Protein AF-L5JR59-F1 (afdb_monomer)

Organism: Pteropus alecto (NCBI:txid9402)

Structure (mmCIF, N/CA/C/O backbone):
data_AF-L5JR59-F1
#
_entry.id   AF-L5JR59-F1
#
loop_
_atom_site.group_PDB
_atom_site.id
_atom_site.type_symbol
_atom_site.label_atom_id
_atom_site.label_alt_id
_atom_site.label_comp_id
_atom_site.label_asym_id
_atom_site.label_entity_id
_atom_site.label_seq_id
_atom_site.pdbx_PDB_ins_code
_atom_site.Cartn_x
_atom_site.Cartn_y
_atom_site.Cartn_z
_atom_site.occupancy
_atom_site.B_iso_or_equiv
_atom_site.auth_seq_id
_atom_site.auth_comp_id
_atom_site.auth_asym_id
_atom_site.auth_atom_id
_atom_site.pdbx_PDB_model_num
ATOM 1 N N . MET A 1 1 ? 8.368 13.579 -19.208 1.00 40.88 1 MET A N 1
ATOM 2 C CA . MET A 1 1 ? 7.944 14.458 -18.090 1.00 40.88 1 MET A CA 1
ATOM 3 C C . MET A 1 1 ? 9.102 14.590 -17.110 1.00 40.88 1 MET A C 1
ATOM 5 O O . MET A 1 1 ? 9.974 13.732 -17.144 1.00 40.88 1 MET A O 1
ATOM 9 N N . LYS A 1 2 ? 9.140 15.636 -16.275 1.00 44.28 2 LYS A N 1
ATOM 10 C CA . LYS A 1 2 ? 10.057 15.687 -15.124 1.00 44.28 2 LYS A CA 1
ATOM 11 C C . LYS A 1 2 ? 9.378 15.029 -13.923 1.00 44.28 2 LYS A C 1
ATOM 13 O O . LYS A 1 2 ? 8.205 15.293 -13.682 1.00 44.28 2 LYS A O 1
ATOM 18 N N . THR A 1 3 ? 10.105 14.206 -13.180 1.00 57.44 3 THR A N 1
ATOM 19 C CA . THR A 1 3 ? 9.701 13.737 -11.849 1.00 57.44 3 THR A CA 1
ATOM 20 C C . THR A 1 3 ? 10.152 14.763 -10.814 1.00 57.44 3 THR A C 1
ATOM 22 O O . THR A 1 3 ? 11.340 15.080 -10.760 1.00 57.44 3 THR A O 1
ATOM 25 N N . HIS A 1 4 ? 9.225 15.270 -10.007 1.00 67.38 4 HIS A N 1
ATOM 26 C CA . HIS A 1 4 ? 9.518 16.160 -8.884 1.00 67.38 4 HIS A CA 1
ATOM 27 C C . HIS A 1 4 ? 9.256 15.419 -7.572 1.00 67.38 4 HIS A C 1
ATOM 29 O O . HIS A 1 4 ? 8.262 14.699 -7.463 1.00 67.38 4 HIS A O 1
ATOM 35 N N . ASP A 1 5 ? 10.149 15.584 -6.598 1.00 81.31 5 ASP A N 1
ATOM 36 C CA . ASP A 1 5 ? 9.891 15.182 -5.213 1.00 81.31 5 ASP A CA 1
ATOM 37 C C . ASP A 1 5 ? 8.836 16.121 -4.598 1.00 81.31 5 ASP A C 1
ATOM 39 O O . ASP A 1 5 ? 8.568 17.200 -5.130 1.00 81.31 5 ASP A O 1
ATOM 43 N N . SER A 1 6 ? 8.197 15.709 -3.506 1.00 85.81 6 SER A N 1
ATOM 44 C CA . SER A 1 6 ? 7.103 16.454 -2.876 1.00 85.81 6 SER A CA 1
ATOM 45 C C . SER A 1 6 ? 7.176 16.443 -1.352 1.00 85.81 6 SER A C 1
ATOM 47 O O . SER A 1 6 ? 7.823 15.596 -0.726 1.00 85.81 6 SER A O 1
ATOM 49 N N . VAL A 1 7 ? 6.485 17.398 -0.740 1.00 89.81 7 VAL A N 1
ATOM 50 C CA . VAL A 1 7 ? 6.277 17.471 0.709 1.00 89.81 7 VAL A CA 1
ATOM 51 C C . VAL A 1 7 ? 4.797 17.339 1.037 1.00 89.81 7 VAL A C 1
ATOM 53 O O . VAL A 1 7 ? 3.938 17.548 0.184 1.00 89.81 7 VAL A O 1
ATOM 56 N N . THR A 1 8 ? 4.485 16.961 2.272 1.00 91.38 8 THR A N 1
ATOM 57 C CA . THR A 1 8 ? 3.118 16.998 2.797 1.00 91.38 8 THR A CA 1
ATOM 58 C C . THR A 1 8 ? 3.114 17.216 4.308 1.00 91.38 8 THR A C 1
ATOM 60 O O . THR A 1 8 ? 4.057 16.810 4.987 1.00 91.38 8 THR A O 1
ATOM 63 N N . VAL A 1 9 ? 2.088 17.873 4.848 1.00 93.19 9 VAL A N 1
ATOM 64 C CA . VAL A 1 9 ? 2.018 18.298 6.248 1.00 93.19 9 VAL A CA 1
ATOM 65 C C . VAL A 1 9 ? 0.706 17.854 6.884 1.00 93.19 9 VAL A C 1
ATOM 67 O O . VAL A 1 9 ? -0.380 18.221 6.441 1.00 93.19 9 VAL A O 1
ATOM 70 N N . LEU A 1 10 ? 0.815 17.091 7.970 1.00 92.38 10 LEU A N 1
ATOM 71 C CA . LEU A 1 10 ? -0.295 16.791 8.863 1.00 92.38 10 LEU A CA 1
ATOM 72 C C . LEU A 1 10 ? -0.375 17.865 9.955 1.00 92.38 10 LEU A C 1
ATOM 74 O O . LEU A 1 10 ? 0.523 17.968 10.793 1.00 92.38 10 LEU A O 1
ATOM 78 N N . LEU A 1 11 ? -1.457 18.641 9.967 1.00 93.50 11 LEU A N 1
ATOM 79 C CA . LEU A 1 11 ? -1.695 19.672 10.977 1.00 93.50 11 LEU A CA 1
ATOM 80 C C . LEU A 1 11 ? -2.713 19.190 12.013 1.00 93.50 11 LEU A C 1
ATOM 82 O O . LEU A 1 11 ? -3.814 18.765 11.657 1.00 93.50 11 LEU A O 1
ATOM 86 N N . PHE A 1 12 ? -2.378 19.313 13.296 1.00 91.38 12 PHE A N 1
ATOM 87 C CA . PHE A 1 12 ? -3.311 19.097 14.403 1.00 91.38 12 PHE A CA 1
ATOM 88 C C . PHE A 1 12 ? -3.648 20.424 15.083 1.00 91.38 12 PHE A C 1
ATOM 90 O O . PHE A 1 12 ? -2.779 21.046 15.687 1.00 91.38 12 PHE A O 1
ATOM 97 N N . ASN A 1 13 ? -4.909 20.855 15.013 1.00 88.56 13 ASN A N 1
ATOM 98 C CA . ASN A 1 13 ? -5.391 22.027 15.733 1.00 88.56 13 ASN A CA 1
ATOM 99 C C . ASN A 1 13 ? -5.789 21.632 17.164 1.00 88.56 13 ASN A C 1
ATOM 101 O O . ASN A 1 13 ? -6.868 21.073 17.387 1.00 88.56 13 ASN A O 1
ATOM 105 N N . SER A 1 14 ? -4.943 21.952 18.146 1.00 79.56 14 SER A N 1
ATOM 106 C CA . SER A 1 14 ? -5.191 21.610 19.551 1.00 79.56 14 SER A CA 1
ATOM 107 C C . SER A 1 14 ? -6.214 22.518 20.243 1.00 79.56 14 SER A C 1
ATOM 109 O O . SER A 1 14 ? -6.778 22.121 21.265 1.00 79.56 14 SER A O 1
ATOM 111 N N . SER A 1 15 ? -6.552 23.678 19.658 1.00 81.62 15 SER A N 1
ATOM 112 C CA . SER A 1 15 ? -7.683 24.515 20.100 1.00 81.62 15 SER A CA 1
ATOM 113 C C . SER A 1 15 ? -9.033 23.873 19.764 1.00 81.62 15 SER A C 1
ATOM 115 O O . SER A 1 15 ? -9.930 23.852 20.604 1.00 81.62 15 SER A O 1
ATOM 117 N N . GLN A 1 16 ? -9.159 23.299 18.564 1.00 76.88 16 GLN A N 1
ATOM 118 C CA . GLN A 1 16 ? -10.397 22.670 18.082 1.00 76.88 16 GLN A CA 1
ATOM 119 C C . GLN A 1 16 ? -10.459 21.147 18.299 1.00 76.88 16 GLN A C 1
ATOM 121 O O . GLN A 1 16 ? -11.517 20.550 18.115 1.00 76.88 16 GLN A O 1
ATOM 126 N N . ARG A 1 17 ? -9.342 20.510 18.681 1.00 79.06 17 ARG A N 1
ATOM 127 C CA . ARG A 1 17 ? -9.170 19.043 18.743 1.00 79.06 17 ARG A CA 1
ATOM 128 C C . ARG A 1 17 ? -9.529 18.353 17.419 1.00 79.06 17 ARG A C 1
ATOM 130 O O . ARG A 1 17 ? -10.240 17.347 17.390 1.00 79.06 17 ARG A O 1
ATOM 137 N N . SER A 1 18 ? -9.011 18.900 16.323 1.00 89.00 18 SER A N 1
ATOM 138 C CA . SER A 1 18 ? -9.253 18.428 14.958 1.00 89.00 18 SER A CA 1
ATOM 139 C C . SER A 1 18 ? -7.957 18.334 14.152 1.00 89.00 18 SER A C 1
ATOM 141 O O . SER A 1 18 ? -7.014 19.094 14.370 1.00 89.00 18 SER A O 1
ATOM 143 N N . LEU A 1 19 ? -7.903 17.395 13.209 1.00 92.31 19 LEU A N 1
ATOM 144 C CA . LEU A 1 19 ? -6.884 17.376 12.161 1.00 92.31 19 LEU A CA 1
ATOM 145 C C . LEU A 1 19 ? -7.339 18.290 11.021 1.00 92.31 19 LEU A C 1
ATOM 147 O O . LEU A 1 19 ? -8.518 18.287 10.664 1.00 92.31 19 LEU A O 1
ATOM 151 N N . VAL A 1 20 ? -6.423 19.071 10.453 1.00 93.88 20 VAL A N 1
ATOM 152 C CA . VAL A 1 20 ? -6.709 19.885 9.264 1.00 93.88 20 VAL A CA 1
ATOM 153 C C . VAL A 1 20 ? -6.378 19.057 8.027 1.00 93.88 20 VAL A C 1
ATOM 155 O O . VAL A 1 20 ? -5.250 18.592 7.865 1.00 93.88 20 VAL A O 1
ATOM 158 N N . LEU A 1 21 ? -7.383 18.867 7.181 1.00 93.69 21 LEU A N 1
ATOM 159 C CA . LEU A 1 21 ? -7.306 18.230 5.872 1.00 93.69 21 LEU A CA 1
ATOM 160 C C . LEU A 1 21 ? -7.729 19.240 4.801 1.00 93.69 21 LEU A C 1
ATOM 162 O O . LEU A 1 21 ? -8.299 20.290 5.105 1.00 93.69 21 LEU A O 1
ATOM 166 N N . VAL A 1 22 ? -7.536 18.877 3.540 1.00 91.00 22 VAL A N 1
ATOM 167 C CA . VAL A 1 22 ? -8.105 19.589 2.393 1.00 91.00 22 VAL A CA 1
ATOM 168 C C . VAL A 1 22 ? -8.952 18.652 1.538 1.00 91.00 22 VAL A C 1
ATOM 170 O O . VAL A 1 22 ? -8.745 17.439 1.543 1.00 91.00 22 VAL A O 1
ATOM 173 N N . LYS A 1 23 ? -9.913 19.202 0.798 1.00 87.94 23 LYS A N 1
ATOM 174 C CA . LYS A 1 23 ? -10.552 18.543 -0.347 1.00 87.94 23 LYS A CA 1
ATOM 175 C C . LYS A 1 23 ? -10.105 19.230 -1.628 1.00 87.94 23 LYS A C 1
ATOM 177 O O . LYS A 1 23 ? -10.126 20.459 -1.681 1.00 87.94 23 LYS A O 1
ATOM 182 N N . GLN A 1 24 ? -9.820 18.456 -2.667 1.00 83.75 24 GLN A N 1
ATOM 183 C CA . GLN A 1 24 ? -9.504 18.975 -3.997 1.00 83.75 24 GLN A CA 1
ATOM 184 C C . GLN A 1 24 ? -10.133 18.093 -5.083 1.00 83.75 24 GLN A C 1
ATOM 186 O O . GLN A 1 24 ? -10.307 16.889 -4.895 1.00 83.75 24 GLN A O 1
ATOM 191 N N . PHE A 1 25 ? -10.489 18.671 -6.231 1.00 81.06 25 PHE A N 1
ATOM 192 C CA . PHE A 1 25 ? -10.926 17.896 -7.396 1.00 81.06 25 PHE A CA 1
ATOM 193 C C . PHE A 1 25 ? -9.720 17.328 -8.159 1.00 81.06 25 PHE A C 1
ATOM 195 O O . PHE A 1 25 ? -8.822 18.070 -8.557 1.00 81.06 25 PHE A O 1
ATOM 202 N N . ARG A 1 26 ? -9.711 16.014 -8.411 1.00 76.94 26 ARG A N 1
ATOM 203 C CA . ARG A 1 26 ? -8.651 15.316 -9.153 1.00 76.94 26 ARG A CA 1
ATOM 204 C C . ARG A 1 26 ? -9.227 14.687 -10.434 1.00 76.94 26 ARG A C 1
ATOM 206 O O . ARG A 1 26 ? -9.890 13.649 -10.358 1.00 76.94 26 ARG A O 1
ATOM 213 N N . PRO A 1 27 ? -8.929 15.232 -11.635 1.00 69.38 27 PRO A N 1
ATOM 214 C CA . PRO A 1 27 ? -9.499 14.753 -12.902 1.00 69.38 27 PRO A CA 1
ATOM 215 C C . PRO A 1 27 ? -9.301 13.255 -13.184 1.00 69.38 27 PRO A C 1
ATOM 217 O O . PRO A 1 27 ? -10.182 12.616 -13.752 1.00 69.38 27 PRO A O 1
ATOM 220 N N . ALA A 1 28 ? -8.180 12.665 -12.752 1.00 67.69 28 ALA A N 1
ATOM 221 C CA . ALA A 1 28 ? -7.924 11.229 -12.903 1.00 67.69 28 ALA A CA 1
ATOM 222 C C . ALA A 1 28 ? -8.853 10.354 -12.035 1.00 67.69 28 ALA A C 1
ATOM 224 O O . ALA A 1 28 ? -9.221 9.251 -12.441 1.00 67.69 28 ALA A O 1
ATOM 225 N N . VAL A 1 29 ? -9.266 10.849 -10.862 1.00 73.25 29 VAL A N 1
ATOM 226 C CA . VAL A 1 29 ? -10.238 10.169 -9.992 1.00 73.25 29 VAL A CA 1
ATOM 227 C C . VAL A 1 29 ? -11.631 10.279 -10.605 1.00 73.25 29 VAL A C 1
ATOM 229 O O . VAL A 1 29 ? -12.307 9.262 -10.730 1.00 73.25 29 VAL A O 1
ATOM 232 N N . TYR A 1 30 ? -12.006 11.466 -11.099 1.00 76.81 30 TYR A N 1
ATOM 233 C CA . TYR A 1 30 ? -13.253 11.662 -11.846 1.00 76.81 30 TYR A CA 1
ATOM 234 C C . TYR A 1 30 ? -13.346 10.735 -13.068 1.00 76.81 30 TYR A C 1
ATOM 236 O O . TYR A 1 30 ? -14.354 10.065 -13.255 1.00 76.81 30 TYR A O 1
ATOM 244 N N . ALA A 1 31 ? -12.282 10.629 -13.872 1.00 70.50 31 ALA A N 1
ATOM 245 C CA . ALA A 1 31 ? -12.243 9.734 -15.029 1.00 70.50 31 ALA A CA 1
ATOM 246 C C . ALA A 1 31 ? -12.393 8.251 -14.632 1.00 70.50 31 ALA A C 1
ATOM 248 O O . ALA A 1 31 ? -13.170 7.524 -15.247 1.00 70.50 31 ALA A O 1
ATOM 249 N N . SER A 1 32 ? -11.711 7.813 -13.568 1.00 71.44 32 SER A N 1
ATOM 250 C CA . SER A 1 32 ? -11.852 6.457 -13.010 1.00 71.44 32 SER A CA 1
ATOM 251 C C . SER A 1 32 ? -13.278 6.176 -12.510 1.00 71.44 32 SER A C 1
ATOM 253 O O . SER A 1 32 ? -13.806 5.079 -12.686 1.00 71.44 32 SER A O 1
ATOM 255 N N . GLU A 1 33 ? -13.939 7.180 -11.931 1.00 72.31 33 GLU A N 1
ATOM 256 C CA . GLU A 1 33 ? -15.320 7.101 -11.452 1.00 72.31 33 GLU A CA 1
ATOM 257 C C . GLU A 1 33 ? -16.350 7.122 -12.599 1.00 72.31 33 GLU A C 1
ATOM 259 O O . GLU A 1 33 ? -17.324 6.367 -12.553 1.00 72.31 33 GLU A O 1
ATOM 264 N N . VAL A 1 34 ? -16.107 7.890 -13.668 1.00 73.00 34 VAL A N 1
ATOM 265 C CA . VAL A 1 34 ? -16.875 7.828 -14.925 1.00 73.00 34 VAL A CA 1
ATOM 266 C C . VAL A 1 34 ? -16.780 6.430 -15.533 1.00 73.00 34 VAL A C 1
ATOM 268 O O . VAL A 1 34 ? -17.809 5.809 -15.777 1.00 73.00 34 VAL A O 1
ATOM 271 N N . GLU A 1 35 ? -15.572 5.901 -15.728 1.00 71.44 35 GLU A N 1
ATOM 272 C CA . GLU A 1 35 ? -15.356 4.613 -16.402 1.00 71.44 35 GLU A CA 1
ATOM 273 C C . GLU A 1 35 ? -15.854 3.419 -15.564 1.00 71.44 35 GLU A C 1
ATOM 275 O O . GLU A 1 35 ? -16.332 2.428 -16.113 1.00 71.44 35 GLU A O 1
ATOM 280 N N . ARG A 1 36 ? -15.835 3.523 -14.226 1.00 72.94 36 ARG A N 1
ATOM 281 C CA . ARG A 1 36 ? -16.430 2.523 -13.320 1.00 72.94 36 ARG A CA 1
ATOM 282 C C . ARG A 1 36 ? -17.954 2.452 -13.432 1.00 72.94 36 ARG A C 1
ATOM 284 O O . ARG A 1 36 ? -18.510 1.359 -13.361 1.00 72.94 36 ARG A O 1
ATOM 291 N N . ASN A 1 37 ? -18.627 3.597 -13.553 1.00 70.38 37 ASN A N 1
ATOM 292 C CA . ASN A 1 37 ? -20.093 3.662 -13.599 1.00 70.38 37 ASN A CA 1
ATOM 293 C C . ASN A 1 37 ? -20.652 3.536 -15.029 1.00 70.38 37 ASN A C 1
ATOM 295 O O . ASN A 1 37 ? -21.762 3.041 -15.216 1.00 70.38 37 ASN A O 1
ATOM 299 N N . PHE A 1 38 ? -19.878 3.951 -16.033 1.00 72.56 38 PHE A N 1
ATOM 300 C CA . PHE A 1 38 ? -20.257 3.992 -17.444 1.00 72.56 38 PHE A CA 1
ATOM 301 C C . PHE A 1 38 ? -19.113 3.457 -18.337 1.00 72.56 38 PHE A C 1
ATOM 303 O O . PHE A 1 38 ? -18.551 4.214 -19.134 1.00 72.56 38 PHE A O 1
ATOM 310 N N . PRO A 1 39 ? -18.740 2.169 -18.224 1.00 69.06 39 PRO A N 1
ATOM 311 C CA . PRO A 1 39 ? -17.597 1.602 -18.943 1.00 69.06 39 PRO A CA 1
ATOM 312 C C . PRO A 1 39 ? -17.708 1.761 -20.466 1.00 69.06 39 PRO A C 1
ATOM 314 O O . PRO A 1 39 ? -18.775 1.576 -21.054 1.00 69.06 39 PRO A O 1
ATOM 317 N N . GLY A 1 40 ? -16.588 2.107 -21.099 1.00 64.06 40 GLY A N 1
ATOM 318 C CA . GLY A 1 40 ? -16.468 2.494 -22.503 1.00 64.06 40 GLY A CA 1
ATOM 319 C C . GLY A 1 40 ? -16.741 3.978 -22.783 1.00 64.06 40 GLY A C 1
ATOM 320 O O . GLY A 1 40 ? -16.565 4.409 -23.923 1.00 64.06 40 GLY A O 1
ATOM 321 N N . SER A 1 41 ? -17.148 4.781 -21.791 1.00 65.19 41 SER A N 1
ATOM 322 C CA . SER A 1 41 ? -17.524 6.185 -22.029 1.00 65.19 41 SER A CA 1
ATOM 323 C C . SER A 1 41 ? -16.329 7.113 -22.210 1.00 65.19 41 SER A C 1
ATOM 325 O O . SER A 1 41 ? -16.437 8.062 -22.985 1.00 65.19 41 SER A O 1
ATOM 327 N N . LEU A 1 42 ? -15.176 6.843 -21.581 1.00 63.22 42 LEU A N 1
ATOM 328 C CA . LEU A 1 42 ? -13.967 7.632 -21.853 1.00 63.22 42 LEU A CA 1
ATOM 329 C C . LEU A 1 42 ? -13.499 7.467 -23.308 1.00 63.22 42 LEU A C 1
ATOM 331 O O . LEU A 1 42 ? -13.104 8.443 -23.939 1.00 63.22 42 LEU A O 1
ATOM 335 N N . ALA A 1 43 ? -13.626 6.262 -23.872 1.00 56.88 43 ALA A N 1
ATOM 336 C CA . ALA A 1 43 ? -13.301 5.987 -25.275 1.00 56.88 43 ALA A CA 1
ATOM 337 C C . ALA A 1 43 ? -14.293 6.618 -26.276 1.00 56.88 43 ALA A C 1
ATOM 339 O O . ALA A 1 43 ? -13.980 6.733 -27.458 1.00 56.88 43 ALA A O 1
ATOM 340 N N . ALA A 1 44 ? -15.479 7.036 -25.821 1.00 51.47 44 ALA A N 1
ATOM 341 C CA . ALA A 1 44 ? -16.477 7.712 -26.650 1.00 51.47 44 ALA A CA 1
ATOM 342 C C . ALA A 1 44 ? -16.302 9.243 -26.699 1.00 51.47 44 ALA A C 1
ATOM 344 O O . ALA A 1 44 ? -16.888 9.881 -27.570 1.00 51.47 44 ALA A O 1
ATOM 345 N N . LEU A 1 45 ? -15.507 9.834 -25.796 1.00 51.53 45 LEU A N 1
ATOM 346 C CA . LEU A 1 45 ? -15.230 11.280 -25.766 1.00 51.53 45 LEU A CA 1
ATOM 347 C C . LEU A 1 45 ? -14.210 11.732 -26.826 1.00 51.53 45 LEU A C 1
ATOM 349 O O . LEU A 1 45 ? -14.131 12.921 -27.115 1.00 51.53 45 LEU A O 1
ATOM 353 N N . ASP A 1 46 ? -13.474 10.792 -27.425 1.00 43.66 46 ASP A N 1
ATOM 354 C CA . ASP A 1 46 ? -12.521 11.024 -28.524 1.00 43.66 46 ASP A CA 1
ATOM 355 C C . ASP A 1 46 ? -13.208 11.026 -29.913 1.00 43.66 46 ASP A C 1
ATOM 357 O O . ASP A 1 46 ? -12.556 11.027 -30.955 1.00 43.66 46 ASP A O 1
ATOM 361 N N . GLN A 1 47 ? -14.549 10.989 -29.948 1.00 45.69 47 GLN A N 1
ATOM 362 C CA . GLN A 1 47 ? -15.355 11.048 -31.171 1.00 45.69 47 GLN A CA 1
ATOM 363 C C . GLN A 1 47 ? -16.423 12.144 -31.075 1.00 45.69 47 GLN A C 1
ATOM 365 O O . GLN A 1 47 ? -17.078 12.320 -30.052 1.00 45.69 47 GLN A O 1
ATOM 370 N N . ASP A 1 48 ? -16.605 12.862 -32.184 1.00 42.09 48 ASP A N 1
ATOM 371 C CA . ASP A 1 48 ? -17.136 14.233 -32.286 1.00 42.09 48 ASP A CA 1
ATOM 372 C C . ASP A 1 48 ? -18.670 14.389 -32.067 1.00 42.09 48 ASP A C 1
ATOM 374 O O . ASP A 1 48 ? -19.361 15.109 -32.790 1.00 42.09 48 ASP A O 1
ATOM 378 N N . GLN A 1 49 ? -19.257 13.668 -31.099 1.00 40.53 49 GLN A N 1
ATOM 379 C CA . GLN A 1 49 ? -20.677 13.767 -30.726 1.00 40.53 49 GLN A CA 1
ATOM 380 C C . GLN A 1 49 ? -20.908 13.648 -29.206 1.00 40.53 49 GLN A C 1
ATOM 382 O O . GLN A 1 49 ? -20.805 12.548 -28.656 1.00 40.53 49 GLN A O 1
ATOM 387 N N . PRO A 1 50 ? -21.355 14.718 -28.516 1.00 40.78 50 PRO A N 1
ATOM 388 C CA . PRO A 1 50 ? -21.687 14.658 -27.095 1.00 40.78 50 PRO A CA 1
ATOM 389 C C . PRO A 1 50 ? -23.000 13.894 -26.860 1.00 40.78 50 PRO A C 1
ATOM 391 O O . PRO A 1 50 ? -24.091 14.468 -26.810 1.00 40.78 50 PRO A O 1
ATOM 394 N N . ARG A 1 51 ? -22.908 12.572 -26.676 1.00 44.31 51 ARG A N 1
ATOM 395 C CA . ARG A 1 51 ? -24.009 11.783 -26.111 1.00 44.31 51 ARG A CA 1
ATOM 396 C C . ARG A 1 51 ? -24.137 12.098 -24.622 1.00 44.31 51 ARG A C 1
ATOM 398 O O . ARG A 1 51 ? -23.215 11.859 -23.851 1.00 44.31 51 ARG A O 1
ATOM 405 N N . LEU A 1 52 ? -25.296 12.623 -24.228 1.00 47.62 52 LEU A N 1
ATOM 406 C CA . LEU A 1 52 ? -25.634 12.906 -22.832 1.00 47.62 52 LEU A CA 1
ATOM 407 C C . LEU A 1 52 ? -25.479 11.642 -21.970 1.00 47.62 52 LEU A C 1
ATOM 409 O O . LEU A 1 52 ? -26.166 10.647 -22.207 1.00 47.62 52 LEU A O 1
ATOM 413 N N . LEU A 1 53 ? -24.606 11.703 -20.959 1.00 50.69 53 LEU A N 1
ATOM 414 C CA . LEU A 1 53 ? -24.455 10.643 -19.960 1.00 50.69 53 LEU A CA 1
ATOM 415 C C . LEU A 1 53 ? -25.798 10.422 -19.228 1.00 50.69 53 LEU A C 1
ATOM 417 O O . LEU A 1 53 ? -26.405 11.396 -18.765 1.00 50.69 53 LEU A O 1
ATOM 421 N N . PRO A 1 54 ? -26.298 9.175 -19.127 1.00 41.31 54 PRO A N 1
ATOM 422 C CA . PRO A 1 54 ? -27.606 8.891 -18.546 1.00 41.31 54 PRO A CA 1
ATOM 423 C C . PRO A 1 54 ? -27.551 8.941 -17.013 1.00 41.31 54 PRO A C 1
ATOM 425 O O . PRO A 1 54 ? -27.400 7.925 -16.339 1.00 41.31 54 PRO A O 1
ATOM 428 N N . GLY A 1 55 ? -27.716 10.150 -16.478 1.00 54.28 55 GLY A N 1
ATOM 429 C CA . GLY A 1 55 ? -27.629 10.455 -15.051 1.00 54.28 55 GLY A CA 1
ATOM 430 C C . GLY A 1 55 ? -26.366 11.253 -14.744 1.00 54.28 55 GLY A C 1
ATOM 431 O O . GLY A 1 55 ? -25.257 10.818 -15.043 1.00 54.28 55 GLY A O 1
ATOM 432 N N . ALA A 1 56 ? -26.534 12.436 -14.152 1.00 55.03 56 ALA A N 1
ATOM 433 C CA . ALA A 1 56 ? -25.402 13.224 -13.684 1.00 55.03 56 ALA A CA 1
ATOM 434 C C . ALA A 1 56 ? -24.733 12.512 -12.499 1.00 55.03 56 ALA A C 1
ATOM 436 O O . ALA A 1 56 ? -25.416 12.106 -11.555 1.00 55.03 56 ALA A O 1
ATOM 437 N N . LEU A 1 57 ? -23.403 12.396 -12.539 1.00 58.91 57 LEU A N 1
ATOM 438 C CA . LEU A 1 57 ? -22.620 12.016 -11.364 1.00 58.91 57 LEU A CA 1
ATOM 439 C C . LEU A 1 57 ? -22.863 13.026 -10.222 1.00 58.91 57 LEU A C 1
ATOM 441 O O . LEU A 1 57 ? -23.170 14.193 -10.493 1.00 58.91 57 LEU A O 1
ATOM 445 N N . PRO A 1 58 ? -22.725 12.614 -8.947 1.00 61.94 58 PRO A N 1
ATOM 446 C CA . PRO A 1 58 ? -22.782 13.541 -7.821 1.00 61.94 58 PRO A CA 1
ATOM 447 C C . PRO A 1 58 ? -21.793 14.697 -8.008 1.00 61.94 58 PRO A C 1
ATOM 449 O O . PRO A 1 58 ? -20.681 14.489 -8.481 1.00 61.94 58 PRO A O 1
ATOM 452 N N . GLY A 1 59 ? -22.149 15.907 -7.563 1.00 61.38 59 GLY A N 1
ATOM 453 C CA . GLY A 1 59 ? -21.267 17.085 -7.659 1.00 61.38 59 GLY A CA 1
ATOM 454 C C . GLY A 1 59 ? -19.957 16.990 -6.855 1.00 61.38 59 GLY A C 1
ATOM 455 O O . GLY A 1 59 ? -19.144 17.903 -6.914 1.00 61.38 59 GLY A O 1
ATOM 456 N N . SER A 1 60 ? -19.766 15.903 -6.103 1.00 64.56 60 SER A N 1
ATOM 457 C CA . SER A 1 60 ? -18.547 15.540 -5.375 1.00 64.56 60 SER A CA 1
ATOM 458 C C . SER A 1 60 ? -17.734 14.418 -6.041 1.00 64.56 60 SER A C 1
ATOM 460 O O . SER A 1 60 ? -16.734 13.989 -5.471 1.00 64.56 60 SER A O 1
ATOM 462 N N . ALA A 1 61 ? -18.161 13.900 -7.198 1.00 67.19 61 ALA A N 1
ATOM 463 C CA . ALA A 1 61 ? -17.413 12.884 -7.937 1.00 67.19 61 ALA A CA 1
ATOM 464 C C . ALA A 1 61 ? -16.019 13.413 -8.307 1.00 67.19 61 ALA A C 1
ATOM 466 O O . ALA A 1 61 ? -15.863 14.577 -8.679 1.00 67.19 61 ALA A O 1
ATOM 467 N N . GLY A 1 62 ? -14.994 12.573 -8.184 1.00 70.06 62 GLY A N 1
ATOM 468 C CA . GLY A 1 62 ? -13.598 12.968 -8.385 1.00 70.06 62 GLY A CA 1
ATOM 469 C C . GLY A 1 62 ? -12.994 13.913 -7.336 1.00 70.06 62 GLY A C 1
ATOM 470 O O . GLY A 1 62 ? -11.853 14.334 -7.523 1.00 70.06 62 GLY A O 1
ATOM 471 N N . VAL A 1 63 ? -13.700 14.252 -6.250 1.00 82.12 63 VAL A N 1
ATOM 472 C CA . VAL A 1 63 ? -13.136 15.031 -5.132 1.00 82.12 63 VAL A CA 1
ATOM 473 C C . VAL A 1 63 ? -12.464 14.094 -4.127 1.00 82.12 63 VAL A C 1
ATOM 475 O O . VAL A 1 63 ? -13.097 13.174 -3.609 1.00 82.12 63 VAL A O 1
ATOM 478 N N . THR A 1 64 ? -11.191 14.341 -3.825 1.00 84.56 64 THR A N 1
ATOM 479 C CA . THR A 1 64 ? -10.385 13.589 -2.853 1.00 84.56 64 THR A CA 1
ATOM 480 C C . THR A 1 64 ? -10.091 14.406 -1.605 1.00 84.56 64 THR A C 1
ATOM 482 O O . THR A 1 64 ? -9.871 15.612 -1.679 1.00 84.56 64 THR A O 1
ATOM 485 N N . TYR A 1 65 ? -10.038 13.730 -0.455 1.00 90.19 65 TYR A N 1
ATOM 486 C CA . TYR A 1 65 ? -9.459 14.282 0.770 1.00 90.19 65 TYR A CA 1
ATOM 487 C C . TYR A 1 65 ? -7.945 14.065 0.801 1.00 90.19 65 TYR A C 1
ATOM 489 O O . TYR A 1 65 ? -7.461 12.936 0.650 1.00 90.19 65 TYR A O 1
ATOM 497 N N . GLU A 1 66 ? -7.198 15.139 1.026 1.00 90.25 66 GLU A N 1
ATOM 498 C CA . GLU A 1 66 ? -5.736 15.164 1.010 1.00 90.25 66 GLU A CA 1
ATOM 499 C C . GLU A 1 66 ? -5.186 15.896 2.254 1.00 90.25 66 GLU A C 1
ATOM 501 O O . GLU A 1 66 ? -5.935 16.450 3.065 1.00 90.25 66 GLU A O 1
ATOM 506 N N . LEU A 1 67 ? -3.869 15.831 2.448 1.00 91.06 67 LEU A N 1
ATOM 507 C CA . LEU A 1 67 ? -3.133 16.661 3.407 1.00 91.06 67 LEU A CA 1
ATOM 508 C C . LEU A 1 67 ? -2.547 17.855 2.654 1.00 91.06 67 LEU A C 1
ATOM 510 O O . LEU A 1 67 ? -2.325 17.723 1.453 1.00 91.06 67 LEU A O 1
ATOM 514 N N . CYS A 1 68 ? -2.211 18.943 3.354 1.00 89.19 68 CYS A N 1
ATOM 515 C CA . CYS A 1 68 ? -1.491 20.064 2.742 1.00 89.19 68 CYS A CA 1
ATOM 516 C C . CYS A 1 68 ? -0.209 19.516 2.069 1.00 89.19 68 CYS A C 1
ATOM 518 O O . CYS A 1 68 ? 0.550 18.809 2.742 1.00 89.19 68 CYS A O 1
ATOM 520 N N . ALA A 1 69 ? 0.025 19.722 0.774 1.00 87.62 69 ALA A N 1
ATOM 521 C CA . ALA A 1 69 ? 1.075 19.062 0.001 1.00 87.62 69 ALA A CA 1
ATOM 522 C C . ALA A 1 69 ? 1.455 19.817 -1.283 1.00 87.62 69 ALA A C 1
ATOM 524 O O . ALA A 1 69 ? 0.599 20.219 -2.056 1.00 87.62 69 ALA A O 1
ATOM 525 N N . GLY A 1 70 ? 2.755 19.883 -1.578 1.00 84.38 70 GLY A N 1
ATOM 526 C CA . GLY A 1 70 ? 3.278 20.617 -2.735 1.00 84.38 70 GLY A CA 1
ATOM 527 C C . GLY A 1 70 ? 4.554 20.009 -3.309 1.00 84.38 70 GLY A C 1
ATOM 528 O O . GLY A 1 70 ? 5.145 19.080 -2.741 1.00 84.38 70 GLY A O 1
ATOM 529 N N . LEU A 1 71 ? 4.964 20.507 -4.475 1.00 84.69 71 LEU A N 1
ATOM 530 C CA . LEU A 1 71 ? 6.136 20.021 -5.205 1.00 84.69 71 LEU A CA 1
ATOM 531 C C . LEU A 1 71 ? 7.419 20.728 -4.756 1.00 84.69 71 LEU A C 1
ATOM 533 O O . LEU A 1 71 ? 7.455 21.932 -4.534 1.00 84.69 71 LEU A O 1
ATOM 537 N N . VAL A 1 72 ? 8.515 19.975 -4.706 1.00 83.56 72 VAL A N 1
ATOM 538 C CA . VAL A 1 72 ? 9.866 20.511 -4.521 1.00 83.56 72 VAL A CA 1
ATOM 539 C C . VAL A 1 72 ? 10.405 20.907 -5.899 1.00 83.56 72 VAL A C 1
ATOM 541 O O . VAL A 1 72 ? 11.137 20.163 -6.556 1.00 83.56 72 VAL A O 1
ATOM 544 N N . ASP A 1 73 ? 9.961 22.065 -6.386 1.00 77.88 73 ASP A N 1
ATOM 545 C CA . ASP A 1 73 ? 10.290 22.604 -7.711 1.00 77.88 73 ASP A CA 1
ATOM 546 C C . ASP A 1 73 ? 11.103 23.914 -7.664 1.00 77.88 73 ASP A C 1
ATOM 548 O O . ASP A 1 73 ? 11.928 24.160 -8.549 1.00 77.88 73 ASP A O 1
ATOM 552 N N . GLN A 1 74 ? 10.926 24.712 -6.608 1.00 77.94 74 GLN A N 1
ATOM 553 C CA . GLN A 1 74 ? 11.597 25.989 -6.372 1.00 77.94 74 GLN A CA 1
ATOM 554 C C . GLN A 1 74 ? 13.055 25.788 -5.903 1.00 77.94 74 GLN A C 1
ATOM 556 O O . GLN A 1 74 ? 13.297 25.266 -4.810 1.00 77.94 74 GLN A O 1
ATOM 561 N N . PRO A 1 75 ? 14.067 26.209 -6.688 1.00 73.75 75 PRO A N 1
ATOM 562 C CA . PRO A 1 75 ? 15.466 25.966 -6.356 1.00 73.75 75 PRO A CA 1
ATOM 563 C C . PRO A 1 75 ? 15.956 26.891 -5.233 1.00 73.75 75 PRO A C 1
ATOM 565 O O . PRO A 1 75 ? 16.063 28.102 -5.418 1.00 73.75 75 PRO A O 1
ATOM 568 N N . GLY A 1 76 ? 16.337 26.302 -4.097 1.00 78.00 76 GLY A N 1
ATOM 569 C CA . GLY A 1 76 ? 17.003 26.999 -2.988 1.00 78.00 76 GLY A CA 1
ATOM 570 C C . GLY A 1 76 ? 16.254 26.982 -1.654 1.00 78.00 76 GLY A C 1
ATOM 571 O O . GLY A 1 76 ? 16.842 27.394 -0.659 1.00 78.00 76 GLY A O 1
ATOM 572 N N . LEU A 1 77 ? 15.015 26.483 -1.616 1.00 85.00 77 LEU A N 1
ATOM 573 C CA . LEU A 1 77 ? 14.271 26.237 -0.376 1.00 85.00 77 LEU A CA 1
ATOM 574 C C . LEU A 1 77 ? 14.597 24.849 0.201 1.00 85.00 77 LEU A C 1
ATOM 576 O O . LEU A 1 77 ? 14.835 23.895 -0.543 1.00 85.00 77 LEU A O 1
ATOM 580 N N . SER A 1 78 ? 14.581 24.726 1.528 1.00 89.19 78 SER A N 1
ATOM 581 C CA . SER A 1 78 ? 14.576 23.433 2.228 1.00 89.19 78 SER A CA 1
ATOM 582 C C . SER A 1 78 ? 13.198 22.759 2.184 1.00 89.19 78 SER A C 1
ATOM 584 O O . SER A 1 78 ? 12.180 23.407 1.941 1.00 89.19 78 SER A O 1
ATOM 586 N N . LEU A 1 79 ? 13.144 21.448 2.453 1.00 88.31 79 LEU A N 1
ATOM 587 C CA . LEU A 1 79 ? 11.881 20.696 2.504 1.00 88.31 79 LEU A CA 1
ATOM 588 C C . LEU A 1 79 ? 10.940 21.252 3.582 1.00 88.31 79 LEU A C 1
ATOM 590 O O . LEU A 1 79 ? 9.728 21.290 3.396 1.00 88.31 79 LEU A O 1
ATOM 594 N N . GLU A 1 80 ? 11.514 21.700 4.694 1.00 91.69 80 GLU A N 1
ATOM 595 C CA . GLU A 1 80 ? 10.825 22.336 5.806 1.00 91.69 80 GLU A CA 1
ATOM 596 C C . GLU A 1 80 ? 10.264 23.723 5.422 1.00 91.69 80 GLU A C 1
ATOM 598 O O . GLU A 1 80 ? 9.146 24.057 5.804 1.00 91.69 80 GLU A O 1
ATOM 603 N N . GLU A 1 81 ? 10.982 24.521 4.623 1.00 91.50 81 GLU A N 1
ATOM 604 C CA . GLU A 1 81 ? 10.482 25.813 4.120 1.00 91.50 81 GLU A CA 1
ATOM 605 C C . GLU A 1 81 ? 9.364 25.650 3.083 1.00 91.50 81 GLU A C 1
ATOM 607 O O . GLU A 1 81 ? 8.372 26.376 3.155 1.00 91.50 81 GLU A O 1
ATOM 612 N N . VAL A 1 82 ? 9.471 24.673 2.170 1.00 91.12 82 VAL A N 1
ATOM 613 C CA . VAL A 1 82 ? 8.370 24.330 1.250 1.00 91.12 82 VAL A CA 1
ATOM 614 C C . VAL A 1 82 ? 7.160 23.847 2.058 1.00 91.12 82 VAL A C 1
ATOM 616 O O . VAL A 1 82 ? 6.071 24.378 1.903 1.00 91.12 82 VAL A O 1
ATOM 619 N N . ALA A 1 83 ? 7.336 22.935 3.018 1.00 91.75 83 ALA A N 1
ATOM 620 C CA . ALA A 1 83 ? 6.243 22.464 3.875 1.00 91.75 83 ALA A CA 1
ATOM 621 C C . ALA A 1 83 ? 5.530 23.602 4.643 1.00 91.75 83 ALA A C 1
ATOM 623 O O . ALA A 1 83 ? 4.303 23.591 4.762 1.00 91.75 83 ALA A O 1
ATOM 624 N N . CYS A 1 84 ? 6.268 24.609 5.122 1.00 93.00 84 CYS A N 1
ATOM 625 C CA . CYS A 1 84 ? 5.690 25.826 5.702 1.00 93.00 84 CYS A CA 1
ATOM 626 C C . CYS A 1 84 ? 4.899 26.674 4.687 1.00 93.00 84 CYS A C 1
ATOM 628 O O . CYS A 1 84 ? 3.880 27.255 5.063 1.00 93.00 84 CYS A O 1
ATOM 630 N N . LYS A 1 85 ? 5.337 26.739 3.421 1.00 90.62 85 LYS A N 1
ATOM 631 C CA . LYS A 1 85 ? 4.625 27.423 2.329 1.00 90.62 85 LYS A CA 1
ATOM 632 C C . LYS A 1 85 ? 3.282 26.746 2.035 1.00 90.62 85 LYS A C 1
ATOM 634 O O . LYS A 1 85 ? 2.247 27.402 2.124 1.00 90.62 85 LYS A O 1
ATOM 639 N N . GLU A 1 86 ? 3.274 25.433 1.809 1.00 90.50 86 GLU A N 1
ATOM 640 C CA . GLU A 1 86 ? 2.045 24.694 1.461 1.00 90.50 86 GLU A CA 1
ATOM 641 C C . GLU A 1 86 ? 1.006 24.727 2.601 1.00 90.50 86 GLU A C 1
ATOM 643 O O . GLU A 1 86 ? -0.185 24.956 2.381 1.00 90.50 86 GLU A O 1
ATOM 648 N N . ALA A 1 87 ? 1.453 24.596 3.858 1.00 91.50 87 ALA A N 1
ATOM 649 C CA . ALA A 1 87 ? 0.583 24.712 5.035 1.00 91.50 87 ALA A CA 1
ATOM 650 C C . ALA A 1 87 ? -0.089 26.097 5.167 1.00 91.50 87 ALA A C 1
ATOM 652 O O . ALA A 1 87 ? -1.182 26.211 5.734 1.00 91.50 87 ALA A O 1
ATOM 653 N N . ARG A 1 88 ? 0.538 27.144 4.619 1.00 90.88 88 ARG A N 1
ATOM 654 C CA . ARG A 1 88 ? 0.017 28.513 4.594 1.00 90.88 88 ARG A CA 1
ATOM 655 C C . ARG A 1 88 ? -0.911 28.758 3.407 1.00 90.88 88 ARG A C 1
ATOM 657 O O . ARG A 1 88 ? -1.947 29.394 3.586 1.00 90.88 88 ARG A O 1
ATOM 664 N N . GLU A 1 89 ? -0.555 28.267 2.224 1.00 86.81 89 GLU A N 1
ATOM 665 C CA . GLU A 1 89 ? -1.259 28.555 0.968 1.00 86.81 89 GLU A CA 1
ATOM 666 C C . GLU A 1 89 ? -2.499 27.665 0.774 1.00 86.81 89 GLU A C 1
ATOM 668 O O . GLU A 1 89 ? -3.596 28.179 0.534 1.00 86.81 89 GLU A O 1
ATOM 673 N N . GLU A 1 90 ? -2.391 26.352 0.990 1.00 88.81 90 GLU A N 1
ATOM 674 C CA . GLU A 1 90 ? -3.548 25.451 0.926 1.00 88.81 90 GLU A CA 1
ATOM 675 C C . GLU A 1 90 ? -4.372 25.478 2.219 1.00 88.81 90 GLU A C 1
ATOM 677 O O . GLU A 1 90 ? -5.596 25.597 2.180 1.00 88.81 90 GLU A O 1
ATOM 682 N N . CYS A 1 91 ? -3.706 25.385 3.375 1.00 90.25 91 CYS A N 1
ATOM 683 C CA . CYS A 1 91 ? -4.358 25.140 4.667 1.00 90.25 91 CYS A CA 1
ATOM 684 C C . CYS A 1 91 ? -4.557 26.398 5.540 1.00 90.25 91 CYS A C 1
ATOM 686 O O . CYS A 1 91 ? -5.291 26.342 6.528 1.00 90.25 91 CYS A O 1
ATOM 688 N N . GLY A 1 92 ? -3.962 27.544 5.186 1.00 90.44 92 GLY A N 1
ATOM 689 C CA . GLY A 1 92 ? -4.187 28.830 5.864 1.00 90.44 92 GLY A CA 1
ATOM 690 C C . GLY A 1 92 ? -3.475 29.024 7.212 1.00 90.44 92 GLY A C 1
ATOM 691 O O . GLY A 1 92 ? -3.849 29.938 7.954 1.00 90.44 92 GLY A O 1
ATOM 692 N N . TYR A 1 93 ? -2.478 28.196 7.549 1.00 92.94 93 TYR A N 1
ATOM 693 C CA . TYR A 1 93 ? -1.724 28.253 8.811 1.00 92.94 93 TYR A CA 1
ATOM 694 C C . TYR A 1 93 ? -0.281 28.728 8.601 1.00 92.94 93 TYR A C 1
ATOM 696 O O . TYR A 1 93 ? 0.447 28.175 7.785 1.00 92.94 93 TYR A O 1
ATOM 704 N N . ASP A 1 94 ? 0.154 29.739 9.359 1.00 92.62 94 ASP A N 1
ATOM 705 C CA . ASP A 1 94 ? 1.521 30.272 9.280 1.00 92.62 94 ASP A CA 1
ATOM 706 C C . ASP A 1 94 ? 2.450 29.538 10.261 1.00 92.62 94 ASP A C 1
ATOM 708 O O . ASP A 1 94 ? 2.165 29.467 11.460 1.00 92.62 94 ASP A O 1
ATOM 712 N N . LEU A 1 95 ? 3.553 28.974 9.759 1.00 91.25 95 LEU A N 1
ATOM 713 C CA . LEU A 1 95 ? 4.428 28.061 10.504 1.00 91.25 95 LEU A CA 1
ATOM 714 C C . LEU A 1 95 ? 5.905 28.423 10.343 1.00 91.25 95 LEU A C 1
ATOM 716 O O . LEU A 1 95 ? 6.368 28.726 9.247 1.00 91.25 95 LEU A O 1
ATOM 720 N N . ALA A 1 96 ? 6.677 28.286 11.422 1.00 88.19 96 ALA A N 1
ATOM 721 C CA . ALA A 1 96 ? 8.135 28.308 11.358 1.00 88.19 96 ALA A CA 1
ATOM 722 C C . ALA A 1 96 ? 8.689 26.891 11.087 1.00 88.19 96 ALA A C 1
ATOM 724 O O . ALA A 1 96 ? 8.195 25.945 11.705 1.00 88.19 96 ALA A O 1
ATOM 725 N N . PRO A 1 97 ? 9.762 26.724 10.285 1.00 87.75 97 PRO A N 1
ATOM 726 C CA . PRO A 1 97 ? 10.396 25.422 10.035 1.00 87.75 97 PRO A CA 1
ATOM 727 C C . PRO A 1 97 ? 10.768 24.636 11.303 1.00 87.75 97 PRO A C 1
ATOM 729 O O . PRO A 1 97 ? 10.682 23.412 11.329 1.00 87.75 97 PRO A O 1
ATOM 732 N N . ALA A 1 98 ? 11.112 25.332 12.393 1.00 81.12 98 ALA A N 1
ATOM 733 C CA . ALA A 1 98 ? 11.422 24.727 13.692 1.00 81.12 98 ALA A CA 1
ATOM 734 C C . ALA A 1 98 ? 10.221 24.042 14.385 1.00 81.12 98 ALA A C 1
ATOM 736 O O . ALA A 1 98 ? 10.426 23.283 15.332 1.00 81.12 98 ALA A O 1
ATOM 737 N N . ASN A 1 99 ? 8.990 24.291 13.926 1.00 82.38 99 ASN A N 1
ATOM 738 C CA . ASN A 1 99 ? 7.768 23.677 14.453 1.00 82.38 99 ASN A CA 1
ATOM 739 C C . ASN A 1 99 ? 7.400 22.371 13.717 1.00 82.38 99 ASN A C 1
ATOM 741 O O . ASN A 1 99 ? 6.499 21.661 14.163 1.00 82.38 99 ASN A O 1
ATOM 745 N N . LEU A 1 100 ? 8.067 22.049 12.600 1.00 82.19 100 LEU A N 1
ATOM 746 C CA . LEU A 1 100 ? 7.801 20.849 11.806 1.00 82.19 100 LEU A CA 1
ATOM 747 C C . LEU A 1 100 ? 8.571 19.635 12.350 1.00 82.19 100 LEU A C 1
ATOM 749 O O . LEU A 1 100 ? 9.800 19.583 12.323 1.00 82.19 100 LEU A O 1
ATOM 753 N N . GLN A 1 101 ? 7.852 18.590 12.762 1.00 83.81 101 GLN A N 1
ATOM 754 C CA . GLN A 1 101 ? 8.430 17.266 12.998 1.00 83.81 101 GLN A CA 1
ATOM 755 C C . GLN A 1 101 ? 8.410 16.462 11.693 1.00 83.81 101 GLN A C 1
ATOM 757 O O . GLN A 1 101 ? 7.338 16.111 11.205 1.00 83.81 101 GLN A O 1
ATOM 762 N N . ARG A 1 102 ? 9.574 16.092 11.141 1.00 81.94 102 ARG A N 1
ATOM 763 C CA . ARG A 1 102 ? 9.622 15.151 10.008 1.00 81.94 102 ARG A CA 1
ATOM 764 C C . ARG A 1 102 ? 9.126 13.767 10.440 1.00 81.94 102 ARG A C 1
ATOM 766 O O . ARG A 1 102 ? 9.640 13.188 11.395 1.00 81.94 102 ARG A O 1
ATOM 773 N N . VAL A 1 103 ? 8.138 13.247 9.717 1.00 78.62 103 VAL A N 1
ATOM 774 C CA . VAL A 1 103 ? 7.416 12.005 10.018 1.00 78.62 103 VAL A CA 1
ATOM 775 C C . VAL A 1 103 ? 8.062 10.813 9.320 1.00 78.62 103 VAL A C 1
ATOM 777 O O . VAL A 1 103 ? 8.514 9.873 9.973 1.00 78.62 103 VAL A O 1
ATOM 780 N N . ALA A 1 104 ? 8.101 10.857 7.988 1.00 74.31 104 ALA A N 1
ATOM 781 C CA . ALA A 1 104 ? 8.605 9.796 7.126 1.00 74.31 104 ALA A CA 1
ATOM 782 C C . ALA A 1 104 ? 8.907 10.355 5.729 1.00 74.31 104 ALA A C 1
ATOM 784 O O . ALA A 1 104 ? 8.276 11.318 5.299 1.00 74.31 104 ALA A O 1
ATOM 785 N N . THR A 1 105 ? 9.810 9.706 4.997 1.00 79.00 105 THR A N 1
ATOM 786 C CA . THR A 1 105 ? 9.981 9.909 3.552 1.00 79.00 105 THR A CA 1
ATOM 787 C C . THR A 1 105 ? 9.750 8.572 2.864 1.00 79.00 105 THR A C 1
ATOM 789 O O . THR A 1 105 ? 10.367 7.574 3.235 1.00 79.00 105 THR A O 1
ATOM 792 N N . TYR A 1 106 ? 8.854 8.540 1.882 1.00 71.56 106 TYR A N 1
ATOM 793 C CA . TYR A 1 106 ? 8.481 7.337 1.136 1.00 71.56 106 TYR A CA 1
ATOM 794 C C . TYR A 1 106 ? 8.463 7.621 -0.370 1.00 71.56 106 TYR A C 1
ATOM 796 O O . TYR A 1 106 ? 8.469 8.775 -0.794 1.00 71.56 106 TYR A O 1
ATOM 804 N N . LYS A 1 107 ? 8.473 6.577 -1.203 1.00 66.62 107 LYS A N 1
ATOM 805 C CA . LYS A 1 107 ? 8.290 6.735 -2.653 1.00 66.62 107 LYS A CA 1
ATOM 806 C C . LYS A 1 107 ? 6.800 6.731 -2.977 1.00 66.62 107 LYS A C 1
ATOM 808 O O . LYS A 1 107 ? 6.092 5.816 -2.566 1.00 66.62 107 LYS A O 1
ATOM 813 N N . SER A 1 108 ? 6.334 7.768 -3.669 1.00 59.72 108 SER A N 1
ATOM 814 C CA . SER A 1 108 ? 4.915 7.961 -3.981 1.00 59.72 108 SER A CA 1
ATOM 815 C C . SER A 1 108 ? 4.611 7.548 -5.423 1.00 59.72 108 SER A C 1
ATOM 817 O O . SER A 1 108 ? 5.435 7.726 -6.319 1.00 59.72 108 SER A O 1
ATOM 819 N N . GLY A 1 109 ? 3.434 6.958 -5.642 1.00 48.53 109 GLY A N 1
ATOM 820 C CA . GLY A 1 109 ? 2.995 6.441 -6.946 1.00 48.53 109 GLY A CA 1
ATOM 821 C C . GLY A 1 109 ? 2.198 7.437 -7.794 1.00 48.53 109 GLY A C 1
ATOM 822 O O . GLY A 1 109 ? 1.682 7.062 -8.842 1.00 48.53 109 GLY A O 1
ATOM 823 N N . VAL A 1 110 ? 2.051 8.688 -7.343 1.00 45.91 110 VAL A N 1
ATOM 824 C CA . VAL A 1 110 ? 1.255 9.724 -8.028 1.00 45.91 110 VAL A CA 1
ATOM 825 C C . VAL A 1 110 ? 2.089 10.368 -9.144 1.00 45.91 110 VAL A C 1
ATOM 827 O O . VAL A 1 110 ? 2.522 11.513 -9.059 1.00 45.91 110 VAL A O 1
ATOM 830 N N . GLY A 1 111 ? 2.376 9.575 -10.176 1.00 43.47 111 GLY A N 1
ATOM 831 C CA . GLY A 1 111 ? 3.233 9.935 -11.304 1.00 43.47 111 GLY A CA 1
ATOM 832 C C . GLY A 1 111 ? 4.017 8.731 -11.829 1.00 43.47 111 GLY A C 1
ATOM 833 O O . GLY A 1 111 ? 4.071 7.677 -11.194 1.00 43.47 111 GLY A O 1
ATOM 834 N N . LEU A 1 112 ? 4.646 8.878 -12.998 1.00 35.91 112 LEU A N 1
ATOM 835 C CA . LEU A 1 112 ? 5.498 7.832 -13.569 1.00 35.91 112 LEU A CA 1
ATOM 836 C C . LEU A 1 112 ? 6.786 7.675 -12.744 1.00 35.91 112 LEU A C 1
ATOM 838 O O . LEU A 1 112 ? 7.761 8.390 -12.956 1.00 35.91 112 LEU A O 1
ATOM 842 N N . THR A 1 113 ? 6.752 6.703 -11.829 1.00 42.88 113 THR A N 1
ATOM 843 C CA . THR A 1 113 ? 7.868 6.115 -11.066 1.00 42.88 113 THR A CA 1
ATOM 844 C C . THR A 1 113 ? 8.740 7.063 -10.230 1.00 42.88 113 THR A C 1
ATOM 846 O O . THR A 1 113 ? 9.609 7.763 -10.739 1.00 42.88 113 THR A O 1
ATOM 849 N N . GLY A 1 114 ? 8.657 6.914 -8.904 1.00 52.56 114 GLY A N 1
ATOM 850 C CA . GLY A 1 114 ? 9.847 7.007 -8.051 1.00 52.56 114 GLY A CA 1
ATOM 851 C C . GLY A 1 114 ? 10.207 8.369 -7.454 1.00 52.56 114 GLY A C 1
ATOM 852 O O . GLY A 1 114 ? 11.308 8.487 -6.910 1.00 52.56 114 GLY A O 1
ATOM 853 N N . SER A 1 115 ? 9.321 9.366 -7.464 1.00 65.06 115 SER A N 1
ATOM 854 C CA . SER A 1 115 ? 9.505 10.584 -6.661 1.00 65.06 115 SER A CA 1
ATOM 855 C C . SER A 1 115 ? 9.388 10.303 -5.155 1.00 65.06 115 SER A C 1
ATOM 857 O O . SER A 1 115 ? 8.655 9.413 -4.709 1.00 65.06 115 SER A O 1
ATOM 859 N N . SER A 1 116 ? 10.166 11.030 -4.356 1.00 75.12 116 SER A N 1
ATOM 860 C CA . SER A 1 116 ? 10.141 10.986 -2.890 1.00 75.12 116 SER A CA 1
ATOM 861 C C . SER A 1 116 ? 9.094 11.959 -2.359 1.00 75.12 116 SER A C 1
ATOM 863 O O . SER A 1 116 ? 9.151 13.143 -2.671 1.00 75.12 116 SER A O 1
ATOM 865 N N . GLN A 1 117 ? 8.187 11.480 -1.512 1.00 82.62 117 GLN A N 1
ATOM 866 C CA . GLN A 1 117 ? 7.265 12.315 -0.750 1.00 82.62 117 GLN A CA 1
ATOM 867 C C . GLN A 1 117 ? 7.698 12.326 0.720 1.00 82.62 117 GLN A C 1
ATOM 869 O O . GLN A 1 117 ? 7.833 11.266 1.336 1.00 82.62 117 GLN A O 1
ATOM 874 N N . THR A 1 118 ? 7.944 13.513 1.278 1.00 86.12 118 THR A N 1
ATOM 875 C CA . THR A 1 118 ? 8.330 13.694 2.688 1.00 86.12 118 THR A CA 1
ATOM 876 C C . THR A 1 118 ? 7.175 14.275 3.489 1.00 86.12 118 THR A C 1
ATOM 878 O O . THR A 1 118 ? 6.715 15.380 3.221 1.00 86.12 118 THR A O 1
ATOM 881 N N . MET A 1 119 ? 6.724 13.531 4.495 1.00 87.69 119 MET A N 1
ATOM 882 C CA . MET A 1 119 ? 5.681 13.958 5.418 1.00 87.69 119 MET A CA 1
ATOM 883 C C . MET A 1 119 ? 6.276 14.669 6.637 1.00 87.69 119 MET A C 1
ATOM 885 O O . MET A 1 119 ? 7.233 14.186 7.248 1.00 87.69 119 MET A O 1
ATOM 889 N N . PHE A 1 120 ? 5.647 15.773 7.025 1.00 89.75 120 PHE A N 1
ATOM 890 C CA . PHE A 1 120 ? 5.869 16.520 8.256 1.00 89.75 120 PHE A CA 1
ATOM 891 C C . PHE A 1 120 ? 4.594 16.549 9.111 1.00 89.75 120 PHE A C 1
ATOM 893 O O . PHE A 1 120 ? 3.492 16.294 8.628 1.00 89.75 120 PHE A O 1
ATOM 900 N N . TYR A 1 121 ? 4.753 16.868 10.391 1.00 90.25 121 TYR A N 1
ATOM 901 C CA . TYR A 1 121 ? 3.683 17.079 11.360 1.00 90.25 121 TYR A CA 1
ATOM 902 C C . TYR A 1 121 ? 3.907 18.403 12.093 1.00 90.25 121 TYR A C 1
ATOM 904 O O . TYR A 1 121 ? 5.044 18.702 12.464 1.00 90.25 121 TYR A O 1
ATOM 912 N N . ALA A 1 122 ? 2.837 19.153 12.355 1.00 88.69 122 ALA A N 1
ATOM 913 C CA . ALA A 1 122 ? 2.859 20.285 13.278 1.00 88.69 122 ALA A CA 1
ATOM 914 C C . ALA A 1 122 ? 1.583 20.352 14.126 1.00 88.69 122 ALA A C 1
ATOM 916 O O . ALA A 1 122 ? 0.478 20.064 13.661 1.00 88.69 122 ALA A O 1
ATOM 917 N N . GLU A 1 123 ? 1.746 20.792 15.372 1.00 85.81 123 GLU A N 1
ATOM 918 C CA . GLU A 1 123 ? 0.635 21.229 16.215 1.00 85.81 123 GLU A CA 1
ATOM 919 C C . GLU A 1 123 ? 0.389 22.726 15.990 1.00 85.81 123 GLU A C 1
ATOM 921 O O . GLU A 1 123 ? 1.328 23.524 15.956 1.00 85.81 123 GLU A O 1
ATOM 926 N N . VAL A 1 124 ? -0.878 23.102 15.831 1.00 87.69 124 VAL A N 1
ATOM 927 C CA . VAL A 1 124 ? -1.329 24.472 15.577 1.00 87.69 124 VAL A CA 1
ATOM 928 C C . VAL A 1 124 ? -2.458 24.857 16.528 1.00 87.69 124 VAL A C 1
ATOM 930 O O . VAL A 1 124 ? -3.112 24.020 17.147 1.00 87.69 124 VAL A O 1
ATOM 933 N N . THR A 1 125 ? -2.719 26.154 16.616 1.00 86.06 125 THR A N 1
ATOM 934 C CA . THR A 1 125 ? -3.861 26.727 17.341 1.00 86.06 125 THR A CA 1
ATOM 935 C C . THR A 1 125 ? -4.557 27.741 16.448 1.00 86.06 125 THR A C 1
ATOM 937 O O . THR A 1 125 ? -3.980 28.187 15.455 1.00 86.06 125 THR A O 1
ATOM 940 N N . ASP A 1 126 ? -5.767 28.172 16.801 1.00 85.50 126 ASP A N 1
ATOM 941 C CA . ASP A 1 126 ? -6.502 29.163 15.998 1.00 85.50 126 ASP A CA 1
ATOM 942 C C . ASP A 1 126 ? -5.756 30.510 15.857 1.00 85.50 126 ASP A C 1
ATOM 944 O O . ASP A 1 126 ? -5.969 31.234 14.889 1.00 85.50 126 ASP A O 1
ATOM 948 N N . ALA A 1 127 ? -4.811 30.809 16.758 1.00 82.62 127 ALA A N 1
ATOM 949 C CA . ALA A 1 127 ? -3.924 31.973 16.673 1.00 82.62 127 ALA A CA 1
ATOM 950 C C . ALA A 1 127 ? -2.855 31.884 15.560 1.00 82.62 127 ALA A C 1
ATOM 952 O O . ALA A 1 127 ? -2.283 32.907 15.194 1.00 82.62 127 ALA A O 1
ATOM 953 N N . HIS A 1 128 ? -2.585 30.690 15.019 1.00 88.94 128 HIS A N 1
ATOM 954 C CA . HIS A 1 128 ? -1.661 30.477 13.895 1.00 88.94 128 HIS A CA 1
ATOM 955 C C . HIS A 1 128 ? -2.348 30.604 12.523 1.00 88.94 128 HIS A C 1
ATOM 957 O O . HIS A 1 128 ? -1.687 30.492 11.489 1.00 88.94 128 HIS A O 1
ATOM 963 N N . ARG A 1 129 ? -3.673 30.806 12.481 1.00 88.69 129 ARG A N 1
ATOM 964 C CA . ARG A 1 129 ? -4.426 30.896 11.227 1.00 88.69 129 ARG A CA 1
ATOM 965 C C . ARG A 1 129 ? -4.256 32.280 10.594 1.00 88.69 129 ARG A C 1
ATOM 967 O O . ARG A 1 129 ? -4.809 33.263 11.082 1.00 88.69 129 ARG A O 1
ATOM 974 N N . SER A 1 130 ? -3.516 32.349 9.492 1.00 84.00 130 SER A N 1
ATOM 975 C CA . SER A 1 130 ? -3.241 33.585 8.745 1.00 84.00 130 SER A CA 1
ATOM 976 C C . SER A 1 130 ? -4.232 33.851 7.608 1.00 84.00 130 SER A C 1
ATOM 978 O O . SER A 1 130 ? -4.312 34.980 7.124 1.00 84.00 130 SER A O 1
ATOM 980 N N . GLY A 1 131 ? -5.020 32.850 7.200 1.00 82.12 131 GLY A N 1
ATOM 981 C CA . GLY A 1 131 ? -6.009 32.993 6.133 1.00 82.12 131 GLY A CA 1
ATOM 982 C C . GLY A 1 131 ? -7.088 31.904 6.119 1.00 82.12 131 GLY A C 1
ATOM 983 O O . GLY A 1 131 ? -7.132 31.037 6.997 1.00 82.12 131 GLY A O 1
ATOM 984 N N . PRO A 1 132 ? -7.993 31.932 5.124 1.00 76.25 132 PRO A N 1
ATOM 985 C CA . PRO A 1 132 ? -8.974 30.867 4.932 1.00 76.25 132 PRO A CA 1
ATOM 986 C C . PRO A 1 132 ? -8.325 29.536 4.514 1.00 76.25 132 PRO A C 1
ATOM 988 O O . PRO A 1 132 ? -8.867 28.494 4.879 1.00 76.25 132 PRO A O 1
ATOM 991 N N . GLY A 1 133 ? -7.175 29.593 3.828 1.00 79.31 133 GLY A N 1
ATOM 992 C CA . GLY A 1 133 ? -6.655 28.526 2.966 1.00 79.31 133 GLY A CA 1
ATOM 993 C C . GLY A 1 133 ? -7.320 28.569 1.584 1.00 79.31 133 GLY A C 1
ATOM 994 O O . GLY A 1 133 ? -8.043 29.523 1.284 1.00 79.31 133 GLY A O 1
ATOM 995 N N . GLY A 1 134 ? -7.112 27.534 0.771 1.00 71.12 134 GLY A N 1
ATOM 996 C CA . GLY A 1 134 ? -7.825 27.328 -0.495 1.00 71.12 134 GLY A CA 1
ATOM 997 C C . GLY A 1 134 ? -6.987 27.361 -1.778 1.00 71.12 134 GLY A C 1
ATOM 998 O O . GLY A 1 134 ? -7.569 27.190 -2.846 1.00 71.12 134 GLY A O 1
ATOM 999 N N . GLY A 1 135 ? -5.662 27.535 -1.693 1.00 64.75 135 GLY A N 1
ATOM 1000 C CA . GLY A 1 135 ? -4.771 27.559 -2.861 1.00 64.75 135 GLY A CA 1
ATOM 1001 C C . GLY A 1 135 ? -4.814 28.874 -3.656 1.00 64.75 135 GLY A C 1
ATOM 1002 O O . GLY A 1 135 ? -5.495 29.836 -3.286 1.00 64.75 135 GLY A O 1
ATOM 1003 N N . LEU A 1 136 ? -4.057 28.936 -4.756 1.00 59.38 136 LEU A N 1
ATOM 1004 C CA . LEU A 1 136 ? -4.007 30.108 -5.634 1.00 59.38 136 LEU A CA 1
ATOM 1005 C C . LEU A 1 136 ? -5.065 30.015 -6.740 1.00 59.38 136 LEU A C 1
ATOM 1007 O O . LEU A 1 136 ? -4.962 29.224 -7.674 1.00 59.38 136 LEU A O 1
ATOM 1011 N N . ALA A 1 137 ? -6.060 30.905 -6.687 1.00 52.88 137 ALA A N 1
ATOM 1012 C CA . ALA A 1 137 ? -7.141 30.962 -7.676 1.00 52.88 137 ALA A CA 1
ATOM 1013 C C . ALA A 1 137 ? -6.665 31.262 -9.117 1.00 52.88 137 ALA A C 1
ATOM 1015 O O . ALA A 1 137 ? -7.391 30.974 -10.067 1.00 52.88 137 ALA A O 1
ATOM 1016 N N . GLU A 1 138 ? -5.460 31.818 -9.293 1.00 50.62 138 GLU A N 1
ATOM 1017 C CA . GLU A 1 138 ? -4.833 32.030 -10.609 1.00 50.62 138 GLU A CA 1
ATOM 1018 C C . GLU A 1 138 ? -4.230 30.740 -11.202 1.00 50.62 138 GLU A C 1
ATOM 1020 O O . GLU A 1 138 ? -4.065 30.648 -12.416 1.00 50.62 138 GLU A O 1
ATOM 1025 N N . GLU A 1 139 ? -3.967 29.723 -10.374 1.00 53.62 139 GLU A N 1
ATOM 1026 C CA . GLU A 1 139 ? -3.435 28.413 -10.786 1.00 53.62 139 GLU A CA 1
ATOM 1027 C C . GLU A 1 139 ? -4.553 27.374 -11.021 1.00 53.62 139 GLU A C 1
ATOM 1029 O O . GLU A 1 139 ? -4.307 26.269 -11.502 1.00 53.62 139 GLU A O 1
ATOM 1034 N N . GLY A 1 140 ? -5.811 27.753 -10.758 1.00 54.09 140 GLY A N 1
ATOM 1035 C CA . GLY A 1 140 ? -7.005 26.951 -11.045 1.00 54.09 140 GLY A CA 1
ATOM 1036 C C . GLY A 1 140 ? -7.343 25.891 -9.994 1.00 54.09 140 GLY A C 1
ATOM 1037 O O . GLY A 1 140 ? -8.291 25.125 -10.184 1.00 54.09 140 GLY A O 1
ATOM 1038 N N . GLU A 1 141 ? -6.608 25.841 -8.883 1.00 60.34 141 GLU A N 1
ATOM 1039 C CA . GLU A 1 141 ? -6.863 24.891 -7.805 1.00 60.34 141 GLU A CA 1
ATOM 1040 C C . GLU A 1 141 ? -8.021 25.360 -6.913 1.00 60.34 141 GLU A C 1
ATOM 1042 O O . GLU A 1 141 ? -7.983 26.433 -6.315 1.00 60.34 141 GLU A O 1
ATOM 1047 N N . LEU A 1 142 ? -9.078 24.545 -6.831 1.00 65.62 142 LEU A N 1
ATOM 1048 C CA . LEU A 1 142 ? -10.243 24.808 -5.989 1.00 65.62 142 LEU A CA 1
ATOM 1049 C C . LEU A 1 142 ? -10.187 23.907 -4.749 1.00 65.62 142 LEU A C 1
ATOM 1051 O O . LEU A 1 142 ? -10.605 22.747 -4.805 1.00 65.62 142 LEU A O 1
ATOM 1055 N N . ILE A 1 143 ? -9.637 24.432 -3.652 1.00 78.88 143 ILE A N 1
ATOM 1056 C CA . ILE A 1 143 ? -9.370 23.667 -2.428 1.00 78.88 143 ILE A CA 1
ATOM 1057 C C . ILE A 1 143 ? -10.317 24.097 -1.292 1.00 78.88 143 ILE A C 1
ATOM 1059 O O . ILE A 1 143 ? -10.479 25.282 -1.007 1.00 78.88 143 ILE A O 1
ATOM 1063 N N . GLU A 1 144 ? -10.942 23.130 -0.612 1.00 85.44 144 GLU A N 1
ATOM 1064 C CA . GLU A 1 144 ? -11.772 23.358 0.585 1.00 85.44 144 GLU A CA 1
ATOM 1065 C C . GLU A 1 144 ? -11.044 22.831 1.834 1.00 85.44 144 GLU A C 1
ATOM 1067 O O . GLU A 1 144 ? -10.796 21.630 1.944 1.00 85.44 144 GLU A O 1
ATOM 1072 N N . VAL A 1 145 ? -10.721 23.705 2.794 1.00 89.06 145 VAL A N 1
ATOM 1073 C CA . VAL A 1 145 ? -10.102 23.305 4.073 1.00 89.06 145 VAL A CA 1
ATOM 1074 C C . VAL A 1 145 ? -11.141 22.664 4.997 1.00 89.06 145 VAL A C 1
ATOM 1076 O O . VAL A 1 145 ? -12.182 23.257 5.285 1.00 89.06 145 VAL A O 1
ATOM 1079 N N . VAL A 1 146 ? -10.837 21.471 5.511 1.00 90.00 146 VAL A N 1
ATOM 1080 C CA . VAL A 1 146 ? -11.725 20.664 6.357 1.00 90.00 146 VAL A CA 1
ATOM 1081 C C . VAL A 1 146 ? -11.076 20.387 7.708 1.00 90.00 146 VAL A C 1
ATOM 1083 O O . VAL A 1 146 ? -9.985 19.830 7.790 1.00 90.00 146 VAL A O 1
ATOM 1086 N N . HIS A 1 147 ? -11.791 20.693 8.788 1.00 91.00 147 HIS A N 1
ATOM 1087 C CA . HIS A 1 147 ? -11.411 20.285 10.139 1.00 91.00 147 HIS A CA 1
ATOM 1088 C C . HIS A 1 147 ? -12.089 18.951 10.481 1.00 91.00 147 HIS A C 1
ATOM 1090 O O . HIS A 1 147 ? -13.304 18.906 10.670 1.00 91.00 147 HIS A O 1
ATOM 1096 N N . LEU A 1 148 ? -11.314 17.866 10.551 1.00 91.06 148 LEU A N 1
ATOM 1097 C CA . LEU A 1 148 ? -11.767 16.521 10.915 1.00 91.06 148 LEU A CA 1
ATOM 1098 C C . LEU A 1 148 ? -11.631 16.314 12.438 1.00 91.06 148 LEU A C 1
ATOM 1100 O O . LEU A 1 148 ? -10.500 16.260 12.929 1.00 91.06 148 LEU A O 1
ATOM 1104 N N . PRO A 1 149 ? -12.729 16.190 13.208 1.00 83.12 149 PRO A N 1
ATOM 1105 C CA . PRO A 1 149 ? -12.659 15.954 14.652 1.00 83.12 149 PRO A CA 1
ATOM 1106 C C . PRO A 1 149 ? -11.976 14.623 14.992 1.00 83.12 149 PRO A C 1
ATOM 1108 O O . PRO A 1 149 ? -12.191 13.614 14.311 1.00 83.12 149 PRO A O 1
ATOM 1111 N N . LEU A 1 150 ? -11.164 14.598 16.056 1.00 73.88 150 LEU A N 1
ATOM 1112 C CA . LEU A 1 150 ? -10.421 13.391 16.448 1.00 73.88 150 LEU A CA 1
ATOM 1113 C C . LEU A 1 150 ? -11.325 12.195 16.787 1.00 73.88 150 LEU A C 1
ATOM 1115 O O . LEU A 1 150 ? -10.947 11.055 16.528 1.00 73.88 150 LEU A O 1
ATOM 1119 N N . ASP A 1 151 ? -12.527 12.440 17.306 1.00 60.69 151 ASP A N 1
ATOM 1120 C CA . ASP A 1 151 ? -13.531 11.423 17.633 1.00 60.69 151 ASP A CA 1
ATOM 1121 C C . ASP A 1 151 ? -14.197 10.778 16.400 1.00 60.69 151 ASP A C 1
ATOM 1123 O O . ASP A 1 151 ? -14.850 9.744 16.534 1.00 60.69 151 ASP A O 1
ATOM 1127 N N . GLY A 1 152 ? -13.969 11.316 15.194 1.00 68.81 152 GLY A N 1
ATOM 1128 C CA . GLY A 1 152 ? -14.319 10.678 13.917 1.00 68.81 152 GLY A CA 1
ATOM 1129 C C . GLY A 1 152 ? -13.122 10.190 13.086 1.00 68.81 152 GLY A C 1
ATOM 1130 O O . GLY A 1 152 ? -13.318 9.487 12.093 1.00 68.81 152 GLY A O 1
ATOM 1131 N N . ALA A 1 153 ? -11.886 10.544 13.459 1.00 76.50 153 ALA A N 1
ATOM 1132 C CA . ALA A 1 153 ? -10.735 10.473 12.556 1.00 76.50 153 ALA A CA 1
ATOM 1133 C C . ALA A 1 153 ? -10.370 9.046 12.099 1.00 76.50 153 ALA A C 1
ATOM 1135 O O . ALA A 1 153 ? -10.166 8.829 10.904 1.00 76.50 153 ALA A O 1
ATOM 1136 N N . GLN A 1 154 ? -10.354 8.061 13.005 1.00 77.00 154 GLN A N 1
ATOM 1137 C CA . GLN A 1 154 ? -10.056 6.666 12.643 1.00 77.00 154 GLN A CA 1
ATOM 1138 C C . GLN A 1 154 ? -11.128 6.080 11.710 1.00 77.00 154 GLN A C 1
ATOM 1140 O O . GLN A 1 154 ? -10.804 5.527 10.665 1.00 77.00 154 GLN A O 1
ATOM 1145 N N . ALA A 1 155 ? -12.412 6.274 12.030 1.00 73.56 155 ALA A N 1
ATOM 1146 C CA . ALA A 1 155 ? -13.517 5.792 11.199 1.00 73.56 155 ALA A CA 1
ATOM 1147 C C . ALA A 1 155 ? -13.517 6.438 9.800 1.00 73.56 155 ALA A C 1
ATOM 1149 O O . ALA A 1 155 ? -13.837 5.784 8.808 1.00 73.56 155 ALA A O 1
ATOM 1150 N N . PHE A 1 156 ? -13.109 7.706 9.702 1.00 85.06 156 PHE A N 1
ATOM 1151 C CA . PHE A 1 156 ? -12.882 8.382 8.427 1.00 85.06 156 PHE A CA 1
ATOM 1152 C C . PHE A 1 156 ? -11.696 7.781 7.649 1.00 85.06 156 PHE A C 1
ATOM 1154 O O . PHE A 1 156 ? -11.807 7.583 6.437 1.00 85.06 156 PHE A O 1
ATOM 1161 N N . ALA A 1 157 ? -10.587 7.438 8.315 1.00 80.56 157 ALA A N 1
ATOM 1162 C CA . ALA A 1 157 ? -9.439 6.778 7.688 1.00 80.56 157 ALA A CA 1
ATOM 1163 C C . ALA A 1 157 ? -9.765 5.350 7.203 1.00 80.56 157 ALA A C 1
ATOM 1165 O O . ALA A 1 157 ? -9.354 4.980 6.103 1.00 80.56 157 ALA A O 1
ATOM 1166 N N . ASP A 1 158 ? -10.586 4.600 7.937 1.00 78.06 158 ASP A N 1
ATOM 1167 C CA . ASP A 1 158 ? -10.943 3.213 7.602 1.00 78.06 158 ASP A CA 1
ATOM 1168 C C . ASP A 1 158 ? -12.071 3.087 6.558 1.00 78.06 158 ASP A C 1
ATOM 1170 O O . ASP A 1 158 ? -12.196 2.048 5.913 1.00 78.06 158 ASP A O 1
ATOM 1174 N N . ASN A 1 159 ? -12.889 4.127 6.348 1.00 81.00 159 ASN A N 1
ATOM 1175 C CA . ASN A 1 159 ? -14.033 4.073 5.425 1.00 81.00 159 ASN A CA 1
ATOM 1176 C C . ASN A 1 159 ? -13.598 3.958 3.937 1.00 81.00 159 ASN A C 1
ATOM 1178 O O . ASN A 1 159 ? -13.024 4.917 3.411 1.00 81.00 159 ASN A O 1
ATOM 1182 N N . PRO A 1 160 ? -13.885 2.848 3.225 1.00 75.44 160 PRO A N 1
ATOM 1183 C CA . PRO A 1 160 ? -13.446 2.649 1.841 1.00 75.44 160 PRO A CA 1
ATOM 1184 C C . PRO A 1 160 ? -14.229 3.481 0.813 1.00 75.44 160 PRO A C 1
ATOM 1186 O O . PRO A 1 160 ? -13.737 3.681 -0.296 1.00 75.44 160 PRO A O 1
ATOM 1189 N N . ASP A 1 161 ? -15.415 3.983 1.168 1.00 77.44 161 ASP A N 1
ATOM 1190 C CA . ASP A 1 161 ? -16.323 4.688 0.254 1.00 77.44 161 ASP A CA 1
ATOM 1191 C C . ASP A 1 161 ? -15.993 6.190 0.116 1.00 77.44 161 ASP A C 1
ATOM 1193 O O . ASP A 1 161 ? -16.625 6.903 -0.662 1.00 77.44 161 ASP A O 1
ATOM 1197 N N . VAL A 1 162 ? -15.002 6.690 0.867 1.00 80.31 162 VAL A N 1
ATOM 1198 C CA . VAL A 1 162 ? -14.560 8.096 0.853 1.00 80.31 162 VAL A CA 1
ATOM 1199 C C . VAL A 1 162 ? -13.215 8.221 0.121 1.00 80.31 162 VAL A C 1
ATOM 1201 O O . VAL A 1 162 ? -12.203 7.751 0.655 1.00 80.31 162 VAL A O 1
ATOM 1204 N N . PRO A 1 163 ? -13.154 8.876 -1.060 1.00 80.19 163 PRO A N 1
ATOM 1205 C CA . PRO A 1 163 ? -11.908 9.062 -1.801 1.00 80.19 163 PRO A CA 1
ATOM 1206 C C . PRO A 1 163 ? -10.902 9.918 -1.023 1.00 80.19 163 PRO A C 1
ATOM 1208 O O . PRO A 1 163 ? -11.189 11.053 -0.640 1.00 80.19 163 PRO A O 1
ATOM 1211 N N . LYS A 1 164 ? -9.703 9.381 -0.788 1.00 87.38 164 LYS A N 1
ATOM 1212 C CA . LYS A 1 164 ? -8.642 10.035 -0.009 1.00 87.38 164 LYS A CA 1
ATOM 1213 C C . LYS A 1 164 ? -7.262 9.498 -0.375 1.00 87.38 164 LYS A C 1
ATOM 1215 O O . LYS A 1 164 ? -7.143 8.357 -0.823 1.00 87.38 164 LYS A O 1
ATOM 1220 N N . THR A 1 165 ? -6.217 10.297 -0.184 1.00 83.50 165 THR A N 1
ATOM 1221 C CA . THR A 1 165 ? -4.845 9.876 -0.510 1.00 83.50 165 THR A CA 1
ATOM 1222 C C . THR A 1 165 ? -4.240 8.958 0.555 1.00 83.50 165 THR A C 1
ATOM 1224 O O . THR A 1 165 ? -4.610 8.989 1.731 1.00 83.50 165 THR A O 1
ATOM 1227 N N . LEU A 1 166 ? -3.237 8.165 0.157 1.00 75.25 166 LEU A N 1
ATOM 1228 C CA . LEU A 1 166 ? -2.444 7.345 1.085 1.00 75.25 166 LEU A CA 1
ATOM 1229 C C . LEU A 1 166 ? -1.776 8.189 2.185 1.00 75.25 166 LEU A C 1
ATOM 1231 O O . LEU A 1 166 ? -1.620 7.703 3.301 1.00 75.25 166 LEU A O 1
ATOM 1235 N N . GLY A 1 167 ? -1.441 9.453 1.895 1.00 79.31 167 GLY A N 1
ATOM 1236 C CA . GLY A 1 167 ? -0.919 10.403 2.880 1.00 79.31 167 GLY A CA 1
ATOM 1237 C C . GLY A 1 167 ? -1.905 10.676 4.019 1.00 79.31 167 GLY A C 1
ATOM 1238 O O . GLY A 1 167 ? -1.505 10.649 5.177 1.00 79.31 167 GLY A O 1
ATOM 1239 N N . VAL A 1 168 ? -3.200 10.838 3.723 1.00 87.12 168 VAL A N 1
ATOM 1240 C CA . VAL A 1 168 ? -4.245 11.015 4.749 1.00 87.12 168 VAL A CA 1
ATOM 1241 C C . VAL A 1 168 ? -4.409 9.754 5.599 1.00 87.12 168 VAL A C 1
ATOM 1243 O O . VAL A 1 168 ? -4.434 9.845 6.824 1.00 87.12 168 VAL A O 1
ATOM 1246 N N . ILE A 1 169 ? -4.465 8.574 4.971 1.00 83.81 169 ILE A N 1
ATOM 1247 C CA . ILE A 1 169 ? -4.612 7.291 5.683 1.00 83.81 169 ILE A CA 1
ATOM 1248 C C . ILE A 1 169 ? -3.420 7.062 6.622 1.00 83.81 169 ILE A C 1
ATOM 1250 O O . ILE A 1 169 ? -3.602 6.815 7.815 1.00 83.81 169 ILE A O 1
ATOM 1254 N N . PHE A 1 170 ? -2.198 7.189 6.098 1.00 81.69 170 PHE A N 1
ATOM 1255 C CA . PHE A 1 170 ? -0.971 7.011 6.870 1.00 81.69 170 PHE A CA 1
ATOM 1256 C C . PHE A 1 170 ? -0.815 8.080 7.959 1.00 81.69 170 PHE A C 1
ATOM 1258 O O . PHE A 1 170 ? -0.483 7.739 9.089 1.00 81.69 170 PHE A O 1
ATOM 1265 N N . GLY A 1 171 ? -1.098 9.351 7.653 1.00 79.88 171 GLY A N 1
ATOM 1266 C CA . GLY A 1 171 ? -0.987 10.463 8.598 1.00 79.88 171 GLY A CA 1
ATOM 1267 C C . GLY A 1 171 ? -1.944 10.334 9.784 1.00 79.88 171 GLY A C 1
ATOM 1268 O O . GLY A 1 171 ? -1.507 10.432 10.930 1.00 79.88 171 GLY A O 1
ATOM 1269 N N . ILE A 1 172 ? -3.226 10.038 9.533 1.00 84.50 172 ILE A N 1
ATOM 1270 C CA . ILE A 1 172 ? -4.210 9.807 10.604 1.00 84.50 172 ILE A CA 1
ATOM 1271 C C . ILE A 1 172 ? -3.811 8.583 11.438 1.00 84.50 172 ILE A C 1
ATOM 1273 O O . ILE A 1 172 ? -3.761 8.671 12.665 1.00 84.50 172 ILE A O 1
ATOM 1277 N N . SER A 1 173 ? -3.465 7.466 10.788 1.00 77.12 173 SER A N 1
ATOM 1278 C CA . SER A 1 173 ? -3.050 6.239 11.480 1.00 77.12 173 SER A CA 1
ATOM 1279 C C . SER A 1 173 ? -1.807 6.461 12.355 1.00 77.12 173 SER A C 1
ATOM 1281 O O . SER A 1 173 ? -1.777 6.045 13.511 1.00 77.12 173 SER A O 1
ATOM 1283 N N . TRP A 1 174 ? -0.805 7.186 11.849 1.00 78.06 174 TRP A N 1
ATOM 1284 C CA . TRP A 1 174 ? 0.408 7.553 12.583 1.00 78.06 174 TRP A CA 1
ATOM 1285 C C . TRP A 1 174 ? 0.131 8.484 13.770 1.00 78.06 174 TRP A C 1
ATOM 1287 O O . TRP A 1 174 ? 0.738 8.314 14.825 1.00 78.06 174 TRP A O 1
ATOM 1297 N N . PHE A 1 175 ? -0.782 9.448 13.620 1.00 74.19 175 PHE A N 1
ATOM 1298 C CA . PHE A 1 175 ? -1.121 10.403 14.678 1.00 74.19 175 PHE A CA 1
ATOM 1299 C C . PHE A 1 175 ? -1.878 9.739 15.834 1.00 74.19 175 PHE A C 1
ATOM 1301 O O . PHE A 1 175 ? -1.602 10.019 17.001 1.00 74.19 175 PHE A O 1
ATOM 1308 N N . LEU A 1 176 ? -2.807 8.835 15.512 1.00 71.00 176 LEU A N 1
ATOM 1309 C CA . LEU A 1 176 ? -3.596 8.094 16.499 1.00 71.00 176 LEU A CA 1
ATOM 1310 C C . LEU A 1 176 ? -2.819 6.922 17.132 1.00 71.00 176 LEU A C 1
ATOM 1312 O O . LEU A 1 176 ? -3.208 6.424 18.187 1.00 71.00 176 LEU A O 1
ATOM 1316 N N . SER A 1 177 ? -1.700 6.498 16.536 1.00 62.25 177 SER A N 1
ATOM 1317 C CA . SER A 1 177 ? -0.870 5.409 17.058 1.00 62.25 177 SER A CA 1
ATOM 1318 C C . SER A 1 177 ? 0.055 5.866 18.198 1.00 62.25 177 SER A C 1
ATOM 1320 O O . SER A 1 177 ? 1.052 6.560 17.997 1.00 62.25 177 SER A O 1
ATOM 1322 N N . CYS A 1 178 ? -0.266 5.423 19.417 1.00 53.22 178 CYS A N 1
ATOM 1323 C CA . CYS A 1 178 ? 0.620 5.392 20.592 1.00 53.22 178 CYS A CA 1
ATOM 1324 C C . CYS A 1 178 ? 1.192 6.732 21.118 1.00 53.22 178 CYS A C 1
ATOM 1326 O O . CYS A 1 178 ? 2.222 6.712 21.794 1.00 53.22 178 CYS A O 1
ATOM 1328 N N . ARG A 1 179 ? 0.544 7.887 20.876 1.00 64.81 179 ARG A N 1
ATOM 1329 C CA . ARG A 1 179 ? 0.998 9.201 21.411 1.00 64.81 179 ARG A CA 1
ATOM 1330 C C . ARG A 1 179 ? 0.034 9.926 22.340 1.00 64.81 179 ARG A C 1
ATOM 1332 O O . ARG A 1 179 ? 0.484 10.619 23.254 1.00 64.81 179 ARG A O 1
ATOM 1339 N N . SER A 1 180 ? -1.269 9.814 22.100 1.00 60.72 180 SER A N 1
ATOM 1340 C CA . SER A 1 180 ? -2.298 10.380 22.973 1.00 60.72 180 SER A CA 1
ATOM 1341 C C . SER A 1 180 ? -2.506 9.484 24.190 1.00 60.72 180 SER A C 1
ATOM 1343 O O . SER A 1 180 ? -2.792 8.297 24.032 1.00 60.72 180 SER A O 1
ATOM 1345 N N . PHE A 1 181 ? -2.424 10.047 25.393 1.00 66.88 181 PHE A N 1
ATOM 1346 C CA . PHE A 1 181 ? -2.698 9.339 26.641 1.00 66.88 181 PHE A CA 1
ATOM 1347 C C . PHE A 1 181 ? -3.741 10.089 27.473 1.00 66.88 181 PHE A C 1
ATOM 1349 O O . PHE A 1 181 ? -3.847 11.314 27.405 1.00 66.88 181 PHE A O 1
ATOM 1356 N N . THR A 1 182 ? -4.497 9.345 28.281 1.00 66.50 182 THR A N 1
ATOM 1357 C CA . THR A 1 182 ? -5.272 9.899 29.397 1.00 66.50 182 THR A CA 1
ATOM 1358 C C . THR A 1 182 ? -4.719 9.299 30.678 1.00 66.50 182 THR A C 1
ATOM 1360 O O . THR A 1 182 ? -4.846 8.100 30.906 1.00 66.50 182 THR A O 1
ATOM 1363 N N . LEU A 1 183 ? -4.068 10.127 31.488 1.00 73.19 183 LEU A N 1
ATOM 1364 C CA . LEU A 1 183 ? -3.603 9.772 32.822 1.00 73.19 183 LEU A CA 1
ATOM 1365 C C . LEU A 1 183 ? -4.694 10.155 33.825 1.00 73.19 183 LEU A C 1
ATOM 1367 O O . LEU A 1 183 ? -5.157 11.294 33.821 1.00 73.19 183 LEU A O 1
ATOM 1371 N N . ILE A 1 184 ? -5.089 9.220 34.682 1.00 77.38 184 ILE A N 1
ATOM 1372 C CA . ILE A 1 184 ? -5.910 9.482 35.869 1.00 77.38 184 ILE A CA 1
ATOM 1373 C C . ILE A 1 184 ? -4.999 9.260 37.074 1.00 77.38 184 ILE A C 1
ATOM 1375 O O . ILE A 1 184 ? -4.230 8.299 37.089 1.00 77.38 184 ILE A O 1
ATOM 1379 N N . VAL A 1 185 ? -5.051 10.169 38.044 1.00 79.56 185 VAL A N 1
ATOM 1380 C CA . VAL A 1 185 ? -4.269 10.099 39.280 1.00 79.56 185 VAL A CA 1
ATOM 1381 C C . VAL A 1 185 ? -5.216 10.316 40.445 1.00 79.56 185 VAL A C 1
ATOM 1383 O O . VAL A 1 185 ? -5.957 11.299 40.479 1.00 79.56 185 VAL A O 1
ATOM 1386 N N . GLU A 1 186 ? -5.189 9.377 41.379 1.00 83.00 186 GLU A N 1
ATOM 1387 C CA . GLU A 1 186 ? -6.040 9.351 42.559 1.00 83.00 186 GLU A CA 1
ATOM 1388 C C . GLU A 1 186 ? -5.147 9.293 43.798 1.00 83.00 186 GLU A C 1
ATOM 1390 O O . GLU A 1 186 ? -4.283 8.422 43.905 1.00 83.00 186 GLU A O 1
ATOM 1395 N N . ALA A 1 187 ? -5.336 10.236 44.717 1.00 80.12 187 ALA A N 1
ATOM 1396 C CA . ALA A 1 187 ? -4.745 10.190 46.044 1.00 80.12 187 ALA A CA 1
ATOM 1397 C C . ALA A 1 187 ? -5.749 9.514 46.982 1.00 80.12 187 ALA A C 1
ATOM 1399 O O . ALA A 1 187 ? -6.869 10.000 47.134 1.00 80.12 187 ALA A O 1
ATOM 1400 N N . TRP A 1 188 ? -5.348 8.405 47.594 1.00 79.12 188 TRP A N 1
ATOM 1401 C CA . TRP A 1 188 ? -6.165 7.607 48.506 1.00 79.12 188 TRP A CA 1
ATOM 1402 C C . TRP A 1 188 ? -5.564 7.643 49.912 1.00 79.12 188 TRP A C 1
ATOM 1404 O O . TRP A 1 188 ? -4.340 7.600 50.055 1.00 79.12 188 TRP A O 1
ATOM 1414 N N . ASP A 1 189 ? -6.415 7.692 50.935 1.00 77.31 189 ASP A N 1
ATOM 1415 C CA . ASP A 1 189 ? -6.018 7.407 52.314 1.00 77.31 189 ASP A CA 1
ATOM 1416 C C . ASP A 1 189 ? -6.084 5.889 52.562 1.00 77.31 189 ASP A C 1
ATOM 1418 O O . ASP A 1 189 ? -6.931 5.194 51.993 1.00 77.31 189 ASP A O 1
ATOM 1422 N N . TRP A 1 190 ? -5.176 5.349 53.377 1.00 71.12 190 TRP A N 1
ATOM 1423 C CA . TRP A 1 190 ? -5.061 3.902 53.601 1.00 71.12 190 TRP A CA 1
ATOM 1424 C C . TRP A 1 190 ? -5.068 3.553 55.089 1.00 71.12 190 TRP A C 1
ATOM 1426 O O . TRP A 1 190 ? -4.032 3.301 55.715 1.00 71.12 190 TRP A O 1
ATOM 1436 N N . ASP A 1 191 ? -6.275 3.466 55.641 1.00 70.19 191 ASP A N 1
ATOM 1437 C CA . ASP A 1 191 ? -6.503 2.853 56.943 1.00 70.19 191 ASP A CA 1
ATOM 1438 C C . ASP A 1 191 ? -6.345 1.327 56.851 1.00 70.19 191 ASP A C 1
ATOM 1440 O O . ASP A 1 191 ? -7.014 0.634 56.084 1.00 70.19 191 ASP A O 1
ATOM 1444 N N . ASN A 1 192 ? -5.446 0.775 57.667 1.00 56.25 192 ASN A N 1
ATOM 1445 C CA . ASN A 1 192 ? -4.944 -0.598 57.542 1.00 56.25 192 ASN A CA 1
ATOM 1446 C C . ASN A 1 192 ? -5.910 -1.678 58.095 1.00 56.25 192 ASN A C 1
ATOM 1448 O O . ASN A 1 192 ? -5.495 -2.596 58.808 1.00 56.25 192 ASN A O 1
ATOM 1452 N N . GLY A 1 193 ? -7.211 -1.543 57.818 1.00 57.81 193 GLY A N 1
ATOM 1453 C CA . GLY A 1 193 ? -8.273 -2.413 58.334 1.00 57.81 193 GLY A CA 1
ATOM 1454 C C . GLY A 1 193 ? -9.661 -2.251 57.695 1.00 57.81 193 GLY A C 1
ATOM 1455 O O . GLY A 1 193 ? -10.545 -3.055 57.995 1.00 57.81 193 GLY A O 1
ATOM 1456 N N . THR A 1 194 ? -9.869 -1.265 56.821 1.00 56.06 194 THR A N 1
ATOM 1457 C CA . THR A 1 194 ? -11.104 -1.072 56.041 1.00 56.06 194 THR A CA 1
ATOM 1458 C C . THR A 1 194 ? -10.984 -1.683 54.642 1.00 56.06 194 THR A C 1
ATOM 1460 O O . THR A 1 194 ? -9.894 -1.834 54.094 1.00 56.06 194 THR A O 1
ATOM 1463 N N . ALA A 1 195 ? -12.117 -2.070 54.050 1.00 51.94 195 ALA A N 1
ATOM 1464 C CA . ALA A 1 195 ? -12.176 -2.342 52.615 1.00 51.94 195 ALA A CA 1
ATOM 1465 C C . ALA A 1 195 ? -12.216 -1.001 51.852 1.00 51.94 195 ALA A C 1
ATOM 1467 O O . ALA A 1 195 ? -12.786 -0.049 52.387 1.00 51.94 195 ALA A O 1
ATOM 1468 N N . PRO A 1 196 ? -11.650 -0.908 50.634 1.00 49.53 196 PRO A N 1
ATOM 1469 C CA . PRO A 1 196 ? -11.703 0.322 49.851 1.00 49.53 196 PRO A CA 1
ATOM 1470 C C . PRO A 1 196 ? -13.151 0.665 49.473 1.00 49.53 196 PRO A C 1
ATOM 1472 O O . PRO A 1 196 ? -13.831 -0.122 48.812 1.00 49.53 196 PRO A O 1
ATOM 1475 N N . ASP A 1 197 ? -13.584 1.848 49.898 1.00 56.94 197 ASP A N 1
ATOM 1476 C CA . ASP A 1 197 ? -14.877 2.482 49.622 1.00 56.94 197 ASP A CA 1
ATOM 1477 C C . ASP A 1 197 ? -14.611 3.950 49.229 1.00 56.94 197 ASP A C 1
ATOM 1479 O O . ASP A 1 197 ? -13.543 4.481 49.549 1.00 56.94 197 ASP A O 1
ATOM 1483 N N . GLU A 1 198 ? -15.537 4.623 48.538 1.00 55.28 198 GLU A N 1
ATOM 1484 C CA . GLU A 1 198 ? -15.293 5.968 47.973 1.00 55.28 198 GLU A CA 1
ATOM 1485 C C . GLU A 1 198 ? -14.978 7.038 49.042 1.00 55.28 198 GLU A C 1
ATOM 1487 O O . GLU A 1 198 ? -14.358 8.051 48.724 1.00 55.28 198 GLU A O 1
ATOM 1492 N N . GLU A 1 199 ? -15.324 6.802 50.314 1.00 60.00 199 GLU A N 1
ATOM 1493 C CA . GLU A 1 199 ? -14.997 7.695 51.441 1.00 60.00 199 GLU A CA 1
ATOM 1494 C C . GLU A 1 199 ? -13.483 7.817 51.734 1.00 60.00 199 GLU A C 1
ATOM 1496 O O . GLU A 1 199 ? -13.085 8.732 52.453 1.00 60.00 199 GLU A O 1
ATOM 1501 N N . LEU A 1 200 ? -12.631 6.945 51.171 1.00 68.75 200 LEU A N 1
ATOM 1502 C CA . LEU A 1 200 ? -11.164 6.992 51.318 1.00 68.75 200 LEU A CA 1
ATOM 1503 C C . LEU A 1 200 ? -10.435 7.752 50.187 1.00 68.75 200 LEU A C 1
ATOM 1505 O O . LEU A 1 200 ? -9.207 7.870 50.213 1.00 68.75 200 LEU A O 1
ATOM 1509 N N . LEU A 1 201 ? -11.152 8.270 49.183 1.00 71.81 201 LEU A N 1
ATOM 1510 C CA . LEU A 1 201 ? -10.557 9.042 48.086 1.00 71.81 201 LEU A CA 1
ATOM 1511 C C . LEU A 1 201 ? -10.331 10.507 48.508 1.00 71.81 201 LEU A C 1
ATOM 1513 O O . LEU A 1 201 ? -11.280 11.266 48.694 1.00 71.81 201 LEU A O 1
ATOM 1517 N N . VAL A 1 202 ? -9.067 10.928 48.602 1.00 79.25 202 VAL A N 1
ATOM 1518 C CA . VAL A 1 202 ? -8.670 12.291 49.010 1.00 79.25 202 VAL A CA 1
ATOM 1519 C C . VAL A 1 202 ? -8.785 13.287 47.853 1.00 79.25 202 VAL A C 1
ATOM 1521 O O . VAL A 1 202 ? -9.237 14.414 48.044 1.00 79.25 202 VAL A O 1
ATOM 1524 N N . GLU A 1 203 ? -8.351 12.897 46.652 1.00 81.62 203 GLU A N 1
ATOM 1525 C CA . GLU A 1 203 ? -8.355 13.759 45.464 1.00 81.62 203 GLU A CA 1
ATOM 1526 C C . GLU A 1 203 ? -8.296 12.921 44.180 1.00 81.62 203 GLU A C 1
ATOM 1528 O O . GLU A 1 203 ? -7.580 11.919 44.132 1.00 81.62 203 GLU A O 1
ATOM 1533 N N . ARG A 1 204 ? -8.971 13.359 43.108 1.00 81.31 204 ARG A N 1
ATOM 1534 C CA . ARG A 1 204 ? -8.837 12.748 41.774 1.00 81.31 204 ARG A CA 1
ATOM 1535 C C . ARG A 1 204 ? -8.677 13.785 40.678 1.00 81.31 204 ARG A C 1
ATOM 1537 O O . ARG A 1 204 ? -9.560 14.607 40.447 1.00 81.31 204 ARG A O 1
ATOM 1544 N N . VAL A 1 205 ? -7.601 13.652 39.910 1.00 75.38 205 VAL A N 1
ATOM 1545 C CA . VAL A 1 205 ? -7.283 14.524 38.775 1.00 75.38 205 VAL A CA 1
ATOM 1546 C C . VAL A 1 205 ? -7.060 13.706 37.505 1.00 75.38 205 VAL A C 1
ATOM 1548 O O . VAL A 1 205 ? -6.588 12.570 37.548 1.00 75.38 205 VAL A O 1
ATOM 1551 N N . SER A 1 206 ? -7.412 14.271 36.350 1.00 73.44 206 SER A N 1
ATOM 1552 C CA . SER A 1 206 ? -7.229 13.621 35.050 1.00 73.44 206 SER A CA 1
ATOM 1553 C C . SER A 1 206 ? -6.561 14.548 34.036 1.00 73.44 206 SER A C 1
ATOM 1555 O O . SER A 1 206 ? -6.784 15.759 34.011 1.00 73.44 206 SER A O 1
ATOM 1557 N N . HIS A 1 207 ? -5.705 13.969 33.198 1.00 71.44 207 HIS A N 1
ATOM 1558 C CA . HIS A 1 207 ? -4.911 14.672 32.200 1.00 71.44 207 HIS A CA 1
ATOM 1559 C C . HIS A 1 207 ? -4.943 13.922 30.873 1.00 71.44 207 HIS A C 1
ATOM 1561 O O . HIS A 1 207 ? -4.318 12.872 30.730 1.00 71.44 207 HIS A O 1
ATOM 1567 N N . ALA A 1 208 ? -5.641 14.483 29.888 1.00 63.09 208 ALA A N 1
ATOM 1568 C CA . ALA A 1 208 ? -5.491 14.081 28.497 1.00 63.09 208 ALA A CA 1
ATOM 1569 C C . ALA A 1 208 ? -4.362 14.902 27.860 1.00 63.09 208 ALA A C 1
ATOM 1571 O O . ALA A 1 208 ? -4.379 16.132 27.935 1.00 63.09 208 ALA A O 1
ATOM 1572 N N . GLY A 1 209 ? -3.397 14.239 27.227 1.00 65.81 209 GLY A N 1
ATOM 1573 C CA . GLY A 1 209 ? -2.248 14.907 26.623 1.00 65.81 209 GLY A CA 1
ATOM 1574 C C . GLY A 1 209 ? -1.502 14.037 25.617 1.00 65.81 209 GLY A C 1
ATOM 1575 O O . GLY A 1 209 ? -1.885 12.902 25.336 1.00 65.81 209 GLY A O 1
ATOM 1576 N N . MET A 1 210 ? -0.413 14.584 25.077 1.00 66.38 210 MET A N 1
ATOM 1577 C CA . MET A 1 210 ? 0.520 13.864 24.208 1.00 66.38 210 MET A CA 1
ATOM 1578 C C . MET A 1 210 ? 1.917 13.817 24.832 1.00 66.38 210 MET A C 1
ATOM 1580 O O . MET A 1 210 ? 2.361 14.765 25.501 1.00 66.38 210 MET A O 1
ATOM 1584 N N . ILE A 1 211 ? 2.605 12.697 24.619 1.00 70.44 211 ILE A N 1
ATOM 1585 C CA . ILE A 1 211 ? 3.999 12.494 25.016 1.00 70.44 211 ILE A CA 1
ATOM 1586 C C . ILE A 1 211 ? 4.708 11.623 23.972 1.00 70.44 211 ILE A C 1
ATOM 1588 O O . ILE A 1 211 ? 4.189 10.592 23.554 1.00 70.44 211 ILE A O 1
ATOM 1592 N N . ASN A 1 212 ? 5.886 12.061 23.529 1.00 66.38 212 ASN A N 1
ATOM 1593 C CA . ASN A 1 212 ? 6.761 11.260 22.674 1.00 66.38 212 ASN A CA 1
ATOM 1594 C C . ASN A 1 212 ? 7.702 10.414 23.554 1.00 66.38 212 ASN A C 1
ATOM 1596 O O . ASN A 1 212 ? 7.976 10.808 24.691 1.00 66.38 212 ASN A O 1
ATOM 1600 N N . PRO A 1 213 ? 8.256 9.302 23.040 1.00 69.19 213 PRO A N 1
ATOM 1601 C CA . PRO A 1 213 ? 9.348 8.602 23.702 1.00 69.19 213 PRO A CA 1
ATOM 1602 C C . PRO A 1 213 ? 10.590 9.503 23.838 1.00 69.19 213 PRO A C 1
ATOM 1604 O O . PRO A 1 213 ? 11.236 9.837 22.845 1.00 69.19 213 PRO A O 1
ATOM 1607 N N . GLU A 1 214 ? 10.925 9.892 25.067 1.00 70.88 214 GLU A N 1
ATOM 1608 C CA . GLU A 1 214 ? 12.064 10.746 25.423 1.00 70.88 214 GLU A CA 1
ATOM 1609 C C . GLU A 1 214 ? 12.650 10.306 26.775 1.00 70.88 214 GLU A C 1
ATOM 1611 O O . GLU A 1 214 ? 11.922 9.998 27.717 1.00 70.88 214 GLU A O 1
ATOM 1616 N N . ASP A 1 215 ? 13.977 10.361 26.935 1.00 75.38 215 ASP A N 1
ATOM 1617 C CA . ASP A 1 215 ? 14.600 10.141 28.250 1.00 75.38 215 ASP A CA 1
ATOM 1618 C C . ASP A 1 215 ? 14.347 11.296 29.241 1.00 75.38 215 ASP A C 1
ATOM 1620 O O . ASP A 1 215 ? 14.534 11.134 30.449 1.00 75.38 215 ASP A O 1
ATOM 1624 N N . ARG A 1 216 ? 13.896 12.458 28.765 1.00 78.06 216 ARG A N 1
ATOM 1625 C CA . ARG A 1 216 ? 13.590 13.632 29.587 1.00 78.06 216 ARG A CA 1
ATOM 1626 C C . ARG A 1 216 ? 12.264 13.453 30.337 1.00 78.06 216 ARG A C 1
ATOM 1628 O O . ARG A 1 216 ? 11.244 13.121 29.743 1.00 78.06 216 ARG A O 1
ATOM 1635 N N . TRP A 1 217 ? 12.271 13.736 31.638 1.00 81.12 217 TRP A N 1
ATOM 1636 C CA . TRP A 1 217 ? 11.057 13.802 32.455 1.00 81.12 217 TRP A CA 1
ATOM 1637 C C . TRP A 1 217 ? 10.235 15.060 32.145 1.00 81.12 217 TRP A C 1
ATOM 1639 O O . TRP A 1 217 ? 10.788 16.149 31.978 1.00 81.12 217 TRP A O 1
ATOM 1649 N N . LYS A 1 218 ? 8.908 14.909 32.106 1.00 79.06 218 LYS A N 1
ATOM 1650 C CA . LYS A 1 218 ? 7.925 15.989 31.968 1.00 79.06 218 LYS A CA 1
ATOM 1651 C C . LYS A 1 218 ? 7.138 16.100 33.275 1.00 79.06 218 LYS A C 1
ATOM 1653 O O . LYS A 1 218 ? 6.381 15.187 33.608 1.00 79.06 218 LYS A O 1
ATOM 1658 N N . SER A 1 219 ? 7.322 17.198 34.008 1.00 84.44 219 SER A N 1
ATOM 1659 C CA . SER A 1 219 ? 6.496 17.516 35.179 1.00 84.44 219 SER A CA 1
ATOM 1660 C C . SER A 1 219 ? 5.074 17.876 34.755 1.00 84.44 219 SER A C 1
ATOM 1662 O O . SER A 1 219 ? 4.873 18.618 33.792 1.00 84.44 219 SER A O 1
ATOM 1664 N N . LEU A 1 220 ? 4.101 17.381 35.510 1.00 79.94 220 LEU A N 1
ATOM 1665 C CA . LEU A 1 220 ? 2.702 17.780 35.475 1.00 79.94 220 LEU A CA 1
ATOM 1666 C C . LEU A 1 220 ? 2.309 18.219 36.890 1.00 79.94 220 LEU A C 1
ATOM 1668 O O . LEU A 1 220 ? 2.613 17.527 37.860 1.00 79.94 220 LEU A O 1
ATOM 1672 N N . HIS A 1 221 ? 1.647 19.369 36.997 1.00 84.38 221 HIS A N 1
ATOM 1673 C CA . HIS A 1 221 ? 1.180 19.927 38.263 1.00 84.38 221 HIS A CA 1
ATOM 1674 C C . HIS A 1 221 ? -0.342 20.068 38.222 1.00 84.38 221 HIS A C 1
ATOM 1676 O O . HIS A 1 221 ? -0.898 20.568 37.241 1.00 84.38 221 HIS A O 1
ATOM 1682 N N . PHE A 1 222 ? -0.999 19.632 39.290 1.00 80.50 222 PHE A N 1
ATOM 1683 C CA . PHE A 1 222 ? -2.445 19.550 39.404 1.00 80.50 222 PHE A CA 1
ATOM 1684 C C . PHE A 1 222 ? -2.919 20.255 40.669 1.00 80.50 222 PHE A C 1
ATOM 1686 O O . PHE A 1 222 ? -2.618 19.829 41.783 1.00 80.50 222 PHE A O 1
ATOM 1693 N N . SER A 1 223 ? -3.716 21.302 40.482 1.00 78.31 223 SER A N 1
ATOM 1694 C CA . SER A 1 223 ? -4.496 21.919 41.551 1.00 78.31 223 SER A CA 1
ATOM 1695 C C . SER A 1 223 ? -5.849 21.218 41.627 1.00 78.31 223 SER A C 1
ATOM 1697 O O . SER A 1 223 ? -6.732 21.510 40.819 1.00 78.31 223 SER A O 1
ATOM 1699 N N . GLY A 1 224 ? -5.984 20.274 42.556 1.00 71.62 224 GLY A N 1
ATOM 1700 C CA . GLY A 1 224 ? -7.258 19.651 42.894 1.00 71.62 224 GLY A CA 1
ATOM 1701 C C . GLY A 1 224 ? -8.163 20.574 43.717 1.00 71.62 224 GLY A C 1
ATOM 1702 O O . GLY A 1 224 ? -7.881 21.765 43.894 1.00 71.62 224 GLY A O 1
ATOM 1703 N N . HIS A 1 225 ? -9.269 20.030 44.221 1.00 74.06 225 HIS A N 1
ATOM 1704 C CA . HIS A 1 225 ? -10.198 20.763 45.086 1.00 74.06 225 HIS A CA 1
ATOM 1705 C C . HIS A 1 225 ? -9.743 20.822 46.552 1.00 74.06 225 HIS A C 1
ATOM 1707 O O . HIS A 1 225 ? -10.104 21.761 47.264 1.00 74.06 225 HIS A O 1
ATOM 1713 N N . VAL A 1 226 ? -8.960 19.835 46.989 1.00 77.50 226 VAL A N 1
ATOM 1714 C CA . VAL A 1 226 ? -8.473 19.645 48.362 1.00 77.50 226 VAL A CA 1
ATOM 1715 C C . VAL A 1 226 ? -6.944 19.555 48.391 1.00 77.50 226 VAL A C 1
ATOM 1717 O O . VAL A 1 226 ? -6.320 20.135 49.279 1.00 77.50 226 VAL A O 1
ATOM 1720 N N . ALA A 1 227 ? -6.331 18.881 47.411 1.00 78.44 227 ALA A N 1
ATOM 1721 C CA . ALA A 1 227 ? -4.889 18.639 47.357 1.00 78.44 227 ALA A CA 1
ATOM 1722 C C . ALA A 1 227 ? -4.211 19.255 46.118 1.00 78.44 227 ALA A C 1
ATOM 1724 O O . ALA A 1 227 ? -4.807 19.409 45.052 1.00 78.44 227 ALA A O 1
ATOM 1725 N N . GLN A 1 228 ? -2.918 19.568 46.247 1.00 82.81 228 GLN A N 1
ATOM 1726 C CA . GLN A 1 228 ? -2.037 19.854 45.112 1.00 82.81 228 GLN A CA 1
ATOM 1727 C C . GLN A 1 228 ? -1.125 18.652 44.870 1.00 82.81 228 GLN A C 1
ATOM 1729 O O . GLN A 1 228 ? -0.476 18.173 45.799 1.00 82.81 228 GLN A O 1
ATOM 1734 N N . LEU A 1 229 ? -1.071 18.177 43.627 1.00 80.62 229 LEU A N 1
ATOM 1735 C CA . LEU A 1 229 ? -0.283 17.014 43.220 1.00 80.62 229 LEU A CA 1
ATOM 1736 C C . LEU A 1 229 ? 0.721 17.439 42.143 1.00 80.62 229 LEU A C 1
ATOM 1738 O O . LEU A 1 229 ? 0.332 17.965 41.101 1.00 80.62 229 LEU A O 1
ATOM 1742 N N . GLU A 1 230 ? 2.011 17.188 42.361 1.00 84.25 230 GLU A N 1
ATOM 1743 C CA . GLU A 1 230 ? 3.040 17.296 41.322 1.00 84.25 230 GLU A CA 1
ATOM 1744 C C . GLU A 1 230 ? 3.640 15.916 41.060 1.00 84.25 230 GLU A C 1
ATOM 1746 O O . GLU A 1 230 ? 3.963 15.179 41.990 1.00 84.25 230 GLU A O 1
ATOM 1751 N N . LEU A 1 231 ? 3.775 15.561 39.784 1.00 82.38 231 LEU A N 1
ATOM 1752 C CA . LEU A 1 231 ? 4.263 14.256 39.352 1.00 82.38 231 LEU A CA 1
ATOM 1753 C C . LEU A 1 231 ? 5.044 14.361 38.046 1.00 82.38 231 LEU A C 1
ATOM 1755 O O . LEU A 1 231 ? 4.796 15.237 37.217 1.00 82.38 231 LEU A O 1
ATOM 1759 N N . GLN A 1 232 ? 5.997 13.452 37.853 1.00 82.69 232 GLN A N 1
ATOM 1760 C CA . GLN A 1 232 ? 6.850 13.427 36.669 1.00 82.69 232 GLN A CA 1
ATOM 1761 C C . GLN A 1 232 ? 6.610 12.152 35.866 1.00 82.69 232 GLN A C 1
ATOM 1763 O O . GLN A 1 232 ? 6.671 11.041 36.398 1.00 82.69 232 GLN A O 1
ATOM 1768 N N . ILE A 1 233 ? 6.361 12.320 34.567 1.00 82.50 233 ILE A N 1
ATOM 1769 C CA . ILE A 1 233 ? 6.160 11.218 33.623 1.00 82.50 233 ILE A CA 1
ATOM 1770 C C . ILE A 1 233 ? 7.199 11.247 32.506 1.00 82.50 233 ILE A C 1
ATOM 1772 O O . ILE A 1 233 ? 7.660 12.311 32.085 1.00 82.50 233 ILE A O 1
ATOM 1776 N N . ARG A 1 234 ? 7.534 10.064 31.988 1.00 82.12 234 ARG A N 1
ATOM 1777 C CA . ARG A 1 234 ? 8.139 9.899 30.661 1.00 82.12 234 ARG A CA 1
ATOM 1778 C C . ARG A 1 234 ? 7.751 8.560 30.045 1.00 82.12 234 ARG A C 1
ATOM 1780 O O . ARG A 1 234 ? 7.488 7.587 30.756 1.00 82.12 234 ARG A O 1
ATOM 1787 N N . VAL A 1 235 ? 7.759 8.516 28.719 1.00 77.38 235 VAL A N 1
ATOM 1788 C CA . VAL A 1 235 ? 7.709 7.278 27.935 1.00 77.38 235 VAL A CA 1
ATOM 1789 C C . VAL A 1 235 ? 9.107 7.035 27.389 1.00 77.38 235 VAL A C 1
ATOM 1791 O O . VAL A 1 235 ? 9.759 7.966 26.926 1.00 77.38 235 VAL A O 1
ATOM 1794 N N . ARG A 1 236 ? 9.574 5.789 27.433 1.00 77.69 236 ARG A N 1
ATOM 1795 C CA . ARG A 1 236 ? 10.856 5.379 26.848 1.00 77.69 236 ARG A CA 1
ATOM 1796 C C . ARG A 1 236 ? 10.682 4.085 26.072 1.00 77.69 236 ARG A C 1
ATOM 1798 O O . ARG A 1 236 ? 9.872 3.243 26.453 1.00 77.69 236 ARG A O 1
ATOM 1805 N N . CYS A 1 237 ? 11.477 3.903 25.026 1.00 74.12 237 CYS A N 1
ATOM 1806 C CA . CYS A 1 237 ? 11.476 2.642 24.301 1.00 74.12 237 CYS A CA 1
ATOM 1807 C C . CYS A 1 237 ? 12.093 1.506 25.133 1.00 74.12 237 CYS A C 1
ATOM 1809 O O . CYS A 1 237 ? 12.897 1.723 26.056 1.00 74.12 237 CYS A O 1
ATOM 1811 N N . ALA A 1 238 ? 11.685 0.283 24.794 1.00 73.88 238 ALA A N 1
ATOM 1812 C CA . ALA A 1 238 ? 12.340 -0.935 25.244 1.00 73.88 238 ALA A CA 1
ATOM 1813 C C . ALA A 1 238 ? 13.768 -1.027 24.672 1.00 73.88 238 ALA A C 1
ATOM 1815 O O . ALA A 1 238 ? 14.131 -0.325 23.727 1.00 73.88 238 ALA A O 1
ATOM 1816 N N . GLU A 1 239 ? 14.605 -1.882 25.256 1.00 80.88 239 GLU A N 1
ATOM 1817 C CA . GLU A 1 239 ? 15.981 -2.055 24.785 1.00 80.88 239 GLU A CA 1
ATOM 1818 C C . GLU A 1 239 ? 16.004 -2.567 23.334 1.00 80.88 239 GLU A C 1
ATOM 1820 O O . GLU A 1 239 ? 15.268 -3.491 22.992 1.00 80.88 239 GLU A O 1
ATOM 1825 N N . ASN A 1 240 ? 16.874 -1.998 22.493 1.00 82.81 240 ASN A N 1
ATOM 1826 C CA . ASN A 1 240 ? 16.965 -2.269 21.050 1.00 82.81 240 ASN A CA 1
ATOM 1827 C C . ASN A 1 240 ? 15.745 -1.796 20.221 1.00 82.81 240 ASN A C 1
ATOM 1829 O O . ASN A 1 240 ? 15.681 -2.094 19.029 1.00 82.81 240 ASN A O 1
ATOM 1833 N N . TYR A 1 241 ? 14.806 -1.034 20.797 1.00 76.56 241 TYR A N 1
ATOM 1834 C CA . TYR A 1 241 ? 13.697 -0.401 20.071 1.00 76.56 241 TYR A CA 1
ATOM 1835 C C . TYR A 1 241 ? 13.881 1.116 19.946 1.00 76.56 241 TYR A C 1
ATOM 1837 O O . TYR A 1 241 ? 14.296 1.792 20.886 1.00 76.56 241 TYR A O 1
ATOM 1845 N N . TYR A 1 242 ? 13.541 1.647 18.772 1.00 74.56 242 TYR A N 1
ATOM 1846 C CA . TYR A 1 242 ? 13.804 3.025 18.359 1.00 74.56 242 TYR A CA 1
ATOM 1847 C C . TYR A 1 242 ? 12.597 3.653 17.645 1.00 74.56 242 TYR A C 1
ATOM 1849 O O . TYR A 1 242 ? 11.603 2.991 17.331 1.00 74.56 242 TYR A O 1
ATOM 1857 N N . GLY A 1 243 ? 12.723 4.946 17.332 1.00 65.81 243 GLY A N 1
ATOM 1858 C CA . GLY A 1 243 ? 11.717 5.729 16.617 1.00 65.81 243 GLY A CA 1
ATOM 1859 C C . GLY A 1 243 ? 10.604 6.263 17.530 1.00 65.81 243 GLY A C 1
ATOM 1860 O O . GLY A 1 243 ? 10.434 5.796 18.656 1.00 65.81 243 GLY A O 1
ATOM 1861 N N . PRO A 1 244 ? 9.809 7.240 17.059 1.00 63.59 244 PRO A N 1
ATOM 1862 C CA . PRO A 1 244 ? 8.862 7.984 17.896 1.00 63.59 244 PRO A CA 1
ATOM 1863 C C . PRO A 1 244 ? 7.580 7.205 18.253 1.00 63.59 244 PRO A C 1
ATOM 1865 O O . PRO A 1 244 ? 6.665 7.774 18.839 1.00 63.59 244 PRO A O 1
ATOM 1868 N N . ALA A 1 245 ? 7.511 5.921 17.893 1.00 60.75 245 ALA A N 1
ATOM 1869 C CA . ALA A 1 245 ? 6.478 4.968 18.299 1.00 60.75 245 ALA A CA 1
ATOM 1870 C C . ALA A 1 245 ? 7.082 3.674 18.896 1.00 60.75 245 ALA A C 1
ATOM 1872 O O . ALA A 1 245 ? 6.377 2.683 19.036 1.00 60.75 245 ALA A O 1
ATOM 1873 N N . CYS A 1 246 ? 8.392 3.659 19.192 1.00 64.81 246 CYS A N 1
ATOM 1874 C CA . CYS A 1 246 ? 9.140 2.520 19.747 1.00 64.81 246 CYS A CA 1
ATOM 1875 C C . CYS A 1 246 ? 8.962 1.170 19.025 1.00 64.81 246 CYS A C 1
ATOM 1877 O O . CYS A 1 246 ? 9.202 0.120 19.609 1.00 64.81 246 CYS A O 1
ATOM 1879 N N . ASN A 1 247 ? 8.573 1.183 17.750 1.00 62.69 247 ASN A N 1
ATOM 1880 C CA . ASN A 1 247 ? 8.237 -0.006 16.964 1.00 62.69 247 ASN A CA 1
ATOM 1881 C C . ASN A 1 247 ? 9.388 -0.505 16.071 1.00 62.69 247 ASN A C 1
ATOM 1883 O O . ASN A 1 247 ? 9.274 -1.554 15.440 1.00 62.69 247 ASN A O 1
ATOM 1887 N N . LYS A 1 248 ? 10.501 0.235 15.992 1.00 68.81 248 LYS A N 1
ATOM 1888 C CA . LYS A 1 248 ? 11.620 -0.076 15.098 1.00 68.81 248 LYS A CA 1
ATOM 1889 C C . LYS A 1 248 ? 12.734 -0.800 15.850 1.00 68.81 248 LYS A C 1
ATOM 1891 O O . LYS A 1 248 ? 13.526 -0.168 16.547 1.00 68.81 248 LYS A O 1
ATOM 1896 N N . PHE A 1 249 ? 12.798 -2.119 15.699 1.00 80.25 249 PHE A N 1
ATOM 1897 C CA . PHE A 1 249 ? 13.832 -2.944 16.322 1.00 80.25 249 PHE A CA 1
ATOM 1898 C C . PHE A 1 249 ? 15.176 -2.851 15.580 1.00 80.25 249 PHE A C 1
ATOM 1900 O O . PHE A 1 249 ? 15.250 -3.086 14.373 1.00 80.25 249 PHE A O 1
ATOM 1907 N N . CYS A 1 250 ? 16.254 -2.569 16.311 1.00 84.25 250 CYS A N 1
ATOM 1908 C CA . CYS A 1 250 ? 17.630 -2.681 15.839 1.00 84.25 250 CYS A CA 1
ATOM 1909 C C . CYS A 1 250 ? 18.534 -3.126 16.995 1.00 84.25 250 CYS A C 1
ATOM 1911 O O . CYS A 1 250 ? 18.725 -2.396 17.962 1.00 84.25 250 CYS A O 1
ATOM 1913 N N . ARG A 1 251 ? 19.133 -4.315 16.880 1.00 89.56 251 ARG A N 1
ATOM 1914 C CA . ARG A 1 251 ? 20.178 -4.794 17.795 1.00 89.56 251 ARG A CA 1
ATOM 1915 C C . ARG A 1 251 ? 21.520 -4.846 17.055 1.00 89.56 251 ARG A C 1
ATOM 1917 O O . ARG A 1 251 ? 21.565 -5.528 16.027 1.00 89.56 251 ARG A O 1
ATOM 1924 N N . PRO A 1 252 ? 22.585 -4.169 17.534 1.00 88.12 252 PRO A N 1
ATOM 1925 C CA . PRO A 1 252 ? 23.916 -4.231 16.925 1.00 88.12 252 PRO A CA 1
ATOM 1926 C C . PRO A 1 252 ? 24.440 -5.667 16.839 1.00 88.12 252 PRO A C 1
ATOM 1928 O O . PRO A 1 252 ? 24.251 -6.446 17.778 1.00 88.12 252 PRO A O 1
ATOM 1931 N N . ARG A 1 253 ? 25.114 -6.015 15.737 1.00 85.88 253 ARG A N 1
ATOM 1932 C CA . ARG A 1 253 ? 25.655 -7.365 15.518 1.00 85.88 253 ARG A CA 1
ATOM 1933 C C . ARG A 1 253 ? 26.886 -7.377 14.611 1.00 85.88 253 ARG A C 1
ATOM 1935 O O . ARG A 1 253 ? 27.110 -6.458 13.828 1.00 85.88 253 ARG A O 1
ATOM 1942 N N . ASN A 1 254 ? 27.685 -8.430 14.748 1.00 87.94 254 ASN A N 1
ATOM 1943 C CA . ASN A 1 254 ? 28.906 -8.663 13.981 1.00 87.94 254 ASN A CA 1
ATOM 1944 C C . ASN A 1 254 ? 29.087 -10.180 13.812 1.00 87.94 254 ASN A C 1
ATOM 1946 O O . ASN A 1 254 ? 29.869 -10.810 14.523 1.00 87.94 254 ASN A O 1
ATOM 1950 N N . ASP A 1 255 ? 28.254 -10.775 12.961 1.00 82.12 255 ASP A N 1
ATOM 1951 C CA . ASP A 1 255 ? 28.140 -12.221 12.753 1.00 82.12 255 ASP A CA 1
ATOM 1952 C C . ASP A 1 255 ? 27.688 -12.538 11.310 1.00 82.12 255 ASP A C 1
ATOM 1954 O O . ASP A 1 255 ? 27.442 -11.637 10.516 1.00 82.12 255 ASP A O 1
ATOM 1958 N N . PHE A 1 256 ? 27.545 -13.820 10.955 1.00 75.69 256 PHE A N 1
ATOM 1959 C CA . PHE A 1 256 ? 27.163 -14.270 9.601 1.00 75.69 256 PHE A CA 1
ATOM 1960 C C . PHE A 1 256 ? 25.828 -13.699 9.059 1.00 75.69 256 PHE A C 1
ATOM 1962 O O . PHE A 1 256 ? 25.539 -13.793 7.860 1.00 75.69 256 PHE A O 1
ATOM 1969 N N . PHE A 1 257 ? 24.979 -13.134 9.916 1.00 74.75 257 PHE A N 1
ATOM 1970 C CA . PHE A 1 257 ? 23.718 -12.511 9.524 1.00 74.75 257 PHE A CA 1
ATOM 1971 C C . PHE A 1 257 ? 23.827 -10.984 9.357 1.00 74.75 257 PHE A C 1
ATOM 1973 O O . PHE A 1 257 ? 22.872 -10.388 8.867 1.00 74.75 257 PHE A O 1
ATOM 1980 N N . GLY A 1 258 ? 24.949 -10.353 9.724 1.00 84.25 258 GLY A N 1
ATOM 1981 C CA . GLY A 1 258 ? 25.207 -8.934 9.464 1.00 84.25 258 GLY A CA 1
ATOM 1982 C C . GLY A 1 258 ? 26.354 -8.331 10.285 1.00 84.25 258 GLY A C 1
ATOM 1983 O O . GLY A 1 258 ? 26.702 -8.806 11.369 1.00 84.25 258 GLY A O 1
ATOM 1984 N N . HIS A 1 259 ? 26.903 -7.229 9.775 1.00 88.44 259 HIS A N 1
ATOM 1985 C CA . HIS A 1 259 ? 28.019 -6.484 10.357 1.00 88.44 259 HIS A CA 1
ATOM 1986 C C . HIS A 1 259 ? 27.637 -5.001 10.492 1.00 88.44 259 HIS A C 1
ATOM 1988 O O . HIS A 1 259 ? 27.960 -4.175 9.635 1.00 88.44 259 HIS A O 1
ATOM 1994 N N . TYR A 1 260 ? 26.889 -4.657 11.548 1.00 92.81 260 TYR A N 1
ATOM 1995 C CA . TYR A 1 260 ? 26.340 -3.309 11.741 1.00 92.81 260 TYR A CA 1
ATOM 1996 C C . TYR A 1 260 ? 26.201 -2.870 13.205 1.00 92.81 260 TYR A C 1
ATOM 1998 O O . TYR A 1 260 ? 25.940 -3.663 14.114 1.00 92.81 260 TYR A O 1
ATOM 2006 N N . SER A 1 261 ? 26.305 -1.559 13.416 1.00 94.00 261 SER A N 1
ATOM 2007 C CA . SER A 1 261 ? 25.819 -0.873 14.617 1.00 94.00 261 SER A CA 1
ATOM 2008 C C . SER A 1 261 ? 24.420 -0.286 14.374 1.00 94.00 261 SER A C 1
ATOM 2010 O O . SER A 1 261 ? 23.921 -0.290 13.248 1.00 94.00 261 SER A O 1
ATOM 2012 N N . CYS A 1 262 ? 23.758 0.186 15.430 1.00 89.12 262 CYS A N 1
ATOM 2013 C CA . CYS A 1 262 ? 22.460 0.858 15.333 1.00 89.12 262 CYS A CA 1
ATOM 2014 C C . CYS A 1 262 ? 22.632 2.352 15.619 1.00 89.12 262 CYS A C 1
ATOM 2016 O O . CYS A 1 262 ? 23.247 2.711 16.625 1.00 89.12 262 CYS A O 1
ATOM 2018 N N . ASP A 1 263 ? 22.105 3.212 14.746 1.00 82.56 263 ASP A N 1
ATOM 2019 C CA . ASP A 1 263 ? 22.131 4.663 14.953 1.00 82.56 263 ASP A CA 1
ATOM 2020 C C . ASP A 1 263 ? 21.051 5.133 15.952 1.00 82.56 263 ASP A C 1
ATOM 2022 O O . ASP A 1 263 ? 20.214 4.359 16.423 1.00 82.56 263 ASP A O 1
ATOM 2026 N N . GLN A 1 264 ? 21.042 6.433 16.261 1.00 77.06 264 GLN A N 1
ATOM 2027 C CA . GLN A 1 264 ? 20.069 7.057 17.173 1.00 77.06 264 GLN A CA 1
ATOM 2028 C C . GLN A 1 264 ? 18.600 6.967 16.706 1.00 77.06 264 GLN A C 1
ATOM 2030 O O . GLN A 1 264 ? 17.686 7.237 17.482 1.00 77.06 264 GLN A O 1
ATOM 2035 N N . TYR A 1 265 ? 18.359 6.574 15.453 1.00 76.50 265 TYR A N 1
ATOM 2036 C CA . TYR A 1 265 ? 17.042 6.358 14.857 1.00 76.50 265 TYR A CA 1
ATOM 2037 C C . TYR A 1 265 ? 16.756 4.866 14.598 1.00 76.50 265 TYR A C 1
ATOM 2039 O O . TYR A 1 265 ? 15.776 4.545 13.919 1.00 76.50 265 TYR A O 1
ATOM 2047 N N . GLY A 1 266 ? 17.601 3.946 15.078 1.00 81.12 266 GLY A N 1
ATOM 2048 C CA . GLY A 1 266 ? 17.492 2.504 14.846 1.00 81.12 266 GLY A CA 1
ATOM 2049 C C . GLY A 1 266 ? 17.732 2.066 13.398 1.00 81.12 266 GLY A C 1
ATOM 2050 O O . GLY A 1 266 ? 17.225 1.024 12.990 1.00 81.12 266 GLY A O 1
ATOM 2051 N N . ASN A 1 267 ? 18.425 2.859 12.577 1.00 81.88 267 ASN A N 1
ATOM 2052 C CA . ASN A 1 267 ? 18.954 2.385 11.296 1.00 81.88 267 ASN A CA 1
ATOM 2053 C C . ASN A 1 267 ? 20.183 1.501 11.530 1.00 81.88 267 ASN A C 1
ATOM 2055 O O . ASN A 1 267 ? 20.944 1.723 12.471 1.00 81.88 267 ASN A O 1
ATOM 2059 N N . LYS A 1 268 ? 20.408 0.545 10.626 1.00 89.00 268 LYS A N 1
ATOM 2060 C CA . LYS A 1 268 ? 21.626 -0.268 10.581 1.00 89.00 268 LYS A CA 1
ATOM 2061 C C . LYS A 1 268 ? 22.727 0.554 9.912 1.00 89.00 268 LYS A C 1
ATOM 2063 O O . LYS A 1 268 ? 22.618 0.877 8.732 1.00 89.00 268 LYS A O 1
ATOM 2068 N N . ALA A 1 269 ? 23.761 0.911 10.664 1.00 91.19 269 ALA A N 1
ATOM 2069 C CA . ALA A 1 269 ? 24.969 1.532 10.138 1.00 91.19 269 ALA A CA 1
ATOM 2070 C C . ALA A 1 269 ? 26.008 0.431 9.898 1.00 91.19 269 ALA A C 1
ATOM 2072 O O . ALA A 1 269 ? 26.504 -0.180 10.849 1.00 91.19 269 ALA A O 1
ATOM 2073 N N . CYS A 1 270 ? 26.292 0.134 8.629 1.00 92.75 270 CYS A N 1
ATOM 2074 C CA . CYS A 1 270 ? 27.227 -0.926 8.264 1.00 92.75 270 CYS A CA 1
ATOM 2075 C C . CYS A 1 270 ? 28.643 -0.617 8.763 1.00 92.75 270 CYS A C 1
ATOM 2077 O O . CYS A 1 270 ? 29.082 0.533 8.745 1.00 92.75 270 CYS A O 1
ATOM 2079 N N . MET A 1 271 ? 29.351 -1.651 9.214 1.00 91.81 271 MET A N 1
ATOM 2080 C CA . MET A 1 271 ? 30.762 -1.545 9.588 1.00 91.81 271 MET A CA 1
ATOM 2081 C C . MET A 1 271 ? 31.639 -1.362 8.342 1.00 91.81 271 MET A C 1
ATOM 2083 O O . MET A 1 271 ? 31.255 -1.777 7.247 1.00 91.81 271 MET A O 1
ATOM 2087 N N . ASP A 1 272 ? 32.824 -0.769 8.508 1.00 90.62 272 ASP A N 1
ATOM 2088 C CA . ASP A 1 272 ? 33.745 -0.503 7.397 1.00 90.62 272 ASP A CA 1
ATOM 2089 C C . ASP A 1 272 ? 34.006 -1.765 6.560 1.00 90.62 272 ASP A C 1
ATOM 2091 O O . ASP A 1 272 ? 34.385 -2.819 7.075 1.00 90.62 272 ASP A O 1
ATOM 2095 N N . GLY A 1 273 ? 33.790 -1.646 5.249 1.00 88.75 273 GLY A N 1
ATOM 2096 C CA . GLY A 1 273 ? 33.905 -2.759 4.310 1.00 88.75 273 GLY A CA 1
ATOM 2097 C C . GLY A 1 273 ? 32.641 -3.609 4.131 1.00 88.75 273 GLY A C 1
ATOM 2098 O O . GLY A 1 273 ? 32.700 -4.564 3.365 1.00 88.75 273 GLY A O 1
ATOM 2099 N N . TRP A 1 274 ? 31.506 -3.278 4.754 1.00 90.12 274 TRP A N 1
ATOM 2100 C CA . TRP A 1 274 ? 30.233 -3.993 4.574 1.00 90.12 274 TRP A CA 1
ATOM 2101 C C . TRP A 1 274 ? 29.125 -3.093 4.017 1.00 90.12 274 TRP A C 1
ATOM 2103 O O . TRP A 1 274 ? 29.089 -1.889 4.266 1.00 90.12 274 TRP A O 1
ATOM 2113 N N . MET A 1 275 ? 28.209 -3.687 3.252 1.00 87.75 275 MET A N 1
ATOM 2114 C CA . MET A 1 275 ? 27.092 -3.015 2.586 1.00 87.75 275 MET A CA 1
ATOM 2115 C C . MET A 1 275 ? 25.859 -3.932 2.458 1.00 87.75 275 MET A C 1
ATOM 2117 O O . MET A 1 275 ? 25.811 -5.031 3.022 1.00 87.75 275 MET A O 1
ATOM 2121 N N . GLY A 1 276 ? 24.828 -3.454 1.757 1.00 83.25 276 GLY A N 1
ATOM 2122 C CA . GLY A 1 276 ? 23.524 -4.114 1.679 1.00 83.25 276 GLY A CA 1
ATOM 2123 C C . GLY A 1 276 ? 22.590 -3.728 2.828 1.00 83.25 276 GLY A C 1
ATOM 2124 O O . GLY A 1 276 ? 23.016 -3.168 3.837 1.00 83.25 276 GLY A O 1
ATOM 2125 N N . ARG A 1 277 ? 21.292 -4.036 2.700 1.00 83.44 277 ARG A N 1
ATOM 2126 C CA . ARG A 1 277 ? 20.257 -3.609 3.677 1.00 83.44 277 ARG A CA 1
ATOM 2127 C C . ARG A 1 277 ? 20.454 -4.202 5.080 1.00 83.44 277 ARG A C 1
ATOM 2129 O O . ARG A 1 277 ? 20.080 -3.582 6.071 1.00 83.44 277 ARG A O 1
ATOM 2136 N N . GLU A 1 278 ? 21.068 -5.381 5.142 1.00 85.12 278 GLU A N 1
ATOM 2137 C CA . GLU A 1 278 ? 21.419 -6.101 6.373 1.00 85.12 278 GLU A CA 1
ATOM 2138 C C . GLU A 1 278 ? 22.913 -5.985 6.730 1.00 85.12 278 GLU A C 1
ATOM 2140 O O . GLU A 1 278 ? 23.372 -6.631 7.670 1.00 85.12 278 GLU A O 1
ATOM 2145 N N . CYS A 1 279 ? 23.684 -5.175 5.990 1.00 88.56 279 CYS A N 1
ATOM 2146 C CA . CYS A 1 279 ? 25.136 -5.041 6.140 1.00 88.56 279 CYS A CA 1
ATOM 2147 C C . CYS A 1 279 ? 25.867 -6.399 6.112 1.00 88.56 279 CYS A C 1
ATOM 2149 O O . CYS A 1 279 ? 26.696 -6.697 6.972 1.00 88.56 279 CYS A O 1
ATOM 2151 N N . LYS A 1 280 ? 25.491 -7.250 5.149 1.00 90.25 280 LYS A N 1
ATOM 2152 C CA . LYS A 1 280 ? 25.989 -8.624 4.966 1.00 90.25 280 LYS A CA 1
ATOM 2153 C C . LYS A 1 280 ? 26.796 -8.801 3.672 1.00 90.25 280 LYS A C 1
ATOM 2155 O O . LYS A 1 280 ? 27.540 -9.768 3.539 1.00 90.25 280 LYS A O 1
ATOM 2160 N N . GLU A 1 281 ? 26.673 -7.882 2.721 1.00 89.44 281 GLU A N 1
ATOM 2161 C CA . GLU A 1 281 ? 27.451 -7.906 1.481 1.00 89.44 281 GLU A CA 1
ATOM 2162 C C . GLU A 1 281 ? 28.839 -7.316 1.757 1.00 89.44 281 GLU A C 1
ATOM 2164 O O . GLU A 1 281 ? 28.954 -6.223 2.312 1.00 89.44 281 GLU A O 1
ATOM 2169 N N . ALA A 1 282 ? 29.902 -8.033 1.397 1.00 89.00 282 ALA A N 1
ATOM 2170 C CA . ALA A 1 282 ? 31.263 -7.531 1.539 1.00 89.00 282 ALA A CA 1
ATOM 2171 C C . ALA A 1 282 ? 31.580 -6.529 0.415 1.00 89.00 282 ALA A C 1
ATOM 2173 O O . ALA A 1 282 ? 31.328 -6.794 -0.759 1.00 89.00 282 ALA A O 1
ATOM 2174 N N . VAL A 1 283 ? 32.177 -5.387 0.757 1.00 90.69 283 VAL A N 1
ATOM 2175 C CA . VAL A 1 283 ? 32.678 -4.413 -0.219 1.00 90.69 283 VAL A CA 1
ATOM 2176 C C . VAL A 1 283 ? 33.963 -4.970 -0.825 1.00 90.69 283 VAL A C 1
ATOM 2178 O O . VAL A 1 283 ? 35.019 -5.000 -0.184 1.00 90.69 283 VAL A O 1
ATOM 2181 N N . CYS A 1 284 ? 33.872 -5.439 -2.066 1.00 90.81 284 CYS A N 1
ATOM 2182 C CA . CYS A 1 284 ? 35.003 -6.032 -2.769 1.00 90.81 284 CYS A CA 1
ATOM 2183 C C . CYS A 1 284 ? 36.083 -4.999 -3.115 1.00 90.81 284 CYS A C 1
ATOM 2185 O O . CYS A 1 284 ? 35.886 -3.783 -3.055 1.00 90.81 284 CYS A O 1
ATOM 2187 N N . LYS A 1 285 ? 37.265 -5.501 -3.478 1.00 87.81 285 LYS A N 1
ATOM 2188 C CA . LYS A 1 285 ? 38.432 -4.693 -3.840 1.00 87.81 285 LYS A CA 1
ATOM 2189 C C . LYS A 1 285 ? 38.074 -3.644 -4.893 1.00 87.81 285 LYS A C 1
ATOM 2191 O O . LYS A 1 285 ? 37.520 -3.981 -5.936 1.00 87.81 285 LYS A O 1
ATOM 2196 N N . GLN A 1 286 ? 38.440 -2.386 -4.657 1.00 88.81 286 GLN A N 1
ATOM 2197 C CA . GLN A 1 286 ? 38.156 -1.304 -5.600 1.00 88.81 286 GLN A CA 1
ATOM 2198 C C . GLN A 1 286 ? 38.740 -1.626 -6.988 1.00 88.81 286 GLN A C 1
ATOM 2200 O O . GLN A 1 286 ? 39.944 -1.859 -7.116 1.00 88.81 286 GLN A O 1
ATOM 2205 N N . GLY A 1 287 ? 37.874 -1.652 -8.005 1.00 86.50 287 GLY A N 1
ATOM 2206 C CA . GLY A 1 287 ? 38.205 -2.052 -9.377 1.00 86.50 287 GLY A CA 1
ATOM 2207 C C . GLY A 1 287 ? 37.856 -3.500 -9.746 1.00 86.50 287 GLY A C 1
ATOM 2208 O O . GLY A 1 287 ? 37.973 -3.831 -10.915 1.00 86.50 287 GLY A O 1
ATOM 2209 N N . CYS A 1 288 ? 37.418 -4.345 -8.803 1.00 90.88 288 CYS A N 1
ATOM 2210 C CA . CYS A 1 288 ? 36.953 -5.710 -9.084 1.00 90.88 288 CYS A CA 1
ATOM 2211 C C . CYS A 1 288 ? 35.783 -5.717 -10.090 1.00 90.88 288 CYS A C 1
ATOM 2213 O O . CYS A 1 288 ? 34.862 -4.907 -9.975 1.00 90.88 288 CYS A O 1
ATOM 2215 N N . SER A 1 289 ? 35.822 -6.631 -11.062 1.00 86.00 289 SER A N 1
ATOM 2216 C CA . SER A 1 289 ? 34.819 -6.783 -12.119 1.00 86.00 289 SER A CA 1
ATOM 2217 C C . SER A 1 289 ? 33.445 -7.122 -11.545 1.00 86.00 289 SER A C 1
ATOM 2219 O O . SER A 1 289 ? 33.280 -8.157 -10.906 1.00 86.00 289 SER A O 1
ATOM 2221 N N . LEU A 1 290 ? 32.441 -6.287 -11.828 1.00 83.38 290 LEU A N 1
ATOM 2222 C CA . LEU A 1 290 ? 31.065 -6.464 -11.341 1.00 83.38 290 LEU A CA 1
ATOM 2223 C C . LEU A 1 290 ? 30.355 -7.702 -11.920 1.00 83.38 290 LEU A C 1
ATOM 2225 O O . LEU A 1 290 ? 29.350 -8.133 -11.366 1.00 83.38 290 LEU A O 1
ATOM 2229 N N . LEU A 1 291 ? 30.857 -8.252 -13.031 1.00 83.81 291 LEU A N 1
ATOM 2230 C CA . LEU A 1 291 ? 30.248 -9.379 -13.748 1.00 83.81 291 LEU A CA 1
ATOM 2231 C C . LEU A 1 291 ? 31.021 -10.697 -13.551 1.00 83.81 291 LEU A C 1
ATOM 2233 O O . LEU A 1 291 ? 30.482 -11.784 -13.766 1.00 83.81 291 LEU A O 1
ATOM 2237 N N . HIS A 1 292 ? 32.301 -10.618 -13.174 1.00 87.38 292 HIS A N 1
ATOM 2238 C CA . HIS A 1 292 ? 33.221 -11.764 -13.164 1.00 87.38 292 HIS A CA 1
ATOM 2239 C C . HIS A 1 292 ? 34.080 -11.865 -11.893 1.00 87.38 292 HIS A C 1
ATOM 2241 O O . HIS A 1 292 ? 34.897 -12.778 -11.781 1.00 87.38 292 HIS A O 1
ATOM 2247 N N . GLY A 1 293 ? 33.914 -10.951 -10.935 1.00 84.75 293 GLY A N 1
ATOM 2248 C CA . GLY A 1 293 ? 34.587 -10.958 -9.642 1.00 84.75 293 GLY A CA 1
ATOM 2249 C C . GLY A 1 293 ? 33.597 -10.813 -8.487 1.00 84.75 293 GLY A C 1
ATOM 2250 O O . GLY A 1 293 ? 32.603 -10.101 -8.578 1.00 84.75 293 GLY A O 1
ATOM 2251 N N . GLY A 1 294 ? 33.878 -11.485 -7.374 1.00 87.31 294 GLY A N 1
ATOM 2252 C CA . GLY A 1 294 ? 33.103 -11.371 -6.138 1.00 87.31 294 GLY A CA 1
ATOM 2253 C C . GLY A 1 294 ? 33.979 -11.543 -4.902 1.00 87.31 294 GLY A C 1
ATOM 2254 O O . GLY A 1 294 ? 35.168 -11.848 -5.002 1.00 87.31 294 GLY A O 1
ATOM 2255 N N . CYS A 1 295 ? 33.415 -11.349 -3.715 1.00 87.25 295 CYS A N 1
ATOM 2256 C CA . CYS A 1 295 ? 34.144 -11.488 -2.459 1.00 87.25 295 CYS A CA 1
ATOM 2257 C C . CYS A 1 295 ? 33.225 -11.958 -1.325 1.00 87.25 295 CYS A C 1
ATOM 2259 O O . CYS A 1 295 ? 32.041 -11.633 -1.290 1.00 87.25 295 CYS A O 1
ATOM 2261 N N . ALA A 1 296 ? 33.788 -12.723 -0.387 1.00 83.12 296 ALA A N 1
ATOM 2262 C CA . ALA A 1 296 ? 33.130 -13.100 0.869 1.00 83.12 296 ALA A CA 1
ATOM 2263 C C . ALA A 1 296 ? 33.718 -12.355 2.085 1.00 83.12 296 ALA A C 1
ATOM 2265 O O . ALA A 1 296 ? 33.172 -12.427 3.182 1.00 83.12 296 ALA A O 1
ATOM 2266 N N . VAL A 1 297 ? 34.838 -11.652 1.884 1.00 85.06 297 VAL A N 1
ATOM 2267 C CA . VAL A 1 297 ? 35.559 -10.858 2.881 1.00 85.06 297 VAL A CA 1
ATOM 2268 C C . VAL A 1 297 ? 35.878 -9.492 2.253 1.00 85.06 297 VAL A C 1
ATOM 2270 O O . VAL A 1 297 ? 36.257 -9.454 1.076 1.00 85.06 297 VAL A O 1
ATOM 2273 N N . PRO A 1 298 ? 35.728 -8.369 2.982 1.00 89.56 298 PRO A N 1
ATOM 2274 C CA . PRO A 1 298 ? 35.967 -7.040 2.425 1.00 89.56 298 PRO A CA 1
ATOM 2275 C C . PRO A 1 298 ? 37.386 -6.860 1.869 1.00 89.56 298 PRO A C 1
ATOM 2277 O O . PRO A 1 298 ? 38.368 -7.306 2.463 1.00 89.56 298 PRO A O 1
ATOM 2280 N N . GLY A 1 299 ? 37.503 -6.179 0.728 1.00 85.38 299 GLY A N 1
ATOM 2281 C CA . GLY A 1 299 ? 38.784 -5.901 0.065 1.00 85.38 299 GLY A CA 1
ATOM 2282 C C . GLY A 1 299 ? 39.383 -7.052 -0.759 1.00 85.38 299 GLY A C 1
ATOM 2283 O O . GLY A 1 299 ? 40.407 -6.846 -1.419 1.00 85.38 299 GLY A O 1
ATOM 2284 N N . GLU A 1 300 ? 38.757 -8.233 -0.787 1.00 89.06 300 GLU A N 1
ATOM 2285 C CA . GLU A 1 300 ? 39.112 -9.311 -1.719 1.00 89.06 300 GLU A CA 1
ATOM 2286 C C . GLU A 1 300 ? 38.471 -9.128 -3.107 1.00 89.06 300 GLU A C 1
ATOM 2288 O O . GLU A 1 300 ? 37.557 -8.328 -3.303 1.00 89.06 300 GLU A O 1
ATOM 2293 N N . CYS A 1 301 ? 38.973 -9.872 -4.093 1.00 91.31 301 CYS A N 1
ATOM 2294 C CA . CYS A 1 301 ? 38.368 -10.031 -5.415 1.00 91.31 301 CYS A CA 1
ATOM 2295 C C . CYS A 1 301 ? 38.725 -11.438 -5.910 1.00 91.31 301 CYS A C 1
ATOM 2297 O O . CYS A 1 301 ? 39.900 -11.737 -6.131 1.00 91.31 301 CYS A O 1
ATOM 2299 N N . ARG A 1 302 ? 37.727 -12.317 -5.993 1.00 90.50 302 ARG A N 1
ATOM 2300 C CA . ARG A 1 302 ? 37.840 -13.723 -6.389 1.00 90.50 302 ARG A CA 1
ATOM 2301 C C . ARG A 1 302 ? 37.091 -13.919 -7.698 1.00 90.50 302 ARG A C 1
ATOM 2303 O O . ARG A 1 302 ? 35.922 -13.555 -7.791 1.00 90.50 302 ARG A O 1
ATOM 2310 N N . CYS A 1 303 ? 37.760 -14.509 -8.680 1.00 90.00 303 CYS A N 1
ATOM 2311 C CA . CYS A 1 303 ? 37.235 -14.574 -10.037 1.00 90.00 303 CYS A CA 1
ATOM 2312 C C . CYS A 1 303 ? 36.280 -15.745 -10.257 1.00 90.00 303 CYS A C 1
ATOM 2314 O O . CYS A 1 303 ? 36.479 -16.844 -9.727 1.00 90.00 303 CYS A O 1
ATOM 2316 N N . SER A 1 304 ? 35.262 -15.490 -11.073 1.00 88.62 304 SER A N 1
ATOM 2317 C CA . SER A 1 304 ? 34.383 -16.491 -11.667 1.00 88.62 304 SER A CA 1
ATOM 2318 C C . SER A 1 304 ? 35.175 -17.441 -12.568 1.00 88.62 304 SER A C 1
ATOM 2320 O O . SER A 1 304 ? 36.239 -17.105 -13.089 1.00 88.62 304 SER A O 1
ATOM 2322 N N . TYR A 1 305 ? 34.658 -18.655 -12.759 1.00 89.62 305 TYR A N 1
ATOM 2323 C CA . TYR A 1 305 ? 35.329 -19.669 -13.572 1.00 89.62 305 TYR A CA 1
ATOM 2324 C C . TYR A 1 305 ? 35.547 -19.178 -15.013 1.00 89.62 305 TYR A C 1
ATOM 2326 O O . TYR A 1 305 ? 34.625 -18.670 -15.645 1.00 89.62 305 TYR A O 1
ATOM 2334 N N . GLY A 1 306 ? 36.774 -19.324 -15.521 1.00 88.44 306 GLY A N 1
ATOM 2335 C CA . GLY A 1 306 ? 37.174 -18.798 -16.830 1.00 88.44 306 GLY A CA 1
ATOM 2336 C C . GLY A 1 306 ? 37.724 -17.366 -16.824 1.00 88.44 306 GLY A C 1
ATOM 2337 O O . GLY A 1 306 ? 38.185 -16.909 -17.867 1.00 88.44 306 GLY A O 1
ATOM 2338 N N . TRP A 1 307 ? 37.750 -16.688 -15.672 1.00 91.31 307 TRP A N 1
ATOM 2339 C CA . TRP A 1 307 ? 38.332 -15.353 -15.504 1.00 91.31 307 TRP A CA 1
ATOM 2340 C C . TRP A 1 307 ? 39.502 -15.359 -14.512 1.00 91.31 307 TRP A C 1
ATOM 2342 O O . TRP A 1 307 ? 39.576 -16.185 -13.600 1.00 91.31 307 TRP A O 1
ATOM 2352 N N . GLN A 1 308 ? 40.439 -14.440 -14.720 1.00 89.75 308 GLN A N 1
ATOM 2353 C CA . GLN A 1 308 ? 41.699 -14.293 -13.997 1.00 89.75 308 GLN A CA 1
ATOM 2354 C C . GLN A 1 308 ? 42.110 -12.811 -13.922 1.00 89.75 308 GLN A C 1
ATOM 2356 O O . GLN A 1 308 ? 41.298 -11.910 -14.133 1.00 89.75 308 GLN A O 1
ATOM 2361 N N . GLY A 1 309 ? 43.371 -12.545 -13.586 1.00 89.31 309 GLY A N 1
ATOM 2362 C CA . GLY A 1 309 ? 43.862 -11.192 -13.361 1.00 89.31 309 GLY A CA 1
ATOM 2363 C C . GLY A 1 309 ? 43.543 -10.677 -11.958 1.00 89.31 309 GLY A C 1
ATOM 2364 O O . GLY A 1 309 ? 42.876 -11.316 -11.143 1.00 89.31 309 GLY A O 1
ATOM 2365 N N . ARG A 1 310 ? 44.070 -9.494 -11.643 1.00 89.12 310 ARG A N 1
ATOM 2366 C CA . ARG A 1 310 ? 43.981 -8.885 -10.300 1.00 89.12 310 ARG A CA 1
ATOM 2367 C C . ARG A 1 310 ? 42.615 -8.273 -9.968 1.00 89.12 310 ARG A C 1
ATOM 2369 O O . ARG A 1 310 ? 42.398 -7.910 -8.808 1.00 89.12 310 ARG A O 1
ATOM 2376 N N . PHE A 1 311 ? 41.754 -8.118 -10.972 1.00 91.38 311 PHE A N 1
ATOM 2377 C CA . PHE A 1 311 ? 40.406 -7.574 -10.849 1.00 91.38 311 PHE A CA 1
ATOM 2378 C C . PHE A 1 311 ? 39.336 -8.458 -11.516 1.00 91.38 311 PHE A C 1
ATOM 2380 O O . PHE A 1 311 ? 38.173 -8.067 -11.535 1.00 91.38 311 PHE A O 1
ATOM 2387 N N . CYS A 1 312 ? 39.688 -9.656 -11.997 1.00 92.12 312 CYS A N 1
ATOM 2388 C CA . CYS A 1 312 ? 38.767 -10.559 -12.703 1.00 92.12 312 CYS A CA 1
ATOM 2389 C C . CYS A 1 312 ? 38.244 -9.980 -14.030 1.00 92.12 312 CYS A C 1
ATOM 2391 O O . CYS A 1 312 ? 37.096 -10.171 -14.419 1.00 92.12 312 CYS A O 1
ATOM 2393 N N . ASP A 1 313 ? 39.120 -9.232 -14.690 1.00 91.25 313 ASP A N 1
ATOM 2394 C CA . ASP A 1 313 ? 38.964 -8.506 -15.947 1.00 91.25 313 ASP A CA 1
ATOM 2395 C C . ASP A 1 313 ? 39.702 -9.180 -17.122 1.00 91.25 313 ASP A C 1
ATOM 2397 O O . ASP A 1 313 ? 39.453 -8.858 -18.282 1.00 91.25 313 ASP A O 1
ATOM 2401 N N . GLU A 1 314 ? 40.575 -10.150 -16.838 1.00 92.69 314 GLU A N 1
ATOM 2402 C CA . GLU A 1 314 ? 41.325 -10.922 -17.830 1.00 92.69 314 GLU A CA 1
ATOM 2403 C C . GLU A 1 314 ? 40.653 -12.289 -18.054 1.00 92.69 314 GLU A C 1
ATOM 2405 O O . GLU A 1 314 ? 40.406 -13.031 -17.104 1.00 92.69 314 GLU A O 1
ATOM 2410 N N . CYS A 1 315 ? 40.378 -12.671 -19.302 1.00 92.69 315 CYS A N 1
ATOM 2411 C CA . CYS A 1 315 ? 39.886 -14.014 -19.625 1.00 92.69 315 CYS A CA 1
ATOM 2412 C C . CYS A 1 315 ? 40.997 -15.074 -19.479 1.00 92.69 315 CYS A C 1
ATOM 2414 O O . CYS A 1 315 ? 42.188 -14.793 -19.651 1.00 92.69 315 CYS A O 1
ATOM 2416 N N . VAL A 1 316 ? 40.618 -16.319 -19.180 1.00 93.75 316 VAL A N 1
ATOM 2417 C CA . VAL A 1 316 ? 41.509 -17.488 -19.250 1.00 93.75 316 VAL A CA 1
ATOM 2418 C C . VAL A 1 316 ? 41.384 -18.106 -20.651 1.00 93.75 316 VAL A C 1
ATOM 2420 O O . VAL A 1 316 ? 40.285 -18.539 -21.007 1.00 93.75 316 VAL A O 1
ATOM 2423 N N . PRO A 1 317 ? 42.455 -18.169 -21.466 1.00 90.50 317 PRO A N 1
ATOM 2424 C CA . PRO A 1 317 ? 42.403 -18.787 -22.792 1.00 90.50 317 PRO A CA 1
ATOM 2425 C C . PRO A 1 317 ? 42.279 -20.318 -22.706 1.00 90.50 317 PRO A C 1
ATOM 2427 O O . PRO A 1 317 ? 42.479 -20.917 -21.647 1.00 90.50 317 PRO A O 1
ATOM 2430 N N . TYR A 1 318 ? 41.953 -20.974 -23.826 1.00 89.19 318 TYR A N 1
ATOM 2431 C CA . TYR A 1 318 ? 41.763 -22.432 -23.866 1.00 89.19 318 TYR A CA 1
ATOM 2432 C C . TYR A 1 318 ? 42.979 -23.197 -23.293 1.00 89.19 318 TYR A C 1
ATOM 2434 O O . TYR A 1 318 ? 44.117 -22.851 -23.629 1.00 89.19 318 TYR A O 1
ATOM 2442 N N . PRO A 1 319 ? 42.801 -24.262 -22.483 1.00 89.38 319 PRO A N 1
ATOM 2443 C CA . PRO A 1 319 ? 43.922 -25.002 -21.906 1.00 89.38 319 PRO A CA 1
ATOM 2444 C C . PRO A 1 319 ? 44.848 -25.592 -22.982 1.00 89.38 319 PRO A C 1
ATOM 2446 O O . PRO A 1 319 ? 44.469 -26.485 -23.737 1.00 89.38 319 PRO A O 1
ATOM 2449 N N . GLY A 1 320 ? 46.083 -25.087 -23.045 1.00 83.62 320 GLY A N 1
ATOM 2450 C CA . GLY A 1 320 ? 47.071 -25.455 -24.066 1.00 83.62 320 GLY A CA 1
ATOM 2451 C C . GLY A 1 320 ? 47.156 -24.507 -25.269 1.00 83.62 320 GLY A C 1
ATOM 2452 O O . GLY A 1 320 ? 47.926 -24.793 -26.182 1.00 83.62 320 GLY A O 1
ATOM 2453 N N . CYS A 1 321 ? 46.414 -23.394 -25.279 1.00 89.69 321 CYS A N 1
ATOM 2454 C CA . CYS A 1 321 ? 46.621 -22.284 -26.212 1.00 89.69 321 CYS A CA 1
ATOM 2455 C C . CYS A 1 321 ? 48.043 -21.710 -26.056 1.00 89.69 321 CYS A C 1
ATOM 2457 O O . CYS A 1 321 ? 48.466 -21.448 -24.929 1.00 89.69 321 CYS A O 1
ATOM 2459 N N . VAL A 1 322 ? 48.788 -21.539 -27.159 1.00 90.19 322 VAL A N 1
ATOM 2460 C CA . VAL A 1 322 ? 50.208 -21.117 -27.116 1.00 90.19 322 VAL A CA 1
ATOM 2461 C C . VAL A 1 322 ? 50.428 -19.707 -27.671 1.00 90.19 322 VAL A C 1
ATOM 2463 O O . VAL A 1 322 ? 50.976 -18.861 -26.973 1.00 90.19 322 VAL A O 1
ATOM 2466 N N . HIS A 1 323 ? 49.992 -19.448 -28.908 1.00 89.12 323 HIS A N 1
ATOM 2467 C CA . HIS A 1 323 ? 50.127 -18.148 -29.584 1.00 89.12 323 HIS A CA 1
ATOM 2468 C C . HIS A 1 323 ? 48.756 -17.598 -29.987 1.00 89.12 323 HIS A C 1
ATOM 2470 O O . HIS A 1 323 ? 48.451 -17.413 -31.168 1.00 89.12 323 HIS A O 1
ATOM 2476 N N . GLY A 1 324 ? 47.891 -17.408 -28.993 1.00 85.69 324 GLY A N 1
ATOM 2477 C CA . GLY A 1 324 ? 46.553 -16.868 -29.186 1.00 85.69 324 GLY A CA 1
ATOM 2478 C C . GLY A 1 324 ? 46.015 -16.188 -27.933 1.00 85.69 324 GLY A C 1
ATOM 2479 O O . GLY A 1 324 ? 46.384 -16.536 -26.812 1.00 85.69 324 GLY A O 1
ATOM 2480 N N . SER A 1 325 ? 45.138 -15.213 -28.144 1.00 89.88 325 SER A N 1
ATOM 2481 C CA . SER A 1 325 ? 44.441 -14.469 -27.096 1.00 89.88 325 SER A CA 1
ATOM 2482 C C . SER A 1 325 ? 43.005 -14.971 -26.911 1.00 89.88 325 SER A C 1
ATOM 2484 O O . SER A 1 325 ? 42.518 -15.832 -27.646 1.00 89.88 325 SER A O 1
ATOM 2486 N N . CYS A 1 326 ? 42.309 -14.424 -25.922 1.00 88.94 326 CYS A N 1
ATOM 2487 C CA . CYS A 1 326 ? 40.881 -14.620 -25.714 1.00 88.94 326 CYS A CA 1
ATOM 2488 C C . CYS A 1 326 ? 40.176 -13.258 -25.631 1.00 88.94 326 CYS A C 1
ATOM 2490 O O . CYS A 1 326 ? 40.814 -12.238 -25.363 1.00 88.94 326 CYS A O 1
ATOM 2492 N N . VAL A 1 327 ? 38.865 -13.249 -25.874 1.00 87.25 327 VAL A N 1
ATOM 2493 C CA . VAL A 1 327 ? 37.964 -12.137 -25.518 1.00 87.25 327 VAL A CA 1
ATOM 2494 C C . VAL A 1 327 ? 36.908 -12.649 -24.539 1.00 87.25 327 VAL A C 1
ATOM 2496 O O . VAL A 1 327 ? 36.649 -12.015 -23.523 1.00 87.25 327 VAL A O 1
ATOM 2499 N N . GLU A 1 328 ? 36.384 -13.850 -24.790 1.00 85.25 328 GLU A N 1
ATOM 2500 C CA . GLU A 1 328 ? 35.613 -14.638 -23.822 1.00 85.25 328 GLU A CA 1
ATOM 2501 C C . GLU A 1 328 ? 36.460 -15.807 -23.280 1.00 85.25 328 GLU A C 1
ATOM 2503 O O . GLU A 1 328 ? 37.405 -16.244 -23.952 1.00 85.25 328 GLU A O 1
ATOM 2508 N N . PRO A 1 329 ? 36.134 -16.363 -22.098 1.00 89.44 329 PRO A N 1
ATOM 2509 C CA . PRO A 1 329 ? 36.823 -17.525 -21.549 1.00 89.44 329 PRO A CA 1
ATOM 2510 C C . PRO A 1 329 ? 36.914 -18.705 -22.517 1.00 89.44 329 PRO A C 1
ATOM 2512 O O . PRO A 1 329 ? 35.991 -18.998 -23.274 1.00 89.44 329 PRO A O 1
ATOM 2515 N N . TRP A 1 330 ? 38.032 -19.424 -22.443 1.00 87.81 330 TRP A N 1
ATOM 2516 C CA . TRP A 1 330 ? 38.311 -20.637 -23.215 1.00 87.81 330 TRP A CA 1
ATOM 2517 C C . TRP A 1 330 ? 38.371 -20.445 -24.739 1.00 87.81 330 TRP A C 1
ATOM 2519 O O . TRP A 1 330 ? 38.446 -21.424 -25.477 1.00 87.81 330 TRP A O 1
ATOM 2529 N N . GLN A 1 331 ? 38.424 -19.206 -25.230 1.00 88.69 331 GLN A N 1
ATOM 2530 C CA . GLN A 1 331 ? 38.814 -18.922 -26.610 1.00 88.69 331 GLN A CA 1
ATOM 2531 C C . GLN A 1 331 ? 40.337 -19.085 -26.806 1.00 88.69 331 GLN A C 1
ATOM 2533 O O . GLN A 1 331 ? 41.121 -19.054 -25.854 1.00 88.69 331 GLN A O 1
ATOM 2538 N N . CYS A 1 332 ? 40.759 -19.275 -28.057 1.00 88.44 332 CYS A N 1
ATOM 2539 C CA . CYS A 1 332 ? 42.163 -19.297 -28.476 1.00 88.44 332 CYS A CA 1
ATOM 2540 C C . CYS A 1 332 ? 42.260 -18.696 -29.888 1.00 88.44 332 CYS A C 1
ATOM 2542 O O . CYS A 1 332 ? 42.309 -19.399 -30.897 1.00 88.44 332 CYS A O 1
ATOM 2544 N N . THR A 1 333 ? 42.186 -17.369 -29.957 1.00 90.19 333 THR A N 1
ATOM 2545 C CA . THR A 1 333 ? 42.203 -16.580 -31.193 1.00 90.19 333 THR A CA 1
ATOM 2546 C C . THR A 1 333 ? 43.647 -16.329 -31.601 1.00 90.19 333 THR A C 1
ATOM 2548 O O . THR A 1 333 ? 44.364 -15.594 -30.924 1.00 90.19 333 THR A O 1
ATOM 2551 N N . CYS A 1 334 ? 44.096 -16.965 -32.683 1.00 88.31 334 CYS A N 1
ATOM 2552 C CA . CYS A 1 334 ? 45.517 -17.004 -33.018 1.00 88.31 334 CYS A CA 1
ATOM 2553 C C . CYS A 1 334 ? 46.104 -15.649 -33.412 1.00 88.31 334 CYS A C 1
ATOM 2555 O O . CYS A 1 334 ? 45.508 -14.878 -34.166 1.00 88.31 334 CYS A O 1
ATOM 2557 N N . GLU A 1 335 ? 47.326 -15.409 -32.943 1.00 87.56 335 GLU A N 1
ATOM 2558 C CA . GLU A 1 335 ? 48.160 -14.299 -33.382 1.00 87.56 335 GLU A CA 1
ATOM 2559 C C . GLU A 1 335 ? 48.537 -14.445 -34.866 1.00 87.56 335 GLU A C 1
ATOM 2561 O O . GLU A 1 335 ? 48.491 -15.530 -35.453 1.00 87.56 335 GLU A O 1
ATOM 2566 N N . VAL A 1 336 ? 48.934 -13.338 -35.497 1.00 82.38 336 VAL A N 1
ATOM 2567 C CA . VAL A 1 336 ? 49.238 -13.314 -36.934 1.00 82.38 336 VAL A CA 1
ATOM 2568 C C . VAL A 1 336 ? 50.348 -14.323 -37.267 1.00 82.38 336 VAL A C 1
ATOM 2570 O O . VAL A 1 336 ? 51.408 -14.327 -36.641 1.00 82.38 336 VAL A O 1
ATOM 2573 N N . ASN A 1 337 ? 50.112 -15.134 -38.305 1.00 81.06 337 ASN A N 1
ATOM 2574 C CA . ASN A 1 337 ? 50.928 -16.274 -38.761 1.00 81.06 337 ASN A CA 1
ATOM 2575 C C . ASN A 1 337 ? 50.837 -17.564 -37.913 1.00 81.06 337 ASN A C 1
ATOM 2577 O O . ASN A 1 337 ? 51.485 -18.551 -38.270 1.00 81.06 337 ASN A O 1
ATOM 2581 N N . TRP A 1 338 ? 50.013 -17.612 -36.861 1.00 84.00 338 TRP A N 1
ATOM 2582 C CA . TRP A 1 338 ? 49.709 -18.838 -36.108 1.00 84.00 338 TRP A CA 1
ATOM 2583 C C . TRP A 1 338 ? 48.317 -19.391 -36.436 1.00 84.00 338 TRP A C 1
ATOM 2585 O O . TRP A 1 338 ? 47.436 -18.682 -36.920 1.00 84.00 338 TRP A O 1
ATOM 2595 N N . GLY A 1 339 ? 48.117 -20.688 -36.199 1.00 77.00 339 GLY A N 1
ATOM 2596 C CA . GLY A 1 339 ? 46.882 -21.383 -36.542 1.00 77.00 339 GLY A CA 1
ATOM 2597 C C . GLY A 1 339 ? 46.724 -22.764 -35.902 1.00 77.00 339 GLY A C 1
ATOM 2598 O O . GLY A 1 339 ? 47.598 -23.273 -35.193 1.00 77.00 339 GLY A O 1
ATOM 2599 N N . GLY A 1 340 ? 45.576 -23.385 -36.182 1.00 80.19 340 GLY A N 1
ATOM 2600 C CA . GLY A 1 340 ? 45.104 -24.589 -35.492 1.00 80.19 340 GLY A CA 1
ATOM 2601 C C . GLY A 1 340 ? 44.434 -24.270 -34.149 1.00 80.19 340 GLY A C 1
ATOM 2602 O O . GLY A 1 340 ? 44.601 -23.185 -33.612 1.00 80.19 340 GLY A O 1
ATOM 2603 N N . LEU A 1 341 ? 43.686 -25.233 -33.600 1.00 80.19 341 LEU A N 1
ATOM 2604 C CA . LEU A 1 341 ? 42.794 -25.045 -32.440 1.00 80.19 341 LEU A CA 1
ATOM 2605 C C . LEU A 1 341 ? 43.480 -24.526 -31.155 1.00 80.19 341 LEU A C 1
ATOM 2607 O O . LEU A 1 341 ? 42.815 -23.971 -30.292 1.00 80.19 341 LEU A O 1
ATOM 2611 N N . LEU A 1 342 ? 44.797 -24.718 -31.033 1.00 87.44 342 LEU A N 1
ATOM 2612 C CA . LEU A 1 342 ? 45.619 -24.276 -29.897 1.00 87.44 342 LEU A CA 1
ATOM 2613 C C . LEU A 1 342 ? 46.660 -23.210 -30.295 1.00 87.44 342 LEU A C 1
ATOM 2615 O O . LEU A 1 342 ? 47.590 -22.932 -29.536 1.00 87.44 342 LEU A O 1
ATOM 2619 N N . CYS A 1 343 ? 46.556 -22.671 -31.514 1.00 87.12 343 CYS A N 1
ATOM 2620 C CA . CYS A 1 343 ? 47.504 -21.720 -32.102 1.00 87.12 343 CYS A CA 1
ATOM 2621 C C . CYS A 1 343 ? 48.967 -22.180 -31.992 1.00 87.12 343 CYS A C 1
ATOM 2623 O O . CYS A 1 343 ? 49.869 -21.417 -31.661 1.00 87.12 343 CYS A O 1
ATOM 2625 N N . ASN A 1 344 ? 49.182 -23.474 -32.239 1.00 86.12 344 ASN A N 1
ATOM 2626 C CA . ASN A 1 344 ? 50.459 -24.170 -32.086 1.00 86.12 344 ASN A CA 1
ATOM 2627 C C . ASN A 1 344 ? 51.060 -24.634 -33.426 1.00 86.12 344 ASN A C 1
ATOM 2629 O O . ASN A 1 344 ? 52.032 -25.389 -33.441 1.00 86.12 344 ASN A O 1
ATOM 2633 N N . LYS A 1 345 ? 50.483 -24.200 -34.553 1.00 81.88 345 LYS A N 1
ATOM 2634 C CA . LYS A 1 345 ? 50.996 -24.434 -35.909 1.00 81.88 345 LYS A CA 1
ATOM 2635 C C . LYS A 1 345 ? 51.307 -23.094 -36.566 1.00 81.88 345 LYS A C 1
ATOM 2637 O O . LYS A 1 345 ? 50.483 -22.185 -36.501 1.00 81.88 345 LYS A O 1
ATOM 2642 N N . VAL A 1 346 ? 52.456 -22.990 -37.226 1.00 78.19 346 VAL A N 1
ATOM 2643 C CA . VAL A 1 346 ? 52.783 -21.841 -38.083 1.00 78.19 346 VAL A CA 1
ATOM 2644 C C . VAL A 1 346 ? 52.026 -21.982 -39.408 1.00 78.19 346 VAL A C 1
ATOM 2646 O O . VAL A 1 346 ? 51.919 -23.084 -39.949 1.00 78.19 346 VAL A O 1
ATOM 2649 N N . VAL A 1 347 ? 51.479 -20.882 -39.923 1.00 75.50 347 VAL A N 1
ATOM 2650 C CA . VAL A 1 347 ? 50.740 -20.841 -41.193 1.00 75.50 347 VAL A CA 1
ATOM 2651 C C . VAL A 1 347 ? 51.692 -20.449 -42.326 1.00 75.50 347 VAL A C 1
ATOM 2653 O O . VAL A 1 347 ? 51.955 -19.272 -42.560 1.00 75.50 347 VAL A O 1
ATOM 2656 N N . GLU A 1 348 ? 52.218 -21.442 -43.043 1.00 62.56 348 GLU A N 1
ATOM 2657 C CA . GLU A 1 348 ? 53.165 -21.233 -44.148 1.00 62.56 348 GLU A CA 1
ATOM 2658 C C . GLU A 1 348 ? 52.471 -20.896 -45.485 1.00 62.56 348 GLU A C 1
ATOM 2660 O O . GLU A 1 348 ? 52.366 -21.743 -46.370 1.00 62.56 348 GLU A O 1
ATOM 2665 N N . SER A 1 349 ? 52.050 -19.636 -45.658 1.00 48.12 349 SER A N 1
ATOM 2666 C CA . SER A 1 349 ? 51.739 -19.034 -46.972 1.00 48.12 349 SER A CA 1
ATOM 2667 C C . SER A 1 349 ? 52.027 -17.520 -46.960 1.00 48.12 349 SER A C 1
ATOM 2669 O O . SER A 1 349 ? 51.640 -16.854 -46.000 1.00 48.12 349 SER A O 1
ATOM 2671 N N . PRO A 1 350 ? 52.661 -16.932 -47.995 1.00 45.56 350 PRO A N 1
ATOM 2672 C CA . PRO A 1 350 ? 53.013 -15.509 -48.004 1.00 45.56 350 PRO A CA 1
ATOM 2673 C C . PRO A 1 350 ? 51.835 -14.589 -48.393 1.00 45.56 350 PRO A C 1
ATOM 2675 O O . PRO A 1 350 ? 50.937 -15.010 -49.127 1.00 45.56 350 PRO A O 1
ATOM 2678 N N . PRO A 1 351 ? 51.851 -13.305 -47.980 1.00 45.72 351 PRO A N 1
ATOM 2679 C CA . PRO A 1 351 ? 50.833 -12.334 -48.370 1.00 45.72 351 PRO A CA 1
ATOM 2680 C C . PRO A 1 351 ? 50.985 -11.904 -49.836 1.00 45.72 351 PRO A C 1
ATOM 2682 O O . PRO A 1 351 ? 52.045 -11.436 -50.255 1.00 45.72 351 PRO A O 1
ATOM 2685 N N . VAL A 1 352 ? 49.896 -11.977 -50.607 1.00 37.12 352 VAL A N 1
ATOM 2686 C CA . VAL A 1 352 ? 49.802 -11.314 -51.916 1.00 37.12 352 VAL A CA 1
ATOM 2687 C C . VAL A 1 352 ? 49.369 -9.866 -51.695 1.00 37.12 352 VAL A C 1
ATOM 2689 O O . VAL A 1 352 ? 48.193 -9.584 -51.477 1.00 37.12 352 VAL A O 1
ATOM 2692 N N . ALA A 1 353 ? 50.329 -8.946 -51.743 1.00 36.84 353 ALA A N 1
ATOM 2693 C CA . ALA A 1 353 ? 50.047 -7.518 -51.826 1.00 36.84 353 ALA A CA 1
ATOM 2694 C C . ALA A 1 353 ? 49.636 -7.127 -53.258 1.00 36.84 353 ALA A C 1
ATOM 2696 O O . ALA A 1 353 ? 50.129 -7.700 -54.230 1.00 36.84 353 ALA A O 1
ATOM 2697 N N . VAL A 1 354 ? 48.773 -6.116 -53.382 1.00 35.78 354 VAL A N 1
ATOM 2698 C CA . VAL A 1 354 ? 48.466 -5.440 -54.653 1.00 35.78 354 VAL A CA 1
ATOM 2699 C C . VAL A 1 354 ? 48.504 -3.931 -54.396 1.00 35.78 354 VAL A C 1
ATOM 2701 O O . VAL A 1 354 ? 47.875 -3.453 -53.453 1.00 35.78 354 VAL A O 1
ATOM 2704 N N . ASP A 1 355 ? 49.291 -3.192 -55.179 1.00 32.38 355 ASP A N 1
ATOM 2705 C CA . ASP A 1 355 ? 49.680 -1.812 -54.855 1.00 32.38 355 ASP A CA 1
ATOM 2706 C C . ASP A 1 355 ? 48.561 -0.762 -55.012 1.00 32.38 355 ASP A C 1
ATOM 2708 O O . ASP A 1 355 ? 47.951 -0.659 -56.081 1.00 32.38 355 ASP A O 1
ATOM 2712 N N . PRO A 1 356 ? 48.405 0.159 -54.041 1.00 38.84 356 PRO A N 1
ATOM 2713 C CA . PRO A 1 356 ? 47.913 1.505 -54.297 1.00 38.84 356 PRO A CA 1
ATOM 2714 C C . PRO A 1 356 ? 49.077 2.412 -54.744 1.00 38.84 356 PRO A C 1
ATOM 2716 O O . PRO A 1 356 ? 49.995 2.710 -53.977 1.00 38.84 356 PRO A O 1
ATOM 2719 N N . VAL A 1 357 ? 49.050 2.895 -55.990 1.00 35.69 357 VAL A N 1
ATOM 2720 C CA . VAL A 1 357 ? 50.121 3.757 -56.526 1.00 35.69 357 VAL A CA 1
ATOM 2721 C C . VAL A 1 357 ? 50.147 5.119 -55.825 1.00 35.69 357 VAL A C 1
ATOM 2723 O O . VAL A 1 357 ? 49.199 5.896 -55.911 1.00 35.69 357 VAL A O 1
ATOM 2726 N N . SER A 1 358 ? 51.289 5.459 -55.220 1.00 30.73 358 SER A N 1
ATOM 2727 C CA . SER A 1 358 ? 51.566 6.790 -54.668 1.00 30.73 358 SER A CA 1
ATOM 2728 C C . SER A 1 358 ? 52.702 7.497 -55.412 1.00 30.73 358 SER A C 1
ATOM 2730 O O . SER A 1 358 ? 53.759 6.922 -55.679 1.00 30.73 358 SER A O 1
ATOM 2732 N N . ARG A 1 359 ? 52.522 8.795 -55.682 1.00 32.16 359 ARG A N 1
ATOM 2733 C CA . ARG A 1 359 ? 53.617 9.728 -55.981 1.00 32.16 359 ARG A CA 1
ATOM 2734 C C . ARG A 1 359 ? 53.408 11.062 -55.260 1.00 32.16 359 ARG A C 1
ATOM 2736 O O . ARG A 1 359 ? 52.732 11.925 -55.793 1.00 32.16 359 ARG A O 1
ATOM 2743 N N . ARG A 1 360 ? 54.132 11.222 -54.142 1.00 33.16 360 ARG A N 1
ATOM 2744 C CA . ARG A 1 360 ? 54.686 12.477 -53.570 1.00 33.16 360 ARG A CA 1
ATOM 2745 C C . ARG A 1 360 ? 53.682 13.625 -53.292 1.00 33.16 360 ARG A C 1
ATOM 2747 O O . ARG A 1 360 ? 53.121 14.182 -54.219 1.00 33.16 360 ARG A O 1
ATOM 2754 N N . GLY A 1 361 ? 53.517 14.133 -52.069 1.00 31.53 361 GLY A N 1
ATOM 2755 C CA . GLY A 1 361 ? 54.150 13.829 -50.773 1.00 31.53 361 GLY A CA 1
ATOM 2756 C C . GLY A 1 361 ? 54.453 15.113 -49.981 1.00 31.53 361 GLY A C 1
ATOM 2757 O O . GLY A 1 361 ? 54.332 16.185 -50.553 1.00 31.53 361 GLY A O 1
ATOM 2758 N N . LEU A 1 362 ? 54.929 14.966 -48.732 1.00 33.44 362 LEU A N 1
ATOM 2759 C CA . LEU A 1 362 ? 55.663 15.963 -47.910 1.00 33.44 362 LEU A CA 1
ATOM 2760 C C . LEU A 1 362 ? 54.956 17.320 -47.608 1.00 33.44 362 LEU A C 1
ATOM 2762 O O . LEU A 1 362 ? 54.509 18.006 -48.511 1.00 33.44 362 LEU A O 1
ATOM 2766 N N . THR A 1 363 ? 54.891 17.866 -46.386 1.00 32.59 363 THR A N 1
ATOM 2767 C CA . THR A 1 363 ? 55.290 17.432 -45.024 1.00 32.59 363 THR A CA 1
ATOM 2768 C C . THR A 1 363 ? 54.704 18.427 -44.004 1.00 32.59 363 THR A C 1
ATOM 2770 O O . THR A 1 363 ? 54.712 19.621 -44.279 1.00 32.59 363 THR A O 1
ATOM 2773 N N . GLY A 1 364 ? 54.365 17.971 -42.790 1.00 31.31 364 GLY A N 1
ATOM 2774 C CA . GLY A 1 364 ? 54.316 18.821 -41.584 1.00 31.31 364 GLY A CA 1
ATOM 2775 C C . GLY A 1 364 ? 52.970 19.475 -41.214 1.00 31.31 364 GLY A C 1
ATOM 2776 O O . GLY A 1 364 ? 52.322 20.121 -42.027 1.00 31.31 364 GLY A O 1
ATOM 2777 N N . GLY A 1 365 ? 52.593 19.342 -39.936 1.00 27.88 365 GLY A N 1
ATOM 2778 C CA . GLY A 1 365 ? 51.679 20.254 -39.220 1.00 27.88 365 GLY A CA 1
ATOM 2779 C C . GLY A 1 365 ? 52.468 21.062 -38.166 1.00 27.88 365 GLY A C 1
ATOM 2780 O O . GLY A 1 365 ? 53.676 21.213 -38.361 1.00 27.88 365 GLY A O 1
ATOM 2781 N N . PRO A 1 366 ? 51.891 21.477 -37.009 1.00 45.56 366 PRO A N 1
ATOM 2782 C CA . PRO A 1 366 ? 50.503 21.279 -36.550 1.00 45.56 366 PRO A CA 1
ATOM 2783 C C . PRO A 1 366 ? 49.855 22.506 -35.823 1.00 45.56 366 PRO A C 1
ATOM 2785 O O . PRO A 1 366 ? 50.474 23.551 -35.676 1.00 45.56 366 PRO A O 1
ATOM 2788 N N . ARG A 1 367 ? 48.653 22.290 -35.245 1.00 27.78 367 ARG A N 1
ATOM 2789 C CA . ARG A 1 367 ? 48.005 22.998 -34.096 1.00 27.78 367 ARG A CA 1
ATOM 2790 C C . ARG A 1 367 ? 47.411 24.434 -34.228 1.00 27.78 367 ARG A C 1
ATOM 2792 O O . ARG A 1 367 ? 48.120 25.413 -34.372 1.00 27.78 367 ARG A O 1
ATOM 2799 N N . GLN A 1 368 ? 46.104 24.497 -33.904 1.00 28.45 368 GLN A N 1
ATOM 2800 C CA . GLN A 1 368 ? 45.414 25.403 -32.940 1.00 28.45 368 GLN A CA 1
ATOM 2801 C C . GLN A 1 368 ? 45.274 26.938 -33.198 1.00 28.45 368 GLN A C 1
ATOM 2803 O O . GLN A 1 368 ? 46.216 27.689 -33.008 1.00 28.45 368 GLN A O 1
ATOM 2808 N N . THR A 1 369 ? 44.024 27.364 -33.500 1.00 36.38 369 THR A N 1
ATOM 2809 C CA . THR A 1 369 ? 43.169 28.456 -32.901 1.00 36.38 369 THR A CA 1
ATOM 2810 C C . THR A 1 369 ? 43.788 29.742 -32.290 1.00 36.38 369 THR A C 1
ATOM 2812 O O . THR A 1 369 ? 44.766 29.592 -31.562 1.00 36.38 369 THR A O 1
ATOM 2815 N N . PRO A 1 370 ? 43.153 30.958 -32.357 1.00 41.91 370 PRO A N 1
ATOM 2816 C CA . PRO A 1 370 ? 41.695 31.251 -32.426 1.00 41.91 370 PRO A CA 1
ATOM 2817 C C . PRO A 1 370 ? 41.272 32.462 -33.345 1.00 41.91 370 PRO A C 1
ATOM 2819 O O . PRO A 1 370 ? 41.951 32.764 -34.318 1.00 41.91 370 PRO A O 1
ATOM 2822 N N . ARG A 1 371 ? 40.116 33.120 -33.069 1.00 37.75 371 ARG A N 1
ATOM 2823 C CA . ARG A 1 371 ? 39.566 34.385 -33.680 1.00 37.75 371 ARG A CA 1
ATOM 2824 C C . ARG A 1 371 ? 40.196 35.660 -33.009 1.00 37.75 371 ARG A C 1
ATOM 2826 O O . ARG A 1 371 ? 41.131 35.416 -32.245 1.00 37.75 371 ARG A O 1
ATOM 2833 N N . PRO A 1 372 ? 39.711 36.949 -33.089 1.00 50.34 372 PRO A N 1
ATOM 2834 C CA . PRO A 1 372 ? 38.614 37.645 -33.850 1.00 50.34 372 PRO A CA 1
ATOM 2835 C C . PRO A 1 372 ? 38.918 39.114 -34.387 1.00 50.34 372 PRO A C 1
ATOM 2837 O O . PRO A 1 372 ? 40.064 39.544 -34.353 1.00 50.34 372 PRO A O 1
ATOM 2840 N N . TRP A 1 373 ? 37.870 39.896 -34.778 1.00 28.34 373 TRP A N 1
ATOM 2841 C CA . TRP A 1 373 ? 37.754 41.381 -35.055 1.00 28.34 373 TRP A CA 1
ATOM 2842 C C . TRP A 1 373 ? 37.996 41.963 -36.496 1.00 28.34 373 TRP A C 1
ATOM 2844 O O . TRP A 1 373 ? 38.537 41.289 -37.364 1.00 28.34 373 TRP A O 1
ATOM 2854 N N . GLY A 1 374 ? 37.535 43.217 -36.744 1.00 28.12 374 GLY A N 1
ATOM 2855 C CA . GLY A 1 374 ? 37.639 44.087 -37.968 1.00 28.12 374 GLY A CA 1
ATOM 2856 C C . GLY A 1 374 ? 37.666 45.604 -37.582 1.00 28.12 374 GLY A C 1
ATOM 2857 O O . GLY A 1 374 ? 37.969 45.825 -36.408 1.00 28.12 374 GLY A O 1
ATOM 2858 N N . PRO A 1 375 ? 37.303 46.655 -38.396 1.00 47.03 375 PRO A N 1
ATOM 2859 C CA . PRO A 1 375 ? 36.776 46.726 -39.783 1.00 47.03 375 PRO A CA 1
ATOM 2860 C C . PRO A 1 375 ? 37.546 47.679 -40.818 1.00 47.03 375 PRO A C 1
ATOM 2862 O O . PRO A 1 375 ? 38.612 47.226 -41.218 1.00 47.03 375 PRO A O 1
ATOM 2865 N N . PRO A 1 376 ? 37.104 48.867 -41.369 1.00 52.19 376 PRO A N 1
ATOM 2866 C CA . PRO A 1 376 ? 37.374 49.364 -42.770 1.00 52.19 376 PRO A CA 1
ATOM 2867 C C . PRO A 1 376 ? 38.141 50.750 -42.829 1.00 52.19 376 PRO A C 1
ATOM 2869 O O . PRO A 1 376 ? 38.912 50.931 -41.886 1.00 52.19 376 PRO A O 1
ATOM 2872 N N . PRO A 1 377 ? 37.993 51.779 -43.751 1.00 51.78 377 PRO A N 1
ATOM 2873 C CA . PRO A 1 377 ? 37.303 52.002 -45.076 1.00 51.78 377 PRO A CA 1
ATOM 2874 C C . PRO A 1 377 ? 38.047 52.896 -46.173 1.00 51.78 377 PRO A C 1
ATOM 2876 O O . PRO A 1 377 ? 39.195 53.277 -45.981 1.00 51.78 377 PRO A O 1
ATOM 2879 N N . HIS A 1 378 ? 37.339 53.316 -47.265 1.00 33.09 378 HIS A N 1
ATOM 2880 C CA . HIS A 1 378 ? 37.563 54.464 -48.237 1.00 33.09 378 HIS A CA 1
ATOM 2881 C C . HIS A 1 378 ? 38.643 54.376 -49.373 1.00 33.09 378 HIS A C 1
ATOM 2883 O O . HIS A 1 378 ? 39.631 53.689 -49.167 1.00 33.09 378 HIS A O 1
ATOM 2889 N N . LEU A 1 379 ? 38.678 55.063 -50.555 1.00 31.25 379 LEU A N 1
ATOM 2890 C CA . LEU A 1 379 ? 37.894 55.913 -51.538 1.00 31.25 379 LEU A CA 1
ATOM 2891 C C . LEU A 1 379 ? 38.945 56.445 -52.610 1.00 31.25 379 LEU A C 1
ATOM 2893 O O . LEU A 1 379 ? 40.126 56.193 -52.372 1.00 31.25 379 LEU A O 1
ATOM 2897 N N . PRO A 1 380 ? 38.695 57.312 -53.644 1.00 53.31 380 PRO A N 1
ATOM 2898 C CA . PRO A 1 380 ? 37.659 57.455 -54.715 1.00 53.31 380 PRO A CA 1
ATOM 2899 C C . PRO A 1 380 ? 38.230 57.776 -56.161 1.00 53.31 380 PRO A C 1
ATOM 2901 O O . PRO A 1 380 ? 39.444 57.864 -56.307 1.00 53.31 380 PRO A O 1
ATOM 2904 N N . ALA A 1 381 ? 37.376 58.038 -57.194 1.00 29.25 381 ALA A N 1
ATOM 2905 C CA . ALA A 1 381 ? 37.481 59.079 -58.291 1.00 29.25 381 ALA A CA 1
ATOM 2906 C C . ALA A 1 381 ? 36.844 58.709 -59.683 1.00 29.25 381 ALA A C 1
ATOM 2908 O O . ALA A 1 381 ? 36.584 57.538 -59.945 1.00 29.25 381 ALA A O 1
ATOM 2909 N N . SER A 1 382 ? 36.555 59.703 -60.561 1.00 31.03 382 SER A N 1
ATOM 2910 C CA . SER A 1 382 ? 35.751 59.607 -61.830 1.00 31.03 382 SER A CA 1
ATOM 2911 C C . SER A 1 382 ? 36.055 60.747 -62.877 1.00 31.03 382 SER A C 1
ATOM 2913 O O . SER A 1 382 ? 37.168 61.267 -62.820 1.00 31.03 382 SER A O 1
ATOM 2915 N N . PRO A 1 383 ? 35.125 61.239 -63.755 1.00 65.44 383 PRO A N 1
ATOM 2916 C CA . PRO A 1 383 ? 34.682 60.829 -65.125 1.00 65.44 383 PRO A CA 1
ATOM 2917 C C . PRO A 1 383 ? 35.096 61.825 -66.277 1.00 65.44 383 PRO A C 1
ATOM 2919 O O . PRO A 1 383 ? 35.923 62.695 -65.998 1.00 65.44 383 PRO A O 1
ATOM 2922 N N . PRO A 1 384 ? 34.618 61.730 -67.565 1.00 51.28 384 PRO A N 1
ATOM 2923 C CA . PRO A 1 384 ? 33.402 62.451 -68.102 1.00 51.28 384 PRO A CA 1
ATOM 2924 C C . PRO A 1 384 ? 32.622 61.733 -69.282 1.00 51.28 384 PRO A C 1
ATOM 2926 O O . PRO A 1 384 ? 33.160 60.801 -69.864 1.00 51.28 384 PRO A O 1
ATOM 2929 N N . ALA A 1 385 ? 31.305 61.922 -69.565 1.00 37.44 385 ALA A N 1
ATOM 2930 C CA . ALA A 1 385 ? 30.549 62.931 -70.397 1.00 37.44 385 ALA A CA 1
ATOM 2931 C C . ALA A 1 385 ? 30.984 63.076 -71.899 1.00 37.44 385 ALA A C 1
ATOM 2933 O O . ALA A 1 385 ? 32.185 63.015 -72.129 1.00 37.44 385 ALA A O 1
ATOM 2934 N N . HIS A 1 386 ? 30.195 63.313 -72.987 1.00 40.66 386 HIS A N 1
ATOM 2935 C CA . HIS A 1 386 ? 28.771 63.631 -73.390 1.00 40.66 386 HIS A CA 1
ATOM 2936 C C . HIS A 1 386 ? 28.635 63.400 -74.960 1.00 40.66 386 HIS A C 1
ATOM 2938 O O . HIS A 1 386 ? 29.675 63.119 -75.546 1.00 40.66 386 HIS A O 1
ATOM 2944 N N . SER A 1 387 ? 27.564 63.518 -75.801 1.00 37.56 387 SER A N 1
ATOM 2945 C CA . SER A 1 387 ? 26.080 63.780 -75.810 1.00 37.56 387 SER A CA 1
ATOM 2946 C C . SER A 1 387 ? 25.448 63.452 -77.225 1.00 37.56 387 SER A C 1
ATOM 2948 O O . SER A 1 387 ? 26.180 63.000 -78.100 1.00 37.56 387 SER A O 1
ATOM 2950 N N . ALA A 1 388 ? 24.132 63.680 -77.484 1.00 39.47 388 ALA A N 1
ATOM 2951 C CA . ALA A 1 388 ? 23.355 63.374 -78.742 1.00 39.47 388 ALA A CA 1
ATOM 2952 C C . ALA A 1 388 ? 22.784 64.648 -79.480 1.00 39.47 388 ALA A C 1
ATOM 2954 O O . ALA A 1 388 ? 23.183 65.737 -79.076 1.00 39.47 388 ALA A O 1
ATOM 2955 N N . CYS A 1 389 ? 21.893 64.707 -80.514 1.00 36.38 389 CYS A N 1
ATOM 2956 C CA . CYS A 1 389 ? 20.951 63.817 -81.278 1.00 36.38 389 CYS A CA 1
ATOM 2957 C C . CYS A 1 389 ? 20.438 64.529 -82.600 1.00 36.38 389 CYS A C 1
ATOM 2959 O O . CYS A 1 389 ? 20.751 65.708 -82.705 1.00 36.38 389 CYS A O 1
ATOM 2961 N N . PHE A 1 390 ? 19.656 63.910 -83.544 1.00 35.03 390 PHE A N 1
ATOM 2962 C CA . PHE A 1 390 ? 18.518 64.490 -84.376 1.00 35.03 390 PHE A CA 1
ATOM 2963 C C . PHE A 1 390 ? 17.954 63.622 -85.580 1.00 35.03 390 PHE A C 1
ATOM 2965 O O . PHE A 1 390 ? 18.641 63.419 -86.573 1.00 35.03 390 PHE A O 1
ATOM 2972 N N . SER A 1 391 ? 16.654 63.251 -85.510 1.00 39.00 391 SER A N 1
ATOM 2973 C CA . SER A 1 391 ? 15.530 63.174 -86.514 1.00 39.00 391 SER A CA 1
ATOM 2974 C C . SER A 1 391 ? 15.440 62.419 -87.886 1.00 39.00 391 SER A C 1
ATOM 2976 O O . SER A 1 391 ? 16.267 62.553 -88.779 1.00 39.00 391 SER A O 1
ATOM 2978 N N . PHE A 1 392 ? 14.195 61.921 -88.098 1.00 36.69 392 PHE A N 1
ATOM 2979 C CA . PHE A 1 392 ? 13.399 61.594 -89.321 1.00 36.69 392 PHE A CA 1
ATOM 2980 C C . PHE A 1 392 ? 13.427 60.173 -89.944 1.00 36.69 392 PHE A C 1
ATOM 2982 O O . PHE A 1 392 ? 14.256 59.341 -89.605 1.00 36.69 392 PHE A O 1
ATOM 2989 N N . CYS A 1 393 ? 12.376 59.860 -90.726 1.00 45.84 393 CYS A N 1
ATOM 2990 C CA . CYS A 1 393 ? 11.670 58.562 -90.735 1.00 45.84 393 CYS A CA 1
ATOM 2991 C C . CYS A 1 393 ? 11.556 57.900 -92.132 1.00 45.84 393 CYS A C 1
ATOM 2993 O O . CYS A 1 393 ? 11.645 58.574 -93.159 1.00 45.84 393 CYS A O 1
ATOM 2995 N N . SER A 1 394 ? 11.317 56.584 -92.180 1.00 41.44 394 SER A N 1
ATOM 2996 C CA . SER A 1 394 ? 10.944 55.811 -93.379 1.00 41.44 394 SER A CA 1
ATOM 2997 C C . SER A 1 394 ? 10.140 54.563 -92.989 1.00 41.44 394 SER A C 1
ATOM 2999 O O . SER A 1 394 ? 10.402 53.969 -91.950 1.00 41.44 394 SER A O 1
ATOM 3001 N N . SER A 1 395 ? 9.159 54.179 -93.810 1.00 57.44 395 SER A N 1
ATOM 3002 C CA . SER A 1 395 ? 8.186 53.122 -93.500 1.00 57.44 395 SER A CA 1
ATOM 3003 C C . SER A 1 395 ? 8.723 51.712 -93.778 1.00 57.44 395 SER A C 1
ATOM 3005 O O . SER A 1 395 ? 8.533 51.172 -94.872 1.00 57.44 395 SER A O 1
ATOM 3007 N N . ALA A 1 396 ? 9.370 51.126 -92.779 1.00 56.28 396 ALA A N 1
ATOM 3008 C CA . ALA A 1 396 ? 9.418 49.680 -92.590 1.00 56.28 396 ALA A CA 1
ATOM 3009 C C . ALA A 1 396 ? 8.478 49.311 -91.429 1.00 56.28 396 ALA A C 1
ATOM 3011 O O . ALA A 1 396 ? 8.227 50.163 -90.575 1.00 56.28 396 ALA A O 1
ATOM 3012 N N . ASP A 1 397 ? 8.000 48.063 -91.393 1.00 60.31 397 ASP A N 1
ATOM 3013 C CA . ASP A 1 397 ? 7.590 47.450 -90.121 1.00 60.31 397 ASP A CA 1
ATOM 3014 C C . ASP A 1 397 ? 8.810 47.529 -89.191 1.00 60.31 397 ASP A C 1
ATOM 3016 O O . ASP A 1 397 ? 9.938 47.243 -89.622 1.00 60.31 397 ASP A O 1
ATOM 3020 N N . ILE A 1 398 ? 8.622 48.019 -87.970 1.00 67.38 398 ILE A N 1
ATOM 3021 C CA . ILE A 1 398 ? 9.720 48.149 -87.016 1.00 67.38 398 ILE A CA 1
ATOM 3022 C C . ILE A 1 398 ? 9.793 46.821 -86.278 1.00 67.38 398 ILE A C 1
ATOM 3024 O O . ILE A 1 398 ? 8.892 46.526 -85.510 1.00 67.38 398 ILE A O 1
ATOM 3028 N N . ASP A 1 399 ? 10.868 46.057 -86.499 1.00 75.44 399 ASP A N 1
ATOM 3029 C CA . ASP A 1 399 ? 11.170 44.850 -85.717 1.00 75.44 399 ASP A CA 1
ATOM 3030 C C . ASP A 1 399 ? 11.300 45.249 -84.240 1.00 75.44 399 ASP A C 1
ATOM 3032 O O . ASP A 1 399 ? 12.336 45.741 -83.777 1.00 75.44 399 ASP A O 1
ATOM 3036 N N . GLU A 1 400 ? 10.205 45.108 -83.505 1.00 82.25 400 GLU A N 1
ATOM 3037 C CA . GLU A 1 400 ? 10.112 45.528 -82.112 1.00 82.25 400 GLU A CA 1
ATOM 3038 C C . GLU A 1 400 ? 10.718 44.463 -81.200 1.00 82.25 400 GLU A C 1
ATOM 3040 O O . GLU A 1 400 ? 11.223 44.779 -80.116 1.00 82.25 400 GLU A O 1
ATOM 3045 N N . CYS A 1 401 ? 10.819 43.227 -81.693 1.00 84.69 401 CYS A N 1
ATOM 3046 C CA . CYS A 1 401 ? 11.600 42.162 -81.085 1.00 84.69 401 CYS A CA 1
ATOM 3047 C C . CYS A 1 401 ? 13.107 42.463 -81.036 1.00 84.69 401 CYS A C 1
ATOM 3049 O O . CYS A 1 401 ? 13.768 42.035 -80.086 1.00 84.69 401 CYS A O 1
ATOM 3051 N N . ALA A 1 402 ? 13.649 43.286 -81.941 1.00 82.38 402 ALA A N 1
ATOM 3052 C CA . ALA A 1 402 ? 15.030 43.774 -81.873 1.00 82.38 402 ALA A CA 1
ATOM 3053 C C . ALA A 1 402 ? 15.328 44.586 -80.593 1.00 82.38 402 ALA A C 1
ATOM 3055 O O . ALA A 1 402 ? 16.486 44.687 -80.178 1.00 82.38 402 ALA A O 1
ATOM 3056 N N . SER A 1 403 ? 14.300 45.123 -79.918 1.00 81.62 403 SER A N 1
ATOM 3057 C CA . SER A 1 403 ? 14.440 45.769 -78.603 1.00 81.62 403 SER A CA 1
ATOM 3058 C C . SER A 1 403 ? 14.560 44.784 -77.427 1.00 81.62 403 SER A C 1
ATOM 3060 O O . SER A 1 403 ? 14.916 45.197 -76.325 1.00 81.62 403 SER A O 1
ATOM 3062 N N . ASN A 1 404 ? 14.341 43.483 -77.668 1.00 81.31 404 ASN A N 1
ATOM 3063 C CA . ASN A 1 404 ? 14.214 42.411 -76.672 1.00 81.31 404 ASN A CA 1
ATOM 3064 C C . ASN A 1 404 ? 13.137 42.712 -75.597 1.00 81.31 404 ASN A C 1
ATOM 3066 O O . ASN A 1 404 ? 13.453 42.751 -74.407 1.00 81.31 404 ASN A O 1
ATOM 3070 N N . PRO A 1 405 ? 11.861 42.923 -75.987 1.00 85.06 405 PRO A N 1
ATOM 3071 C CA . PRO A 1 405 ? 10.805 43.362 -75.071 1.00 85.06 405 PRO A CA 1
ATOM 3072 C C . PRO A 1 405 ? 10.272 42.245 -74.155 1.00 85.06 405 PRO A C 1
ATOM 3074 O O . PRO A 1 405 ? 9.589 42.531 -73.171 1.00 85.06 405 PRO A O 1
ATOM 3077 N N . CYS A 1 406 ? 10.570 40.978 -74.459 1.00 89.50 406 CYS A N 1
ATOM 3078 C CA . CYS A 1 406 ? 10.139 39.826 -73.671 1.00 89.50 406 CYS A CA 1
ATOM 3079 C C . CYS A 1 406 ? 11.129 39.528 -72.539 1.00 89.50 406 CYS A C 1
ATOM 3081 O O . CYS A 1 406 ? 12.292 39.199 -72.776 1.00 89.50 406 CYS A O 1
ATOM 3083 N N . ALA A 1 407 ? 10.655 39.608 -71.299 1.00 85.44 407 ALA A N 1
ATOM 3084 C CA . ALA A 1 407 ? 11.427 39.268 -70.113 1.00 85.44 407 ALA A CA 1
ATOM 3085 C C . ALA A 1 407 ? 11.544 37.742 -69.910 1.00 85.44 407 ALA A C 1
ATOM 3087 O O . ALA A 1 407 ? 10.952 36.939 -70.634 1.00 85.44 407 ALA A O 1
ATOM 3088 N N . ALA A 1 408 ? 12.349 37.347 -68.916 1.00 80.69 408 ALA A N 1
ATOM 3089 C CA . ALA A 1 408 ? 12.463 35.979 -68.390 1.00 80.69 408 ALA A CA 1
ATOM 3090 C C . ALA A 1 408 ? 12.765 34.846 -69.404 1.00 80.69 408 ALA A C 1
ATOM 3092 O O . ALA A 1 408 ? 12.599 33.670 -69.088 1.00 80.69 408 ALA A O 1
ATOM 3093 N N . GLY A 1 409 ? 13.250 35.175 -70.607 1.00 80.25 409 GLY A N 1
ATOM 3094 C CA . GLY A 1 409 ? 13.517 34.194 -71.667 1.00 80.25 409 GLY A CA 1
ATOM 3095 C C . GLY A 1 409 ? 12.296 33.827 -72.520 1.00 80.25 409 GLY A C 1
ATOM 3096 O O . GLY A 1 409 ? 12.343 32.823 -73.229 1.00 80.25 409 GLY A O 1
ATOM 3097 N N . GLY A 1 410 ? 11.218 34.619 -72.475 1.00 85.62 410 GLY A N 1
ATOM 3098 C CA . GLY A 1 410 ? 10.100 34.494 -73.413 1.00 85.62 410 GLY A CA 1
ATOM 3099 C C . GLY A 1 410 ? 10.527 34.726 -74.866 1.00 85.62 410 GLY A C 1
ATOM 3100 O O . GLY A 1 410 ? 11.405 35.539 -75.152 1.00 85.62 410 GLY A O 1
ATOM 3101 N N . THR A 1 411 ? 9.902 34.005 -75.798 1.00 90.88 411 THR A N 1
ATOM 3102 C CA . THR A 1 411 ? 10.198 34.133 -77.233 1.00 90.88 411 THR A CA 1
ATOM 3103 C C . THR A 1 411 ? 9.390 35.279 -77.827 1.00 90.88 411 THR A C 1
ATOM 3105 O O . THR A 1 411 ? 8.162 35.247 -77.789 1.00 90.88 411 THR A O 1
ATOM 3108 N N . CYS A 1 412 ? 10.071 36.272 -78.396 1.00 89.81 412 CYS A N 1
ATOM 3109 C CA . CYS A 1 412 ? 9.419 37.372 -79.100 1.00 89.81 412 CYS A CA 1
ATOM 3110 C C . CYS A 1 412 ? 9.007 36.960 -80.518 1.00 89.81 412 CYS A C 1
ATOM 3112 O O . CYS A 1 412 ? 9.787 36.329 -81.235 1.00 89.81 412 CYS A O 1
ATOM 3114 N N . VAL A 1 413 ? 7.792 37.333 -80.914 1.00 89.44 413 VAL A N 1
ATOM 3115 C CA . VAL A 1 413 ? 7.247 37.170 -82.262 1.00 89.44 413 VAL A CA 1
ATOM 3116 C C . VAL A 1 413 ? 6.796 38.535 -82.766 1.00 89.44 413 VAL A C 1
ATOM 3118 O O . VAL A 1 413 ? 5.897 39.156 -82.201 1.00 89.44 413 VAL A O 1
ATOM 3121 N N . ASP A 1 414 ? 7.439 38.986 -83.836 1.00 84.12 414 ASP A N 1
ATOM 3122 C CA . ASP A 1 414 ? 7.171 40.260 -84.498 1.00 84.12 414 ASP A CA 1
ATOM 3123 C C . ASP A 1 414 ? 5.835 40.202 -85.263 1.00 84.12 414 ASP A C 1
ATOM 3125 O O . ASP A 1 414 ? 5.497 39.171 -85.863 1.00 84.12 414 ASP A O 1
ATOM 3129 N N . ARG A 1 415 ? 5.037 41.274 -85.216 1.00 84.69 415 ARG A N 1
ATOM 3130 C CA . ARG A 1 415 ? 3.752 41.391 -85.925 1.00 84.69 415 ARG A CA 1
ATOM 3131 C C . ARG A 1 415 ? 3.588 42.828 -86.443 1.00 84.69 415 ARG A C 1
ATOM 3133 O O . ARG A 1 415 ? 4.248 43.751 -85.988 1.00 84.69 415 ARG A O 1
ATOM 3140 N N . VAL A 1 416 ? 2.680 43.009 -87.401 1.00 79.69 416 VAL A N 1
ATOM 3141 C CA . VAL A 1 416 ? 2.414 44.329 -87.997 1.00 79.69 416 VAL A CA 1
ATOM 3142 C C . VAL A 1 416 ? 1.862 45.282 -86.933 1.00 79.69 416 VAL A C 1
ATOM 3144 O O . VAL A 1 416 ? 0.846 44.965 -86.309 1.00 79.69 416 VAL A O 1
ATOM 3147 N N . ASP A 1 417 ? 2.517 46.433 -86.759 1.00 69.31 417 ASP A N 1
ATOM 3148 C CA . ASP A 1 417 ? 2.231 47.448 -85.727 1.00 69.31 417 ASP A CA 1
ATOM 3149 C C . ASP A 1 417 ? 2.293 46.931 -84.255 1.00 69.31 417 ASP A C 1
ATOM 3151 O O . ASP A 1 417 ? 1.599 47.471 -83.383 1.00 69.31 417 ASP A O 1
ATOM 3155 N N . GLY A 1 418 ? 3.081 45.888 -83.941 1.00 79.00 418 GLY A N 1
ATOM 3156 C CA . GLY A 1 418 ? 3.277 45.427 -82.553 1.00 79.00 418 GLY A CA 1
ATOM 3157 C C . GLY A 1 418 ? 3.955 44.057 -82.385 1.00 79.00 418 GLY A C 1
ATOM 3158 O O . GLY A 1 418 ? 3.821 43.180 -83.226 1.00 79.00 418 GLY A O 1
ATOM 3159 N N . PHE A 1 419 ? 4.572 43.780 -81.233 1.00 85.75 419 PHE A N 1
ATOM 3160 C CA . PHE A 1 419 ? 5.121 42.450 -80.901 1.00 85.75 419 PHE A CA 1
ATOM 3161 C C . PHE A 1 419 ? 4.185 41.590 -80.020 1.00 85.75 419 PHE A C 1
ATOM 3163 O O . PHE A 1 419 ? 3.301 42.092 -79.324 1.00 85.75 419 PHE A O 1
ATOM 3170 N N . GLU A 1 420 ? 4.427 40.277 -79.984 1.00 88.69 420 GLU A N 1
ATOM 3171 C CA . GLU A 1 420 ? 3.846 39.329 -79.020 1.00 88.69 420 GLU A CA 1
ATOM 3172 C C . GLU A 1 420 ? 4.950 38.510 -78.332 1.00 88.69 420 GLU A C 1
ATOM 3174 O O . GLU A 1 420 ? 5.880 38.039 -78.984 1.00 88.69 420 GLU A O 1
ATOM 3179 N N . CYS A 1 421 ? 4.839 38.298 -77.019 1.00 90.50 421 CYS A N 1
ATOM 3180 C CA . CYS A 1 421 ? 5.756 37.442 -76.267 1.00 90.50 421 CYS A CA 1
ATOM 3181 C C . CYS A 1 421 ? 5.108 36.099 -75.911 1.00 90.50 421 CYS A C 1
ATOM 3183 O O . CYS A 1 421 ? 4.130 36.049 -75.167 1.00 90.50 421 CYS A O 1
ATOM 3185 N N . ILE A 1 422 ? 5.701 35.000 -76.381 1.00 89.62 422 ILE A N 1
ATOM 3186 C CA . ILE A 1 422 ? 5.356 33.641 -75.950 1.00 89.62 422 ILE A CA 1
ATOM 3187 C C . ILE A 1 422 ? 6.142 33.340 -74.671 1.00 89.62 422 ILE A C 1
ATOM 3189 O O . ILE A 1 422 ? 7.362 33.146 -74.706 1.00 89.62 422 ILE A O 1
ATOM 3193 N N . CYS A 1 423 ? 5.446 33.331 -73.536 1.00 87.69 423 CYS A N 1
ATOM 3194 C CA . CYS A 1 423 ? 6.057 33.165 -72.220 1.00 87.69 423 CYS A CA 1
ATOM 3195 C C . CYS A 1 423 ? 6.311 31.691 -71.853 1.00 87.69 423 CYS A C 1
ATOM 3197 O O . CYS A 1 423 ? 5.529 30.824 -72.249 1.00 87.69 423 CYS A O 1
ATOM 3199 N N . PRO A 1 424 ? 7.372 31.387 -71.076 1.00 83.19 424 PRO A N 1
ATOM 3200 C CA . PRO A 1 424 ? 7.521 30.090 -70.419 1.00 83.19 424 PRO A CA 1
ATOM 3201 C C . PRO A 1 424 ? 6.421 29.886 -69.366 1.00 83.19 424 PRO A C 1
ATOM 3203 O O . PRO A 1 424 ? 5.899 30.860 -68.833 1.00 83.19 424 PRO A O 1
ATOM 3206 N N . GLU A 1 425 ? 6.131 28.636 -68.995 1.00 81.06 425 GLU A N 1
ATOM 3207 C CA . GLU A 1 425 ? 5.008 28.263 -68.107 1.00 81.06 425 GLU A CA 1
ATOM 3208 C C . GLU A 1 425 ? 5.007 28.927 -66.713 1.00 81.06 425 GLU A C 1
ATOM 3210 O O . GLU A 1 425 ? 3.990 28.894 -66.031 1.00 81.06 425 GLU A O 1
ATOM 3215 N N . GLN A 1 426 ? 6.122 29.525 -66.278 1.00 83.00 426 GLN A N 1
ATOM 3216 C CA . GLN A 1 426 ? 6.259 30.218 -64.985 1.00 83.00 426 GLN A CA 1
ATOM 3217 C C . GLN A 1 426 ? 6.070 31.750 -65.078 1.00 83.00 426 GLN A C 1
ATOM 3219 O O . GLN A 1 426 ? 6.307 32.461 -64.105 1.00 83.00 426 GLN A O 1
ATOM 3224 N N . TRP A 1 427 ? 5.699 32.290 -66.249 1.00 86.25 427 TRP A N 1
ATOM 3225 C CA . TRP A 1 427 ? 5.612 33.739 -66.488 1.00 86.25 427 TRP A CA 1
ATOM 3226 C C . TRP A 1 427 ? 4.383 34.123 -67.315 1.00 86.25 427 TRP A C 1
ATOM 3228 O O . TRP A 1 427 ? 4.008 33.437 -68.264 1.00 86.25 427 TRP A O 1
ATOM 3238 N N . VAL A 1 428 ? 3.775 35.265 -66.987 1.00 83.25 428 VAL A N 1
ATOM 3239 C CA . VAL A 1 428 ? 2.533 35.758 -67.602 1.00 83.25 428 VAL A CA 1
ATOM 3240 C C . VAL A 1 428 ? 2.582 37.261 -67.925 1.00 83.25 428 VAL A C 1
ATOM 3242 O O . VAL A 1 428 ? 3.542 37.979 -67.627 1.00 83.25 428 VAL A O 1
ATOM 3245 N N . GLY A 1 429 ? 1.519 37.747 -68.573 1.00 83.19 429 GLY A N 1
ATOM 3246 C CA . GLY A 1 429 ? 1.416 39.111 -69.095 1.00 83.19 429 GLY A CA 1
ATOM 3247 C C . GLY A 1 429 ? 2.097 39.282 -70.459 1.00 83.19 429 GLY A C 1
ATOM 3248 O O . GLY A 1 429 ? 2.928 38.475 -70.859 1.00 83.19 429 GLY A O 1
ATOM 3249 N N . ALA A 1 430 ? 1.753 40.359 -71.173 1.00 82.50 430 ALA A N 1
ATOM 3250 C CA . ALA A 1 430 ? 2.112 40.574 -72.586 1.00 82.50 430 ALA A CA 1
ATOM 3251 C C . ALA A 1 430 ? 3.626 40.611 -72.905 1.00 82.50 430 ALA A C 1
ATOM 3253 O O . ALA A 1 430 ? 4.008 40.545 -74.069 1.00 82.50 430 ALA A O 1
ATOM 3254 N N . THR A 1 431 ? 4.475 40.723 -71.882 1.00 86.31 431 THR A N 1
ATOM 3255 C CA . THR A 1 431 ? 5.943 40.819 -71.958 1.00 86.31 431 THR A CA 1
ATOM 3256 C C . THR A 1 431 ? 6.660 39.811 -71.047 1.00 86.31 431 THR A C 1
ATOM 3258 O O . THR A 1 431 ? 7.861 39.938 -70.827 1.00 86.31 431 THR A O 1
ATOM 3261 N N . CYS A 1 432 ? 5.955 38.812 -70.495 1.00 87.12 432 CYS A N 1
ATOM 3262 C CA . CYS A 1 432 ? 6.522 37.769 -69.616 1.00 87.12 432 CYS A CA 1
ATOM 3263 C C . CYS A 1 432 ? 7.243 38.304 -68.363 1.00 87.12 432 CYS A C 1
ATOM 3265 O O . CYS A 1 432 ? 8.196 37.711 -67.865 1.00 87.12 432 CYS A O 1
ATOM 3267 N N . GLN A 1 433 ? 6.805 39.468 -67.882 1.00 83.88 433 GLN A N 1
ATOM 3268 C CA . GLN A 1 433 ? 7.405 40.210 -66.767 1.00 83.88 433 GLN A CA 1
ATOM 3269 C C . GLN A 1 433 ? 6.712 39.958 -65.418 1.00 83.88 433 GLN A C 1
ATOM 3271 O O . GLN A 1 433 ? 7.175 40.456 -64.393 1.00 83.88 433 GLN A O 1
ATOM 3276 N N . LEU A 1 434 ? 5.567 39.270 -65.430 1.00 82.00 434 LEU A N 1
ATOM 3277 C CA . LEU A 1 434 ? 4.791 38.941 -64.239 1.00 82.00 434 LEU A CA 1
ATOM 3278 C C . LEU A 1 434 ? 4.975 37.461 -63.912 1.00 82.00 434 LEU A C 1
ATOM 3280 O O . LEU A 1 434 ? 4.987 36.624 -64.811 1.00 82.00 434 LEU A O 1
ATOM 3284 N N . ASP A 1 435 ? 5.089 37.175 -62.624 1.00 82.75 435 ASP A N 1
ATOM 3285 C CA . ASP A 1 435 ? 5.132 35.828 -62.062 1.00 82.75 435 ASP A CA 1
ATOM 3286 C C . ASP A 1 435 ? 3.812 35.088 -62.343 1.00 82.75 435 ASP A C 1
ATOM 3288 O O . ASP A 1 435 ? 2.737 35.681 -62.192 1.00 82.75 435 ASP A O 1
ATOM 3292 N N . ALA A 1 436 ? 3.867 33.824 -62.769 1.00 84.38 436 ALA A N 1
ATOM 3293 C CA . ALA A 1 436 ? 2.678 32.969 -62.791 1.00 84.38 436 ALA A CA 1
ATOM 3294 C C . ALA A 1 436 ? 2.328 32.532 -61.358 1.00 84.38 436 ALA A C 1
ATOM 3296 O O . ALA A 1 436 ? 3.215 32.432 -60.524 1.00 84.38 436 ALA A O 1
ATOM 3297 N N . ASN A 1 437 ? 1.050 32.273 -61.054 1.00 82.81 437 ASN A N 1
ATOM 3298 C CA . ASN A 1 437 ? 0.632 31.792 -59.730 1.00 82.81 437 ASN A CA 1
ATOM 3299 C C . ASN A 1 437 ? 0.326 30.287 -59.773 1.00 82.81 437 ASN A C 1
ATOM 3301 O O . ASN A 1 437 ? -0.841 29.894 -59.836 1.00 82.81 437 ASN A O 1
ATOM 3305 N N . GLU A 1 438 ? 1.347 29.424 -59.777 1.00 87.19 438 GLU A N 1
ATOM 3306 C CA . GLU A 1 438 ? 1.137 27.973 -59.899 1.00 87.19 438 GLU A CA 1
ATOM 3307 C C . GLU A 1 438 ? 0.321 27.384 -58.736 1.00 87.19 438 GLU A C 1
ATOM 3309 O O . GLU A 1 438 ? -0.304 26.334 -58.897 1.00 87.19 438 GLU A O 1
ATOM 3314 N N . CYS A 1 439 ? 0.257 28.066 -57.587 1.00 86.25 439 CYS A N 1
ATOM 3315 C CA . CYS A 1 439 ? -0.590 27.653 -56.468 1.00 86.25 439 CYS A CA 1
ATOM 3316 C C . CYS A 1 439 ? -2.100 27.642 -56.786 1.00 86.25 439 CYS A C 1
ATOM 3318 O O . CYS A 1 439 ? -2.840 26.939 -56.098 1.00 86.25 439 CYS A O 1
ATOM 3320 N N . GLU A 1 440 ? -2.571 28.346 -57.824 1.00 85.25 440 GLU A N 1
ATOM 3321 C CA . GLU A 1 440 ? -3.974 28.275 -58.280 1.00 85.25 440 GLU A CA 1
ATOM 3322 C C . GLU A 1 440 ? -4.331 26.929 -58.941 1.00 85.25 440 GLU A C 1
ATOM 3324 O O . GLU A 1 440 ? -5.508 26.594 -59.052 1.00 85.25 440 GLU A O 1
ATOM 3329 N N . GLY A 1 441 ? -3.335 26.125 -59.336 1.00 81.50 441 GLY A N 1
ATOM 3330 C CA . GLY A 1 441 ? -3.528 24.775 -59.880 1.00 81.50 441 GLY A CA 1
ATOM 3331 C C . GLY A 1 441 ? -3.620 23.657 -58.831 1.00 81.50 441 GLY A C 1
ATOM 3332 O O . GLY A 1 441 ? -3.522 22.491 -59.202 1.00 81.50 441 GLY A O 1
ATOM 3333 N N . GLU A 1 442 ? -3.720 24.001 -57.540 1.00 83.75 442 GLU A N 1
ATOM 3334 C CA . GLU A 1 442 ? -3.664 23.081 -56.386 1.00 83.75 442 GLU A CA 1
ATOM 3335 C C . GLU A 1 442 ? -2.537 22.013 -56.463 1.00 83.75 442 GLU A C 1
ATOM 3337 O O . GLU A 1 442 ? -2.775 20.826 -56.227 1.00 83.75 442 GLU A O 1
ATOM 3342 N N . PRO A 1 443 ? -1.273 22.384 -56.769 1.00 86.69 443 PRO A N 1
ATOM 3343 C CA . PRO A 1 443 ? -0.214 21.409 -57.040 1.00 86.69 443 PRO A CA 1
ATOM 3344 C C . PRO A 1 443 ? 0.290 20.666 -55.791 1.00 86.69 443 PRO A C 1
ATOM 3346 O O . PRO A 1 443 ? 1.063 19.720 -55.929 1.00 86.69 443 PRO A O 1
ATOM 3349 N N . CYS A 1 444 ? -0.087 21.087 -54.582 1.00 89.25 444 CYS A N 1
ATOM 3350 C CA . CYS A 1 444 ? 0.385 20.525 -53.316 1.00 89.25 444 CYS A CA 1
ATOM 3351 C C . CYS A 1 444 ? -0.630 19.530 -52.740 1.00 89.25 444 CYS A C 1
ATOM 3353 O O . CYS A 1 444 ? -1.738 19.931 -52.404 1.00 89.25 444 CYS A O 1
ATOM 3355 N N . LEU A 1 445 ? -0.244 18.262 -52.555 1.00 87.69 445 LEU A N 1
ATOM 3356 C CA . LEU A 1 445 ? -1.155 17.234 -52.033 1.00 87.69 445 LEU A CA 1
ATOM 3357 C C . LEU A 1 445 ? -1.219 17.235 -50.496 1.00 87.69 445 LEU A C 1
ATOM 3359 O O . LEU A 1 445 ? -2.213 17.649 -49.911 1.00 87.69 445 LEU A O 1
ATOM 3363 N N . ASN A 1 446 ? -0.151 16.793 -49.826 1.00 85.50 446 ASN A N 1
ATOM 3364 C CA . ASN A 1 446 ? -0.107 16.683 -48.362 1.00 85.50 446 ASN A CA 1
ATOM 3365 C C . ASN A 1 446 ? 0.689 17.851 -47.756 1.00 85.50 446 ASN A C 1
ATOM 3367 O O . ASN A 1 446 ? 1.801 17.669 -47.254 1.00 85.50 446 ASN A O 1
ATOM 3371 N N . ALA A 1 447 ? 0.147 19.066 -47.853 1.00 84.94 447 ALA A N 1
ATOM 3372 C CA . ALA A 1 447 ? 0.801 20.301 -47.415 1.00 84.94 447 ALA A CA 1
ATOM 3373 C C . ALA A 1 447 ? -0.087 21.148 -46.491 1.00 84.94 447 ALA A C 1
ATOM 3375 O O . ALA A 1 447 ? -1.305 21.173 -46.638 1.00 84.94 447 ALA A O 1
ATOM 3376 N N . PHE A 1 448 ? 0.535 21.896 -45.578 1.00 86.12 448 PHE A N 1
ATOM 3377 C CA . PHE A 1 448 ? -0.131 22.937 -44.790 1.00 86.12 448 PHE A CA 1
ATOM 3378 C C . PHE A 1 448 ? -0.431 24.196 -45.614 1.00 86.12 448 PHE A C 1
ATOM 3380 O O . PHE A 1 448 ? -1.365 24.929 -45.302 1.00 86.12 448 PHE A O 1
ATOM 3387 N N . SER A 1 449 ? 0.382 24.489 -46.637 1.00 87.62 449 SER A N 1
ATOM 3388 C CA . SER A 1 449 ? 0.164 25.615 -47.555 1.00 87.62 449 SER A CA 1
ATOM 3389 C C . SER A 1 449 ? 0.937 25.455 -48.867 1.00 87.62 449 SER A C 1
ATOM 3391 O O . SER A 1 449 ? 2.001 24.834 -48.897 1.00 87.62 449 SER A O 1
ATOM 3393 N N . CYS A 1 450 ? 0.422 26.064 -49.937 1.00 90.31 450 CYS A N 1
ATOM 3394 C CA . CYS A 1 450 ? 1.193 26.409 -51.131 1.00 90.31 450 CYS A CA 1
ATOM 3395 C C . CYS A 1 450 ? 1.644 27.871 -51.023 1.00 90.31 450 CYS A C 1
ATOM 3397 O O . CYS A 1 450 ? 0.884 28.719 -50.548 1.00 90.31 450 CYS A O 1
ATOM 3399 N N . LYS A 1 451 ? 2.874 28.172 -51.443 1.00 89.19 451 LYS A N 1
ATOM 3400 C CA . LYS A 1 451 ? 3.447 29.523 -51.465 1.00 89.19 451 LYS A CA 1
ATOM 3401 C C . LYS A 1 451 ? 4.040 29.784 -52.844 1.00 89.19 451 LYS A C 1
ATOM 3403 O O . LYS A 1 451 ? 4.940 29.053 -53.258 1.00 89.19 451 LYS A O 1
ATOM 3408 N N . ASN A 1 452 ? 3.558 30.819 -53.528 1.00 84.75 452 ASN A N 1
ATOM 3409 C CA . ASN A 1 452 ? 4.133 31.232 -54.804 1.00 84.75 452 ASN A CA 1
ATOM 3410 C C . ASN A 1 452 ? 5.476 31.938 -54.601 1.00 84.75 452 ASN A C 1
ATOM 3412 O O . ASN A 1 452 ? 5.676 32.630 -53.598 1.00 84.75 452 ASN A O 1
ATOM 3416 N N . LEU A 1 453 ? 6.389 31.750 -55.545 1.00 84.38 453 LEU A N 1
ATOM 3417 C CA . LEU A 1 453 ? 7.740 32.295 -55.571 1.00 84.38 453 LEU A CA 1
ATOM 3418 C C . LEU A 1 453 ? 8.053 32.750 -56.999 1.00 84.38 453 LEU A C 1
ATOM 3420 O O . LEU A 1 453 ? 7.504 32.226 -57.955 1.00 84.38 453 LEU A O 1
ATOM 3424 N N . ILE A 1 454 ? 8.988 33.686 -57.155 1.00 82.62 454 ILE A N 1
ATOM 3425 C CA . ILE A 1 454 ? 9.292 34.227 -58.484 1.00 82.62 454 ILE A CA 1
ATOM 3426 C C . ILE A 1 454 ? 9.899 33.131 -59.376 1.00 82.62 454 ILE A C 1
ATOM 3428 O O . ILE A 1 454 ? 11.056 32.745 -59.179 1.00 82.62 454 ILE A O 1
ATOM 3432 N N . GLY A 1 455 ? 9.121 32.657 -60.350 1.00 76.12 455 GLY A N 1
ATOM 3433 C CA . GLY A 1 455 ? 9.454 31.550 -61.245 1.00 76.12 455 GLY A CA 1
ATOM 3434 C C . GLY A 1 455 ? 9.135 30.143 -60.712 1.00 76.12 455 GLY A C 1
ATOM 3435 O O . GLY A 1 455 ? 9.840 29.208 -61.096 1.00 76.12 455 GLY A O 1
ATOM 3436 N N . GLY A 1 456 ? 8.144 29.981 -59.825 1.00 83.25 456 GLY A N 1
ATOM 3437 C CA . GLY A 1 456 ? 7.605 28.675 -59.415 1.00 83.25 456 GLY A CA 1
ATOM 3438 C C . GLY A 1 456 ? 6.967 28.657 -58.015 1.00 83.25 456 GLY A C 1
ATOM 3439 O O . GLY A 1 456 ? 6.749 29.681 -57.384 1.00 83.25 456 GLY A O 1
ATOM 3440 N N . TYR A 1 457 ? 6.725 27.475 -57.444 1.00 88.50 457 TYR A N 1
ATOM 3441 C CA . TYR A 1 457 ? 6.022 27.339 -56.156 1.00 88.50 457 TYR A CA 1
ATOM 3442 C C . TYR A 1 457 ? 6.770 26.488 -55.123 1.00 88.50 457 TYR A C 1
ATOM 3444 O O . TYR A 1 457 ? 7.653 25.687 -55.437 1.00 88.50 457 TYR A O 1
ATOM 3452 N N . TYR A 1 458 ? 6.376 26.648 -53.859 1.00 88.88 458 TYR A N 1
ATOM 3453 C CA . TYR A 1 458 ? 6.831 25.843 -52.730 1.00 88.88 458 TYR A CA 1
ATOM 3454 C C . TYR A 1 458 ? 5.643 25.299 -51.928 1.00 88.88 458 TYR A C 1
ATOM 3456 O O . TYR A 1 458 ? 4.816 26.063 -51.425 1.00 88.88 458 TYR A O 1
ATOM 3464 N N . CYS A 1 459 ? 5.593 23.977 -51.763 1.00 91.25 459 CYS A N 1
ATOM 3465 C CA . CYS A 1 459 ? 4.640 23.304 -50.887 1.00 91.25 459 CYS A CA 1
ATOM 3466 C C . CYS A 1 459 ? 5.241 23.087 -49.489 1.00 91.25 459 CYS A C 1
ATOM 3468 O O . CYS A 1 459 ? 6.297 22.473 -49.337 1.00 91.25 459 CYS A O 1
ATOM 3470 N N . ASP A 1 460 ? 4.541 23.560 -48.461 1.00 87.88 460 ASP A N 1
ATOM 3471 C CA . ASP A 1 460 ? 4.930 23.434 -47.054 1.00 87.88 460 ASP A CA 1
ATOM 3472 C C . ASP A 1 460 ? 4.412 22.097 -46.493 1.00 87.88 460 ASP A C 1
ATOM 3474 O O . ASP A 1 460 ? 3.282 22.012 -46.007 1.00 87.88 460 ASP A O 1
ATOM 3478 N N . CYS A 1 461 ? 5.174 21.016 -46.689 1.00 87.06 461 CYS A N 1
ATOM 3479 C CA . CYS A 1 461 ? 4.687 19.646 -46.483 1.00 87.06 461 CYS A CA 1
ATOM 3480 C C . CYS A 1 461 ? 4.312 19.313 -45.030 1.00 87.06 461 CYS A C 1
ATOM 3482 O O . CYS A 1 461 ? 5.010 19.669 -44.081 1.00 87.06 461 CYS A O 1
ATOM 3484 N N . VAL A 1 462 ? 3.243 18.527 -44.872 1.00 82.12 462 VAL A N 1
ATOM 3485 C CA . VAL A 1 462 ? 2.868 17.913 -43.591 1.00 82.12 462 VAL A CA 1
ATOM 3486 C C . VAL A 1 462 ? 3.959 16.907 -43.170 1.00 82.12 462 VAL A C 1
ATOM 3488 O O . VAL A 1 462 ? 4.434 16.150 -44.022 1.00 82.12 462 VAL A O 1
ATOM 3491 N N . PRO A 1 463 ? 4.363 16.844 -41.882 1.00 78.44 463 PRO A N 1
ATOM 3492 C CA . PRO A 1 463 ? 5.316 15.852 -41.388 1.00 78.44 463 PRO A CA 1
ATOM 3493 C C . PRO A 1 463 ? 4.908 14.422 -41.767 1.00 78.44 463 PRO A C 1
ATOM 3495 O O . PRO A 1 463 ? 3.769 14.019 -41.529 1.00 78.44 463 PRO A O 1
ATOM 3498 N N . GLY A 1 464 ? 5.844 13.688 -42.376 1.00 69.94 464 GLY A N 1
ATOM 3499 C CA . GLY A 1 464 ? 5.596 12.412 -43.061 1.00 69.94 464 GLY A CA 1
ATOM 3500 C C . GLY A 1 464 ? 5.599 12.509 -44.596 1.00 69.94 464 GLY A C 1
ATOM 3501 O O . GLY A 1 464 ? 5.632 11.481 -45.268 1.00 69.94 464 GLY A O 1
ATOM 3502 N N . TRP A 1 465 ? 5.639 13.714 -45.184 1.00 79.88 465 TRP A N 1
ATOM 3503 C CA . TRP A 1 465 ? 5.613 13.917 -46.643 1.00 79.88 465 TRP A CA 1
ATOM 3504 C C . TRP A 1 465 ? 6.755 14.800 -47.166 1.00 79.88 465 TRP A C 1
ATOM 3506 O O . TRP A 1 465 ? 7.234 15.707 -46.489 1.00 79.88 465 TRP A O 1
ATOM 3516 N N . LYS A 1 466 ? 7.208 14.522 -48.397 1.00 77.75 466 LYS A N 1
ATOM 3517 C CA . LYS A 1 466 ? 8.288 15.245 -49.094 1.00 77.75 466 LYS A CA 1
ATOM 3518 C C . LYS A 1 466 ? 8.100 15.270 -50.619 1.00 77.75 466 LYS A C 1
ATOM 3520 O O . LYS A 1 466 ? 7.139 14.727 -51.167 1.00 77.75 466 LYS A O 1
ATOM 3525 N N . GLY A 1 467 ? 9.070 15.875 -51.307 1.00 82.25 467 GLY A N 1
ATOM 3526 C CA . GLY A 1 467 ? 9.023 16.156 -52.746 1.00 82.25 467 GLY A CA 1
ATOM 3527 C C . GLY A 1 467 ? 8.297 17.472 -53.032 1.00 82.25 467 GLY A C 1
ATOM 3528 O O . GLY A 1 467 ? 7.566 17.962 -52.178 1.00 82.25 467 GLY A O 1
ATOM 3529 N N . VAL A 1 468 ? 8.497 18.038 -54.228 1.00 83.88 468 VAL A N 1
ATOM 3530 C CA . VAL A 1 468 ? 8.013 19.390 -54.598 1.00 83.88 468 VAL A CA 1
ATOM 3531 C C . VAL A 1 468 ? 6.512 19.572 -54.330 1.00 83.88 468 VAL A C 1
ATOM 3533 O O . VAL A 1 468 ? 6.111 20.615 -53.839 1.00 83.88 468 VAL A O 1
ATOM 3536 N N . ASN A 1 469 ? 5.713 18.527 -54.565 1.00 88.44 469 ASN A N 1
ATOM 3537 C CA . ASN A 1 469 ? 4.250 18.511 -54.417 1.00 88.44 469 ASN A CA 1
ATOM 3538 C C . ASN A 1 469 ? 3.757 17.811 -53.131 1.00 88.44 469 ASN A C 1
ATOM 3540 O O . ASN A 1 469 ? 2.573 17.492 -53.021 1.00 88.44 469 ASN A O 1
ATOM 3544 N N . CYS A 1 470 ? 4.653 17.475 -52.194 1.00 85.94 470 CYS A N 1
ATOM 3545 C CA . CYS A 1 470 ? 4.352 16.676 -50.992 1.00 85.94 470 CYS A CA 1
ATOM 3546 C C . CYS A 1 470 ? 3.663 15.324 -51.292 1.00 85.94 470 CYS A C 1
ATOM 3548 O O . CYS A 1 470 ? 2.788 14.863 -50.557 1.00 85.94 470 CYS A O 1
ATOM 3550 N N . HIS A 1 471 ? 4.047 14.695 -52.409 1.00 82.50 471 HIS A N 1
ATOM 3551 C CA . HIS A 1 471 ? 3.464 13.447 -52.915 1.00 82.50 471 HIS A CA 1
ATOM 3552 C C . HIS A 1 471 ? 4.262 12.189 -52.525 1.00 82.50 471 HIS A C 1
ATOM 3554 O O . HIS A 1 471 ? 3.801 11.072 -52.749 1.00 82.50 471 HIS A O 1
ATOM 3560 N N . ILE A 1 472 ? 5.471 12.349 -51.975 1.00 78.12 472 ILE A N 1
ATOM 3561 C CA . ILE A 1 472 ? 6.364 11.242 -51.619 1.00 78.12 472 ILE A CA 1
ATOM 3562 C C . ILE A 1 472 ? 6.263 11.010 -50.112 1.00 78.12 472 ILE A C 1
ATOM 3564 O O . ILE A 1 472 ? 6.607 11.904 -49.338 1.00 78.12 472 ILE A O 1
ATOM 3568 N N . HIS A 1 473 ? 5.854 9.811 -49.694 1.00 70.56 473 HIS A N 1
ATOM 3569 C CA . HIS A 1 473 ? 5.906 9.422 -48.283 1.00 70.56 473 HIS A CA 1
ATOM 3570 C C . HIS A 1 473 ? 7.359 9.444 -47.779 1.00 70.56 473 HIS A C 1
ATOM 3572 O O . HIS A 1 473 ? 8.290 8.989 -48.459 1.00 70.56 473 HIS A O 1
ATOM 3578 N N . VAL A 1 474 ? 7.581 9.986 -46.588 1.00 77.19 474 VAL A N 1
ATOM 3579 C CA . VAL A 1 474 ? 8.858 9.863 -45.890 1.00 77.19 474 VAL A CA 1
ATOM 3580 C C . VAL A 1 474 ? 8.853 8.501 -45.218 1.00 77.19 474 VAL A C 1
ATOM 3582 O O . VAL A 1 474 ? 8.196 8.318 -44.208 1.00 77.19 474 VAL A O 1
ATOM 3585 N N . ASN A 1 475 ? 9.590 7.548 -45.791 1.00 72.31 475 ASN A N 1
ATOM 3586 C CA . ASN A 1 475 ? 9.876 6.305 -45.088 1.00 72.31 475 ASN A CA 1
ATOM 3587 C C . ASN A 1 475 ? 10.802 6.610 -43.906 1.00 72.31 475 ASN A C 1
ATOM 3589 O O . ASN A 1 475 ? 12.001 6.826 -44.109 1.00 72.31 475 ASN A O 1
ATOM 3593 N N . ASP A 1 476 ? 10.227 6.677 -42.707 1.00 77.88 476 ASP A N 1
ATOM 3594 C CA . ASP A 1 476 ? 10.924 7.110 -41.495 1.00 77.88 476 ASP A CA 1
ATOM 3595 C C . ASP A 1 476 ? 11.742 5.978 -40.850 1.00 77.88 476 ASP A C 1
ATOM 3597 O O . ASP A 1 476 ? 12.631 6.250 -40.045 1.00 77.88 476 ASP A O 1
ATOM 3601 N N . CYS A 1 477 ? 11.508 4.719 -41.237 1.00 77.25 477 CYS A N 1
ATOM 3602 C CA . CYS A 1 477 ? 12.110 3.516 -40.649 1.00 77.25 477 CYS A CA 1
ATOM 3603 C C . CYS A 1 477 ? 13.646 3.310 -40.704 1.00 77.25 477 CYS A C 1
ATOM 3605 O O . CYS A 1 477 ? 14.130 2.508 -39.894 1.00 77.25 477 CYS A O 1
ATOM 3607 N N . PRO A 1 478 ? 14.452 3.916 -41.605 1.00 80.00 478 PRO A N 1
ATOM 3608 C CA . PRO A 1 478 ? 15.885 3.615 -41.692 1.00 80.00 478 PRO A CA 1
ATOM 3609 C C . PRO A 1 478 ? 16.657 3.844 -40.381 1.00 80.00 478 PRO A C 1
ATOM 3611 O O . PRO A 1 478 ? 16.800 4.969 -39.914 1.00 80.00 478 PRO A O 1
ATOM 3614 N N . GLY A 1 479 ? 17.194 2.763 -39.802 1.00 71.25 479 GLY A N 1
ATOM 3615 C CA . GLY A 1 479 ? 18.024 2.800 -38.589 1.00 71.25 479 GLY A CA 1
ATOM 3616 C C . GLY A 1 479 ? 17.272 3.018 -37.269 1.00 71.25 479 GLY A C 1
ATOM 3617 O O . GLY A 1 479 ? 17.916 3.177 -36.237 1.00 71.25 479 GLY A O 1
ATOM 3618 N N . GLN A 1 480 ? 15.936 3.022 -37.280 1.00 82.75 480 GLN A N 1
ATOM 3619 C CA . GLN A 1 480 ? 15.123 3.399 -36.116 1.00 82.75 480 GLN A CA 1
ATOM 3620 C C . GLN A 1 480 ? 14.895 2.287 -35.085 1.00 82.75 480 GLN A C 1
ATOM 3622 O O . GLN A 1 480 ? 14.580 2.584 -33.932 1.00 82.75 480 GLN A O 1
ATOM 3627 N N . CYS A 1 481 ? 14.996 1.024 -35.508 1.00 84.81 481 CYS A N 1
ATOM 3628 C CA . CYS A 1 481 ? 14.729 -0.148 -34.679 1.00 84.81 481 CYS A CA 1
ATOM 3629 C C . CYS A 1 481 ? 16.014 -0.953 -34.471 1.00 84.81 481 CYS A C 1
ATOM 3631 O O . CYS A 1 481 ? 16.740 -1.251 -35.422 1.00 84.81 481 CYS A O 1
ATOM 3633 N N . GLN A 1 482 ? 16.281 -1.296 -33.219 1.00 83.50 482 GLN A N 1
ATOM 3634 C CA . GLN A 1 482 ? 17.467 -1.998 -32.744 1.00 83.50 482 GLN A CA 1
ATOM 3635 C C . GLN A 1 482 ? 17.175 -3.499 -32.591 1.00 83.50 482 GLN A C 1
ATOM 3637 O O . GLN A 1 482 ? 16.040 -3.943 -32.771 1.00 83.50 482 GLN A O 1
ATOM 3642 N N . HIS A 1 483 ? 18.218 -4.292 -32.326 1.00 81.56 483 HIS A N 1
ATOM 3643 C CA . HIS A 1 483 ? 18.139 -5.733 -32.023 1.00 81.56 483 HIS A CA 1
ATOM 3644 C C . HIS A 1 483 ? 17.313 -6.597 -33.008 1.00 81.56 483 HIS A C 1
ATOM 3646 O O . HIS A 1 483 ? 16.818 -7.660 -32.656 1.00 81.56 483 HIS A O 1
ATOM 3652 N N . GLY A 1 484 ? 17.176 -6.166 -34.269 1.00 79.00 484 GLY A N 1
ATOM 3653 C CA . GLY A 1 484 ? 16.401 -6.880 -35.296 1.00 79.00 484 GLY A CA 1
ATOM 3654 C C . GLY A 1 484 ? 14.895 -6.576 -35.313 1.00 79.00 484 GLY A C 1
ATOM 3655 O O . GLY A 1 484 ? 14.154 -7.246 -36.033 1.00 79.00 484 GLY A O 1
ATOM 3656 N N . GLY A 1 485 ? 14.429 -5.567 -34.567 1.00 82.62 485 GLY A N 1
ATOM 3657 C CA . GLY A 1 485 ? 13.033 -5.124 -34.582 1.00 82.62 485 GLY A CA 1
ATOM 3658 C C . GLY A 1 485 ? 12.531 -4.746 -35.979 1.00 82.62 485 GLY A C 1
ATOM 3659 O O . GLY A 1 485 ? 13.172 -4.001 -36.721 1.00 82.62 485 GLY A O 1
ATOM 3660 N N . THR A 1 486 ? 11.352 -5.251 -36.340 1.00 86.19 486 THR A N 1
ATOM 3661 C CA . THR A 1 486 ? 10.731 -5.007 -37.646 1.00 86.19 486 THR A CA 1
ATOM 3662 C C . THR A 1 486 ? 10.029 -3.656 -37.638 1.00 86.19 486 THR A C 1
ATOM 3664 O O . THR A 1 486 ? 9.000 -3.485 -36.986 1.00 86.19 486 THR A O 1
ATOM 3667 N N . CYS A 1 487 ? 10.569 -2.688 -38.374 1.00 85.38 487 CYS A N 1
ATOM 3668 C CA . CYS A 1 487 ? 9.958 -1.368 -38.477 1.00 85.38 487 CYS A CA 1
ATOM 3669 C C . CYS A 1 487 ? 8.721 -1.356 -39.388 1.00 85.38 487 CYS A C 1
ATOM 3671 O O . CYS A 1 487 ? 8.720 -1.959 -40.463 1.00 85.38 487 CYS A O 1
ATOM 3673 N N . LYS A 1 488 ? 7.690 -0.617 -38.974 1.00 83.56 488 LYS A N 1
ATOM 3674 C CA . LYS A 1 488 ? 6.522 -0.248 -39.777 1.00 83.56 488 LYS A CA 1
ATOM 3675 C C . LYS A 1 488 ? 6.492 1.263 -39.978 1.00 83.56 488 LYS A C 1
ATOM 3677 O O . LYS A 1 488 ? 6.504 2.016 -39.005 1.00 83.56 488 LYS A O 1
ATOM 3682 N N . ASP A 1 489 ? 6.429 1.661 -41.240 1.00 77.06 489 ASP A N 1
ATOM 3683 C CA . ASP A 1 489 ? 6.314 3.047 -41.691 1.00 77.06 489 ASP A CA 1
ATOM 3684 C C . ASP A 1 489 ? 4.871 3.549 -41.499 1.00 77.06 489 ASP A C 1
ATOM 3686 O O . ASP A 1 489 ? 3.926 2.798 -41.763 1.00 77.06 489 ASP A O 1
ATOM 3690 N N . LEU A 1 490 ? 4.684 4.779 -41.014 1.00 76.50 490 LEU A N 1
ATOM 3691 C CA . LEU A 1 490 ? 3.377 5.375 -40.706 1.00 76.50 490 LEU A CA 1
ATOM 3692 C C . LEU A 1 490 ? 3.333 6.844 -41.156 1.00 76.50 490 LEU A C 1
ATOM 3694 O O . LEU A 1 490 ? 4.350 7.523 -41.216 1.00 76.50 490 LEU A O 1
ATOM 3698 N N . VAL A 1 491 ? 2.131 7.379 -41.390 1.00 65.56 491 VAL A N 1
ATOM 3699 C CA . VAL A 1 491 ? 1.943 8.751 -41.916 1.00 65.56 491 VAL A CA 1
ATOM 3700 C C . VAL A 1 491 ? 2.484 9.848 -40.983 1.00 65.56 491 VAL A C 1
ATOM 3702 O O . VAL A 1 491 ? 2.752 10.960 -41.428 1.00 65.56 491 VAL A O 1
ATOM 3705 N N . HIS A 1 492 ? 2.691 9.537 -39.700 1.00 64.12 492 HIS A N 1
ATOM 3706 C CA . HIS A 1 492 ? 3.262 10.441 -38.698 1.00 64.12 492 HIS A CA 1
ATOM 3707 C C . HIS A 1 492 ? 4.380 9.760 -37.883 1.00 64.12 492 HIS A C 1
ATOM 3709 O O . HIS A 1 492 ? 4.371 9.783 -36.650 1.00 64.12 492 HIS A O 1
ATOM 3715 N N . GLY A 1 493 ? 5.334 9.123 -38.569 1.00 69.25 493 GLY A N 1
ATOM 3716 C CA . GLY A 1 493 ? 6.512 8.499 -37.963 1.00 69.25 493 GLY A CA 1
ATOM 3717 C C . GLY A 1 493 ? 6.582 6.995 -38.212 1.00 69.25 493 GLY A C 1
ATOM 3718 O O . GLY A 1 493 ? 6.239 6.496 -39.276 1.00 69.25 493 GLY A O 1
ATOM 3719 N N . TYR A 1 494 ? 7.018 6.237 -37.209 1.00 79.94 494 TYR A N 1
ATOM 3720 C CA . TYR A 1 494 ? 7.197 4.791 -37.325 1.00 79.94 494 TYR A CA 1
ATOM 3721 C C . TYR A 1 494 ? 6.817 4.053 -36.042 1.00 79.94 494 TYR A C 1
ATOM 3723 O O . TYR A 1 494 ? 6.786 4.625 -34.949 1.00 79.94 494 TYR A O 1
ATOM 3731 N N . GLN A 1 495 ? 6.596 2.747 -36.181 1.00 84.25 495 GLN A N 1
ATOM 3732 C CA . GLN A 1 495 ? 6.440 1.805 -35.078 1.00 84.25 495 GLN A CA 1
ATOM 3733 C C . GLN A 1 495 ? 7.439 0.655 -35.235 1.00 84.25 495 GLN A C 1
ATOM 3735 O O . GLN A 1 495 ? 7.395 -0.078 -36.222 1.00 84.25 495 GLN A O 1
ATOM 3740 N N . CYS A 1 496 ? 8.301 0.449 -34.241 1.00 88.31 496 CYS A N 1
ATOM 3741 C CA . CYS A 1 496 ? 9.100 -0.768 -34.152 1.00 88.31 496 CYS A CA 1
ATOM 3742 C C . CYS A 1 496 ? 8.253 -1.912 -33.577 1.00 88.31 496 CYS A C 1
ATOM 3744 O O . CYS A 1 496 ? 7.655 -1.775 -32.512 1.00 88.31 496 CYS A O 1
ATOM 3746 N N . VAL A 1 497 ? 8.201 -3.046 -34.278 1.00 86.75 497 VAL A N 1
ATOM 3747 C CA . VAL A 1 497 ? 7.691 -4.313 -33.741 1.00 86.75 497 VAL A CA 1
ATOM 3748 C C . VAL A 1 497 ? 8.891 -5.117 -33.262 1.00 86.75 497 VAL A C 1
ATOM 3750 O O . VAL A 1 497 ? 9.676 -5.609 -34.075 1.00 86.75 497 VAL A O 1
ATOM 3753 N N . CYS A 1 498 ? 9.060 -5.204 -31.946 1.00 83.81 498 CYS A N 1
ATOM 3754 C CA . CYS A 1 498 ? 10.231 -5.838 -31.352 1.00 83.81 498 CYS A CA 1
ATOM 3755 C C . CYS A 1 498 ? 10.181 -7.370 -31.440 1.00 83.81 498 CYS A C 1
ATOM 3757 O O . CYS A 1 498 ? 9.088 -7.946 -31.492 1.00 83.81 498 CYS A O 1
ATOM 3759 N N . PRO A 1 499 ? 11.349 -8.040 -31.460 1.00 74.44 499 PRO A N 1
ATOM 3760 C CA . PRO A 1 499 ? 11.428 -9.465 -31.174 1.00 74.44 499 PRO A CA 1
ATOM 3761 C C . PRO A 1 499 ? 10.998 -9.742 -29.724 1.00 74.44 499 PRO A C 1
ATOM 3763 O O . PRO A 1 499 ? 10.822 -8.824 -28.922 1.00 74.44 499 PRO A O 1
ATOM 3766 N N . ARG A 1 500 ? 10.858 -11.021 -29.374 1.00 73.00 500 ARG A N 1
ATOM 3767 C CA . ARG A 1 500 ? 10.801 -11.440 -27.966 1.00 73.00 500 ARG A CA 1
ATOM 3768 C C . ARG A 1 500 ? 12.151 -11.167 -27.281 1.00 73.00 500 ARG A C 1
ATOM 3770 O O . ARG A 1 500 ? 13.147 -10.996 -27.977 1.00 73.00 500 ARG A O 1
ATOM 3777 N N . GLY A 1 501 ? 12.147 -11.021 -25.955 1.00 67.88 501 GLY A N 1
ATOM 3778 C CA . GLY A 1 501 ? 13.289 -10.518 -25.180 1.00 67.88 501 GLY A CA 1
ATOM 3779 C C . GLY A 1 501 ? 13.541 -9.004 -25.297 1.00 67.88 501 GLY A C 1
ATOM 3780 O O . GLY A 1 501 ? 14.453 -8.492 -24.655 1.00 67.88 501 GLY A O 1
ATOM 3781 N N . PHE A 1 502 ? 12.757 -8.249 -26.088 1.00 77.44 502 PHE A N 1
ATOM 3782 C CA . PHE A 1 502 ? 12.998 -6.816 -26.324 1.00 77.44 502 PHE A CA 1
ATOM 3783 C C . PHE A 1 502 ? 11.742 -5.936 -26.261 1.00 77.44 502 PHE A C 1
ATOM 3785 O O . PHE A 1 502 ? 10.653 -6.303 -26.702 1.00 77.44 502 PHE A O 1
ATOM 3792 N N . GLY A 1 503 ? 11.930 -4.711 -25.770 1.00 77.19 503 GLY A N 1
ATOM 3793 C CA . GLY A 1 503 ? 10.916 -3.671 -25.640 1.00 77.19 503 GLY A CA 1
ATOM 3794 C C . GLY A 1 503 ? 11.498 -2.256 -25.745 1.00 77.19 503 GLY A C 1
ATOM 3795 O O . GLY A 1 503 ? 12.628 -2.050 -26.186 1.00 77.19 503 GLY A O 1
ATOM 3796 N N . GLY A 1 504 ? 10.705 -1.260 -25.349 1.00 77.19 504 GLY A N 1
ATOM 3797 C CA . GLY A 1 504 ? 10.995 0.153 -25.624 1.00 77.19 504 GLY A CA 1
ATOM 3798 C C . GLY A 1 504 ? 10.447 0.610 -26.982 1.00 77.19 504 GLY A C 1
ATOM 3799 O O . GLY A 1 504 ? 9.784 -0.150 -27.690 1.00 77.19 504 GLY A O 1
ATOM 3800 N N . ARG A 1 505 ? 10.659 1.882 -27.340 1.00 82.69 505 ARG A N 1
ATOM 3801 C CA . ARG A 1 505 ? 10.081 2.478 -28.567 1.00 82.69 505 ARG A CA 1
ATOM 3802 C C . ARG A 1 505 ? 10.838 2.066 -29.836 1.00 82.69 505 ARG A C 1
ATOM 3804 O O . ARG A 1 505 ? 10.276 2.075 -30.931 1.00 82.69 505 ARG A O 1
ATOM 3811 N N . HIS A 1 506 ? 12.102 1.717 -29.665 1.00 85.38 506 HIS A N 1
ATOM 3812 C CA . HIS A 1 506 ? 13.103 1.425 -30.680 1.00 85.38 506 HIS A CA 1
ATOM 3813 C C . HIS A 1 506 ? 13.625 -0.015 -30.556 1.00 85.38 506 HIS A C 1
ATOM 3815 O O . HIS A 1 506 ? 14.576 -0.368 -31.247 1.00 85.38 506 HIS A O 1
ATOM 3821 N N . CYS A 1 507 ? 13.034 -0.845 -29.686 1.00 83.31 507 CYS A N 1
ATOM 3822 C CA . CYS A 1 507 ? 13.572 -2.151 -29.278 1.00 83.31 507 CYS A CA 1
ATOM 3823 C C . CYS A 1 507 ? 14.960 -2.036 -28.617 1.00 83.31 507 CYS A C 1
ATOM 3825 O O . CYS A 1 507 ? 15.818 -2.900 -28.770 1.00 83.31 507 CYS A O 1
ATOM 3827 N N . GLU A 1 508 ? 15.187 -0.915 -27.934 1.00 80.25 508 GLU A N 1
ATOM 3828 C CA . GLU A 1 508 ? 16.415 -0.506 -27.255 1.00 80.25 508 GLU A CA 1
ATOM 3829 C C . GLU A 1 508 ? 16.568 -1.114 -25.856 1.00 80.25 508 GLU A C 1
ATOM 3831 O O . GLU A 1 508 ? 17.677 -1.155 -25.328 1.00 80.25 508 GLU A O 1
ATOM 3836 N N . LEU A 1 509 ? 15.469 -1.578 -25.255 1.00 73.81 509 LEU A N 1
ATOM 3837 C CA . LEU A 1 509 ? 15.470 -2.245 -23.958 1.00 73.81 509 LEU A CA 1
ATOM 3838 C C . LEU A 1 509 ? 15.466 -3.756 -24.188 1.00 73.81 509 LEU A C 1
ATOM 3840 O O . LEU A 1 509 ? 14.532 -4.271 -24.801 1.00 73.81 509 LEU A O 1
ATOM 3844 N N . GLN A 1 510 ? 16.463 -4.467 -23.668 1.00 67.88 510 GLN A N 1
ATOM 3845 C CA . GLN A 1 510 ? 16.294 -5.891 -23.386 1.00 67.88 510 GLN A CA 1
ATOM 3846 C C . GLN A 1 510 ? 15.333 -6.018 -22.194 1.00 67.88 510 GLN A C 1
ATOM 3848 O O . GLN A 1 510 ? 15.391 -5.212 -21.259 1.00 67.88 510 GLN A O 1
ATOM 3853 N N . LEU A 1 511 ? 14.402 -6.962 -22.264 1.00 69.94 511 LEU A N 1
ATOM 3854 C CA . LEU A 1 511 ? 13.466 -7.255 -21.187 1.00 69.94 511 LEU A CA 1
ATOM 3855 C C . LEU A 1 511 ? 14.117 -8.274 -20.253 1.00 69.94 511 LEU A C 1
ATOM 3857 O O . LEU A 1 511 ? 14.462 -9.362 -20.689 1.00 69.94 511 LEU A O 1
ATOM 3861 N N . ASP A 1 512 ? 14.272 -7.905 -18.983 1.00 70.00 512 ASP A N 1
ATOM 3862 C CA . ASP A 1 512 ? 14.641 -8.841 -17.919 1.00 70.00 512 ASP A CA 1
ATOM 3863 C C . ASP A 1 512 ? 13.411 -9.709 -17.621 1.00 70.00 512 ASP A C 1
ATOM 3865 O O . ASP A 1 512 ? 12.475 -9.286 -16.930 1.00 70.00 512 ASP A O 1
ATOM 3869 N N . GLU A 1 513 ? 13.370 -10.907 -18.200 1.00 73.56 513 GLU A N 1
ATOM 3870 C CA . GLU A 1 513 ? 12.274 -11.850 -17.988 1.00 73.56 513 GLU A CA 1
ATOM 3871 C C . GLU A 1 513 ? 12.320 -12.432 -16.553 1.00 73.56 513 GLU A C 1
ATOM 3873 O O . GLU A 1 513 ? 11.277 -12.748 -15.957 1.00 73.56 513 GLU A O 1
ATOM 3878 N N . CYS A 1 514 ? 13.513 -12.483 -15.948 1.00 77.75 514 CYS A N 1
ATOM 3879 C CA . CYS A 1 514 ? 13.739 -12.906 -14.566 1.00 77.75 514 CYS A CA 1
ATOM 3880 C C . CYS A 1 514 ? 13.214 -11.920 -13.507 1.00 77.75 514 CYS A C 1
ATOM 3882 O O . CYS A 1 514 ? 12.926 -12.346 -12.384 1.00 77.75 514 CYS A O 1
ATOM 3884 N N . ALA A 1 515 ? 12.985 -10.646 -13.844 1.00 75.25 515 ALA A N 1
ATOM 3885 C CA . ALA A 1 515 ? 12.405 -9.637 -12.949 1.00 75.25 515 ALA A CA 1
ATOM 3886 C C . ALA A 1 515 ? 11.012 -10.023 -12.409 1.00 75.25 515 ALA A C 1
ATOM 3888 O O . ALA A 1 515 ? 10.572 -9.512 -11.377 1.00 75.25 515 ALA A O 1
ATOM 3889 N N . SER A 1 516 ? 10.325 -10.957 -13.077 1.00 70.88 516 SER A N 1
ATOM 3890 C CA . SER A 1 516 ? 9.053 -11.538 -12.630 1.00 70.88 516 SER A CA 1
ATOM 3891 C C . SER A 1 516 ? 9.187 -12.616 -11.535 1.00 70.88 516 SER A C 1
ATOM 3893 O O . SER A 1 516 ? 8.175 -13.053 -10.993 1.00 70.88 516 SER A O 1
ATOM 3895 N N . SER A 1 517 ? 10.414 -13.019 -11.171 1.00 74.81 517 SER A N 1
ATOM 3896 C CA . SER A 1 517 ? 10.727 -14.199 -10.341 1.00 74.81 517 SER A CA 1
ATOM 3897 C C . SER A 1 517 ? 10.074 -15.509 -10.841 1.00 74.81 517 SER A C 1
ATOM 3899 O O . SER A 1 517 ? 9.390 -16.178 -10.066 1.00 74.81 517 SER A O 1
ATOM 3901 N N . PRO A 1 518 ? 10.254 -15.908 -12.118 1.00 77.69 518 PRO A N 1
ATOM 3902 C CA . PRO A 1 518 ? 9.479 -16.997 -12.725 1.00 77.69 518 PRO A CA 1
ATOM 3903 C C . PRO A 1 518 ? 9.927 -18.413 -12.314 1.00 77.69 518 PRO A C 1
ATOM 3905 O O . PRO A 1 518 ? 9.236 -19.382 -12.619 1.00 77.69 518 PRO A O 1
ATOM 3908 N N . CYS A 1 519 ? 11.076 -18.553 -11.644 1.00 81.81 519 CYS A N 1
ATOM 3909 C CA . CYS A 1 519 ? 11.614 -19.838 -11.200 1.00 81.81 519 CYS A CA 1
ATOM 3910 C C . CYS A 1 519 ? 11.122 -20.198 -9.793 1.00 81.81 519 CYS A C 1
ATOM 3912 O O . CYS A 1 519 ? 11.322 -19.443 -8.840 1.00 81.81 519 CYS A O 1
ATOM 3914 N N . HIS A 1 520 ? 10.546 -21.388 -9.628 1.00 77.06 520 HIS A N 1
ATOM 3915 C CA . HIS A 1 520 ? 10.121 -21.902 -8.329 1.00 77.06 520 HIS A CA 1
ATOM 3916 C C . HIS A 1 520 ? 11.337 -22.378 -7.520 1.00 77.06 520 HIS A C 1
ATOM 3918 O O . HIS A 1 520 ? 11.847 -23.477 -7.711 1.00 77.06 520 HIS A O 1
ATOM 3924 N N . GLY A 1 521 ? 11.862 -21.513 -6.646 1.00 72.62 521 GLY A N 1
ATOM 3925 C CA . GLY A 1 521 ? 12.993 -21.813 -5.751 1.00 72.62 521 GLY A CA 1
ATOM 3926 C C . GLY A 1 521 ? 14.367 -21.959 -6.427 1.00 72.62 521 GLY A C 1
ATOM 3927 O O . GLY A 1 521 ? 15.388 -21.908 -5.742 1.00 72.62 521 GLY A O 1
ATOM 3928 N N . GLY A 1 522 ? 14.413 -22.111 -7.754 1.00 77.56 522 GLY A N 1
ATOM 3929 C CA . GLY A 1 522 ? 15.634 -22.099 -8.559 1.00 77.56 522 GLY A CA 1
ATOM 3930 C C . GLY A 1 522 ? 16.177 -20.697 -8.842 1.00 77.56 522 GLY A C 1
ATOM 3931 O O . GLY A 1 522 ? 15.474 -19.693 -8.733 1.00 77.56 522 GLY A O 1
ATOM 3932 N N . PHE A 1 523 ? 17.447 -20.631 -9.239 1.00 86.00 523 PHE A N 1
ATOM 3933 C CA . PHE A 1 523 ? 18.092 -19.386 -9.656 1.00 86.00 523 PHE A CA 1
ATOM 3934 C C . PHE A 1 523 ? 17.721 -19.057 -11.110 1.00 86.00 523 PHE A C 1
ATOM 3936 O O . PHE A 1 523 ? 17.886 -19.900 -11.989 1.00 86.00 523 PHE A O 1
ATOM 3943 N N . CYS A 1 524 ? 17.230 -17.843 -11.363 1.00 83.19 524 CYS A N 1
ATOM 3944 C CA . CYS A 1 524 ? 16.860 -17.390 -12.703 1.00 83.19 524 CYS A CA 1
ATOM 3945 C C . CYS A 1 524 ? 18.065 -16.764 -13.421 1.00 83.19 524 CYS A C 1
ATOM 3947 O O . CYS A 1 524 ? 18.671 -15.823 -12.913 1.00 83.19 524 CYS A O 1
ATOM 3949 N N . GLU A 1 525 ? 18.398 -17.292 -14.597 1.00 83.25 525 GLU A N 1
ATOM 3950 C CA . GLU A 1 525 ? 19.366 -16.743 -15.546 1.00 83.25 525 GLU A CA 1
ATOM 3951 C C . GLU A 1 525 ? 18.600 -16.086 -16.703 1.00 83.25 525 GLU A C 1
ATOM 3953 O O . GLU A 1 525 ? 17.857 -16.758 -17.422 1.00 83.25 525 GLU A O 1
ATOM 3958 N N . ASP A 1 526 ? 18.763 -14.774 -16.856 1.00 77.50 526 ASP A N 1
ATOM 3959 C CA . ASP A 1 526 ? 18.155 -13.984 -17.930 1.00 77.50 526 ASP A CA 1
ATOM 3960 C C . ASP A 1 526 ? 18.894 -14.216 -19.259 1.00 77.50 526 ASP A C 1
ATOM 3962 O O . ASP A 1 526 ? 20.125 -14.327 -19.278 1.00 77.50 526 ASP A O 1
ATOM 3966 N N . LEU A 1 527 ? 18.159 -14.325 -20.369 1.00 74.44 527 LEU A N 1
ATOM 3967 C CA . LEU A 1 527 ? 18.704 -14.572 -21.707 1.00 74.44 527 LEU A CA 1
ATOM 3968 C C . LEU A 1 527 ? 18.122 -13.565 -22.716 1.00 74.44 527 LEU A C 1
ATOM 3970 O O . LEU A 1 527 ? 17.278 -12.736 -22.411 1.00 74.44 527 LEU A O 1
ATOM 3974 N N . VAL A 1 528 ? 18.602 -13.617 -23.959 1.00 61.53 528 VAL A N 1
ATOM 3975 C CA . VAL A 1 528 ? 18.288 -12.611 -24.998 1.00 61.53 528 VAL A CA 1
ATOM 3976 C C . VAL A 1 528 ? 16.927 -12.861 -25.696 1.00 61.53 528 VAL A C 1
ATOM 3978 O O . VAL A 1 528 ? 16.514 -12.086 -26.552 1.00 61.53 528 VAL A O 1
ATOM 3981 N N . ASP A 1 529 ? 16.235 -13.954 -25.354 1.00 62.34 529 ASP A N 1
ATOM 3982 C CA . ASP A 1 529 ? 14.892 -14.336 -25.836 1.00 62.34 529 ASP A CA 1
ATOM 3983 C C . ASP A 1 529 ? 14.267 -15.324 -24.824 1.00 62.34 529 ASP A C 1
ATOM 3985 O O . ASP A 1 529 ? 14.196 -16.532 -25.069 1.00 62.34 529 ASP A O 1
ATOM 3989 N N . GLY A 1 530 ? 13.908 -14.833 -23.632 1.00 64.12 530 GLY A N 1
ATOM 3990 C CA . GLY A 1 530 ? 13.428 -15.635 -22.506 1.00 64.12 530 GLY A CA 1
ATOM 3991 C C . GLY A 1 530 ? 14.455 -15.817 -21.384 1.00 64.12 530 GLY A C 1
ATOM 3992 O O . GLY A 1 530 ? 15.464 -15.129 -21.299 1.00 64.12 530 GLY A O 1
ATOM 3993 N N . PHE A 1 531 ? 14.204 -16.791 -20.510 1.00 80.25 531 PHE A N 1
ATOM 3994 C CA . PHE A 1 531 ? 14.982 -17.041 -19.294 1.00 80.25 531 PHE A CA 1
ATOM 3995 C C . PHE A 1 531 ? 15.229 -18.539 -19.085 1.00 80.25 531 PHE A C 1
ATOM 3997 O O . PHE A 1 531 ? 14.580 -19.392 -19.699 1.00 80.25 531 PHE A O 1
ATOM 4004 N N . ARG A 1 532 ? 16.152 -18.869 -18.179 1.00 80.50 532 ARG A N 1
ATOM 4005 C CA . ARG A 1 532 ? 16.470 -20.239 -17.774 1.00 80.50 532 ARG A CA 1
ATOM 4006 C C . ARG A 1 532 ? 16.496 -20.374 -16.259 1.00 80.50 532 ARG A C 1
ATOM 4008 O O . ARG A 1 532 ? 17.242 -19.678 -15.579 1.00 80.50 532 ARG A O 1
ATOM 4015 N N . CYS A 1 533 ? 15.769 -21.352 -15.733 1.00 84.31 533 CYS A N 1
ATOM 4016 C CA . CYS A 1 533 ? 15.852 -21.700 -14.322 1.00 84.31 533 CYS A CA 1
ATOM 4017 C C . CYS A 1 533 ? 16.941 -22.753 -14.058 1.00 84.31 533 CYS A C 1
ATOM 4019 O O . CYS A 1 533 ? 16.998 -23.804 -14.699 1.00 84.31 533 CYS A O 1
ATOM 4021 N N . HIS A 1 534 ? 17.812 -22.465 -13.092 1.00 82.88 534 HIS A N 1
ATOM 4022 C CA . HIS A 1 534 ? 18.812 -23.382 -12.549 1.00 82.88 534 HIS A CA 1
ATOM 4023 C C . HIS A 1 534 ? 18.260 -24.001 -11.270 1.00 82.88 534 HIS A C 1
ATOM 4025 O O . HIS A 1 534 ? 18.161 -23.339 -10.233 1.00 82.88 534 HIS A O 1
ATOM 4031 N N . CYS A 1 535 ? 17.855 -25.263 -11.366 1.00 79.50 535 CYS A N 1
ATOM 4032 C CA . CYS A 1 535 ? 17.043 -25.898 -10.338 1.00 79.50 535 CYS A CA 1
ATOM 4033 C C . CYS A 1 535 ? 17.849 -26.400 -9.132 1.00 79.50 535 CYS A C 1
ATOM 4035 O O . CYS A 1 535 ? 18.993 -26.844 -9.291 1.00 79.50 535 CYS A O 1
ATOM 4037 N N . PRO A 1 536 ? 17.263 -26.365 -7.917 1.00 72.88 536 PRO A N 1
ATOM 4038 C CA . PRO A 1 536 ? 17.821 -27.051 -6.760 1.00 72.88 536 PRO A CA 1
ATOM 4039 C C . PRO A 1 536 ? 17.945 -28.560 -7.016 1.00 72.88 536 PRO A C 1
ATOM 4041 O O . PRO A 1 536 ? 17.274 -29.125 -7.880 1.00 72.88 536 PRO A O 1
ATOM 4044 N N . ARG A 1 537 ? 18.780 -29.248 -6.229 1.00 69.75 537 ARG A N 1
ATOM 4045 C CA . ARG A 1 537 ? 18.779 -30.720 -6.231 1.00 69.75 537 ARG A CA 1
ATOM 4046 C C . ARG A 1 537 ? 17.395 -31.221 -5.825 1.00 69.75 537 ARG A C 1
ATOM 4048 O O . ARG A 1 537 ? 16.837 -30.699 -4.872 1.00 69.75 537 ARG A O 1
ATOM 4055 N N . GLY A 1 538 ? 16.890 -32.212 -6.553 1.00 66.50 538 GLY A N 1
ATOM 4056 C CA . GLY A 1 538 ? 15.510 -32.683 -6.437 1.00 66.50 538 GLY A CA 1
ATOM 4057 C C . GLY A 1 538 ? 14.567 -32.085 -7.483 1.00 66.50 538 GLY A C 1
ATOM 4058 O O . GLY A 1 538 ? 13.549 -32.699 -7.755 1.00 66.50 538 GLY A O 1
ATOM 4059 N N . PHE A 1 539 ? 14.914 -30.981 -8.155 1.00 71.56 539 PHE A N 1
ATOM 4060 C CA . PHE A 1 539 ? 13.995 -30.258 -9.044 1.00 71.56 539 PHE A CA 1
ATOM 4061 C C . PHE A 1 539 ? 14.486 -30.195 -10.496 1.00 71.56 539 PHE A C 1
ATOM 4063 O O . PHE A 1 539 ? 15.683 -30.131 -10.783 1.00 71.56 539 PHE A O 1
ATOM 4070 N N . SER A 1 54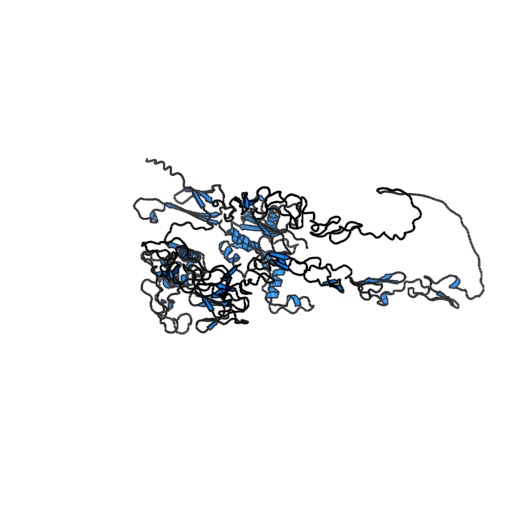0 ? 13.529 -30.192 -11.419 1.00 68.19 540 SER A N 1
ATOM 4071 C CA . SER A 1 540 ? 13.702 -30.196 -12.873 1.00 68.19 540 SER A CA 1
ATOM 4072 C C . SER A 1 540 ? 12.525 -29.475 -13.559 1.00 68.19 540 SER A C 1
ATOM 4074 O O . SER A 1 540 ? 11.684 -28.878 -12.888 1.00 68.19 540 SER A O 1
ATOM 4076 N N . GLY A 1 541 ? 12.463 -29.499 -14.893 1.00 68.25 541 GLY A N 1
ATOM 4077 C CA . GLY A 1 541 ? 11.491 -28.727 -15.679 1.00 68.25 541 GLY A CA 1
ATOM 4078 C C . GLY A 1 541 ? 12.068 -27.411 -16.210 1.00 68.25 541 GLY A C 1
ATOM 4079 O O . GLY A 1 541 ? 13.283 -27.203 -16.176 1.00 68.25 541 GLY A O 1
ATOM 4080 N N . LEU A 1 542 ? 11.215 -26.541 -16.760 1.00 74.12 542 LEU A N 1
ATOM 4081 C CA . LEU A 1 542 ? 11.634 -25.251 -17.333 1.00 74.12 542 LEU A CA 1
ATOM 4082 C C . LEU A 1 542 ? 11.690 -24.131 -16.279 1.00 74.12 542 LEU A C 1
ATOM 4084 O O . LEU A 1 542 ? 12.520 -23.229 -16.376 1.00 74.12 542 LEU A O 1
ATOM 4088 N N . LEU A 1 543 ? 10.809 -24.215 -15.282 1.00 81.06 543 LEU A N 1
ATOM 4089 C CA . LEU A 1 543 ? 10.608 -23.280 -14.174 1.00 81.06 543 LEU A CA 1
ATOM 4090 C C . LEU A 1 543 ? 11.091 -23.844 -12.824 1.00 81.06 543 LEU A C 1
ATOM 4092 O O . LEU A 1 543 ? 10.953 -23.174 -11.802 1.00 81.06 543 LEU A O 1
ATOM 4096 N N . CYS A 1 544 ? 11.647 -25.061 -12.817 1.00 76.69 544 CYS A N 1
ATOM 4097 C CA . CYS A 1 544 ? 11.880 -25.889 -11.624 1.00 76.69 544 CYS A CA 1
ATOM 4098 C C . CYS A 1 544 ? 10.579 -26.376 -10.962 1.00 76.69 544 CYS A C 1
ATOM 4100 O O . CYS A 1 544 ? 10.460 -26.457 -9.744 1.00 76.69 544 CYS A O 1
ATOM 4102 N N . GLU A 1 545 ? 9.594 -26.676 -11.805 1.00 70.44 545 GLU A N 1
ATOM 4103 C CA . GLU A 1 545 ? 8.225 -27.079 -11.492 1.00 70.44 545 GLU A CA 1
ATOM 4104 C C . GLU A 1 545 ? 8.002 -28.598 -11.433 1.00 70.44 545 GLU A C 1
ATOM 4106 O O . GLU A 1 545 ? 6.892 -29.026 -11.123 1.00 70.44 545 GLU A O 1
ATOM 4111 N N . VAL A 1 546 ? 9.016 -29.407 -11.762 1.00 65.94 546 VAL A N 1
ATOM 4112 C CA . VAL A 1 546 ? 8.918 -30.872 -11.841 1.00 65.94 546 VAL A CA 1
ATOM 4113 C C . VAL A 1 546 ? 9.907 -31.521 -10.878 1.00 65.94 546 VAL A C 1
ATOM 4115 O O . VAL A 1 546 ? 11.118 -31.489 -11.113 1.00 65.94 546 VAL A O 1
ATOM 4118 N N . ASP A 1 547 ? 9.402 -32.163 -9.828 1.00 64.88 547 ASP A N 1
ATOM 4119 C CA . ASP A 1 547 ? 10.220 -32.998 -8.950 1.00 64.88 547 ASP A CA 1
ATOM 4120 C C . ASP A 1 547 ? 10.909 -34.111 -9.756 1.00 64.88 547 ASP A C 1
ATOM 4122 O O . ASP A 1 547 ? 10.319 -34.761 -10.621 1.00 64.88 547 ASP A O 1
ATOM 4126 N N . THR A 1 548 ? 12.196 -34.309 -9.498 1.00 64.75 548 THR A N 1
ATOM 4127 C CA . THR A 1 548 ? 13.017 -35.325 -10.155 1.00 64.75 548 THR A CA 1
ATOM 4128 C C . THR A 1 548 ? 12.712 -36.668 -9.512 1.00 64.75 548 THR A C 1
ATOM 4130 O O . THR A 1 548 ? 13.032 -36.878 -8.342 1.00 64.75 548 THR A O 1
ATOM 4133 N N . ASP A 1 549 ? 12.110 -37.585 -10.267 1.00 65.69 549 ASP A N 1
ATOM 4134 C CA . ASP A 1 549 ? 11.889 -38.940 -9.775 1.00 65.69 549 ASP A CA 1
ATOM 4135 C C . ASP A 1 549 ? 13.190 -39.752 -9.843 1.00 65.69 549 ASP A C 1
ATOM 4137 O O . ASP A 1 549 ? 13.592 -40.253 -10.895 1.00 65.69 549 ASP A O 1
ATOM 4141 N N . PHE A 1 550 ? 13.869 -39.889 -8.704 1.00 73.56 550 PHE A N 1
ATOM 4142 C CA . PHE A 1 550 ? 15.065 -40.717 -8.571 1.00 73.56 550 PHE A CA 1
ATOM 4143 C C . PHE A 1 550 ? 14.754 -42.226 -8.662 1.00 73.56 550 PHE A C 1
ATOM 4145 O O . PHE A 1 550 ? 15.684 -43.037 -8.699 1.00 73.56 550 PHE A O 1
ATOM 4152 N N . CYS A 1 551 ? 13.473 -42.607 -8.738 1.00 75.56 551 CYS A N 1
ATOM 4153 C CA . CYS A 1 551 ? 12.997 -43.958 -9.013 1.00 75.56 551 CYS A CA 1
ATOM 4154 C C . CYS A 1 551 ? 12.695 -44.247 -10.497 1.00 75.56 551 CYS A C 1
ATOM 4156 O O . CYS A 1 551 ? 12.241 -45.359 -10.781 1.00 75.56 551 CYS A O 1
ATOM 4158 N N . ASP A 1 552 ? 12.976 -43.343 -11.449 1.00 73.44 552 ASP A N 1
ATOM 4159 C CA . ASP A 1 552 ? 12.848 -43.641 -12.887 1.00 73.44 552 ASP A CA 1
ATOM 4160 C C . ASP A 1 552 ? 14.116 -43.254 -13.694 1.00 73.44 552 ASP A C 1
ATOM 4162 O O . ASP A 1 552 ? 14.446 -42.071 -13.812 1.00 73.44 552 ASP A O 1
ATOM 4166 N N . PRO A 1 553 ? 14.873 -44.218 -14.268 1.00 66.81 553 PRO A N 1
ATOM 4167 C CA . PRO A 1 553 ? 14.655 -45.666 -14.240 1.00 66.81 553 PRO A CA 1
ATOM 4168 C C . PRO A 1 553 ? 14.969 -46.285 -12.872 1.00 66.81 553 PRO A C 1
ATOM 4170 O O . PRO A 1 553 ? 16.016 -46.013 -12.287 1.00 66.81 553 PRO A O 1
ATOM 4173 N N . ASN A 1 554 ? 14.090 -47.182 -12.411 1.00 77.88 554 ASN A N 1
ATOM 4174 C CA . ASN A 1 554 ? 14.135 -47.777 -11.070 1.00 77.88 554 ASN A CA 1
ATOM 4175 C C . ASN A 1 554 ? 15.534 -48.324 -10.689 1.00 77.88 554 ASN A C 1
ATOM 4177 O O . ASN A 1 554 ? 15.984 -49.314 -11.279 1.00 77.88 554 ASN A O 1
ATOM 4181 N N . PRO A 1 555 ? 16.217 -47.724 -9.690 1.00 82.12 555 PRO A N 1
ATOM 4182 C CA . PRO A 1 555 ? 17.559 -48.123 -9.269 1.00 82.12 555 PRO A CA 1
ATOM 4183 C C . PRO A 1 555 ? 17.576 -49.368 -8.366 1.00 82.12 555 PRO A C 1
ATOM 4185 O O . PRO A 1 555 ? 18.651 -49.927 -8.124 1.00 82.12 555 PRO A O 1
ATOM 4188 N N . CYS A 1 556 ? 16.424 -49.795 -7.840 1.00 82.88 556 CYS A N 1
ATOM 4189 C CA . CYS A 1 556 ? 16.307 -50.858 -6.848 1.00 82.88 556 CYS A CA 1
ATOM 4190 C C . CYS A 1 556 ? 16.431 -52.255 -7.470 1.00 82.88 556 CYS A C 1
ATOM 4192 O O . CYS A 1 556 ? 15.746 -52.609 -8.431 1.00 82.88 556 CYS A O 1
ATOM 4194 N N . GLN A 1 557 ? 17.295 -53.090 -6.892 1.00 81.12 557 GLN A N 1
ATOM 4195 C CA . GLN A 1 557 ? 17.556 -54.437 -7.400 1.00 81.12 557 GLN A CA 1
ATOM 4196 C C . GLN A 1 557 ? 16.571 -55.473 -6.835 1.00 81.12 557 GLN A C 1
ATOM 4198 O O . GLN A 1 557 ? 15.802 -55.207 -5.913 1.00 81.12 557 GLN A O 1
ATOM 4203 N N . HIS A 1 558 ? 16.586 -56.677 -7.414 1.00 78.94 558 HIS A N 1
ATOM 4204 C CA . HIS A 1 558 ? 15.812 -57.842 -6.956 1.00 78.94 558 HIS A CA 1
ATOM 4205 C C . HIS A 1 558 ? 14.277 -57.664 -6.906 1.00 78.94 558 HIS A C 1
ATOM 4207 O O . HIS A 1 558 ? 13.588 -58.478 -6.297 1.00 78.94 558 HIS A O 1
ATOM 4213 N N . GLY A 1 559 ? 13.730 -56.644 -7.579 1.00 69.62 559 GLY A N 1
ATOM 4214 C CA . GLY A 1 559 ? 12.294 -56.338 -7.558 1.00 69.62 559 GLY A CA 1
ATOM 4215 C C . GLY A 1 559 ? 11.828 -55.604 -6.296 1.00 69.62 559 GLY A C 1
ATOM 4216 O O . GLY A 1 559 ? 10.631 -55.582 -6.026 1.00 69.62 559 GLY A O 1
ATOM 4217 N N . ALA A 1 560 ? 12.753 -55.018 -5.529 1.00 76.12 560 ALA A N 1
ATOM 4218 C CA . ALA A 1 560 ? 12.432 -54.139 -4.410 1.00 76.12 560 ALA A CA 1
ATOM 4219 C C . ALA A 1 560 ? 11.646 -52.897 -4.877 1.00 76.12 560 ALA A C 1
ATOM 4221 O O . ALA A 1 560 ? 11.941 -52.313 -5.924 1.00 76.12 560 ALA A O 1
ATOM 4222 N N . SER A 1 561 ? 10.662 -52.476 -4.080 1.00 78.31 561 SER A N 1
ATOM 4223 C CA . SER A 1 561 ? 9.888 -51.259 -4.342 1.00 78.31 561 SER A CA 1
ATOM 4224 C C . SER A 1 561 ? 10.750 -50.017 -4.111 1.00 78.31 561 SER A C 1
ATOM 4226 O O . SER A 1 561 ? 11.370 -49.889 -3.053 1.00 78.31 561 SER A O 1
ATOM 4228 N N . CYS A 1 562 ? 10.764 -49.107 -5.084 1.00 78.88 562 CYS A N 1
ATOM 4229 C CA . CYS A 1 562 ? 11.414 -47.805 -4.968 1.00 78.88 562 CYS A CA 1
ATOM 4230 C C . CYS A 1 562 ? 10.423 -46.754 -4.460 1.00 78.88 562 CYS A C 1
ATOM 4232 O O . CYS A 1 562 ? 9.255 -46.767 -4.849 1.00 78.88 562 CYS A O 1
ATOM 4234 N N . TYR A 1 563 ? 10.910 -45.850 -3.616 1.00 76.12 563 TYR A N 1
ATOM 4235 C CA . TYR A 1 563 ? 10.187 -44.701 -3.089 1.00 76.12 563 TYR A CA 1
ATOM 4236 C C . TYR A 1 563 ? 11.059 -43.459 -3.279 1.00 76.12 563 TYR A C 1
ATOM 4238 O O . TYR A 1 563 ? 12.189 -43.411 -2.779 1.00 76.12 563 TYR A O 1
ATOM 4246 N N . ASN A 1 564 ? 10.548 -42.479 -4.025 1.00 65.94 564 ASN A N 1
ATOM 4247 C CA . ASN A 1 564 ? 11.240 -41.217 -4.259 1.00 65.94 564 ASN A CA 1
ATOM 4248 C C . ASN A 1 564 ? 11.246 -40.370 -2.976 1.00 65.94 564 ASN A C 1
ATOM 4250 O O . ASN A 1 564 ? 10.281 -40.404 -2.210 1.00 65.94 564 ASN A O 1
ATOM 4254 N N . LEU A 1 565 ? 12.321 -39.623 -2.733 1.00 65.25 565 LEU A N 1
ATOM 4255 C CA . LEU A 1 565 ? 12.497 -38.745 -1.573 1.00 65.25 565 LEU A CA 1
ATOM 4256 C C . LEU A 1 565 ? 13.044 -37.383 -2.027 1.00 65.25 565 LEU A C 1
ATOM 4258 O O . LEU A 1 565 ? 13.615 -37.258 -3.110 1.00 65.25 565 LEU A O 1
ATOM 4262 N N . ASP A 1 566 ? 12.921 -36.359 -1.180 1.00 58.19 566 ASP A N 1
ATOM 4263 C CA . ASP A 1 566 ? 13.502 -35.041 -1.461 1.00 58.19 566 ASP A CA 1
ATOM 4264 C C . ASP A 1 566 ? 15.032 -35.144 -1.633 1.00 58.19 566 ASP A C 1
ATOM 4266 O O . ASP A 1 566 ? 15.778 -35.437 -0.694 1.00 58.19 566 ASP A O 1
ATOM 4270 N N . GLY A 1 567 ? 1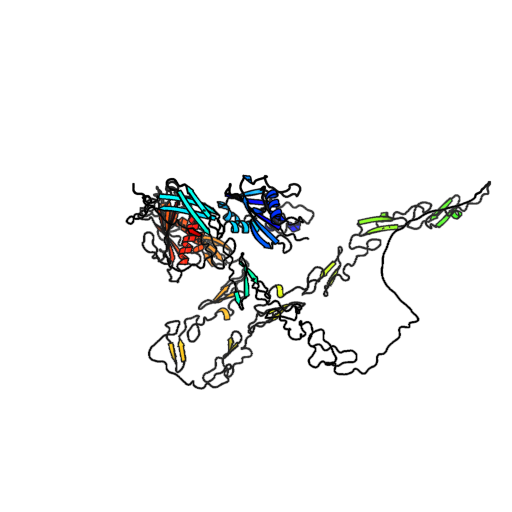5.486 -34.968 -2.877 1.00 59.53 567 GLY A N 1
ATOM 4271 C CA . GLY A 1 567 ? 16.887 -35.081 -3.278 1.00 59.53 567 GLY A CA 1
ATOM 4272 C C . GLY A 1 567 ? 17.492 -36.495 -3.271 1.00 59.53 567 GLY A C 1
ATOM 4273 O O . GLY A 1 567 ? 18.711 -36.595 -3.455 1.00 59.53 567 GLY A O 1
ATOM 4274 N N . ASP A 1 568 ? 16.714 -37.566 -3.055 1.00 64.25 568 ASP A N 1
ATOM 4275 C CA . ASP A 1 568 ? 17.236 -38.940 -2.969 1.00 64.25 568 ASP A CA 1
ATOM 4276 C C . ASP A 1 568 ? 16.193 -40.047 -3.277 1.00 64.25 568 ASP A C 1
ATOM 4278 O O . ASP A 1 568 ? 15.041 -39.763 -3.575 1.00 64.25 568 ASP A O 1
ATOM 4282 N N . TYR A 1 569 ? 16.566 -41.330 -3.179 1.00 77.56 569 TYR A N 1
ATOM 4283 C CA . TYR A 1 569 ? 15.632 -42.469 -3.234 1.00 77.56 569 TYR A CA 1
ATOM 4284 C C . TYR A 1 569 ? 15.852 -43.483 -2.104 1.00 77.56 569 TYR A C 1
ATOM 4286 O O . TYR A 1 569 ? 16.968 -43.668 -1.604 1.00 77.56 569 TYR A O 1
ATOM 4294 N N . TYR A 1 570 ? 14.782 -44.201 -1.755 1.00 77.75 570 TYR A N 1
ATOM 4295 C CA . TYR A 1 570 ? 14.797 -45.348 -0.850 1.00 77.75 570 TYR A CA 1
ATOM 4296 C C . TYR A 1 570 ? 14.269 -46.611 -1.540 1.00 77.75 570 TYR A C 1
ATOM 4298 O O . TYR A 1 570 ? 13.211 -46.601 -2.165 1.00 77.75 570 TYR A O 1
ATOM 4306 N N . CYS A 1 571 ? 14.983 -47.723 -1.373 1.00 81.56 571 CYS A N 1
ATOM 4307 C CA . CYS A 1 571 ? 14.542 -49.043 -1.811 1.00 81.56 571 CYS A CA 1
ATOM 4308 C C . CYS A 1 571 ? 14.088 -49.879 -0.608 1.00 81.56 571 CYS A C 1
ATOM 4310 O O . CYS A 1 571 ? 14.880 -50.147 0.298 1.00 81.56 571 CYS A O 1
ATOM 4312 N N . ALA A 1 572 ? 12.839 -50.350 -0.615 1.00 78.56 572 ALA A N 1
ATOM 4313 C CA . ALA A 1 572 ? 12.341 -51.290 0.387 1.00 78.56 572 ALA A CA 1
ATOM 4314 C C . ALA A 1 572 ? 12.886 -52.698 0.108 1.00 78.56 572 ALA A C 1
ATOM 4316 O O . ALA A 1 572 ? 12.314 -53.468 -0.668 1.00 78.56 572 ALA A O 1
ATOM 4317 N N . CYS A 1 573 ? 14.031 -53.015 0.712 1.00 78.44 573 CYS A N 1
ATOM 4318 C CA . CYS A 1 573 ? 14.728 -54.271 0.466 1.00 78.44 573 CYS A CA 1
ATOM 4319 C C . CYS A 1 573 ? 13.968 -55.487 1.021 1.00 78.44 573 CYS A C 1
ATOM 4321 O O . CYS A 1 573 ? 13.536 -55.453 2.175 1.00 78.44 573 CYS A O 1
ATOM 4323 N N . PRO A 1 574 ? 13.826 -56.576 0.238 1.00 71.19 574 PRO A N 1
ATOM 4324 C CA . PRO A 1 574 ? 13.242 -57.822 0.721 1.00 71.19 574 PRO A CA 1
ATOM 4325 C C . PRO A 1 574 ? 14.143 -58.493 1.768 1.00 71.19 574 PRO A C 1
ATOM 4327 O O . PRO A 1 574 ? 15.359 -58.281 1.790 1.00 71.19 574 PRO A O 1
ATOM 4330 N N . ASP A 1 575 ? 13.541 -59.330 2.617 1.00 68.38 575 ASP A N 1
ATOM 4331 C CA . ASP A 1 575 ? 14.206 -59.954 3.766 1.00 68.38 575 ASP A CA 1
ATOM 4332 C C . ASP A 1 575 ? 15.541 -60.628 3.407 1.00 68.38 575 ASP A C 1
ATOM 4334 O O . ASP A 1 575 ? 15.626 -61.486 2.526 1.00 68.38 575 ASP A O 1
ATOM 4338 N N . GLY A 1 576 ? 16.595 -60.239 4.130 1.00 64.38 576 GLY A N 1
ATOM 4339 C CA . GLY A 1 576 ? 17.970 -60.702 3.923 1.00 64.38 576 GLY A CA 1
ATOM 4340 C C . GLY A 1 576 ? 18.843 -59.781 3.062 1.00 64.38 576 GLY A C 1
ATOM 4341 O O . GLY A 1 576 ? 20.060 -59.965 3.067 1.00 64.38 576 GLY A O 1
ATOM 4342 N N . MET A 1 577 ? 18.268 -58.780 2.385 1.00 71.69 577 MET A N 1
ATOM 4343 C CA . MET A 1 577 ? 19.007 -57.745 1.647 1.00 71.69 577 MET A CA 1
ATOM 4344 C C . MET A 1 577 ? 19.099 -56.419 2.423 1.00 71.69 577 MET A C 1
ATOM 4346 O O . MET A 1 577 ? 18.286 -56.122 3.297 1.00 71.69 577 MET A O 1
ATOM 4350 N N . ASP A 1 578 ? 20.111 -55.628 2.081 1.00 65.75 578 ASP A N 1
ATOM 4351 C CA . ASP A 1 578 ? 20.499 -54.347 2.673 1.00 65.75 578 ASP A CA 1
ATOM 4352 C C . ASP A 1 578 ? 21.248 -53.493 1.615 1.00 65.75 578 ASP A C 1
ATOM 4354 O O . ASP A 1 578 ? 21.479 -53.911 0.470 1.00 65.75 578 ASP A O 1
ATOM 4358 N N . GLY A 1 579 ? 21.649 -52.282 1.998 1.00 64.00 579 GLY A N 1
ATOM 4359 C CA . GLY A 1 579 ? 22.287 -51.300 1.130 1.00 64.00 579 GLY A CA 1
ATOM 4360 C C . GLY A 1 579 ? 21.284 -50.522 0.275 1.00 64.00 579 GLY A C 1
ATOM 4361 O O . GLY A 1 579 ? 20.191 -50.987 -0.037 1.00 64.00 579 GLY A O 1
ATOM 4362 N N . LYS A 1 580 ? 21.674 -49.309 -0.134 1.00 76.06 580 LYS A N 1
ATOM 4363 C CA . LYS A 1 580 ? 20.770 -48.286 -0.696 1.00 76.06 580 LYS A CA 1
ATOM 4364 C C . LYS A 1 580 ? 19.940 -48.721 -1.915 1.00 76.06 580 LYS A C 1
ATOM 4366 O O . LYS A 1 580 ? 18.866 -48.177 -2.130 1.00 76.06 580 LYS A O 1
ATOM 4371 N N . ASN A 1 581 ? 20.412 -49.702 -2.685 1.00 80.44 581 ASN A N 1
ATOM 4372 C CA . ASN A 1 581 ? 19.699 -50.283 -3.826 1.00 80.44 581 ASN A CA 1
ATOM 4373 C C . ASN A 1 581 ? 19.445 -51.801 -3.709 1.00 80.44 581 ASN A C 1
ATOM 4375 O O . ASN A 1 581 ? 19.216 -52.462 -4.722 1.00 80.44 581 ASN A O 1
ATOM 4379 N N . CYS A 1 582 ? 19.482 -52.355 -2.491 1.00 81.38 582 CYS A N 1
ATOM 4380 C CA . CYS A 1 582 ? 19.204 -53.766 -2.188 1.00 81.38 582 CYS A CA 1
ATOM 4381 C C . CYS A 1 582 ? 20.126 -54.761 -2.915 1.00 81.38 582 CYS A C 1
ATOM 4383 O O . CYS A 1 582 ? 19.681 -55.776 -3.459 1.00 81.38 582 CYS A O 1
ATOM 4385 N N . SER A 1 583 ? 21.422 -54.437 -2.937 1.00 79.19 583 SER A N 1
ATOM 4386 C CA . SER A 1 583 ? 22.485 -55.205 -3.601 1.00 79.19 583 SER A CA 1
ATOM 4387 C C . SER A 1 583 ? 23.415 -55.959 -2.637 1.00 79.19 583 SER A C 1
ATOM 4389 O O . SER A 1 583 ? 24.280 -56.707 -3.094 1.00 79.19 583 SER A O 1
ATOM 4391 N N . VAL A 1 584 ? 23.255 -55.789 -1.317 1.00 73.38 584 VAL A N 1
ATOM 4392 C CA . VAL A 1 584 ? 24.148 -56.350 -0.288 1.00 73.38 584 VAL A CA 1
ATOM 4393 C C . VAL A 1 584 ? 23.365 -57.299 0.632 1.00 73.38 584 VAL A C 1
ATOM 4395 O O . VAL A 1 584 ? 22.289 -56.920 1.078 1.00 73.38 584 VAL A O 1
ATOM 4398 N N . PRO A 1 585 ? 23.854 -58.507 0.966 1.00 61.81 585 PRO A N 1
ATOM 4399 C CA . PRO A 1 585 ? 23.239 -59.342 2.003 1.00 61.81 585 PRO A CA 1
ATOM 4400 C C . PRO A 1 585 ? 23.455 -58.780 3.420 1.00 61.81 585 PRO A C 1
ATOM 4402 O O . PRO A 1 585 ? 24.506 -58.209 3.711 1.00 61.81 585 PRO A O 1
ATOM 4405 N N . ARG A 1 586 ? 22.482 -58.972 4.318 1.00 48.06 586 ARG A N 1
ATOM 4406 C CA . ARG A 1 586 ? 22.482 -58.399 5.677 1.00 48.06 586 ARG A CA 1
ATOM 4407 C C . ARG A 1 586 ? 23.171 -59.298 6.718 1.00 48.06 586 ARG A C 1
ATOM 4409 O O . ARG A 1 586 ? 22.761 -60.438 6.919 1.00 48.06 586 ARG A O 1
ATOM 4416 N N . GLU A 1 587 ? 24.165 -58.758 7.427 1.00 47.81 587 GLU A N 1
ATOM 4417 C CA . GLU A 1 587 ? 24.903 -59.420 8.525 1.00 47.81 587 GLU A CA 1
ATOM 4418 C C . GLU A 1 587 ? 24.421 -58.955 9.929 1.00 47.81 587 GLU A C 1
ATOM 4420 O O . GLU A 1 587 ? 23.854 -57.864 10.045 1.00 47.81 587 GLU A O 1
ATOM 4425 N N . PRO A 1 588 ? 24.622 -59.733 11.018 1.00 44.22 588 PRO A N 1
ATOM 4426 C CA . PRO A 1 588 ? 24.090 -59.407 12.350 1.00 44.22 588 PRO A CA 1
ATOM 4427 C C . PRO A 1 588 ? 24.899 -58.352 13.131 1.00 44.22 588 PRO A C 1
ATOM 4429 O O . PRO A 1 588 ? 26.126 -58.415 13.214 1.00 44.22 588 PRO A O 1
ATOM 4432 N N . CYS A 1 589 ? 24.206 -57.431 13.811 1.00 38.12 589 CYS A N 1
ATOM 4433 C CA . CYS A 1 589 ? 24.832 -56.398 14.646 1.00 38.12 589 CYS A CA 1
ATOM 4434 C C . CYS A 1 589 ? 25.404 -56.945 15.978 1.00 38.12 589 CYS A C 1
ATOM 4436 O O . CYS A 1 589 ? 24.711 -57.687 16.680 1.00 38.12 589 CYS A O 1
ATOM 4438 N N . PRO A 1 590 ? 26.617 -56.527 16.399 1.00 39.12 590 PRO A N 1
ATOM 4439 C CA . PRO A 1 590 ? 27.177 -56.861 17.708 1.00 39.12 590 PRO A CA 1
ATOM 4440 C C . PRO A 1 590 ? 26.839 -55.815 18.790 1.00 39.12 590 PRO A C 1
ATOM 4442 O O . PRO A 1 590 ? 27.139 -54.633 18.639 1.00 39.12 590 PRO A O 1
ATOM 4445 N N . GLY A 1 591 ? 26.321 -56.278 19.933 1.00 42.38 591 GLY A N 1
ATOM 4446 C CA . GLY A 1 591 ? 26.079 -55.469 21.140 1.00 42.38 591 GLY A CA 1
ATOM 4447 C C . GLY A 1 591 ? 24.594 -55.192 21.394 1.00 42.38 591 GLY A C 1
ATOM 4448 O O . GLY A 1 591 ? 23.916 -54.607 20.559 1.00 42.38 591 GLY A O 1
ATOM 4449 N N . GLY A 1 592 ? 24.085 -55.611 22.556 1.00 39.00 592 GLY A N 1
ATOM 4450 C CA . GLY A 1 592 ? 22.672 -55.466 22.922 1.00 39.00 592 GLY A CA 1
ATOM 4451 C C . GLY A 1 592 ? 22.454 -55.293 24.427 1.00 39.00 592 GLY A C 1
ATOM 4452 O O . GLY A 1 592 ? 23.389 -54.943 25.144 1.00 39.00 592 GLY A O 1
ATOM 4453 N N . ALA A 1 593 ? 21.235 -55.631 24.866 1.00 33.66 593 ALA A N 1
ATOM 4454 C CA . ALA A 1 593 ? 20.645 -55.497 26.207 1.00 33.66 593 ALA A CA 1
ATOM 4455 C C . ALA A 1 593 ? 19.890 -54.178 26.491 1.00 33.66 593 ALA A C 1
ATOM 4457 O O . ALA A 1 593 ? 20.468 -53.099 26.605 1.00 33.66 593 ALA A O 1
ATOM 4458 N N . CYS A 1 594 ? 18.582 -54.327 26.721 1.00 37.53 594 CYS A N 1
ATOM 4459 C CA . CYS A 1 594 ? 17.736 -53.422 27.502 1.00 37.53 594 CYS A CA 1
ATOM 4460 C C . CYS A 1 594 ? 17.276 -54.176 28.768 1.00 37.53 594 CYS A C 1
ATOM 4462 O O . CYS A 1 594 ? 17.258 -55.406 28.762 1.00 37.53 594 CYS A O 1
ATOM 4464 N N . GLY A 1 595 ? 16.954 -53.460 29.851 1.00 34.44 595 GLY A N 1
ATOM 4465 C CA . GLY A 1 595 ? 16.610 -54.045 31.159 1.00 34.44 595 GLY A CA 1
ATOM 4466 C C . GLY A 1 595 ? 15.210 -53.675 31.662 1.00 34.44 595 GLY A C 1
ATOM 4467 O O . GLY A 1 595 ? 14.548 -52.811 31.091 1.00 34.44 595 GLY A O 1
ATOM 4468 N N . ASP A 1 596 ? 14.787 -54.318 32.752 1.00 43.25 596 ASP A N 1
ATOM 4469 C CA . ASP A 1 596 ? 13.393 -54.452 33.216 1.00 43.25 596 ASP A CA 1
ATOM 4470 C C . ASP A 1 596 ? 12.699 -53.189 33.806 1.00 43.25 596 ASP A C 1
ATOM 4472 O O . ASP A 1 596 ? 11.812 -53.315 34.648 1.00 43.25 596 ASP A O 1
ATOM 4476 N N . ASP A 1 597 ? 13.056 -51.967 33.386 1.00 42.12 597 ASP A N 1
ATOM 4477 C CA . ASP A 1 597 ? 12.443 -50.697 33.851 1.00 42.12 597 ASP A CA 1
ATOM 4478 C C . ASP A 1 597 ? 11.574 -50.064 32.744 1.00 42.12 597 ASP A C 1
ATOM 4480 O O . ASP A 1 597 ? 11.939 -49.066 32.118 1.00 42.12 597 ASP A O 1
ATOM 4484 N N . GLY A 1 598 ? 10.449 -50.719 32.432 1.00 51.84 598 GLY A N 1
ATOM 4485 C CA . GLY A 1 598 ? 9.661 -50.502 31.210 1.00 51.84 598 GLY A CA 1
ATOM 4486 C C . GLY A 1 598 ? 9.207 -49.056 30.948 1.00 51.84 598 GLY A C 1
ATOM 4487 O O . GLY A 1 598 ? 8.513 -48.444 31.760 1.00 51.84 598 GLY A O 1
ATOM 4488 N N . ARG A 1 599 ? 9.535 -48.532 29.756 1.00 42.56 599 ARG A N 1
ATOM 4489 C CA . ARG A 1 599 ? 9.120 -47.204 29.263 1.00 42.56 599 ARG A CA 1
ATOM 4490 C C . ARG A 1 599 ? 8.542 -47.289 27.851 1.00 42.56 599 ARG A C 1
ATOM 4492 O O . ARG A 1 599 ? 8.965 -48.116 27.052 1.00 42.56 599 ARG A O 1
ATOM 4499 N N . ALA A 1 600 ? 7.570 -46.424 27.570 1.00 50.03 600 ALA A N 1
ATOM 4500 C CA . ALA A 1 600 ? 6.861 -46.357 26.293 1.00 50.03 600 ALA A CA 1
ATOM 4501 C C . ALA A 1 600 ? 7.632 -45.570 25.214 1.00 50.03 600 ALA A C 1
ATOM 4503 O O . ALA A 1 600 ? 8.629 -44.903 25.501 1.00 50.03 600 ALA A O 1
ATOM 4504 N N . CYS A 1 601 ? 7.114 -45.605 23.981 1.00 47.47 601 CYS A N 1
ATOM 4505 C CA . CYS A 1 601 ? 7.575 -44.769 22.873 1.00 47.47 601 CYS A CA 1
ATOM 4506 C C . CYS A 1 601 ? 7.608 -43.275 23.286 1.00 47.47 601 CYS A C 1
ATOM 4508 O O . CYS A 1 601 ? 6.664 -42.800 23.922 1.00 47.47 601 CYS A O 1
ATOM 4510 N N . PRO A 1 602 ? 8.650 -42.497 22.928 1.00 46.22 602 PRO A N 1
ATOM 4511 C CA . PRO A 1 602 ? 8.962 -41.196 23.544 1.00 46.22 602 PRO A CA 1
ATOM 4512 C C . PRO A 1 602 ? 8.037 -40.018 23.158 1.00 46.22 602 PRO A C 1
ATOM 4514 O O . PRO A 1 602 ? 8.440 -38.859 23.267 1.00 46.22 602 PRO A O 1
ATOM 4517 N N . THR A 1 603 ? 6.815 -40.292 22.693 1.00 47.78 603 THR A N 1
ATOM 4518 C CA . THR A 1 603 ? 5.808 -39.284 22.309 1.00 47.78 603 THR A CA 1
ATOM 4519 C C . THR A 1 603 ? 4.363 -39.715 22.609 1.00 47.78 603 THR A C 1
ATOM 4521 O O . THR A 1 603 ? 3.539 -38.844 22.868 1.00 47.78 603 THR A O 1
ATOM 4524 N N . VAL A 1 604 ? 4.036 -41.017 22.662 1.00 45.69 604 VAL A N 1
ATOM 4525 C CA . VAL A 1 604 ? 2.673 -41.506 22.969 1.00 45.69 604 VAL A CA 1
ATOM 4526 C C . VAL A 1 604 ? 2.725 -42.833 23.741 1.00 45.69 604 VAL A C 1
ATOM 4528 O O . VAL A 1 604 ? 3.588 -43.670 23.480 1.00 45.69 604 VAL A O 1
ATOM 4531 N N . MET A 1 605 ? 1.769 -43.067 24.650 1.00 52.31 605 MET A N 1
ATOM 4532 C CA . MET A 1 605 ? 1.547 -44.364 25.320 1.00 52.31 605 MET A CA 1
ATOM 4533 C C . MET A 1 605 ? 0.897 -45.401 24.377 1.00 52.31 605 MET A C 1
ATOM 4535 O O . MET A 1 605 ? -0.198 -45.895 24.637 1.00 52.31 605 MET A O 1
ATOM 4539 N N . LEU A 1 606 ? 1.560 -45.708 23.261 1.00 53.66 606 LEU A N 1
ATOM 4540 C CA . LEU A 1 606 ? 1.131 -46.730 22.299 1.00 53.66 606 LEU A CA 1
ATOM 4541 C C . LEU A 1 606 ? 1.735 -48.106 22.637 1.00 53.66 606 LEU A C 1
ATOM 4543 O O . LEU A 1 606 ? 2.815 -48.165 23.236 1.00 53.66 606 LEU A O 1
ATOM 4547 N N . PRO A 1 607 ? 1.085 -49.220 22.243 1.00 53.84 607 PRO A N 1
ATOM 4548 C CA . PRO A 1 607 ? 1.688 -50.543 22.320 1.00 53.84 607 PRO A CA 1
ATOM 4549 C C . PRO A 1 607 ? 2.944 -50.599 21.446 1.00 53.84 607 PRO A C 1
ATOM 4551 O O . PRO A 1 607 ? 2.909 -50.259 20.262 1.00 53.84 607 PRO A O 1
ATOM 4554 N N . CYS A 1 608 ? 4.052 -51.046 22.032 1.00 53.88 608 CYS A N 1
ATOM 4555 C CA . CYS A 1 608 ? 5.268 -51.341 21.289 1.00 53.88 608 CYS A CA 1
ATOM 4556 C C . CYS A 1 608 ? 5.237 -52.815 20.868 1.00 53.88 608 CYS A C 1
ATOM 4558 O O . CYS A 1 608 ? 5.125 -53.696 21.724 1.00 53.88 608 CYS A O 1
ATOM 4560 N N . ILE A 1 609 ? 5.312 -53.087 19.566 1.00 58.44 609 ILE A N 1
ATOM 4561 C CA . ILE A 1 609 ? 5.470 -54.445 19.045 1.00 58.44 609 ILE A CA 1
ATOM 4562 C C . ILE A 1 609 ? 6.962 -54.760 19.062 1.00 58.44 609 ILE A C 1
ATOM 4564 O O . ILE A 1 609 ? 7.726 -54.247 18.241 1.00 58.44 609 ILE A O 1
ATOM 4568 N N . ASP A 1 610 ? 7.352 -55.592 20.024 1.00 47.09 610 ASP A N 1
ATOM 4569 C CA . ASP A 1 610 ? 8.728 -56.038 20.209 1.00 47.09 610 ASP A CA 1
ATOM 4570 C C . ASP A 1 610 ? 9.042 -57.212 19.269 1.00 47.09 610 ASP A C 1
ATOM 4572 O O . ASP A 1 610 ? 8.342 -58.230 19.246 1.00 47.09 610 ASP A O 1
ATOM 4576 N N . GLY A 1 611 ? 10.082 -57.049 18.457 1.00 51.62 611 GLY A N 1
ATOM 4577 C CA . GLY A 1 611 ? 10.592 -58.045 17.526 1.00 51.62 611 GLY A CA 1
ATOM 4578 C C . GLY A 1 611 ? 12.059 -58.341 17.817 1.00 51.62 611 GLY A C 1
ATOM 4579 O O . GLY A 1 611 ? 12.781 -57.526 18.387 1.00 51.62 611 GLY A O 1
ATOM 4580 N N . VAL A 1 612 ? 12.548 -59.515 17.409 1.00 39.91 612 VAL A N 1
ATOM 4581 C CA . VAL A 1 612 ? 13.952 -59.881 17.659 1.00 39.91 612 VAL A CA 1
ATOM 4582 C C . VAL A 1 612 ? 14.878 -58.881 16.951 1.00 39.91 612 VAL A C 1
ATOM 4584 O O . VAL A 1 612 ? 15.006 -58.898 15.729 1.00 39.91 612 VAL A O 1
ATOM 4587 N N . ASN A 1 613 ? 15.517 -58.018 17.747 1.00 42.28 613 ASN A N 1
ATOM 4588 C CA . ASN A 1 613 ? 16.386 -56.905 17.346 1.00 42.28 613 ASN A CA 1
ATOM 4589 C C . ASN A 1 613 ? 15.718 -55.742 16.572 1.00 42.28 613 ASN A C 1
ATOM 4591 O O . ASN A 1 613 ? 16.420 -55.007 15.875 1.00 42.28 613 ASN A O 1
ATOM 4595 N N . TRP A 1 614 ? 14.405 -55.517 16.710 1.00 45.31 614 TRP A N 1
ATOM 4596 C CA . TRP A 1 614 ? 13.757 -54.268 16.271 1.00 45.31 614 TRP A CA 1
ATOM 4597 C C . TRP A 1 614 ? 12.445 -54.004 17.019 1.00 45.31 614 TRP A C 1
ATOM 4599 O O . TRP A 1 614 ? 11.793 -54.936 17.477 1.00 45.31 614 TRP A O 1
ATOM 4609 N N . PHE A 1 615 ? 12.024 -52.741 17.091 1.00 52.19 615 PHE A N 1
ATOM 4610 C CA . PHE A 1 615 ? 10.725 -52.359 17.645 1.00 52.19 615 PHE A CA 1
ATOM 4611 C C . PHE A 1 615 ? 9.957 -51.458 16.672 1.00 52.19 615 PHE A C 1
ATOM 4613 O O . PHE A 1 615 ? 10.560 -50.747 15.863 1.00 52.19 615 PHE A O 1
ATOM 4620 N N . ARG A 1 616 ? 8.625 -51.450 16.786 1.00 56.72 616 ARG A N 1
ATOM 4621 C CA . ARG A 1 616 ? 7.766 -50.392 16.234 1.00 56.72 616 ARG A CA 1
ATOM 4622 C C . ARG A 1 616 ? 6.598 -50.098 17.168 1.00 56.72 616 ARG A C 1
ATOM 4624 O O . ARG A 1 616 ? 6.032 -51.019 17.757 1.00 56.72 616 ARG A O 1
ATOM 4631 N N . CYS A 1 617 ? 6.197 -48.839 17.255 1.00 61.16 617 CYS A N 1
ATOM 4632 C CA . CYS A 1 617 ? 4.899 -48.465 17.815 1.00 61.16 617 CYS A CA 1
ATOM 4633 C C . CYS A 1 617 ? 3.819 -48.660 16.721 1.00 61.16 617 CYS A C 1
ATOM 4635 O O . CYS A 1 617 ? 4.113 -48.491 15.536 1.00 61.16 617 CYS A O 1
ATOM 4637 N N . GLU A 1 618 ? 2.581 -49.030 17.068 1.00 63.91 618 GLU A N 1
ATOM 4638 C 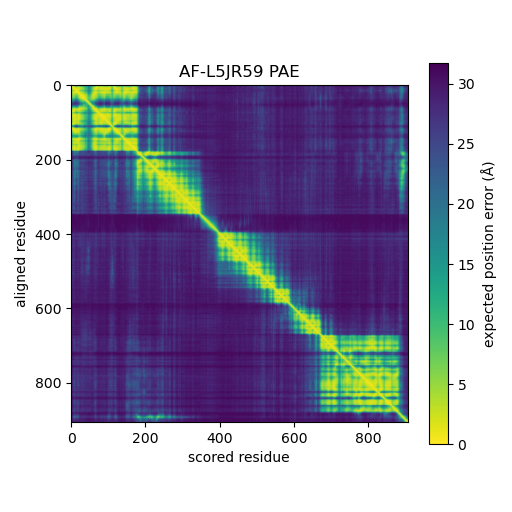CA . GLU A 1 618 ? 1.467 -48.979 16.099 1.00 63.91 618 GLU A CA 1
ATOM 4639 C C . GLU A 1 618 ? 0.961 -47.538 15.965 1.00 63.91 618 GLU A C 1
ATOM 4641 O O . GLU A 1 618 ? 0.487 -46.960 16.943 1.00 63.91 618 GLU A O 1
ATOM 4646 N N . CYS A 1 619 ? 1.084 -46.943 14.776 1.00 65.56 619 CYS A N 1
ATOM 4647 C CA . CYS A 1 619 ? 0.780 -45.527 14.578 1.00 65.56 619 CYS A CA 1
ATOM 4648 C C . CYS A 1 619 ? -0.721 -45.249 14.392 1.00 65.56 619 CYS A C 1
ATOM 4650 O O . CYS A 1 619 ? -1.429 -46.073 13.805 1.00 65.56 619 CYS A O 1
ATOM 4652 N N . PRO A 1 620 ? -1.217 -44.083 14.852 1.00 62.16 620 PRO A N 1
ATOM 4653 C CA . PRO A 1 620 ? -2.537 -43.595 14.471 1.00 62.16 620 PRO A CA 1
ATOM 4654 C C . PRO A 1 620 ? -2.641 -43.359 12.950 1.00 62.16 620 PRO A C 1
ATOM 4656 O O . PRO A 1 620 ? -1.615 -43.151 12.298 1.00 62.16 620 PRO A O 1
ATOM 4659 N N . PRO A 1 621 ? -3.865 -43.323 12.391 1.00 65.00 621 PRO A N 1
ATOM 4660 C CA . PRO A 1 621 ? -4.116 -42.772 11.057 1.00 65.00 621 PRO A CA 1
ATOM 4661 C C . PRO A 1 621 ? -3.493 -41.371 10.899 1.00 65.00 621 PRO A C 1
ATOM 4663 O O . PRO A 1 621 ? -3.377 -40.636 11.883 1.00 65.00 621 PRO A O 1
ATOM 4666 N N . GLY A 1 622 ? -3.023 -41.042 9.695 1.00 59.97 622 GLY A N 1
ATOM 4667 C CA . GLY A 1 622 ? -2.202 -39.855 9.420 1.00 59.97 622 GLY A CA 1
ATOM 4668 C C . GLY A 1 622 ? -0.739 -39.901 9.902 1.00 59.97 622 GLY A C 1
ATOM 4669 O O . GLY A 1 622 ? -0.011 -38.949 9.647 1.00 59.97 622 GLY A O 1
ATOM 4670 N N . PHE A 1 623 ? -0.258 -40.966 10.570 1.00 67.62 623 PHE A N 1
ATOM 4671 C CA . PHE A 1 623 ? 1.120 -41.020 11.102 1.00 67.62 623 PHE A CA 1
ATOM 4672 C C . PHE A 1 623 ? 1.926 -42.266 10.709 1.00 67.62 623 PHE A C 1
ATOM 4674 O O . PHE A 1 623 ? 1.414 -43.381 10.606 1.00 67.62 623 PHE A O 1
ATOM 4681 N N . ALA A 1 624 ? 3.241 -42.076 10.565 1.00 66.38 624 ALA A N 1
ATOM 4682 C CA . ALA A 1 624 ? 4.212 -43.089 10.165 1.00 66.38 624 ALA A CA 1
ATOM 4683 C C . ALA A 1 624 ? 5.548 -42.995 10.940 1.00 66.38 624 ALA A C 1
ATOM 4685 O O . ALA A 1 624 ? 5.804 -42.071 11.718 1.00 66.38 624 ALA A O 1
ATOM 4686 N N . GLY A 1 625 ? 6.430 -43.969 10.693 1.00 61.41 625 GLY A N 1
ATOM 4687 C CA . GLY A 1 625 ? 7.761 -44.078 11.304 1.00 61.41 625 GLY A CA 1
ATOM 4688 C C . GLY A 1 625 ? 7.806 -44.971 12.556 1.00 61.41 625 GLY A C 1
ATOM 4689 O O . GLY A 1 625 ? 6.767 -45.303 13.121 1.00 61.41 625 GLY A O 1
ATOM 4690 N N . PRO A 1 626 ? 9.005 -45.385 13.011 1.00 56.09 626 PRO A N 1
ATOM 4691 C CA . PRO A 1 626 ? 9.158 -46.350 14.107 1.00 56.09 626 PRO A CA 1
ATOM 4692 C C . PRO A 1 626 ? 8.696 -45.820 15.474 1.00 56.09 626 PRO A C 1
ATOM 4694 O O . PRO A 1 626 ? 8.341 -46.621 16.338 1.00 56.09 626 PRO A O 1
ATOM 4697 N N . ASP A 1 627 ? 8.680 -44.494 15.661 1.00 57.88 627 ASP A N 1
ATOM 4698 C CA . ASP A 1 627 ? 8.173 -43.789 16.846 1.00 57.88 627 ASP A CA 1
ATOM 4699 C C . ASP A 1 627 ? 6.929 -42.916 16.564 1.00 57.88 627 ASP A C 1
ATOM 4701 O O . ASP A 1 627 ? 6.530 -42.123 17.419 1.00 57.88 627 ASP A O 1
ATOM 4705 N N . CYS A 1 628 ? 6.301 -43.092 15.392 1.00 61.50 628 CYS A N 1
ATOM 4706 C CA . CYS A 1 628 ? 5.062 -42.430 14.958 1.00 61.50 628 CYS A CA 1
ATOM 4707 C C . CYS A 1 628 ? 5.086 -40.889 14.975 1.00 61.50 628 CYS A C 1
ATOM 4709 O O . CYS A 1 628 ? 4.076 -40.251 15.267 1.00 61.50 628 CYS A O 1
ATOM 4711 N N . ARG A 1 629 ? 6.244 -40.282 14.681 1.00 59.72 629 ARG A N 1
ATOM 4712 C CA . ARG A 1 629 ? 6.425 -38.817 14.632 1.00 59.72 629 ARG A CA 1
ATOM 4713 C C . ARG A 1 629 ? 6.298 -38.184 13.247 1.00 59.72 629 ARG A C 1
ATOM 4715 O O . ARG A 1 629 ? 6.348 -36.961 13.148 1.00 59.72 629 ARG A O 1
ATOM 4722 N N . ILE A 1 630 ? 6.200 -38.985 12.191 1.00 62.88 630 ILE A N 1
ATOM 4723 C CA . ILE A 1 630 ? 6.158 -38.500 10.809 1.00 62.88 630 ILE A CA 1
ATOM 4724 C C . ILE A 1 630 ? 4.681 -38.349 10.427 1.00 62.88 630 ILE A C 1
ATOM 4726 O O . ILE A 1 630 ? 3.962 -39.344 10.487 1.00 62.88 630 ILE A O 1
ATOM 4730 N N . ASN A 1 631 ? 4.225 -37.143 10.065 1.00 66.25 631 ASN A N 1
ATOM 4731 C CA . ASN A 1 631 ? 2.907 -36.977 9.435 1.00 66.25 631 ASN A CA 1
ATOM 4732 C C . ASN A 1 631 ? 2.952 -37.634 8.050 1.00 66.25 631 ASN A C 1
ATOM 4734 O O . ASN A 1 631 ? 3.969 -37.540 7.358 1.00 66.25 631 ASN A O 1
ATOM 4738 N N . ILE A 1 632 ? 1.882 -38.308 7.653 1.00 72.69 632 ILE A N 1
ATOM 4739 C CA . ILE A 1 632 ? 1.712 -38.759 6.275 1.00 72.69 632 ILE A CA 1
ATOM 4740 C C . ILE A 1 632 ? 1.253 -37.538 5.478 1.00 72.69 632 ILE A C 1
ATOM 4742 O O . ILE A 1 632 ? 0.232 -36.952 5.802 1.00 72.69 632 ILE A O 1
ATOM 4746 N N . ASP A 1 633 ? 2.024 -37.144 4.465 1.00 72.69 633 ASP A N 1
ATOM 4747 C CA . ASP A 1 633 ? 1.639 -36.056 3.563 1.00 72.69 633 ASP A CA 1
ATOM 4748 C C . ASP A 1 633 ? 0.616 -36.598 2.553 1.00 72.69 633 ASP A C 1
ATOM 4750 O O . ASP A 1 633 ? 0.961 -37.263 1.567 1.00 72.69 633 ASP A O 1
ATOM 4754 N N . GLU A 1 634 ? -0.667 -36.345 2.807 1.00 80.69 634 GLU A N 1
ATOM 4755 C CA . GLU A 1 634 ? -1.744 -36.788 1.920 1.00 80.69 634 GLU A CA 1
ATOM 4756 C C . GLU A 1 634 ? -1.768 -35.995 0.590 1.00 80.69 634 GLU A C 1
ATOM 4758 O O . GLU A 1 634 ? -2.328 -36.456 -0.420 1.00 80.69 634 GLU A O 1
ATOM 4763 N N . CYS A 1 635 ? -1.124 -34.824 0.553 1.00 73.81 635 CYS A N 1
ATOM 4764 C CA . CYS A 1 635 ? -0.997 -33.971 -0.625 1.00 73.81 635 CYS A CA 1
ATOM 4765 C C . CYS A 1 635 ? -0.002 -34.495 -1.673 1.00 73.81 635 CYS A C 1
ATOM 4767 O O . CYS A 1 635 ? -0.200 -34.199 -2.857 1.00 73.81 635 CYS A O 1
ATOM 4769 N N . GLN A 1 636 ? 0.970 -35.345 -1.310 1.00 73.00 636 GLN A N 1
ATOM 4770 C CA . GLN A 1 636 ? 1.845 -36.044 -2.274 1.00 73.00 636 GLN A CA 1
ATOM 4771 C C . GLN A 1 636 ? 1.063 -36.802 -3.356 1.00 73.00 636 GLN A C 1
ATOM 4773 O O . GLN A 1 636 ? 1.520 -36.928 -4.492 1.00 73.00 636 GLN A O 1
ATOM 4778 N N . SER A 1 637 ? -0.162 -37.249 -3.054 1.00 66.44 637 SER A N 1
ATOM 4779 C CA . SER A 1 637 ? -1.052 -37.898 -4.028 1.00 66.44 637 SER A CA 1
ATOM 4780 C C . SER A 1 637 ? -1.546 -36.979 -5.165 1.00 66.44 637 SER A C 1
ATOM 4782 O O . SER A 1 637 ? -2.351 -37.411 -5.995 1.00 66.44 637 SER A O 1
ATOM 4784 N N . SER A 1 638 ? -1.094 -35.715 -5.200 1.00 68.38 638 SER A N 1
ATOM 4785 C CA . SER A 1 638 ? -1.529 -34.641 -6.105 1.00 68.38 638 SER A CA 1
ATOM 4786 C C . SER A 1 638 ? -3.054 -34.593 -6.284 1.00 68.38 638 SER A C 1
ATOM 4788 O O . SER A 1 638 ? -3.561 -34.603 -7.411 1.00 68.38 638 SER A O 1
ATOM 4790 N N . PRO A 1 639 ? -3.841 -34.582 -5.188 1.00 77.75 639 PRO A N 1
ATOM 4791 C CA . PRO A 1 639 ? -5.274 -34.814 -5.284 1.00 77.75 639 PRO A CA 1
ATOM 4792 C C . PRO A 1 639 ? -6.035 -33.605 -5.848 1.00 77.75 639 PRO A C 1
ATOM 4794 O O . PRO A 1 639 ? -7.152 -33.773 -6.335 1.00 77.75 639 PRO A O 1
ATOM 4797 N N . CYS A 1 640 ? -5.457 -32.402 -5.793 1.00 80.69 640 CYS A N 1
ATOM 4798 C CA . CYS A 1 640 ? -6.073 -31.152 -6.230 1.00 80.69 640 CYS A CA 1
ATOM 4799 C C . CYS A 1 640 ? -5.852 -30.890 -7.729 1.00 80.69 640 CYS A C 1
ATOM 4801 O O . CYS A 1 640 ? -4.736 -30.970 -8.234 1.00 80.69 640 CYS A O 1
ATOM 4803 N N . ALA A 1 641 ? -6.914 -30.532 -8.450 1.00 77.75 641 ALA A N 1
ATOM 4804 C CA . ALA A 1 641 ? -6.886 -30.298 -9.889 1.00 77.75 641 ALA A CA 1
ATOM 4805 C C . ALA A 1 641 ? -6.661 -28.819 -10.262 1.00 77.75 641 ALA A C 1
ATOM 4807 O O . ALA A 1 641 ? -6.904 -27.900 -9.480 1.00 77.75 641 ALA A O 1
ATOM 4808 N N . TYR A 1 642 ? -6.260 -28.597 -11.519 1.00 66.38 642 TYR A N 1
ATOM 4809 C CA . TYR A 1 642 ? -6.246 -27.289 -12.194 1.00 66.38 642 TYR A CA 1
ATOM 4810 C C . TYR A 1 642 ? -5.462 -26.168 -11.479 1.00 66.38 642 TYR A C 1
ATOM 4812 O O . TYR A 1 642 ? -5.877 -25.010 -11.515 1.00 66.38 642 TYR A O 1
ATOM 4820 N N . GLY A 1 643 ? -4.326 -26.501 -10.855 1.00 63.22 643 GLY A N 1
ATOM 4821 C CA . GLY A 1 643 ? -3.445 -25.522 -10.203 1.00 63.22 643 GLY A CA 1
ATOM 4822 C C . GLY A 1 643 ? -3.937 -25.027 -8.839 1.00 63.22 643 GLY A C 1
ATOM 4823 O O . GLY A 1 643 ? -3.482 -23.991 -8.365 1.00 63.22 643 GLY A O 1
ATOM 4824 N N . ALA A 1 644 ? -4.876 -25.737 -8.210 1.00 75.69 644 ALA A N 1
ATOM 4825 C CA . ALA A 1 644 ? -5.260 -25.489 -6.827 1.00 75.69 644 ALA A CA 1
ATOM 4826 C C . ALA A 1 644 ? -4.181 -25.955 -5.839 1.00 75.69 644 ALA A C 1
ATOM 4828 O O . ALA A 1 644 ? -3.632 -27.047 -5.979 1.00 75.69 644 ALA A O 1
ATOM 4829 N N . THR A 1 645 ? -3.915 -25.150 -4.810 1.00 81.00 645 THR A N 1
ATOM 4830 C CA . THR A 1 645 ? -2.900 -25.454 -3.793 1.00 81.00 645 THR A CA 1
ATOM 4831 C C . THR A 1 645 ? -3.430 -26.512 -2.830 1.00 81.00 645 THR A C 1
ATOM 4833 O O . THR A 1 645 ? -4.420 -26.271 -2.139 1.00 81.00 645 THR A O 1
ATOM 4836 N N . CYS A 1 646 ? -2.781 -27.672 -2.765 1.00 80.19 646 CYS A N 1
ATOM 4837 C CA . CYS A 1 646 ? -3.058 -28.654 -1.720 1.00 80.19 646 CYS A CA 1
ATOM 4838 C C . CYS A 1 646 ? -2.494 -28.165 -0.379 1.00 80.19 646 CYS A C 1
ATOM 4840 O O . CYS A 1 646 ? -1.438 -27.534 -0.345 1.00 80.19 646 CYS A O 1
ATOM 4842 N N . VAL A 1 647 ? -3.207 -28.426 0.715 1.00 81.94 647 VAL A N 1
ATOM 4843 C CA . VAL A 1 647 ? -2.728 -28.203 2.080 1.00 81.94 647 VAL A CA 1
ATOM 4844 C C . VAL A 1 647 ? -2.937 -29.481 2.878 1.00 81.94 647 VAL A C 1
ATOM 4846 O O . VAL A 1 647 ? -4.065 -29.973 2.969 1.00 81.94 647 VAL A O 1
ATOM 4849 N N . ASP A 1 648 ? -1.834 -29.979 3.426 1.00 74.62 648 ASP A N 1
ATOM 4850 C CA . ASP A 1 648 ? -1.774 -31.151 4.293 1.00 74.62 648 ASP A CA 1
ATOM 4851 C C . ASP A 1 648 ? -2.503 -30.881 5.617 1.00 74.62 648 ASP A C 1
ATOM 4853 O O . ASP A 1 648 ? -2.444 -29.768 6.161 1.00 74.62 648 ASP A O 1
ATOM 4857 N N . GLU A 1 649 ? -3.220 -31.881 6.120 1.00 76.88 649 GLU A N 1
ATOM 4858 C CA . GLU A 1 649 ? -3.838 -31.873 7.448 1.00 76.88 649 GLU A CA 1
ATOM 4859 C C . GLU A 1 649 ? -3.376 -33.134 8.209 1.00 76.88 649 GLU A C 1
ATOM 4861 O O . GLU A 1 649 ? -2.245 -33.574 8.031 1.00 76.88 649 GLU A O 1
ATOM 4866 N N . ILE A 1 650 ? -4.171 -33.685 9.128 1.00 74.62 650 ILE A N 1
ATOM 4867 C CA . ILE A 1 650 ? -3.822 -34.936 9.823 1.00 74.62 650 ILE A CA 1
ATOM 4868 C C . ILE A 1 650 ? -4.874 -35.973 9.440 1.00 74.62 650 ILE A C 1
ATOM 4870 O O . ILE A 1 650 ? -6.044 -35.780 9.779 1.00 74.62 650 ILE A O 1
ATOM 4874 N N . ASP A 1 651 ? -4.455 -37.052 8.769 1.00 71.62 651 ASP A N 1
ATOM 4875 C CA . ASP A 1 651 ? -5.338 -38.088 8.201 1.00 71.62 651 ASP A CA 1
ATOM 4876 C C . ASP A 1 651 ? -6.293 -37.517 7.124 1.00 71.62 651 ASP A C 1
ATOM 4878 O O . ASP A 1 651 ? -7.473 -37.871 7.030 1.00 71.62 651 ASP A O 1
ATOM 4882 N N . GLY A 1 652 ? -5.792 -36.575 6.317 1.00 72.88 652 GLY A N 1
ATOM 4883 C CA . GLY A 1 652 ? -6.531 -35.912 5.250 1.00 72.88 652 GLY A CA 1
ATOM 4884 C C . GLY A 1 652 ? -5.818 -34.707 4.624 1.00 72.88 652 GLY A C 1
ATOM 4885 O O . GLY A 1 652 ? -4.863 -34.154 5.154 1.00 72.88 652 GLY A O 1
ATOM 4886 N N . TYR A 1 653 ? -6.351 -34.255 3.487 1.00 81.62 653 TYR A N 1
ATOM 4887 C CA . TYR A 1 653 ? -5.900 -33.069 2.753 1.00 81.62 653 TYR A CA 1
ATOM 4888 C C . TYR A 1 653 ? -7.076 -32.132 2.455 1.00 81.62 653 TYR A C 1
ATOM 4890 O O . TYR A 1 653 ? -8.218 -32.582 2.298 1.00 81.62 653 TYR A O 1
ATOM 4898 N N . ARG A 1 654 ? -6.795 -30.840 2.244 1.00 82.06 654 ARG A N 1
ATOM 4899 C CA . ARG A 1 654 ? -7.751 -29.902 1.629 1.00 82.06 654 ARG A CA 1
ATOM 4900 C C . ARG A 1 654 ? -7.158 -29.179 0.422 1.00 82.06 654 ARG A C 1
ATOM 4902 O O . ARG A 1 654 ? -5.967 -28.895 0.371 1.00 82.06 654 ARG A O 1
ATOM 4909 N N . CYS A 1 655 ? -8.007 -28.818 -0.537 1.00 82.88 655 CYS A N 1
ATOM 4910 C CA . CYS A 1 655 ? -7.606 -28.061 -1.723 1.00 82.88 655 CYS A CA 1
ATOM 4911 C C . CYS A 1 655 ? -8.059 -26.596 -1.634 1.00 82.88 655 CYS A C 1
ATOM 4913 O O . CYS A 1 655 ? -9.247 -26.311 -1.488 1.00 82.88 655 CYS A O 1
ATOM 4915 N N . SER A 1 656 ? -7.117 -25.661 -1.763 1.00 78.19 656 SER A N 1
ATOM 4916 C CA . SER A 1 656 ? -7.370 -24.223 -1.881 1.00 78.19 656 SER A CA 1
ATOM 4917 C C . SER A 1 656 ? -7.560 -23.852 -3.354 1.00 78.19 656 SER A C 1
ATOM 4919 O O . SER A 1 656 ? -6.608 -23.848 -4.138 1.00 78.19 656 SER A O 1
ATOM 4921 N N . CYS A 1 657 ? -8.805 -23.591 -3.752 1.00 74.31 657 CYS A N 1
ATOM 4922 C CA . CYS A 1 657 ? -9.163 -23.418 -5.157 1.00 74.31 657 CYS A CA 1
ATOM 4923 C C . CYS A 1 657 ? -8.898 -21.991 -5.673 1.00 74.31 657 CYS A C 1
ATOM 4925 O O . CYS A 1 657 ? -9.207 -21.025 -4.972 1.00 74.31 657 CYS A O 1
ATOM 4927 N N . PRO A 1 658 ? -8.394 -21.827 -6.913 1.00 61.31 658 PRO A N 1
ATOM 4928 C CA . PRO A 1 658 ? -8.250 -20.510 -7.526 1.00 61.31 658 PRO A CA 1
ATOM 4929 C C . PRO A 1 658 ? -9.628 -19.892 -7.848 1.00 61.31 658 PRO A C 1
ATOM 4931 O O . PRO A 1 658 ? -10.617 -20.624 -7.976 1.00 61.31 658 PRO A O 1
ATOM 4934 N N . PRO A 1 659 ? -9.720 -18.556 -8.017 1.00 54.91 659 PRO A N 1
ATOM 4935 C CA . PRO A 1 659 ? -10.981 -17.871 -8.297 1.00 54.91 659 PRO A CA 1
ATOM 4936 C C . PRO A 1 659 ? -11.736 -18.485 -9.484 1.00 54.91 659 PRO A C 1
ATOM 4938 O O . PRO A 1 659 ? -11.182 -18.650 -10.570 1.00 54.91 659 PRO A O 1
ATOM 4941 N N . GLY A 1 660 ? -13.011 -18.827 -9.274 1.00 56.41 660 GLY A N 1
ATOM 4942 C CA . GLY A 1 660 ? -13.830 -19.501 -10.286 1.00 56.41 660 GLY A CA 1
ATOM 4943 C C . GLY A 1 660 ? -13.690 -21.031 -10.331 1.00 56.41 660 GLY A C 1
ATOM 4944 O O . GLY A 1 660 ? -14.065 -21.630 -11.341 1.00 56.41 660 GLY A O 1
ATOM 4945 N N . ARG A 1 661 ? -13.192 -21.690 -9.270 1.00 71.12 661 ARG A N 1
ATOM 4946 C CA . ARG A 1 661 ? -13.213 -23.162 -9.119 1.00 71.12 661 ARG A CA 1
ATOM 4947 C C . ARG A 1 661 ? -13.571 -23.620 -7.702 1.00 71.12 661 ARG A C 1
ATOM 4949 O O . ARG A 1 661 ? -13.289 -22.903 -6.747 1.00 71.12 661 ARG A O 1
ATOM 4956 N N . ALA A 1 662 ? -14.166 -24.811 -7.567 1.00 65.69 662 ALA A N 1
ATOM 4957 C CA . ALA A 1 662 ? -14.452 -25.446 -6.270 1.00 65.69 662 ALA A CA 1
ATOM 4958 C C . ALA A 1 662 ? -14.605 -26.981 -6.360 1.00 65.69 662 ALA A C 1
ATOM 4960 O O . ALA A 1 662 ? -14.278 -27.603 -7.371 1.00 65.69 662 ALA A O 1
ATOM 4961 N N . GLY A 1 663 ? -15.092 -27.592 -5.277 1.00 69.44 663 GLY A N 1
ATOM 4962 C CA . GLY A 1 663 ? -15.146 -29.041 -5.068 1.00 69.44 663 GLY A CA 1
ATOM 4963 C C . GLY A 1 663 ? -13.957 -29.545 -4.235 1.00 69.44 663 GLY A C 1
ATOM 4964 O O . GLY A 1 663 ? -12.956 -28.840 -4.116 1.00 69.44 663 GLY A O 1
ATOM 4965 N N . PRO A 1 664 ? -14.027 -30.765 -3.665 1.00 72.25 664 PRO A N 1
ATOM 4966 C CA . PRO A 1 664 ? -12.985 -31.314 -2.783 1.00 72.25 664 PRO A CA 1
ATOM 4967 C C . PRO A 1 664 ? -11.620 -31.502 -3.465 1.00 72.25 664 PRO A C 1
ATOM 4969 O O . PRO A 1 664 ? -10.630 -31.749 -2.788 1.00 72.25 664 PRO A O 1
ATOM 4972 N N . ARG A 1 665 ? -11.566 -31.396 -4.798 1.00 79.06 665 ARG A N 1
ATOM 4973 C CA . ARG A 1 665 ? -10.351 -31.417 -5.618 1.00 79.06 665 ARG A CA 1
ATOM 4974 C C . ARG A 1 665 ? -10.273 -30.212 -6.565 1.00 79.06 665 ARG A C 1
ATOM 4976 O O . ARG A 1 665 ? -9.559 -30.268 -7.557 1.00 79.06 665 ARG A O 1
ATOM 4983 N N . CYS A 1 666 ? -11.021 -29.136 -6.300 1.00 73.00 666 CYS A N 1
ATOM 4984 C CA . CYS A 1 666 ? -11.113 -27.933 -7.145 1.00 73.00 666 CYS A CA 1
ATOM 4985 C C . CYS A 1 666 ? -11.466 -28.200 -8.624 1.00 73.00 666 CYS A C 1
ATOM 4987 O O . CYS A 1 666 ? -11.097 -27.441 -9.526 1.00 73.00 666 CYS A O 1
ATOM 4989 N N . GLN A 1 667 ? -12.169 -29.306 -8.875 1.00 74.69 667 GLN A N 1
ATOM 4990 C CA . GLN A 1 667 ? -12.457 -29.816 -10.209 1.00 74.69 667 GLN A CA 1
ATOM 4991 C C . GLN A 1 667 ? -13.640 -29.118 -10.904 1.00 74.69 667 GLN A C 1
ATOM 4993 O O . GLN A 1 667 ? -13.719 -29.138 -12.133 1.00 74.69 667 GLN A O 1
ATOM 4998 N N . ASP A 1 668 ? -14.540 -28.490 -10.144 1.00 64.00 668 ASP A N 1
ATOM 4999 C CA . ASP A 1 668 ? -15.726 -27.820 -10.679 1.00 64.00 668 ASP A CA 1
ATOM 5000 C C . ASP A 1 668 ? -15.361 -26.420 -11.199 1.00 64.00 668 ASP A C 1
ATOM 5002 O O . ASP A 1 668 ? -14.686 -25.653 -10.512 1.00 64.00 668 ASP A O 1
ATOM 5006 N N . VAL A 1 669 ? -15.841 -26.058 -12.395 1.00 53.38 669 VAL A N 1
ATOM 5007 C CA . VAL A 1 669 ? -15.690 -24.707 -12.969 1.00 53.38 669 VAL A CA 1
ATOM 5008 C C . VAL A 1 669 ? -16.879 -23.833 -12.581 1.00 53.38 669 VAL A C 1
ATOM 5010 O O . VAL A 1 669 ? -18.032 -24.214 -12.777 1.00 53.38 669 VAL A O 1
ATOM 5013 N N . ILE A 1 670 ? -16.593 -22.630 -12.088 1.00 54.81 670 ILE A N 1
ATOM 5014 C CA . ILE A 1 670 ? -17.578 -21.678 -11.582 1.00 54.81 670 ILE A CA 1
ATOM 5015 C C . ILE A 1 670 ? -17.559 -20.405 -12.429 1.00 54.81 670 ILE A C 1
ATOM 5017 O O . ILE A 1 670 ? -16.706 -19.538 -12.264 1.00 54.81 670 ILE A O 1
ATOM 5021 N N . ALA A 1 671 ? -18.567 -20.269 -13.293 1.00 43.25 671 ALA A N 1
ATOM 5022 C CA . ALA A 1 671 ? -18.951 -18.977 -13.871 1.00 43.25 671 ALA A CA 1
ATOM 5023 C C . ALA A 1 671 ? -19.886 -18.181 -12.933 1.00 43.25 671 ALA A C 1
ATOM 5025 O O . ALA A 1 671 ? -19.897 -16.956 -12.962 1.00 43.25 671 ALA A O 1
ATOM 5026 N N . PHE A 1 672 ? -20.647 -18.880 -12.081 1.00 51.09 672 PHE A N 1
ATOM 5027 C CA . PHE A 1 672 ? -21.506 -18.319 -11.034 1.00 51.09 672 PHE A CA 1
ATOM 5028 C C . PHE A 1 672 ? -21.488 -19.273 -9.838 1.00 51.09 672 PHE A C 1
ATOM 5030 O O . PHE A 1 672 ? -21.845 -20.442 -9.991 1.00 51.09 672 PHE A O 1
ATOM 5037 N N . GLY A 1 673 ? -21.017 -18.815 -8.676 1.00 56.53 673 GLY A N 1
ATOM 5038 C CA . GLY A 1 673 ? -20.796 -19.705 -7.532 1.00 56.53 673 GLY A CA 1
ATOM 5039 C C . GLY A 1 673 ? -22.091 -20.233 -6.922 1.00 56.53 673 GLY A C 1
ATOM 5040 O O . GLY A 1 673 ? -23.111 -19.536 -6.893 1.00 56.53 673 GLY A O 1
ATOM 5041 N N . ARG A 1 674 ? -22.034 -21.475 -6.430 1.00 66.44 674 ARG A N 1
ATOM 5042 C CA . ARG A 1 674 ? -23.144 -22.215 -5.824 1.00 66.44 674 ARG A CA 1
ATOM 5043 C C . ARG A 1 674 ? -23.817 -21.337 -4.756 1.00 66.44 674 ARG A C 1
ATOM 5045 O O . ARG A 1 674 ? -23.127 -20.850 -3.855 1.00 66.44 674 ARG A O 1
ATOM 5052 N N . PRO A 1 675 ? -25.142 -21.113 -4.821 1.00 73.69 675 PRO A N 1
ATOM 5053 C CA . PRO A 1 675 ? -25.822 -20.324 -3.810 1.00 73.69 675 PRO A CA 1
ATOM 5054 C C . PRO A 1 675 ? -25.881 -21.094 -2.489 1.00 73.69 675 PRO A C 1
ATOM 5056 O O . PRO A 1 675 ? -26.237 -22.274 -2.449 1.00 73.69 675 PRO A O 1
ATOM 5059 N N . CYS A 1 676 ? -25.554 -20.408 -1.401 1.00 81.06 676 CYS A N 1
ATOM 5060 C CA . CYS A 1 676 ? -25.704 -20.915 -0.048 1.00 81.06 676 CYS A CA 1
ATOM 5061 C C . CYS A 1 676 ? -27.166 -20.794 0.379 1.00 81.06 676 CYS A C 1
ATOM 5063 O O . CYS A 1 676 ? -27.808 -19.780 0.115 1.00 81.06 676 CYS A O 1
ATOM 5065 N N . TRP A 1 677 ? -27.693 -21.799 1.071 1.00 81.50 677 TRP A N 1
ATOM 5066 C CA . TRP A 1 677 ? -29.082 -21.791 1.525 1.00 81.50 677 TRP A CA 1
ATOM 5067 C C . TRP A 1 677 ? -29.149 -21.475 3.017 1.00 81.50 677 TRP A C 1
ATOM 5069 O O . TRP A 1 677 ? -28.563 -22.184 3.834 1.00 81.50 677 TRP A O 1
ATOM 5079 N N . SER A 1 678 ? -29.884 -20.423 3.378 1.00 82.56 678 SER A N 1
ATOM 5080 C CA . SER A 1 678 ? -30.175 -20.071 4.771 1.00 82.56 678 SER A CA 1
ATOM 5081 C C . SER A 1 678 ? -31.667 -19.801 4.935 1.00 82.56 678 SER A C 1
ATOM 5083 O O . SER A 1 678 ? -32.259 -19.055 4.162 1.00 82.56 678 SER A O 1
ATOM 5085 N N . GLN A 1 679 ? -32.292 -20.475 5.906 1.00 75.06 679 GLN A N 1
ATOM 5086 C CA . GLN A 1 679 ? -33.733 -20.394 6.205 1.00 75.06 679 GLN A CA 1
ATOM 5087 C C . GLN A 1 679 ? -34.657 -20.585 4.975 1.00 75.06 679 GLN A C 1
ATOM 5089 O O . GLN A 1 679 ? -35.779 -20.091 4.942 1.00 75.06 679 GLN A O 1
ATOM 5094 N N . GLY A 1 680 ? -34.191 -21.327 3.960 1.00 74.62 680 GLY A N 1
ATOM 5095 C CA . GLY A 1 680 ? -34.902 -21.569 2.697 1.00 74.62 680 GLY A CA 1
ATOM 5096 C C . GLY A 1 680 ? -34.660 -20.527 1.594 1.00 74.62 680 GLY A C 1
ATOM 5097 O O . GLY A 1 680 ? -35.130 -20.723 0.477 1.00 74.62 680 GLY A O 1
ATOM 5098 N N . LEU A 1 681 ? -33.904 -19.460 1.868 1.00 74.56 681 LEU A N 1
ATOM 5099 C CA . LEU A 1 681 ? -33.517 -18.439 0.892 1.00 74.56 681 LEU A CA 1
ATOM 5100 C C . LEU A 1 681 ? -32.135 -18.749 0.276 1.00 74.56 681 LEU A C 1
ATOM 5102 O O . LEU A 1 681 ? -31.217 -19.124 1.015 1.00 74.56 681 LEU A O 1
ATOM 5106 N N . PRO A 1 682 ? -31.959 -18.580 -1.051 1.00 79.69 682 PRO A N 1
ATOM 5107 C CA . PRO A 1 682 ? -30.668 -18.714 -1.718 1.00 79.69 682 PRO A CA 1
ATOM 5108 C C . PRO A 1 682 ? -29.872 -17.397 -1.688 1.00 79.69 682 PRO A C 1
ATOM 5110 O O . PRO A 1 682 ? -30.346 -16.355 -2.140 1.00 79.69 682 PRO A O 1
ATOM 5113 N N . PHE A 1 683 ? -28.628 -17.466 -1.223 1.00 77.56 683 PHE A N 1
ATOM 5114 C CA . PHE A 1 683 ? -27.664 -16.366 -1.175 1.00 77.56 683 PHE A CA 1
ATOM 5115 C C . PHE A 1 683 ? -26.524 -16.636 -2.169 1.00 77.56 683 PHE A C 1
ATOM 5117 O O . PHE A 1 683 ? -25.867 -17.672 -2.047 1.00 77.56 683 PHE A O 1
ATOM 5124 N N . PRO A 1 684 ? -26.262 -15.765 -3.162 1.00 73.25 684 PRO A N 1
ATOM 5125 C CA . PRO A 1 684 ? -25.230 -16.018 -4.170 1.00 73.25 684 PRO A CA 1
ATOM 5126 C C . PRO A 1 684 ? -23.817 -16.004 -3.568 1.00 73.25 684 PRO A C 1
ATOM 5128 O O . PRO A 1 684 ? -23.567 -15.344 -2.556 1.00 73.25 684 PRO A O 1
ATOM 5131 N N . HIS A 1 685 ? -22.876 -16.700 -4.209 1.00 75.06 685 HIS A N 1
ATOM 5132 C CA . HIS A 1 685 ? -21.455 -16.664 -3.845 1.00 75.06 685 HIS A CA 1
ATOM 5133 C C . HIS A 1 685 ? -20.935 -15.222 -3.702 1.00 75.06 685 HIS A C 1
ATOM 5135 O O . HIS A 1 685 ? -21.293 -14.339 -4.480 1.00 75.06 685 HIS A O 1
ATOM 5141 N N . GLY A 1 686 ? -20.094 -14.982 -2.693 1.00 70.06 686 GLY A N 1
ATOM 5142 C CA . GLY A 1 686 ? -19.538 -13.666 -2.370 1.00 70.06 686 GLY A CA 1
ATOM 5143 C C . GLY A 1 686 ? -20.467 -12.768 -1.546 1.00 70.06 686 GLY A C 1
ATOM 5144 O O . GLY A 1 686 ? -19.979 -11.854 -0.881 1.00 70.06 686 GLY A O 1
ATOM 5145 N N . SER A 1 687 ? -21.779 -13.037 -1.512 1.00 74.44 687 SER A N 1
ATOM 5146 C CA . SER A 1 687 ? -22.708 -12.279 -0.664 1.00 74.44 687 SER A CA 1
ATOM 5147 C C . SER A 1 687 ? -22.506 -12.560 0.829 1.00 74.44 687 SER A C 1
ATOM 5149 O O . SER A 1 687 ? -22.026 -13.626 1.230 1.00 74.44 687 SER A O 1
ATOM 5151 N N . SER A 1 688 ? -22.903 -11.597 1.662 1.00 83.06 688 SER A N 1
ATOM 5152 C CA . SER A 1 688 ? -22.925 -11.717 3.121 1.00 83.06 688 SER A CA 1
ATOM 5153 C C . SER A 1 688 ? -24.243 -11.221 3.705 1.00 83.06 688 SER A C 1
ATOM 5155 O O . SER A 1 688 ? -24.789 -10.224 3.235 1.00 83.06 688 SER A O 1
ATOM 5157 N N . TRP A 1 689 ? -24.728 -11.893 4.747 1.00 87.00 689 TRP A N 1
ATOM 5158 C CA . TRP A 1 689 ? -25.986 -11.596 5.437 1.00 87.00 689 TRP A CA 1
ATOM 5159 C C . TRP A 1 689 ? -25.836 -11.776 6.950 1.00 87.00 689 TRP A C 1
ATOM 5161 O O . TRP A 1 689 ? -24.839 -12.312 7.436 1.00 87.00 689 TRP A O 1
ATOM 5171 N N . LEU A 1 690 ? -26.840 -11.328 7.704 1.00 82.44 690 LEU A N 1
ATOM 5172 C CA . LEU A 1 690 ? -26.948 -11.612 9.133 1.00 82.44 690 LEU A CA 1
ATOM 5173 C C . LEU A 1 690 ? -27.877 -12.808 9.351 1.00 82.44 690 LEU A C 1
ATOM 5175 O O . LEU A 1 690 ? -28.985 -12.835 8.817 1.00 82.44 690 LEU A O 1
ATOM 5179 N N . GLU A 1 691 ? -27.440 -13.772 10.156 1.00 83.62 691 GLU A N 1
ATOM 5180 C CA . GLU A 1 691 ? -28.250 -14.913 10.583 1.00 83.62 691 GLU A CA 1
ATOM 5181 C C . GLU A 1 691 ? -28.337 -14.915 12.115 1.00 83.62 691 GLU A C 1
ATOM 5183 O O . GLU A 1 691 ? -27.355 -15.146 12.824 1.00 83.62 691 GLU A O 1
ATOM 5188 N N . ASP A 1 692 ? -29.520 -14.578 12.629 1.00 82.75 692 ASP A N 1
ATOM 5189 C CA . ASP A 1 692 ? -29.760 -14.217 14.030 1.00 82.75 692 ASP A CA 1
ATOM 5190 C C . ASP A 1 692 ? -28.803 -13.122 14.537 1.00 82.75 692 ASP A C 1
ATOM 5192 O O . ASP A 1 692 ? -28.938 -11.961 14.152 1.00 82.75 692 ASP A O 1
ATOM 5196 N N . CYS A 1 693 ? -27.851 -13.457 15.410 1.00 84.50 693 CYS A N 1
ATOM 5197 C CA . CYS A 1 693 ? -26.823 -12.524 15.870 1.00 84.50 693 CYS A CA 1
ATOM 5198 C C . CYS A 1 693 ? -25.519 -12.622 15.068 1.00 84.50 693 CYS A C 1
ATOM 5200 O O . CYS A 1 693 ? -24.671 -11.745 15.220 1.00 84.50 693 CYS A O 1
ATOM 5202 N N . ASN A 1 694 ? -25.349 -13.638 14.221 1.00 88.62 694 ASN A N 1
ATOM 5203 C CA . ASN A 1 694 ? -24.102 -13.935 13.525 1.00 88.62 694 ASN A CA 1
ATOM 5204 C C . ASN A 1 694 ? -24.008 -13.249 12.158 1.00 88.62 694 ASN A C 1
ATOM 5206 O O . ASN A 1 694 ? -25.019 -12.923 11.538 1.00 88.62 694 ASN A O 1
ATOM 5210 N N . SER A 1 695 ? -22.777 -13.021 11.701 1.00 88.81 695 SER A N 1
ATOM 5211 C CA . SER A 1 695 ? -22.488 -12.562 10.339 1.00 88.81 695 SER A CA 1
ATOM 5212 C C . SER A 1 695 ? -22.038 -13.752 9.504 1.00 88.81 695 SER A C 1
ATOM 5214 O O . SER A 1 695 ? -21.156 -14.491 9.943 1.00 88.81 695 SER A O 1
ATOM 5216 N N . CYS A 1 696 ? -22.642 -13.933 8.333 1.00 88.88 696 CYS A N 1
ATOM 5217 C CA . CYS A 1 696 ? -22.412 -15.060 7.437 1.00 88.88 696 CYS A CA 1
ATOM 5218 C C . CYS A 1 696 ? -21.998 -14.590 6.038 1.00 88.88 696 CYS A C 1
ATOM 5220 O O . CYS A 1 696 ? -22.421 -13.527 5.580 1.00 88.88 696 CYS A O 1
ATOM 5222 N N . ARG A 1 697 ? -21.196 -15.397 5.340 1.00 88.19 697 ARG A N 1
ATOM 5223 C CA . ARG A 1 697 ? -20.756 -15.190 3.954 1.00 88.19 697 ARG A CA 1
ATOM 5224 C C . ARG A 1 697 ? -20.912 -16.482 3.155 1.00 88.19 697 ARG A C 1
ATOM 5226 O O . ARG A 1 697 ? -20.640 -17.569 3.663 1.00 88.19 697 ARG A O 1
ATOM 5233 N N . CYS A 1 698 ? -21.313 -16.360 1.891 1.00 81.50 698 CYS A N 1
ATOM 5234 C CA . CYS A 1 698 ? -21.359 -17.499 0.984 1.00 81.50 698 CYS A CA 1
ATOM 5235 C C . CYS A 1 698 ? -20.019 -17.697 0.272 1.00 81.50 698 CYS A C 1
ATOM 5237 O O . CYS A 1 698 ? -19.650 -16.909 -0.602 1.00 81.50 698 CYS A O 1
ATOM 5239 N N . LEU A 1 699 ? -19.316 -18.770 0.622 1.00 79.88 699 LEU A N 1
ATOM 5240 C CA . LEU A 1 699 ? -18.067 -19.211 0.008 1.00 79.88 699 LEU A CA 1
ATOM 5241 C C . LEU A 1 699 ? -18.346 -20.465 -0.838 1.00 79.88 699 LEU A C 1
ATOM 5243 O O . LEU A 1 699 ? -18.040 -21.579 -0.440 1.00 79.88 699 LEU A O 1
ATOM 5247 N N . ASP A 1 700 ? -18.991 -20.262 -1.990 1.00 71.44 700 ASP A N 1
ATOM 5248 C CA . ASP A 1 700 ? -19.416 -21.315 -2.934 1.00 71.44 700 ASP A CA 1
ATOM 5249 C C . ASP A 1 700 ? -20.230 -22.460 -2.302 1.00 71.44 700 ASP A C 1
ATOM 5251 O O . ASP A 1 700 ? -19.756 -23.573 -2.089 1.00 71.44 700 ASP A O 1
ATOM 5255 N N . GLY A 1 701 ? -21.485 -22.186 -1.948 1.00 74.69 701 GLY A N 1
ATOM 5256 C CA . GLY A 1 701 ? -22.358 -23.146 -1.268 1.00 74.69 701 GLY A CA 1
ATOM 5257 C C . GLY A 1 701 ? -21.977 -23.410 0.196 1.00 74.69 701 GLY A C 1
ATOM 5258 O O . GLY A 1 701 ? -22.869 -23.676 1.004 1.00 74.69 701 GLY A O 1
ATOM 5259 N N . HIS A 1 702 ? -20.701 -23.264 0.577 1.00 80.50 702 HIS A N 1
ATOM 5260 C CA . HIS A 1 702 ? -20.281 -23.282 1.972 1.00 80.50 702 HIS A CA 1
ATOM 5261 C C . HIS A 1 702 ? -20.675 -21.977 2.670 1.00 80.50 702 HIS A C 1
ATOM 5263 O O . HIS A 1 702 ? -20.250 -20.878 2.304 1.00 80.50 702 HIS A O 1
ATOM 5269 N N . ARG A 1 703 ? -21.488 -22.105 3.718 1.00 84.62 703 ARG A N 1
ATOM 5270 C CA . ARG A 1 703 ? -21.893 -20.999 4.583 1.00 84.62 703 ARG A CA 1
ATOM 5271 C C . ARG A 1 703 ? -20.883 -20.855 5.721 1.00 84.62 703 ARG A C 1
ATOM 5273 O O . ARG A 1 703 ? -20.971 -21.574 6.713 1.00 84.62 703 ARG A O 1
ATOM 5280 N N . ASP A 1 704 ? -19.955 -19.917 5.574 1.00 87.31 704 ASP A N 1
ATOM 5281 C CA . ASP A 1 704 ? -19.084 -19.485 6.669 1.00 87.31 704 ASP A CA 1
ATOM 5282 C C . ASP A 1 704 ? -19.822 -18.449 7.532 1.00 87.31 704 ASP A C 1
ATOM 5284 O O . ASP A 1 704 ? -20.440 -17.531 6.994 1.00 87.31 704 ASP A O 1
ATOM 5288 N N . CYS A 1 705 ? -19.796 -18.604 8.855 1.00 87.94 705 CYS A N 1
ATOM 5289 C CA . CYS A 1 705 ? -20.481 -17.726 9.806 1.00 87.94 705 CYS A CA 1
ATOM 5290 C C . CYS A 1 705 ? -19.653 -17.551 11.081 1.00 87.94 705 CYS A C 1
ATOM 5292 O O . CYS A 1 705 ? -19.037 -18.503 11.566 1.00 87.94 705 CYS A O 1
ATOM 5294 N N . SER A 1 706 ? -19.758 -16.375 11.710 1.00 91.94 706 SER A N 1
ATOM 5295 C CA . SER A 1 706 ? -19.356 -16.227 13.112 1.00 91.94 706 SER A CA 1
ATOM 5296 C C . SER A 1 706 ? -20.132 -17.204 14.006 1.00 91.94 706 SER A C 1
ATOM 5298 O O . SER A 1 706 ? -21.280 -17.559 13.729 1.00 91.94 706 SER A O 1
ATOM 5300 N N . LYS A 1 707 ? -19.502 -17.625 15.099 1.00 90.50 707 LYS A N 1
ATOM 5301 C CA . LYS A 1 707 ? -19.981 -18.635 16.042 1.00 90.50 707 LYS A CA 1
ATOM 5302 C C . LYS A 1 707 ? -20.293 -17.993 17.400 1.00 90.50 707 LYS A C 1
ATOM 5304 O O . LYS A 1 707 ? -19.735 -18.372 18.421 1.00 90.50 707 LYS A O 1
ATOM 5309 N N . VAL A 1 708 ? -21.176 -16.997 17.441 1.00 91.62 708 VAL A N 1
ATOM 5310 C CA . VAL A 1 708 ? -21.697 -16.430 18.700 1.00 91.62 708 VAL A CA 1
ATOM 5311 C C . VAL A 1 708 ? -22.949 -17.199 19.124 1.00 91.62 708 VAL A C 1
ATOM 5313 O O . VAL A 1 708 ? -23.861 -17.402 18.316 1.00 91.62 708 VAL A O 1
ATOM 5316 N N . TRP A 1 709 ? -23.043 -17.595 20.398 1.00 90.44 709 TRP A N 1
ATOM 5317 C CA . TRP A 1 709 ? -24.290 -18.122 20.959 1.00 90.44 709 TRP A CA 1
ATOM 5318 C C . TRP A 1 709 ? -25.294 -16.981 21.178 1.00 90.44 709 TRP A C 1
ATOM 5320 O O . TRP A 1 709 ? -25.214 -16.240 22.157 1.00 90.44 709 TRP A O 1
ATOM 5330 N N . CYS A 1 710 ? -26.255 -16.838 20.263 1.00 84.38 710 CYS A N 1
ATOM 5331 C CA . CYS A 1 710 ? -27.231 -15.741 20.283 1.00 84.38 710 CYS A CA 1
ATOM 5332 C C . CYS A 1 710 ? -28.203 -15.786 21.478 1.00 84.38 710 CYS A C 1
ATOM 5334 O O . CYS A 1 710 ? -28.707 -14.746 21.912 1.00 84.38 710 CYS A O 1
ATOM 5336 N N . GLY A 1 711 ? -28.444 -16.975 22.036 1.00 79.81 711 GLY A N 1
ATOM 5337 C CA . GLY A 1 711 ? -29.416 -17.201 23.104 1.00 79.81 711 GLY A CA 1
ATOM 5338 C C . GLY A 1 711 ? -30.870 -17.003 22.661 1.00 79.81 711 GLY A C 1
ATOM 5339 O O . GLY A 1 711 ? -31.205 -17.119 21.483 1.00 79.81 711 GLY A O 1
ATOM 5340 N N . ARG A 1 712 ? -31.758 -16.740 23.626 1.00 77.38 712 ARG A N 1
ATOM 5341 C CA . ARG A 1 712 ? -33.199 -16.557 23.384 1.00 77.38 712 ARG A CA 1
ATOM 5342 C C . ARG A 1 712 ? -33.489 -15.180 22.787 1.00 77.38 712 ARG A C 1
ATOM 5344 O O . ARG A 1 712 ? -32.962 -14.176 23.262 1.00 77.38 712 ARG A O 1
ATOM 5351 N N . LYS A 1 713 ? -34.377 -15.126 21.789 1.00 73.94 713 LYS A N 1
ATOM 5352 C CA . LYS A 1 713 ? -34.876 -13.859 21.236 1.00 73.94 713 LYS A CA 1
ATOM 5353 C C . LYS A 1 713 ? -35.854 -13.191 22.221 1.00 73.94 713 LYS A C 1
ATOM 5355 O O . LYS A 1 713 ? -36.703 -13.895 22.782 1.00 73.94 713 LYS A O 1
ATOM 5360 N N . PRO A 1 714 ? -35.764 -11.863 22.433 1.00 74.44 714 PRO A N 1
ATOM 5361 C CA . PRO A 1 714 ? -36.790 -11.110 23.146 1.00 74.44 714 PRO A CA 1
ATOM 5362 C C . PRO A 1 714 ? -38.063 -11.007 22.295 1.00 74.44 714 PRO A C 1
ATOM 5364 O O . PRO A 1 714 ? -38.003 -11.030 21.067 1.00 74.44 714 PRO A O 1
ATOM 5367 N N . CYS A 1 715 ? -39.214 -10.872 22.947 1.00 75.81 715 CYS A N 1
ATOM 5368 C CA . CYS A 1 715 ? -40.520 -10.778 22.291 1.00 75.81 715 CYS A CA 1
ATOM 5369 C C . CYS A 1 715 ? -41.489 -9.905 23.102 1.00 75.81 715 CYS A C 1
ATOM 5371 O O . CYS A 1 715 ? -41.215 -9.579 24.261 1.00 75.81 715 CYS A O 1
ATOM 5373 N N . LEU A 1 716 ? -42.622 -9.526 22.503 1.00 75.25 716 LEU A N 1
ATOM 5374 C CA . LEU A 1 716 ? -43.669 -8.738 23.162 1.00 75.25 716 LEU A CA 1
ATOM 5375 C C . LEU A 1 716 ? -44.884 -9.609 23.508 1.00 75.25 716 LEU A C 1
ATOM 5377 O O . LEU A 1 716 ? -45.430 -10.302 22.652 1.00 75.25 716 LEU A O 1
ATOM 5381 N N . LEU A 1 717 ? -45.345 -9.519 24.755 1.00 72.50 717 LEU A N 1
ATOM 5382 C CA . LEU A 1 717 ? -46.471 -10.296 25.292 1.00 72.50 717 LEU A CA 1
ATOM 5383 C C . LEU A 1 717 ? -47.848 -9.800 24.802 1.00 72.50 717 LEU A C 1
ATOM 5385 O O . LEU A 1 717 ? -48.838 -10.510 24.940 1.00 72.50 717 LEU A O 1
ATOM 5389 N N . ALA A 1 718 ? -47.920 -8.589 24.235 1.00 66.88 718 ALA A N 1
ATOM 5390 C CA . ALA A 1 718 ? -49.170 -7.891 23.903 1.00 66.88 718 ALA A CA 1
ATOM 5391 C C . ALA A 1 718 ? -49.255 -7.402 22.436 1.00 66.88 718 ALA A C 1
ATOM 5393 O O . ALA A 1 718 ? -49.887 -6.385 22.147 1.00 66.88 718 ALA A O 1
ATOM 5394 N N . GLY A 1 719 ? -48.600 -8.096 21.499 1.00 51.56 719 GLY A N 1
ATOM 5395 C CA . GLY A 1 719 ? -48.644 -7.762 20.068 1.00 51.56 719 GLY A CA 1
ATOM 5396 C C . GLY A 1 719 ? -49.954 -8.174 19.377 1.00 51.56 719 GLY A C 1
ATOM 5397 O O . GLY A 1 719 ? -50.417 -9.301 19.542 1.00 51.56 719 GLY A O 1
ATOM 5398 N N . ARG A 1 720 ? -50.531 -7.281 18.555 1.00 50.00 720 ARG A N 1
ATOM 5399 C CA . ARG A 1 720 ? -51.562 -7.648 17.559 1.00 50.00 720 ARG A CA 1
ATOM 5400 C C . ARG A 1 720 ? -50.932 -8.440 16.392 1.00 50.00 720 ARG A C 1
ATOM 5402 O O . ARG A 1 720 ? -49.733 -8.285 16.176 1.00 50.00 720 ARG A O 1
ATOM 5409 N N . PRO A 1 721 ? -51.706 -9.232 15.620 1.00 48.41 721 PRO A N 1
ATOM 5410 C CA . PRO A 1 721 ? -51.154 -10.183 14.641 1.00 48.41 721 PRO A CA 1
ATOM 5411 C C . PRO A 1 721 ? -50.374 -9.580 13.458 1.00 48.41 721 PRO A C 1
ATOM 5413 O O . PRO A 1 721 ? -49.631 -10.297 12.796 1.00 48.41 721 PRO A O 1
ATOM 5416 N N . ASP A 1 722 ? -50.544 -8.287 13.177 1.00 44.09 722 ASP A N 1
ATOM 5417 C CA . ASP A 1 722 ? -50.196 -7.676 11.886 1.00 44.09 722 ASP A CA 1
ATOM 5418 C C . ASP A 1 722 ? -48.839 -6.932 11.872 1.00 44.09 722 ASP A C 1
ATOM 5420 O O . ASP A 1 722 ? -48.705 -5.891 11.228 1.00 44.09 722 ASP A O 1
ATOM 5424 N N . SER A 1 723 ? -47.820 -7.422 12.595 1.00 44.22 723 SER A N 1
ATOM 5425 C CA . SER A 1 723 ? -46.462 -6.840 12.570 1.00 44.22 723 SER A CA 1
ATOM 5426 C C . SER A 1 723 ? -45.360 -7.916 12.551 1.00 44.22 723 SER A C 1
ATOM 5428 O O . SER A 1 723 ? -45.159 -8.602 13.556 1.00 44.22 723 SER A O 1
ATOM 5430 N N . PRO A 1 724 ? -44.604 -8.075 11.444 1.00 44.84 724 PRO A N 1
ATOM 5431 C CA . PRO A 1 724 ? -43.741 -9.243 11.233 1.00 44.84 724 PRO A CA 1
ATOM 5432 C C . PRO A 1 724 ? -42.494 -9.306 12.131 1.00 44.84 724 PRO A C 1
ATOM 5434 O O . PRO A 1 724 ? -41.917 -10.378 12.282 1.00 44.84 724 PRO A O 1
ATOM 5437 N N . ASN A 1 725 ? -42.088 -8.197 12.761 1.00 48.69 725 ASN A N 1
ATOM 5438 C CA . ASN A 1 725 ? -40.881 -8.133 13.599 1.00 48.69 725 ASN A CA 1
ATOM 5439 C C . ASN A 1 725 ? -41.142 -8.368 15.105 1.00 48.69 725 ASN A C 1
ATOM 5441 O O . ASN A 1 725 ? -40.228 -8.180 15.906 1.00 48.69 725 ASN A O 1
ATOM 5445 N N . ALA A 1 726 ? -42.365 -8.733 15.514 1.00 51.09 726 ALA A N 1
ATOM 5446 C CA . ALA A 1 726 ? -42.754 -8.820 16.932 1.00 51.09 726 ALA A CA 1
ATOM 5447 C C . ALA A 1 726 ? -43.000 -10.248 17.469 1.00 51.09 726 ALA A C 1
ATOM 5449 O O . ALA A 1 726 ? -43.059 -10.436 18.688 1.00 51.09 726 ALA A O 1
ATOM 5450 N N . GLN A 1 727 ? -43.134 -11.248 16.592 1.00 64.62 727 GLN A N 1
ATOM 5451 C CA . GLN A 1 727 ? -43.467 -12.627 16.962 1.00 64.62 727 GLN A CA 1
ATOM 5452 C C . GLN A 1 727 ? -42.240 -13.549 17.022 1.00 64.62 727 GLN A C 1
ATOM 5454 O O . GLN A 1 727 ? -41.268 -13.391 16.284 1.00 64.62 727 GLN A O 1
ATOM 5459 N N . CYS A 1 728 ? -42.308 -14.550 17.903 1.00 66.69 728 CYS A N 1
ATOM 5460 C CA . CYS A 1 728 ? -41.317 -15.621 17.979 1.00 66.69 728 CYS A CA 1
ATOM 5461 C C . CYS A 1 728 ? -41.309 -16.489 16.698 1.00 66.69 728 CYS A C 1
ATOM 5463 O O . CYS A 1 728 ? -42.324 -16.548 15.999 1.00 66.69 728 CYS A O 1
ATOM 5465 N N . PRO A 1 729 ? -40.198 -17.194 16.395 1.00 67.31 729 PRO A N 1
ATOM 5466 C CA . PRO A 1 729 ? -40.117 -18.126 15.268 1.00 67.31 729 PRO A CA 1
ATOM 5467 C C . PRO A 1 729 ? -41.248 -19.164 15.258 1.00 67.31 729 PRO A C 1
ATOM 5469 O O . PRO A 1 729 ? -41.760 -19.544 16.311 1.00 67.31 729 PRO A O 1
ATOM 5472 N N . ALA A 1 730 ? -41.613 -19.655 14.071 1.00 64.00 730 ALA A N 1
ATOM 5473 C CA . ALA A 1 730 ? -42.726 -20.587 13.893 1.00 64.00 730 ALA A CA 1
ATOM 5474 C C . ALA A 1 730 ? -42.629 -21.803 14.840 1.00 64.00 730 ALA A C 1
ATOM 5476 O O . ALA A 1 730 ? -41.643 -22.537 14.830 1.00 64.00 730 ALA A O 1
ATOM 5477 N N . GLY A 1 731 ? -43.665 -22.000 15.663 1.00 64.19 731 GLY A N 1
ATOM 5478 C CA . GLY A 1 731 ? -43.717 -23.043 16.697 1.00 64.19 731 GLY A CA 1
ATOM 5479 C C . GLY A 1 731 ? -43.288 -22.602 18.105 1.00 64.19 731 GLY A C 1
ATOM 5480 O O . GLY A 1 731 ? -43.451 -23.380 19.040 1.00 64.19 731 GLY A O 1
ATOM 5481 N N . GLN A 1 732 ? -42.793 -21.374 18.293 1.00 74.12 732 GLN A N 1
ATOM 5482 C CA . GLN A 1 732 ? -42.459 -20.811 19.608 1.00 74.12 732 GLN A CA 1
ATOM 5483 C C . GLN A 1 732 ? -43.492 -19.762 20.052 1.00 74.12 732 GLN A C 1
ATOM 5485 O O . GLN A 1 732 ? -43.949 -18.940 19.259 1.00 74.12 732 GLN A O 1
ATOM 5490 N N . TRP A 1 733 ? -43.820 -19.752 21.345 1.00 72.44 733 TRP A N 1
ATOM 5491 C CA . TRP A 1 733 ? -44.630 -18.714 21.996 1.00 72.44 733 TRP A CA 1
ATOM 5492 C C . TRP A 1 733 ? -43.776 -17.773 22.864 1.00 72.44 733 TRP A C 1
ATOM 5494 O O . TRP A 1 733 ? -42.689 -18.142 23.319 1.00 72.44 7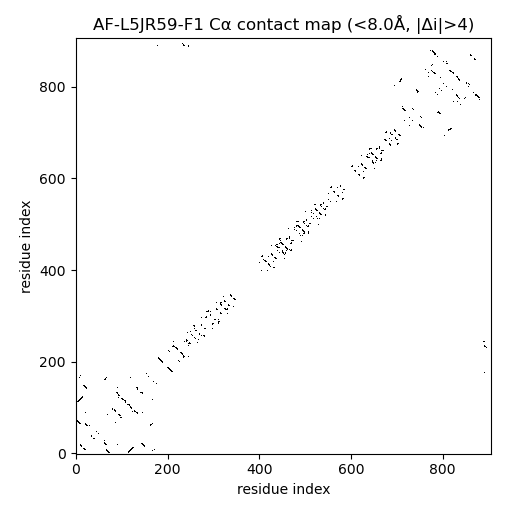33 TRP A O 1
ATOM 5504 N N . CYS A 1 734 ? -44.263 -16.547 23.079 1.00 78.00 734 CYS A N 1
ATOM 5505 C CA . CYS A 1 734 ? -43.616 -15.559 23.943 1.00 78.00 734 CYS A CA 1
ATOM 5506 C C . CYS A 1 734 ? -44.010 -15.792 25.407 1.00 78.00 734 CYS A C 1
ATOM 5508 O O . CYS A 1 734 ? -45.199 -15.865 25.718 1.00 78.00 734 CYS A O 1
ATOM 5510 N N . ARG A 1 735 ? -43.024 -15.890 26.300 1.00 74.19 735 ARG A N 1
ATOM 5511 C CA . ARG A 1 735 ? -43.208 -16.188 27.725 1.00 74.19 735 ARG A CA 1
ATOM 5512 C C . ARG A 1 735 ? -42.637 -15.073 28.596 1.00 74.19 735 ARG A C 1
ATOM 5514 O O . ARG A 1 735 ? -41.594 -14.509 28.278 1.00 74.19 735 ARG A O 1
ATOM 5521 N N . GLU A 1 736 ? -43.320 -14.754 29.691 1.00 69.12 736 GLU A N 1
ATOM 5522 C CA . GLU A 1 736 ? -42.890 -13.726 30.646 1.00 69.12 736 GLU A CA 1
ATOM 5523 C C . GLU A 1 736 ? -41.507 -14.046 31.247 1.00 69.12 736 GLU A C 1
ATOM 5525 O O . GLU A 1 736 ? -41.184 -15.210 31.508 1.00 69.12 736 GLU A O 1
ATOM 5530 N N . LYS A 1 737 ? -40.672 -13.015 31.440 1.00 66.69 737 LYS A N 1
ATOM 5531 C CA . LYS A 1 737 ? -39.321 -13.174 32.000 1.00 66.69 737 LYS A CA 1
ATOM 5532 C C . LYS A 1 737 ? -39.362 -13.469 33.501 1.00 66.69 737 LYS A C 1
ATOM 5534 O O . LYS A 1 737 ? -40.279 -13.057 34.205 1.00 66.69 737 LYS A O 1
ATOM 5539 N N . ALA A 1 738 ? -38.312 -14.114 34.010 1.00 64.00 738 ALA A N 1
ATOM 5540 C CA . ALA A 1 738 ? -38.137 -14.309 35.447 1.00 64.00 738 ALA A CA 1
ATOM 5541 C C . ALA A 1 738 ? -38.099 -12.958 36.205 1.00 64.00 738 ALA A C 1
ATOM 5543 O O . ALA A 1 738 ? -37.514 -11.986 35.704 1.00 64.00 738 ALA A O 1
ATOM 5544 N N . PRO A 1 739 ? -38.693 -12.872 37.412 1.00 59.44 739 PRO A N 1
ATOM 5545 C CA . PRO A 1 739 ? -38.715 -11.639 38.192 1.00 59.44 739 PRO A CA 1
ATOM 5546 C C . PRO A 1 739 ? -37.290 -11.182 38.534 1.00 59.44 739 PRO A C 1
ATOM 5548 O O . PRO A 1 739 ? -36.460 -11.974 38.965 1.00 59.44 739 PRO A O 1
ATOM 5551 N N . GLY A 1 740 ? -37.013 -9.890 38.332 1.00 64.50 740 GLY A N 1
ATOM 5552 C 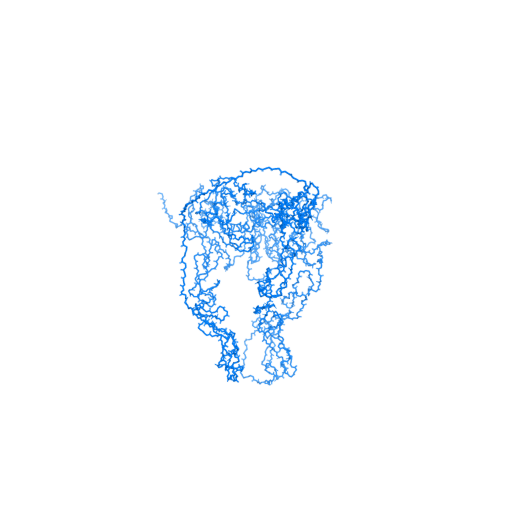CA . GLY A 1 740 ? -35.693 -9.279 38.552 1.00 64.50 740 GLY A CA 1
ATOM 5553 C C . GLY A 1 740 ? -34.937 -8.889 37.274 1.00 64.50 740 GLY A C 1
ATOM 5554 O O . GLY A 1 740 ? -34.123 -7.971 37.331 1.00 64.50 740 GLY A O 1
ATOM 5555 N N . GLN A 1 741 ? -35.279 -9.473 36.117 1.00 74.56 741 GLN A N 1
ATOM 5556 C CA . GLN A 1 741 ? -34.619 -9.259 34.809 1.00 74.56 741 GLN A CA 1
ATOM 5557 C C . GLN A 1 741 ? -34.893 -7.888 34.137 1.00 74.56 741 GLN A C 1
ATOM 5559 O O . GLN A 1 741 ? -34.536 -7.667 32.976 1.00 74.56 741 GLN A O 1
ATOM 5564 N N . CYS A 1 742 ? -35.546 -6.961 34.841 1.00 79.50 742 CYS A N 1
ATOM 5565 C CA . CYS A 1 742 ? -35.910 -5.626 34.362 1.00 79.50 742 CYS A CA 1
ATOM 5566 C C . CYS A 1 742 ? -34.936 -4.578 34.916 1.00 79.50 742 CYS A C 1
ATOM 5568 O O . CYS A 1 742 ? -34.892 -4.380 36.131 1.00 79.50 742 CYS A O 1
ATOM 5570 N N . LEU A 1 743 ? -34.189 -3.896 34.040 1.00 79.50 743 LEU A N 1
ATOM 5571 C CA . LEU A 1 743 ? -33.266 -2.829 34.445 1.00 79.50 743 LEU A CA 1
ATOM 5572 C C . LEU A 1 743 ? -34.006 -1.490 34.582 1.00 79.50 743 LEU A C 1
ATOM 5574 O O . LEU A 1 743 ? -33.834 -0.786 35.575 1.00 79.50 743 LEU A O 1
ATOM 5578 N N . GLN A 1 744 ? -34.892 -1.179 33.628 1.00 81.62 744 GLN A N 1
ATOM 5579 C CA . GLN A 1 744 ? -35.713 0.033 33.655 1.00 81.62 744 GLN A CA 1
ATOM 5580 C C . GLN A 1 744 ? -37.206 -0.286 33.454 1.00 81.62 744 GLN A C 1
ATOM 5582 O O . GLN A 1 744 ? -37.619 -0.611 32.338 1.00 81.62 744 GLN A O 1
ATOM 5587 N N . PRO A 1 745 ? -38.045 -0.167 34.501 1.00 76.56 745 PRO A N 1
ATOM 5588 C CA . PRO A 1 745 ? -39.493 -0.341 34.386 1.00 76.56 745 PRO A CA 1
ATOM 5589 C C . PRO A 1 745 ? -40.161 0.651 33.408 1.00 76.56 745 PRO A C 1
ATOM 5591 O O . PRO A 1 745 ? -39.635 1.747 33.207 1.00 76.56 745 PRO A O 1
ATOM 5594 N N . PRO A 1 746 ? -41.340 0.317 32.846 1.00 79.25 746 PRO A N 1
ATOM 5595 C CA . PRO A 1 746 ? -42.077 -0.939 33.007 1.00 79.25 746 PRO A CA 1
ATOM 5596 C C . PRO A 1 746 ? -41.680 -1.998 31.960 1.00 79.25 746 PRO A C 1
ATOM 5598 O O . PRO A 1 746 ? -41.926 -1.834 30.769 1.00 79.25 746 PRO A O 1
ATOM 5601 N N . CYS A 1 747 ? -41.141 -3.143 32.398 1.00 73.38 747 CYS A N 1
ATOM 5602 C CA . CYS A 1 747 ? -40.799 -4.252 31.492 1.00 73.38 747 CYS A CA 1
ATOM 5603 C C . CYS A 1 747 ? -41.937 -5.268 31.264 1.00 73.38 747 CYS A C 1
ATOM 5605 O O . CYS A 1 747 ? -41.742 -6.219 30.518 1.00 73.38 747 CYS A O 1
ATOM 5607 N N . ALA A 1 748 ? -43.117 -5.090 31.873 1.00 72.50 748 ALA A N 1
ATOM 5608 C CA . ALA A 1 748 ? -44.204 -6.087 31.889 1.00 72.50 748 ALA A CA 1
ATOM 5609 C C . ALA A 1 748 ? -44.817 -6.429 30.510 1.00 72.50 748 ALA A C 1
ATOM 5611 O O . ALA A 1 748 ? -45.615 -7.352 30.401 1.00 72.50 748 ALA A O 1
ATOM 5612 N N . ALA A 1 749 ? -44.454 -5.701 29.450 1.00 72.19 749 ALA A N 1
ATOM 5613 C CA . ALA A 1 749 ? -44.828 -6.024 28.072 1.00 72.19 749 ALA A CA 1
ATOM 5614 C C . ALA A 1 749 ? -43.844 -6.985 27.368 1.00 72.19 749 ALA A C 1
ATOM 5616 O O . ALA A 1 749 ? -44.131 -7.419 26.252 1.00 72.19 749 ALA A O 1
ATOM 5617 N N . TRP A 1 750 ? -42.696 -7.304 27.978 1.00 73.62 750 TRP A N 1
ATOM 5618 C CA . TRP A 1 750 ? -41.577 -8.008 27.344 1.00 73.62 750 TRP A CA 1
ATOM 5619 C C . TRP A 1 750 ? -41.367 -9.421 27.901 1.00 73.62 750 TRP A C 1
ATOM 5621 O O . TRP A 1 750 ? -41.369 -9.643 29.111 1.00 73.62 750 TRP A O 1
ATOM 5631 N N . GLY A 1 751 ? -41.102 -10.364 27.000 1.00 75.69 751 GLY A N 1
ATOM 5632 C CA . GLY A 1 751 ? -40.825 -11.766 27.301 1.00 75.69 751 GLY A CA 1
ATOM 5633 C C . GLY A 1 751 ? -39.610 -12.317 26.552 1.00 75.69 751 GLY A C 1
ATOM 5634 O O . GLY A 1 751 ? -38.833 -11.572 25.946 1.00 75.69 751 GLY A O 1
ATOM 5635 N N . GLU A 1 752 ? -39.456 -13.638 26.588 1.00 77.56 752 GLU A N 1
ATOM 5636 C CA . GLU A 1 752 ? -38.528 -14.410 25.751 1.00 77.56 752 GLU A CA 1
ATOM 5637 C C . GLU A 1 752 ? -39.251 -15.578 25.082 1.00 77.56 752 GLU A C 1
ATOM 5639 O O . GLU A 1 752 ? -40.248 -16.087 25.596 1.00 77.56 752 GLU A O 1
ATOM 5644 N N . CYS A 1 753 ? -38.741 -16.025 23.936 1.00 77.19 753 CYS A N 1
ATOM 5645 C CA . CYS A 1 753 ? -39.290 -17.195 23.262 1.00 77.19 753 CYS A CA 1
ATOM 5646 C C . CYS A 1 753 ? -38.937 -18.496 24.019 1.00 77.19 753 CYS A C 1
ATOM 5648 O O . CYS A 1 753 ? -37.783 -18.740 24.403 1.00 77.19 753 CYS A O 1
ATOM 5650 N N . ASP A 1 754 ? -39.952 -19.329 24.256 1.00 67.19 754 ASP A N 1
ATOM 5651 C CA . ASP A 1 754 ? -39.840 -20.607 24.981 1.00 67.19 754 ASP A CA 1
ATOM 5652 C C . ASP A 1 754 ? -39.103 -21.672 24.117 1.00 67.19 754 ASP A C 1
ATOM 5654 O O . ASP A 1 754 ? -38.989 -21.513 22.896 1.00 67.19 754 ASP A O 1
ATOM 5658 N N . PRO A 1 755 ? -38.499 -22.725 24.705 1.00 58.41 755 PRO A N 1
ATOM 5659 C CA . PRO A 1 755 ? -37.402 -23.445 24.059 1.00 58.41 755 PRO A CA 1
ATOM 5660 C C . PRO A 1 755 ? -37.845 -24.448 22.979 1.00 58.41 755 PRO A C 1
ATOM 5662 O O . PRO A 1 755 ? -38.114 -25.610 23.266 1.00 58.41 755 PRO A O 1
ATOM 5665 N N . ALA A 1 756 ? -37.757 -24.018 21.720 1.00 52.94 756 ALA A N 1
ATOM 5666 C CA . ALA A 1 756 ? -37.430 -24.892 20.584 1.00 52.94 756 ALA A CA 1
ATOM 5667 C C . ALA A 1 756 ? -36.040 -24.566 19.981 1.00 52.94 756 ALA A C 1
ATOM 5669 O O . ALA A 1 756 ? -35.737 -24.944 18.854 1.00 52.94 756 ALA A O 1
ATOM 5670 N N . GLY A 1 757 ? -35.210 -23.814 20.717 1.00 54.41 757 GLY A N 1
ATOM 5671 C CA . GLY A 1 757 ? -33.819 -23.505 20.368 1.00 54.41 757 GLY A CA 1
ATOM 5672 C C . GLY A 1 757 ? -32.810 -24.468 21.017 1.00 54.41 757 GLY A C 1
ATOM 5673 O O . GLY A 1 757 ? -33.195 -25.262 21.879 1.00 54.41 757 GLY A O 1
ATOM 5674 N N . PRO A 1 758 ? -31.521 -24.396 20.634 1.00 55.66 758 PRO A N 1
ATOM 5675 C CA . PRO A 1 758 ? -30.479 -25.261 21.182 1.00 55.66 758 PRO A CA 1
ATOM 5676 C C . PRO A 1 758 ? -30.296 -25.058 22.699 1.00 55.66 758 PRO A C 1
ATOM 5678 O O . PRO A 1 758 ? -30.511 -23.947 23.200 1.00 55.66 758 PRO A O 1
ATOM 5681 N N . PRO A 1 759 ? -29.874 -26.102 23.439 1.00 64.56 759 PRO A N 1
ATOM 5682 C CA . PRO A 1 759 ? -29.566 -25.986 24.862 1.00 64.56 759 PRO A CA 1
ATOM 5683 C C . PRO A 1 759 ? -28.412 -25.004 25.119 1.00 64.56 759 PRO A C 1
ATOM 5685 O O . PRO A 1 759 ? -27.654 -24.643 24.215 1.00 64.56 759 PRO A O 1
ATOM 5688 N N . LEU A 1 760 ? -28.269 -24.582 26.379 1.00 68.50 760 LEU A N 1
ATOM 5689 C CA . LEU A 1 760 ? -27.084 -23.857 26.839 1.00 68.50 760 LEU A CA 1
ATOM 5690 C C . LEU A 1 760 ? -25.828 -24.715 26.583 1.00 68.50 760 LEU A C 1
ATOM 5692 O O . LEU A 1 760 ? -25.805 -25.867 27.025 1.00 68.50 760 LEU A O 1
ATOM 5696 N N . PRO A 1 761 ? -24.796 -24.192 25.892 1.00 73.62 761 PRO A N 1
ATOM 5697 C CA . PRO A 1 761 ? -23.518 -24.880 25.762 1.00 73.62 761 PRO A CA 1
ATOM 5698 C C . PRO A 1 761 ? -22.871 -25.087 27.135 1.00 73.62 761 PRO A C 1
ATOM 5700 O O . PRO A 1 761 ? -23.035 -24.266 28.039 1.00 73.62 761 PRO A O 1
ATOM 5703 N N . SER A 1 762 ? -22.123 -26.176 27.294 1.00 72.88 762 SER A N 1
ATOM 5704 C CA . SER A 1 762 ? -21.449 -26.511 28.549 1.00 72.88 762 SER A CA 1
ATOM 5705 C C . SER A 1 762 ? -20.337 -25.508 28.871 1.00 72.88 762 SER A C 1
ATOM 5707 O O . SER A 1 762 ? -19.292 -25.514 28.218 1.00 72.88 762 SER A O 1
ATOM 5709 N N . THR A 1 763 ? -20.541 -24.685 29.899 1.00 81.62 763 THR A N 1
ATOM 5710 C CA . THR A 1 763 ? -19.521 -23.789 30.458 1.00 81.62 763 THR A CA 1
ATOM 5711 C C . THR A 1 763 ? -19.654 -23.684 31.977 1.00 81.62 763 THR A C 1
ATOM 5713 O O . THR A 1 763 ? -20.764 -23.679 32.508 1.00 81.62 763 THR A O 1
ATOM 5716 N N . SER A 1 764 ? -18.515 -23.584 32.665 1.00 81.00 764 SER A N 1
ATOM 5717 C CA . SER A 1 764 ? -18.429 -23.261 34.099 1.00 81.00 764 SER A CA 1
ATOM 5718 C C . SER A 1 764 ? -18.453 -21.748 34.358 1.00 81.00 764 SER A C 1
ATOM 5720 O O . SER A 1 764 ? -18.646 -21.318 35.492 1.00 81.00 764 SER A O 1
ATOM 5722 N N . CYS A 1 765 ? -18.264 -20.934 33.314 1.00 85.88 765 CYS A N 1
ATOM 5723 C CA . CYS A 1 765 ? -18.223 -19.477 33.393 1.00 85.88 765 CYS A CA 1
ATOM 5724 C C . CYS A 1 765 ? -19.650 -18.904 33.417 1.00 85.88 765 CYS A C 1
ATOM 5726 O O . CYS A 1 765 ? -20.233 -18.586 32.377 1.00 85.88 765 CYS A O 1
ATOM 5728 N N . LEU A 1 766 ? -20.235 -18.823 34.614 1.00 86.25 766 LEU A N 1
ATOM 5729 C CA . LEU A 1 766 ? -21.606 -18.356 34.834 1.00 86.25 766 LEU A CA 1
ATOM 5730 C C . LEU A 1 766 ? -21.639 -16.963 35.489 1.00 86.25 766 LEU A C 1
ATOM 5732 O O . LEU A 1 766 ? -20.823 -16.704 36.380 1.00 86.25 766 LEU A O 1
ATOM 5736 N N . PRO A 1 767 ? -22.602 -16.088 35.129 1.00 84.06 767 PRO A N 1
ATOM 5737 C CA . PRO A 1 767 ? -22.848 -14.851 35.866 1.00 84.06 767 PRO A CA 1
ATOM 5738 C C . PRO A 1 767 ? -23.142 -15.133 37.345 1.00 84.06 767 PRO A C 1
ATOM 5740 O O . PRO A 1 767 ? -23.749 -16.147 37.691 1.00 84.06 767 PRO A O 1
ATOM 5743 N N . SER A 1 768 ? -22.676 -14.238 38.209 1.00 76.94 768 SER A N 1
ATOM 5744 C CA . SER A 1 768 ? -22.752 -14.287 39.671 1.00 76.94 768 SER A CA 1
ATOM 5745 C C . SER A 1 768 ? -22.132 -15.536 40.315 1.00 76.94 768 SER A C 1
ATOM 5747 O O . SER A 1 768 ? -22.369 -15.818 41.490 1.00 76.94 768 SER A O 1
ATOM 5749 N N . SER A 1 769 ? -21.282 -16.264 39.581 1.00 75.62 769 SER A N 1
ATOM 5750 C CA . SER A 1 769 ? -20.435 -17.330 40.126 1.00 75.62 769 SER A CA 1
ATOM 5751 C C . SER A 1 769 ? -19.062 -16.798 40.561 1.00 75.62 769 SER A C 1
ATOM 5753 O O . SER A 1 769 ? -18.573 -15.788 40.057 1.00 75.62 769 SER A O 1
ATOM 5755 N N . GLY A 1 770 ? -18.408 -17.484 41.501 1.00 67.81 770 GLY A N 1
ATOM 5756 C CA . GLY A 1 770 ? -17.028 -17.175 41.909 1.00 67.81 770 GLY A CA 1
ATOM 5757 C C . GLY A 1 770 ? -15.951 -17.781 40.999 1.00 67.81 770 GLY A C 1
ATOM 5758 O O . GLY A 1 770 ? -14.787 -17.802 41.385 1.00 67.81 770 GLY A O 1
ATOM 5759 N N . HIS A 1 771 ? -16.328 -18.344 39.847 1.00 76.06 771 HIS A N 1
ATOM 5760 C CA . HIS A 1 771 ? -15.449 -19.166 39.016 1.00 76.06 771 HIS A CA 1
ATOM 5761 C C . HIS A 1 771 ? -14.719 -18.326 37.961 1.00 76.06 771 HIS A C 1
ATOM 5763 O O . HIS A 1 771 ? -15.349 -17.781 37.059 1.00 76.06 771 HIS A O 1
ATOM 5769 N N . LEU A 1 772 ? -13.389 -18.249 38.062 1.00 74.69 772 LEU A N 1
ATOM 5770 C CA . LEU A 1 772 ? -12.502 -17.609 37.086 1.00 74.69 772 LEU A CA 1
ATOM 5771 C C . LEU A 1 772 ? -11.368 -18.579 36.725 1.00 74.69 772 LEU A C 1
ATOM 5773 O O . LEU A 1 772 ? -10.608 -19.009 37.591 1.00 74.69 772 LEU A O 1
ATOM 5777 N N . ASP A 1 773 ? -11.250 -18.907 35.440 1.00 76.31 773 ASP A N 1
ATOM 5778 C CA . ASP A 1 773 ? -10.218 -19.776 34.865 1.00 76.31 773 ASP A CA 1
ATOM 5779 C C . ASP A 1 773 ? -9.611 -19.138 33.594 1.00 76.31 773 ASP A C 1
ATOM 5781 O O . ASP A 1 773 ? -9.898 -17.984 33.268 1.00 76.31 773 ASP A O 1
ATOM 5785 N N . ARG A 1 774 ? -8.751 -19.863 32.863 1.00 76.00 774 ARG A N 1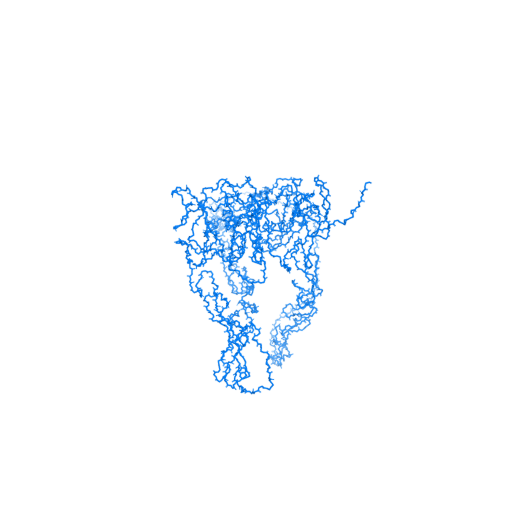
ATOM 5786 C CA . ARG A 1 774 ? -8.080 -19.351 31.645 1.00 76.00 774 ARG A CA 1
ATOM 5787 C C . ARG A 1 774 ? -9.014 -19.134 30.443 1.00 76.00 774 ARG A C 1
ATOM 5789 O O . ARG A 1 774 ? -8.580 -18.558 29.451 1.00 76.00 774 ARG A O 1
ATOM 5796 N N . ASN A 1 775 ? -10.263 -19.586 30.519 1.00 83.69 775 ASN A N 1
ATOM 5797 C CA . ASN A 1 775 ? -11.296 -19.495 29.486 1.00 83.69 775 ASN A CA 1
ATOM 5798 C C . ASN A 1 775 ? -12.557 -18.758 29.995 1.00 83.69 775 ASN A C 1
ATOM 5800 O O . ASN A 1 775 ? -13.589 -18.767 29.327 1.00 83.69 775 ASN A O 1
ATOM 5804 N N . CYS A 1 776 ? -12.484 -18.101 31.158 1.00 86.56 776 CYS A N 1
ATOM 5805 C CA . CYS A 1 776 ? -13.575 -17.323 31.731 1.00 86.56 776 CYS A CA 1
ATOM 5806 C C . CYS A 1 776 ? -13.154 -15.867 31.945 1.00 86.56 776 CYS A C 1
ATOM 5808 O O . CYS A 1 776 ? -12.226 -15.573 32.701 1.00 86.56 776 CYS A O 1
ATOM 5810 N N . ALA A 1 777 ? -13.873 -14.953 31.297 1.00 88.25 777 ALA A N 1
ATOM 5811 C CA . ALA A 1 777 ? -13.803 -13.525 31.571 1.00 88.25 777 ALA A CA 1
ATOM 5812 C C . ALA A 1 777 ? -15.160 -13.028 32.071 1.00 88.25 777 ALA A C 1
ATOM 5814 O O . ALA A 1 777 ? -16.205 -13.390 31.523 1.00 88.25 777 ALA A O 1
ATOM 5815 N N . ARG A 1 778 ? -15.138 -12.162 33.084 1.00 87.75 778 ARG A N 1
ATOM 5816 C CA . ARG A 1 778 ? -16.313 -11.443 33.574 1.00 87.75 778 ARG A CA 1
ATOM 5817 C C . ARG A 1 778 ? -16.178 -9.951 33.298 1.00 87.75 778 ARG A C 1
ATOM 5819 O O . ARG A 1 778 ? -15.125 -9.364 33.532 1.00 87.75 778 ARG A O 1
ATOM 5826 N N . LEU A 1 779 ? -17.275 -9.342 32.862 1.00 88.38 779 LEU A N 1
ATOM 5827 C CA . LEU A 1 779 ? -17.463 -7.896 32.820 1.00 88.38 779 LEU A CA 1
ATOM 5828 C C . LEU A 1 779 ? -18.593 -7.498 33.776 1.00 88.38 779 LEU A C 1
ATOM 5830 O O . LEU A 1 779 ? -19.606 -8.196 33.842 1.00 88.38 779 LEU A O 1
ATOM 5834 N N . THR A 1 780 ? -18.476 -6.349 34.436 1.00 86.69 780 THR A N 1
ATOM 5835 C CA . THR A 1 780 ? -19.608 -5.709 35.126 1.00 86.69 780 THR A CA 1
ATOM 5836 C C . THR A 1 780 ? -19.857 -4.348 34.493 1.00 86.69 780 THR A C 1
ATOM 5838 O O . THR A 1 780 ? -18.994 -3.474 34.523 1.00 86.69 780 THR A O 1
ATOM 5841 N N . LEU A 1 781 ? -21.033 -4.188 33.887 1.00 85.75 781 LEU A N 1
ATOM 5842 C CA . LEU A 1 781 ? -21.470 -2.979 33.194 1.00 85.75 781 LEU A CA 1
ATOM 5843 C C . LEU A 1 781 ? -22.360 -2.158 34.125 1.00 85.75 781 LEU A C 1
ATOM 5845 O O . LEU A 1 781 ? -23.412 -2.643 34.549 1.00 85.75 781 LEU A O 1
ATOM 5849 N N . HIS A 1 782 ? -21.958 -0.928 34.431 1.00 84.75 782 HIS A N 1
ATOM 5850 C CA . HIS A 1 782 ? -22.731 0.002 35.256 1.00 84.75 782 HIS A CA 1
ATOM 5851 C C . HIS A 1 782 ? -23.433 1.017 34.349 1.00 84.75 782 HIS A C 1
ATOM 5853 O O . HIS A 1 782 ? -22.836 1.492 33.382 1.00 84.75 782 HIS A O 1
ATOM 5859 N N . PHE A 1 783 ? -24.702 1.327 34.633 1.00 81.44 783 PHE A N 1
ATOM 5860 C CA . PHE A 1 783 ? -25.537 2.162 33.766 1.00 81.44 783 PHE A CA 1
ATOM 5861 C C . PHE A 1 783 ? -26.097 3.397 34.477 1.00 81.44 783 PHE A C 1
ATOM 5863 O O . PHE A 1 783 ? -26.665 3.294 35.569 1.00 81.44 783 PHE A O 1
ATOM 5870 N N . ASP A 1 784 ? -26.072 4.541 33.788 1.00 81.19 784 ASP A N 1
ATOM 5871 C CA . ASP A 1 784 ? -26.872 5.701 34.172 1.00 81.19 784 ASP A CA 1
ATOM 5872 C C . ASP A 1 784 ? -28.355 5.416 33.904 1.00 81.19 784 ASP A C 1
ATOM 5874 O O . ASP A 1 784 ? -28.849 5.394 32.770 1.00 81.19 784 ASP A O 1
ATOM 5878 N N . ARG A 1 785 ? -29.094 5.237 34.996 1.00 73.81 785 ARG A N 1
ATOM 5879 C CA . ARG A 1 785 ? -30.524 4.949 34.983 1.00 73.81 785 ARG A CA 1
ATOM 5880 C C . ARG A 1 785 ? -31.379 6.101 34.438 1.00 73.81 785 ARG A C 1
ATOM 5882 O O . ARG A 1 785 ? -32.540 5.856 34.124 1.00 73.81 785 ARG A O 1
ATOM 5889 N N . ALA A 1 786 ? -30.863 7.320 34.295 1.00 74.56 786 ALA A N 1
ATOM 5890 C CA . ALA A 1 786 ? -31.564 8.393 33.587 1.00 74.56 786 ALA A CA 1
ATOM 5891 C C . ALA A 1 786 ? -31.519 8.215 32.056 1.00 74.56 786 ALA A C 1
ATOM 5893 O O . ALA A 1 786 ? -32.450 8.631 31.367 1.00 74.56 786 ALA A O 1
ATOM 5894 N N . GLN A 1 787 ? -30.472 7.568 31.529 1.00 74.50 787 GLN A N 1
ATOM 5895 C CA . GLN A 1 787 ? -30.242 7.394 30.089 1.00 74.50 787 GLN A CA 1
ATOM 5896 C C . GLN A 1 787 ? -30.730 6.037 29.548 1.00 74.50 787 GLN A C 1
ATOM 5898 O O . GLN A 1 787 ? -31.009 5.920 28.355 1.00 74.50 787 GLN A O 1
ATOM 5903 N N . VAL A 1 788 ? -30.905 5.019 30.402 1.00 76.38 788 VAL A N 1
ATOM 5904 C CA . VAL A 1 788 ? -31.476 3.718 29.998 1.00 76.38 788 VAL A CA 1
ATOM 5905 C C . VAL A 1 788 ? -32.965 3.848 29.601 1.00 76.38 788 VAL A C 1
ATOM 5907 O O . VAL A 1 788 ? -33.790 4.216 30.449 1.00 76.38 788 VAL A O 1
ATOM 5910 N N . PRO A 1 789 ? -33.361 3.464 28.365 1.00 78.31 789 PRO A N 1
ATOM 5911 C CA . PRO A 1 789 ? -34.751 3.507 27.909 1.00 78.31 789 PRO A CA 1
ATOM 5912 C C . PRO A 1 789 ? -35.706 2.634 28.736 1.00 78.31 789 PRO A C 1
ATOM 5914 O O . PRO A 1 789 ? -35.358 1.531 29.171 1.00 78.31 789 PRO A O 1
ATOM 5917 N N . GLN A 1 790 ? -36.947 3.097 28.903 1.00 80.56 790 GLN A N 1
ATOM 5918 C CA . GLN A 1 790 ? -38.004 2.348 29.591 1.00 80.56 790 GLN A CA 1
ATOM 5919 C C . GLN A 1 790 ? -38.312 1.014 28.892 1.00 80.56 790 GLN A C 1
ATOM 5921 O O . GLN A 1 790 ? -38.390 0.941 27.668 1.00 80.56 790 GLN A O 1
ATOM 5926 N N . GLY A 1 791 ? -38.494 -0.046 29.682 1.00 76.38 791 GLY A N 1
ATOM 5927 C CA . GLY A 1 791 ? -38.695 -1.414 29.196 1.00 76.38 791 GLY A CA 1
ATOM 5928 C C . GLY A 1 791 ? -37.404 -2.213 28.974 1.00 76.38 791 GLY A C 1
ATOM 5929 O O . GLY A 1 791 ? -37.482 -3.392 28.630 1.00 76.38 791 GLY A O 1
ATOM 5930 N N . THR A 1 792 ? -36.221 -1.626 29.196 1.00 80.50 792 THR A N 1
ATOM 5931 C CA . THR A 1 792 ? -34.935 -2.332 29.048 1.00 80.50 792 THR A CA 1
ATOM 5932 C C . THR A 1 792 ? -34.824 -3.516 30.017 1.00 80.50 792 THR A C 1
ATOM 5934 O O . THR A 1 792 ? -34.876 -3.351 31.240 1.00 80.50 792 THR A O 1
ATOM 5937 N N . THR A 1 793 ? -34.597 -4.714 29.466 1.00 82.00 793 THR A N 1
ATOM 5938 C CA . THR A 1 793 ? -34.299 -5.943 30.226 1.00 82.00 793 THR A CA 1
ATOM 5939 C C . THR A 1 793 ? -32.825 -6.328 30.104 1.00 82.00 793 THR A C 1
ATOM 5941 O O . THR A 1 793 ? -32.185 -6.032 29.095 1.00 82.00 793 THR A O 1
ATOM 5944 N N . VAL A 1 794 ? -32.296 -7.051 31.094 1.00 83.19 794 VAL A N 1
ATOM 5945 C CA . VAL A 1 794 ? -30.905 -7.551 31.093 1.00 83.19 794 VAL A CA 1
ATOM 5946 C C . VAL A 1 794 ? -30.624 -8.408 29.849 1.00 83.19 794 VAL A C 1
ATOM 5948 O O . VAL A 1 794 ? -29.622 -8.219 29.162 1.00 83.19 794 VAL A O 1
ATOM 5951 N N . GLY A 1 795 ? -31.571 -9.272 29.466 1.00 78.31 795 GLY A N 1
ATOM 5952 C CA . GLY A 1 795 ? -31.482 -10.054 28.228 1.00 78.31 795 GLY A CA 1
ATOM 5953 C C . GLY A 1 795 ? -31.440 -9.216 26.937 1.00 78.31 795 GLY A C 1
ATOM 5954 O O . GLY A 1 795 ? -30.859 -9.668 25.954 1.00 78.31 795 GLY A O 1
ATOM 5955 N N . ALA A 1 796 ? -31.991 -7.994 26.922 1.00 78.00 796 ALA A N 1
ATOM 5956 C CA . ALA A 1 796 ? -31.881 -7.092 25.770 1.00 78.00 796 ALA A CA 1
ATOM 5957 C C . ALA A 1 796 ? -30.467 -6.498 25.646 1.00 78.00 796 ALA A C 1
ATOM 5959 O O . ALA A 1 796 ? -29.910 -6.485 24.550 1.00 78.00 796 ALA A O 1
ATOM 5960 N N . ILE A 1 797 ? -29.850 -6.108 26.770 1.00 82.56 797 ILE A N 1
ATOM 5961 C CA . ILE A 1 797 ? -28.431 -5.709 26.832 1.00 82.56 797 ILE A CA 1
ATOM 5962 C C . ILE A 1 797 ? -27.546 -6.866 26.353 1.00 82.56 797 ILE A C 1
ATOM 5964 O O . ILE A 1 797 ? -26.725 -6.691 25.455 1.00 82.56 797 ILE A O 1
ATOM 5968 N N . CYS A 1 798 ? -27.788 -8.077 26.863 1.00 85.69 798 CYS A N 1
ATOM 5969 C CA . CYS A 1 798 ? -27.045 -9.272 26.468 1.00 85.69 798 CYS A CA 1
ATOM 5970 C C . CYS A 1 798 ? -27.184 -9.595 24.967 1.00 85.69 798 CYS A C 1
ATOM 5972 O O . CYS A 1 798 ? -26.202 -9.916 24.298 1.00 85.69 798 CYS A O 1
ATOM 5974 N N . SER A 1 799 ? -28.393 -9.455 24.409 1.00 81.94 799 SER A N 1
ATOM 5975 C CA . SER A 1 799 ? -28.635 -9.596 22.968 1.00 81.94 799 SER A CA 1
ATOM 5976 C C . SER A 1 799 ? -27.924 -8.517 22.144 1.00 81.94 799 SER A C 1
ATOM 5978 O O . SER A 1 799 ? -27.489 -8.809 21.032 1.00 81.94 799 SER A O 1
ATOM 5980 N N . GLY A 1 800 ? -27.784 -7.298 22.674 1.00 83.69 800 GLY A N 1
ATOM 5981 C CA . GLY A 1 800 ? -27.000 -6.225 22.062 1.00 83.69 800 GLY A CA 1
ATOM 5982 C C . GLY A 1 800 ? -25.512 -6.572 21.990 1.00 83.69 800 GLY A C 1
ATOM 5983 O O . GLY A 1 800 ? -24.930 -6.523 20.910 1.00 83.69 800 GLY A O 1
ATOM 5984 N N . ILE A 1 801 ? -24.921 -7.018 23.105 1.00 87.12 801 ILE A N 1
ATOM 5985 C CA . ILE A 1 801 ? -23.503 -7.424 23.184 1.00 87.12 801 ILE A CA 1
ATOM 5986 C C . ILE A 1 801 ? -23.203 -8.574 22.209 1.00 87.12 801 ILE A C 1
ATOM 5988 O O . ILE A 1 801 ? -22.219 -8.521 21.470 1.00 87.12 801 ILE A O 1
ATOM 5992 N N . ARG A 1 802 ? -24.080 -9.586 22.135 1.00 88.75 802 ARG A N 1
ATOM 5993 C CA . ARG A 1 802 ? -23.970 -10.705 21.174 1.00 88.75 802 ARG A CA 1
ATOM 5994 C C . ARG A 1 802 ? -24.051 -10.266 19.706 1.00 88.75 802 ARG A C 1
ATOM 5996 O O . ARG A 1 802 ? -23.538 -10.968 18.841 1.00 88.75 802 ARG A O 1
ATOM 6003 N N . ALA A 1 803 ? -24.686 -9.131 19.417 1.00 85.75 803 ALA A N 1
ATOM 6004 C CA . ALA A 1 803 ? -24.832 -8.587 18.068 1.00 85.75 803 ALA A CA 1
ATOM 6005 C C . ALA A 1 803 ? -23.731 -7.579 17.672 1.00 85.75 803 ALA A C 1
ATOM 6007 O O . ALA A 1 803 ? -23.731 -7.114 16.529 1.00 85.75 803 ALA A O 1
ATOM 6008 N N . LEU A 1 804 ? -22.794 -7.236 18.568 1.00 85.75 804 LEU A N 1
ATOM 6009 C CA . LEU A 1 804 ? -21.700 -6.309 18.257 1.00 85.75 804 LEU A CA 1
ATOM 6010 C C . LEU A 1 804 ? -20.775 -6.865 17.152 1.00 85.75 804 LEU A C 1
ATOM 6012 O O . LEU A 1 804 ? -20.451 -8.058 17.162 1.00 85.75 804 LEU A O 1
ATOM 6016 N N . PRO A 1 805 ? -20.262 -6.012 16.241 1.00 83.88 805 PRO A N 1
ATOM 6017 C CA . PRO A 1 805 ? -19.257 -6.408 15.253 1.00 83.88 805 PRO A CA 1
ATOM 6018 C C . PRO A 1 805 ? -18.007 -7.046 15.875 1.00 83.88 805 PRO A C 1
ATOM 6020 O O . PRO A 1 805 ? -17.539 -8.064 15.372 1.00 83.88 805 PRO A O 1
ATOM 6023 N N . ALA A 1 806 ? -17.517 -6.516 17.003 1.00 84.06 806 ALA A N 1
ATOM 6024 C CA . ALA A 1 806 ? -16.370 -7.078 17.719 1.00 84.06 806 ALA A CA 1
ATOM 6025 C C . ALA A 1 806 ? -16.645 -8.501 18.237 1.00 84.06 806 ALA A C 1
ATOM 6027 O O . ALA A 1 806 ? -15.844 -9.399 17.991 1.00 84.06 806 ALA A O 1
ATOM 6028 N N . THR A 1 807 ? -17.808 -8.741 18.854 1.00 87.19 807 THR A N 1
ATOM 6029 C CA . THR A 1 807 ? -18.216 -10.074 19.339 1.00 87.19 807 THR A CA 1
ATOM 6030 C C . THR A 1 807 ? -18.279 -11.103 18.210 1.00 87.19 807 THR A C 1
ATOM 6032 O O . THR A 1 807 ? -17.856 -12.240 18.389 1.00 87.19 807 THR A O 1
ATOM 6035 N N . ARG A 1 808 ? -18.740 -10.701 17.017 1.00 89.44 808 ARG A N 1
ATOM 6036 C CA . ARG A 1 808 ? -18.726 -11.546 15.807 1.00 89.44 808 ARG A CA 1
ATOM 6037 C C . ARG A 1 808 ? -17.310 -11.804 15.289 1.00 89.44 808 ARG A C 1
ATOM 6039 O O . ARG A 1 808 ? -17.028 -12.899 14.815 1.00 89.44 808 ARG A O 1
ATOM 6046 N N . MET A 1 809 ? -16.437 -10.799 15.361 1.00 83.75 809 MET A N 1
ATOM 6047 C CA . MET A 1 809 ? -15.058 -10.860 14.871 1.00 83.75 809 MET A CA 1
ATOM 6048 C C . MET A 1 809 ? -14.194 -11.824 15.690 1.00 83.75 809 MET A C 1
ATOM 6050 O O . MET A 1 809 ? -13.491 -12.638 15.100 1.00 83.75 809 MET A O 1
ATOM 6054 N N . VAL A 1 810 ? -14.283 -11.779 17.024 1.00 87.06 810 VAL A N 1
ATOM 6055 C CA . VAL A 1 810 ? -13.515 -12.674 17.916 1.00 87.06 810 VAL A CA 1
ATOM 6056 C C . VAL A 1 810 ? -14.098 -14.092 18.003 1.00 87.06 810 VAL A C 1
ATOM 6058 O O . VAL A 1 810 ? -13.443 -15.005 18.493 1.00 87.06 810 VAL A O 1
ATOM 6061 N N . ALA A 1 811 ? -15.319 -14.297 17.504 1.00 89.12 811 ALA A N 1
ATOM 6062 C CA . ALA A 1 811 ? -16.012 -15.583 17.488 1.00 89.12 811 ALA A CA 1
ATOM 6063 C C . ALA A 1 811 ? -15.972 -16.275 16.113 1.00 89.12 811 ALA A C 1
ATOM 6065 O O . ALA A 1 811 ? -16.915 -16.980 15.759 1.00 89.12 811 ALA A O 1
ATOM 6066 N N . ARG A 1 812 ? -14.932 -16.070 15.293 1.00 83.62 812 ARG A N 1
ATOM 6067 C CA . ARG A 1 812 ? -14.814 -16.784 14.006 1.00 83.62 812 ARG A CA 1
ATOM 6068 C C . ARG A 1 812 ? -14.582 -18.276 14.201 1.00 83.62 812 ARG A C 1
ATOM 6070 O O . ARG A 1 812 ? -15.342 -19.083 13.673 1.00 83.62 812 ARG A O 1
ATOM 6077 N N . ASP A 1 813 ? -13.570 -18.653 14.974 1.00 79.94 813 ASP A N 1
ATOM 6078 C CA . ASP A 1 813 ? -13.071 -20.032 14.971 1.00 79.94 813 ASP A CA 1
ATOM 6079 C C . ASP A 1 813 ? -13.840 -20.942 15.935 1.00 79.94 813 ASP A C 1
ATOM 6081 O O . ASP A 1 813 ? -14.272 -22.030 15.544 1.00 79.94 813 ASP A O 1
ATOM 6085 N N . ARG A 1 814 ? -14.091 -20.468 17.163 1.00 84.69 814 ARG A N 1
ATOM 6086 C CA . ARG A 1 814 ? -14.728 -21.215 18.265 1.00 84.69 814 ARG A CA 1
ATOM 6087 C C . ARG A 1 814 ? -16.055 -20.586 18.696 1.00 84.69 814 ARG A C 1
ATOM 6089 O O . ARG A 1 814 ? -16.251 -19.385 18.535 1.00 84.69 814 ARG A O 1
ATOM 6096 N N . LEU A 1 815 ? -16.949 -21.392 19.279 1.00 87.94 815 LEU A N 1
ATOM 6097 C CA . LEU A 1 815 ? -18.243 -20.922 19.784 1.00 87.94 815 LEU A CA 1
ATOM 6098 C C . LEU A 1 815 ? -18.047 -20.027 21.015 1.00 87.94 815 LEU A C 1
ATOM 6100 O O . LEU A 1 815 ? -17.702 -20.525 22.085 1.00 87.94 815 LEU A O 1
ATOM 6104 N N . LEU A 1 816 ? -18.296 -18.725 20.875 1.00 91.31 816 LEU A N 1
ATOM 6105 C CA . LEU A 1 816 ? -18.281 -17.774 21.986 1.00 91.31 816 LEU A CA 1
ATOM 6106 C C . LEU A 1 816 ? -19.643 -17.758 22.687 1.00 91.31 816 LEU A C 1
ATOM 6108 O O . LEU A 1 816 ? -20.677 -17.442 22.087 1.00 91.31 816 LEU A O 1
ATOM 6112 N N . VAL A 1 817 ? -19.633 -18.065 23.981 1.00 90.88 817 VAL A N 1
ATOM 6113 C CA . VAL A 1 817 ? -20.799 -18.043 24.863 1.00 90.88 817 VAL A CA 1
ATOM 6114 C C . VAL A 1 817 ? -20.751 -16.768 25.697 1.00 90.88 817 VAL A C 1
ATOM 6116 O O . VAL A 1 817 ? -19.839 -16.578 26.500 1.00 90.88 817 VAL A O 1
ATOM 6119 N N . VAL A 1 818 ? -21.745 -15.896 25.506 1.00 91.06 818 VAL A N 1
ATOM 6120 C CA . VAL A 1 818 ? -21.929 -14.665 26.292 1.00 91.06 818 VAL A CA 1
ATOM 6121 C C . VAL A 1 818 ? -23.224 -14.786 27.088 1.00 91.06 818 VAL A C 1
ATOM 6123 O O . VAL A 1 818 ? -24.321 -14.768 26.517 1.00 91.06 818 VAL A O 1
ATOM 6126 N N . LEU A 1 819 ? -23.102 -14.923 28.404 1.00 89.12 819 LEU A N 1
ATOM 6127 C CA . LEU A 1 819 ? -24.207 -14.983 29.361 1.00 89.12 819 LEU A CA 1
ATOM 6128 C C . LEU A 1 819 ? -24.266 -13.666 30.135 1.00 89.12 819 LEU A C 1
ATOM 6130 O O . LEU A 1 819 ? -23.229 -13.056 30.369 1.00 89.12 819 LEU A O 1
ATOM 6134 N N . CYS A 1 820 ? -25.454 -13.234 30.551 1.00 87.94 820 CYS A N 1
ATOM 6135 C CA . CYS A 1 820 ? -25.593 -12.043 31.386 1.00 87.94 820 CYS A CA 1
ATOM 6136 C C . CYS A 1 820 ? -26.693 -12.239 32.424 1.00 87.94 820 CYS A C 1
ATOM 6138 O O . CYS A 1 820 ? -27.723 -12.837 32.107 1.00 87.94 820 CYS A O 1
ATOM 6140 N N . ASP A 1 821 ? -26.488 -11.694 33.618 1.00 87.19 821 ASP A N 1
ATOM 6141 C CA . ASP A 1 821 ? -27.491 -11.615 34.681 1.00 87.19 821 ASP A CA 1
ATOM 6142 C C . ASP A 1 821 ? -27.286 -10.327 35.507 1.00 87.19 821 ASP A C 1
ATOM 6144 O O . ASP A 1 821 ? -26.453 -9.480 35.172 1.00 87.19 821 ASP A O 1
ATOM 6148 N N . ARG A 1 822 ? -28.069 -10.127 36.566 1.00 82.44 822 ARG A N 1
ATOM 6149 C CA . ARG A 1 822 ? -27.952 -8.974 37.463 1.00 82.44 822 ARG A CA 1
ATOM 6150 C C . ARG A 1 822 ? -27.066 -9.308 38.676 1.00 82.44 822 ARG A C 1
ATOM 6152 O O . ARG A 1 822 ? -27.380 -10.269 39.375 1.00 82.44 822 ARG A O 1
ATOM 6159 N N . PRO A 1 823 ? -26.039 -8.498 38.996 1.00 77.75 823 PRO A N 1
ATOM 6160 C CA . PRO A 1 823 ? -25.212 -8.718 40.177 1.00 77.75 823 PRO A CA 1
ATOM 6161 C C . PRO A 1 823 ? -26.014 -8.492 41.467 1.00 77.75 823 PRO A C 1
ATOM 6163 O O . PRO A 1 823 ? -26.902 -7.638 41.534 1.00 77.75 823 PRO A O 1
ATOM 6166 N N . SER A 1 824 ? -25.659 -9.226 42.520 1.00 67.12 824 SER A N 1
ATOM 6167 C CA . SER A 1 824 ? -26.374 -9.245 43.806 1.00 67.12 824 SER A CA 1
ATOM 6168 C C . SER A 1 824 ? -26.316 -7.936 44.608 1.00 67.12 824 SER A C 1
ATOM 6170 O O . SER A 1 824 ? -27.146 -7.734 45.493 1.00 67.12 824 SER A O 1
ATOM 6172 N N . SER A 1 825 ? -25.371 -7.043 44.301 1.00 58.91 825 SER A N 1
ATOM 6173 C CA . SER A 1 825 ? -25.112 -5.788 45.025 1.00 58.91 825 SER A CA 1
ATOM 6174 C C . SER A 1 825 ? -25.607 -4.516 44.317 1.00 58.91 825 SER A C 1
ATOM 6176 O O . SER A 1 825 ? -25.611 -3.450 44.927 1.00 58.91 825 SER A O 1
ATOM 6178 N N . GLY A 1 826 ? -26.017 -4.592 43.042 1.00 60.72 826 GLY A N 1
ATOM 6179 C CA . GLY A 1 826 ? -26.184 -3.414 42.179 1.00 60.72 826 GLY A CA 1
ATOM 6180 C C . GLY A 1 826 ? -27.600 -3.203 41.633 1.00 60.72 826 GLY A C 1
ATOM 6181 O O . GLY A 1 826 ? -28.128 -4.012 40.868 1.00 60.72 826 GLY A O 1
ATO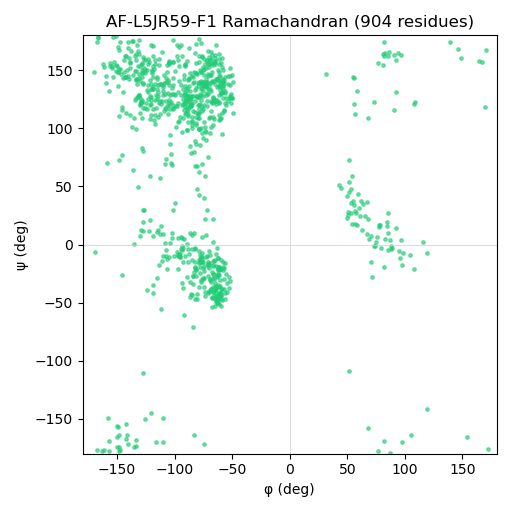M 6182 N N . ALA A 1 827 ? -28.210 -2.051 41.934 1.00 60.19 827 ALA A N 1
ATOM 6183 C CA . ALA A 1 827 ? -29.529 -1.708 41.396 1.00 60.19 827 ALA A CA 1
ATOM 6184 C C . ALA A 1 827 ? -29.522 -1.411 39.879 1.00 60.19 827 ALA A C 1
ATOM 6186 O O . ALA A 1 827 ? -30.524 -1.696 39.222 1.00 60.19 827 ALA A O 1
ATOM 6187 N N . SER A 1 828 ? -28.415 -0.890 39.337 1.00 74.31 828 SER A N 1
ATOM 6188 C CA . SER A 1 828 ? -28.296 -0.374 37.958 1.00 74.31 828 SER A CA 1
ATOM 6189 C C . SER A 1 828 ? -27.133 -1.002 37.166 1.00 74.31 828 SER A C 1
ATOM 6191 O O . SER A 1 828 ? -26.551 -0.347 36.306 1.00 74.31 828 SER 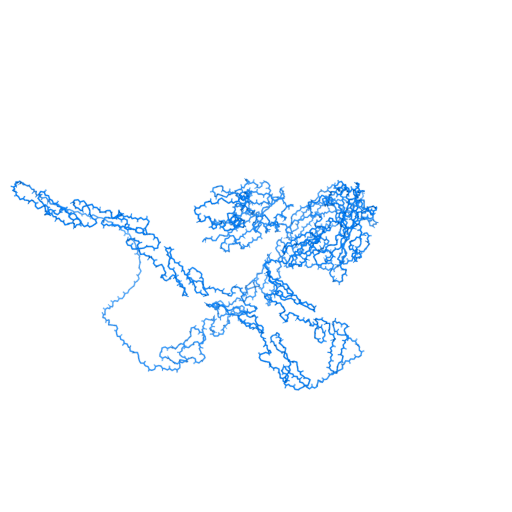A O 1
ATOM 6193 N N . ALA A 1 829 ? -26.766 -2.251 37.467 1.00 82.50 829 ALA A N 1
ATOM 6194 C CA . ALA A 1 829 ? -25.646 -2.946 36.827 1.00 82.50 829 ALA A CA 1
ATOM 6195 C C . ALA A 1 829 ? -26.070 -4.270 36.162 1.00 82.50 829 ALA A C 1
ATOM 6197 O O . ALA A 1 829 ? -27.108 -4.845 36.502 1.00 82.50 829 ALA A O 1
ATOM 6198 N N . VAL A 1 830 ? -25.252 -4.749 35.222 1.00 86.88 830 VAL A N 1
ATOM 6199 C CA . VAL A 1 830 ? -25.372 -6.055 34.553 1.00 86.88 830 VAL A CA 1
ATOM 6200 C C . VAL A 1 830 ? -24.022 -6.761 34.584 1.00 86.88 830 VAL A C 1
ATOM 6202 O O . VAL A 1 830 ? -23.013 -6.200 34.166 1.00 86.88 830 VAL A O 1
ATOM 6205 N N . GLU A 1 831 ? -24.015 -8.005 35.046 1.00 88.25 831 GLU A N 1
ATOM 6206 C CA . GLU A 1 831 ? -22.852 -8.885 35.029 1.00 88.25 831 GLU A CA 1
ATOM 6207 C C . GLU A 1 831 ? -22.879 -9.723 33.745 1.00 88.25 831 GLU A C 1
ATOM 6209 O O . GLU A 1 831 ? -23.924 -10.259 33.370 1.00 88.25 831 GLU A O 1
ATOM 6214 N N . VAL A 1 832 ? -21.744 -9.831 33.057 1.00 91.06 832 VAL A N 1
ATOM 6215 C CA . VAL A 1 832 ? -21.592 -10.534 31.777 1.00 91.06 832 VAL A CA 1
ATOM 6216 C C . VAL A 1 832 ? -20.465 -11.553 31.909 1.00 91.06 832 VAL A C 1
ATOM 6218 O O . VAL A 1 832 ? -19.319 -11.175 32.131 1.00 91.06 832 VAL A O 1
ATOM 6221 N N . ALA A 1 833 ? -20.775 -12.837 31.752 1.00 90.56 833 ALA A N 1
ATOM 6222 C CA . ALA A 1 833 ? -19.800 -13.925 31.750 1.00 90.56 833 ALA A CA 1
ATOM 6223 C C . ALA A 1 833 ? -19.527 -14.392 30.313 1.00 90.56 833 ALA A C 1
ATOM 6225 O O . ALA A 1 833 ? -20.452 -14.558 29.510 1.00 90.56 833 ALA A O 1
ATOM 6226 N N . MET A 1 834 ? -18.251 -14.587 29.984 1.00 90.69 834 MET A N 1
ATOM 6227 C CA . MET A 1 834 ? -17.766 -14.832 28.627 1.00 90.69 834 MET A CA 1
ATOM 6228 C C . MET A 1 834 ? -16.825 -16.035 28.619 1.00 90.69 834 MET A C 1
ATOM 6230 O O . MET A 1 834 ? -15.868 -16.073 29.389 1.00 90.69 834 MET A O 1
ATOM 6234 N N . SER A 1 835 ? -17.080 -17.007 27.742 1.00 91.00 835 SER A N 1
ATOM 6235 C CA . SER A 1 835 ? -16.227 -18.197 27.590 1.00 91.00 835 SER A CA 1
ATOM 6236 C C . SER A 1 835 ? -16.338 -18.816 26.200 1.00 91.00 835 SER A C 1
ATOM 6238 O O . SER A 1 835 ? -17.378 -18.696 25.548 1.00 91.00 835 SER A O 1
ATOM 6240 N N . PHE A 1 836 ? -15.294 -19.508 25.741 1.00 88.56 836 PHE A N 1
ATOM 6241 C CA . PHE A 1 836 ? -15.381 -20.340 24.539 1.00 88.56 836 PHE A CA 1
ATOM 6242 C C . PHE A 1 836 ? -15.838 -21.762 24.889 1.00 88.56 836 PHE A C 1
ATOM 6244 O O . PHE A 1 836 ? -15.423 -22.329 25.899 1.00 88.56 836 PHE A O 1
ATOM 6251 N N . SER A 1 837 ? -16.682 -22.350 24.040 1.00 84.12 837 SER A N 1
ATOM 6252 C CA . SER A 1 837 ? -17.212 -23.709 24.196 1.00 84.12 837 SER A CA 1
ATOM 6253 C C . SER A 1 837 ? -16.827 -24.594 22.996 1.00 84.12 837 SER A C 1
ATOM 6255 O O . SER A 1 837 ? -16.964 -24.145 21.857 1.00 84.12 837 SER A O 1
ATOM 6257 N N . PRO A 1 838 ? -16.424 -25.863 23.202 1.00 73.88 838 PRO A N 1
ATOM 6258 C CA . PRO A 1 838 ? -16.092 -26.471 24.492 1.00 73.88 838 PRO A CA 1
ATOM 6259 C C . PRO A 1 838 ? -14.854 -25.818 25.125 1.00 73.88 838 PRO A C 1
ATOM 6261 O O . PRO A 1 838 ? -13.997 -25.284 24.419 1.00 73.88 838 PRO A O 1
ATOM 6264 N N . ALA A 1 839 ? -14.745 -25.903 26.451 1.00 63.12 839 ALA A N 1
ATOM 6265 C CA . ALA A 1 839 ? -13.487 -25.624 27.127 1.00 63.12 839 ALA A CA 1
ATOM 6266 C C . ALA A 1 839 ? -12.455 -26.690 26.714 1.00 63.12 839 ALA A C 1
ATOM 6268 O O . ALA A 1 839 ? -12.693 -27.887 26.862 1.00 63.12 839 ALA A O 1
ATOM 6269 N N . TRP A 1 840 ? -11.339 -26.235 26.155 1.00 55.97 840 TRP A N 1
ATOM 6270 C CA . TRP A 1 840 ? -10.119 -27.012 25.928 1.00 55.97 840 TRP A CA 1
ATOM 6271 C C . TRP A 1 840 ? -9.025 -26.433 26.825 1.00 55.97 840 TRP A C 1
ATOM 6273 O O . TRP A 1 840 ? -9.103 -25.254 27.171 1.00 55.97 840 TRP A O 1
ATOM 6283 N N . ASP A 1 841 ? -7.979 -27.217 27.091 1.00 50.56 841 ASP A N 1
ATOM 6284 C CA . ASP A 1 841 ? -6.778 -26.792 27.822 1.00 50.56 841 ASP A CA 1
ATOM 6285 C C . ASP A 1 841 ? -5.567 -26.543 26.883 1.00 50.56 841 ASP A C 1
ATOM 6287 O O . ASP A 1 841 ? -4.607 -27.318 26.894 1.00 50.56 841 ASP A O 1
ATOM 6291 N N . PRO A 1 842 ? -5.553 -25.487 26.039 1.00 50.19 842 PRO A N 1
ATOM 6292 C CA . PRO A 1 842 ? -4.307 -24.948 25.505 1.00 50.19 842 PRO A CA 1
ATOM 6293 C C . PRO A 1 842 ? -3.586 -24.121 26.595 1.00 50.19 842 PRO A C 1
ATOM 6295 O O . PRO A 1 842 ? -4.216 -23.681 27.560 1.00 50.19 842 PRO A O 1
ATOM 6298 N N . PRO A 1 843 ? -2.275 -23.855 26.462 1.00 49.44 843 PRO A N 1
ATOM 6299 C CA . PRO A 1 843 ? -1.521 -23.145 27.496 1.00 49.44 843 PRO A CA 1
ATOM 6300 C C . PRO A 1 843 ? -1.955 -21.680 27.704 1.00 49.44 843 PRO A C 1
ATOM 6302 O O . PRO A 1 843 ? -1.847 -21.179 28.825 1.00 49.44 843 PRO A O 1
ATOM 6305 N N . ASP A 1 844 ? -2.455 -20.994 26.675 1.00 50.94 844 ASP A N 1
ATOM 6306 C CA . ASP A 1 844 ? -2.614 -19.535 26.686 1.00 50.94 844 ASP A CA 1
ATOM 6307 C C . ASP A 1 844 ? -3.974 -19.031 27.199 1.00 50.94 844 ASP A C 1
ATOM 6309 O O . ASP A 1 844 ? -5.025 -19.303 26.620 1.00 50.94 844 ASP A O 1
ATOM 6313 N N . SER A 1 845 ? -3.948 -18.175 28.229 1.00 58.22 845 SER A N 1
ATOM 6314 C CA . SER A 1 845 ? -5.114 -17.401 28.703 1.00 58.22 845 SER A CA 1
ATOM 6315 C C . SER A 1 845 ? -5.466 -16.197 27.813 1.00 58.22 845 SER A C 1
ATOM 6317 O O . SER A 1 845 ? -6.491 -15.542 28.015 1.00 58.22 845 SER A O 1
ATOM 6319 N N . SER A 1 846 ? -4.624 -15.890 26.822 1.00 65.25 846 SER A N 1
ATOM 6320 C CA . SER A 1 846 ? -4.712 -14.680 25.997 1.00 65.25 846 SER A CA 1
ATOM 6321 C C . SER A 1 846 ? -5.963 -14.623 25.115 1.00 65.25 846 SER A C 1
ATOM 6323 O O . SER A 1 846 ? -6.425 -13.528 24.785 1.00 65.25 846 SER A O 1
ATOM 6325 N N . LEU A 1 847 ? -6.556 -15.767 24.752 1.00 77.50 847 LEU A N 1
ATOM 6326 C CA . LEU A 1 847 ? -7.703 -15.814 23.839 1.00 77.50 847 LEU A CA 1
ATOM 6327 C C . LEU A 1 847 ? -8.963 -15.190 24.460 1.00 77.50 847 LEU A C 1
ATOM 6329 O O . LEU A 1 847 ? -9.621 -14.372 23.821 1.00 77.50 847 LEU A O 1
ATOM 6333 N N . ILE A 1 848 ? -9.293 -15.527 25.714 1.00 84.69 848 ILE A N 1
ATOM 6334 C CA . ILE A 1 848 ? -10.472 -14.944 26.376 1.00 84.69 848 ILE A CA 1
ATOM 6335 C C . ILE A 1 848 ? -10.207 -13.510 26.848 1.00 84.69 848 ILE A C 1
ATOM 6337 O O . ILE A 1 848 ? -11.104 -12.673 26.791 1.00 84.69 848 ILE A O 1
ATOM 6341 N N . GLN A 1 849 ? -8.964 -13.196 27.231 1.00 80.56 849 GLN A N 1
ATOM 6342 C CA . GLN A 1 849 ? -8.543 -11.840 27.596 1.00 80.56 849 GLN A CA 1
ATOM 6343 C C . GLN A 1 849 ? -8.656 -10.882 26.398 1.00 80.56 849 GLN A C 1
ATOM 6345 O O . GLN A 1 849 ? -9.299 -9.840 26.503 1.00 80.56 849 GLN A O 1
ATOM 6350 N N . SER A 1 850 ? -8.114 -11.249 25.232 1.00 80.06 850 SER A N 1
ATOM 6351 C CA . SER A 1 850 ? -8.224 -10.442 24.006 1.00 80.06 850 SER A CA 1
ATOM 6352 C C . SER A 1 850 ? -9.667 -10.326 23.503 1.00 80.06 850 SER A C 1
ATOM 6354 O O . SER A 1 850 ? -10.082 -9.235 23.110 1.00 80.06 850 SER A O 1
ATOM 6356 N N . ALA A 1 851 ? -10.470 -11.395 23.595 1.00 83.69 851 ALA A N 1
ATOM 6357 C CA . ALA A 1 851 ? -11.901 -11.338 23.296 1.00 83.69 851 ALA A CA 1
ATOM 6358 C C . ALA A 1 851 ? -12.656 -10.371 24.228 1.00 83.69 851 ALA A C 1
ATOM 6360 O O . ALA A 1 851 ? -13.446 -9.554 23.751 1.00 83.69 851 ALA A O 1
ATOM 6361 N N . ALA A 1 852 ? -12.380 -10.410 25.536 1.00 85.50 852 ALA A N 1
ATOM 6362 C CA . ALA A 1 852 ? -12.954 -9.481 26.505 1.00 85.50 852 ALA A CA 1
ATOM 6363 C C . ALA A 1 852 ? -12.530 -8.033 26.211 1.00 85.50 852 ALA A C 1
ATOM 6365 O O . ALA A 1 852 ? -13.395 -7.173 26.071 1.00 85.50 852 ALA A O 1
ATOM 6366 N N . HIS A 1 853 ? -11.234 -7.758 26.024 1.00 80.88 853 HIS A N 1
ATOM 6367 C CA . HIS A 1 853 ? -10.741 -6.413 25.706 1.00 80.88 853 HIS A CA 1
ATOM 6368 C C . HIS A 1 853 ? -11.332 -5.851 24.403 1.00 80.88 853 HIS A C 1
ATOM 6370 O O . HIS A 1 853 ? -11.741 -4.691 24.379 1.00 80.88 853 HIS A O 1
ATOM 6376 N N . ALA A 1 854 ? -11.449 -6.659 23.344 1.00 80.38 854 ALA A N 1
ATOM 6377 C CA . ALA A 1 854 ? -12.052 -6.232 22.080 1.00 80.38 854 ALA A CA 1
ATOM 6378 C C . ALA A 1 854 ? -13.546 -5.881 22.221 1.00 80.38 854 ALA A C 1
ATOM 6380 O O . ALA A 1 854 ? -14.028 -4.938 21.593 1.00 80.38 854 ALA A O 1
ATOM 6381 N N . ILE A 1 855 ? -14.284 -6.615 23.060 1.00 82.44 855 ILE A N 1
ATOM 6382 C CA . ILE A 1 855 ? -15.711 -6.361 23.298 1.00 82.44 855 ILE A CA 1
ATOM 6383 C C . ILE A 1 855 ? -15.909 -5.179 24.258 1.00 82.44 855 ILE A C 1
ATOM 6385 O O . ILE A 1 855 ? -16.788 -4.358 24.015 1.00 82.44 855 ILE A O 1
ATOM 6389 N N . VAL A 1 856 ? -15.054 -5.015 25.274 1.00 83.31 856 VAL A N 1
ATOM 6390 C CA . VAL A 1 856 ? -15.021 -3.818 26.134 1.00 83.31 856 VAL A CA 1
ATOM 6391 C C . VAL A 1 856 ? -14.733 -2.567 25.303 1.00 83.31 856 VAL A C 1
ATOM 6393 O O . VAL A 1 856 ? -15.474 -1.595 25.414 1.00 83.31 856 VAL A O 1
ATOM 6396 N N . ALA A 1 857 ? -13.739 -2.603 24.409 1.00 75.69 857 ALA A N 1
ATOM 6397 C CA . ALA A 1 857 ? -13.445 -1.497 23.497 1.00 75.69 857 ALA A CA 1
ATOM 6398 C C . ALA A 1 857 ? -14.645 -1.148 22.595 1.00 75.69 857 ALA A C 1
ATOM 6400 O O . ALA A 1 857 ? -14.930 0.025 22.383 1.00 75.69 857 ALA A O 1
ATOM 6401 N N . ALA A 1 858 ? -15.399 -2.144 22.122 1.00 77.12 858 ALA A N 1
ATOM 6402 C CA . ALA A 1 858 ? -16.616 -1.932 21.331 1.00 77.12 858 ALA A CA 1
ATOM 6403 C C . ALA A 1 858 ? -17.852 -1.492 22.148 1.00 77.12 858 ALA A C 1
ATOM 6405 O O . ALA A 1 858 ? -18.866 -1.122 21.556 1.00 77.12 858 ALA A O 1
ATOM 6406 N N . ILE A 1 859 ? -17.787 -1.546 23.483 1.00 76.00 859 ILE A N 1
ATOM 6407 C CA . ILE A 1 859 ? -18.801 -1.002 24.400 1.00 76.00 859 ILE A CA 1
ATOM 6408 C C . ILE A 1 859 ? -18.443 0.438 24.806 1.00 76.00 859 ILE A C 1
ATOM 6410 O O . ILE A 1 859 ? -19.339 1.271 24.913 1.00 76.00 859 ILE A O 1
ATOM 6414 N N . THR A 1 860 ? -17.156 0.746 25.008 1.00 66.81 860 THR A N 1
ATOM 6415 C CA . THR A 1 860 ? -16.684 2.086 25.407 1.00 66.81 860 THR A CA 1
ATOM 6416 C C . THR A 1 860 ? -16.504 3.047 24.228 1.00 66.81 860 THR A C 1
ATOM 6418 O O . THR A 1 860 ? -16.672 4.257 24.393 1.00 66.81 860 THR A O 1
ATOM 6421 N N . GLN A 1 861 ? -16.230 2.544 23.019 1.00 59.16 861 GLN A N 1
ATOM 6422 C CA . GLN A 1 861 ? -16.384 3.323 21.790 1.00 59.16 861 GLN A CA 1
ATOM 6423 C C . GLN A 1 861 ? -17.869 3.650 21.576 1.00 59.16 861 GLN A C 1
ATOM 6425 O O . GLN A 1 861 ? -18.720 2.762 21.530 1.00 59.16 861 GLN A O 1
ATOM 6430 N N . ARG A 1 862 ? -18.183 4.944 21.434 1.00 52.72 862 ARG A N 1
ATOM 6431 C CA . ARG A 1 862 ? -19.553 5.483 21.360 1.00 52.72 862 ARG A CA 1
ATOM 6432 C C . ARG A 1 862 ? -20.261 5.129 20.044 1.00 52.72 862 ARG A C 1
ATOM 6434 O O . ARG A 1 862 ? -20.425 5.971 19.167 1.00 52.72 862 ARG A O 1
ATOM 6441 N N . GLY A 1 863 ? -20.692 3.878 19.907 1.00 48.28 863 GLY A N 1
ATOM 6442 C CA . GLY A 1 863 ? -21.511 3.429 18.781 1.00 48.28 863 GLY A CA 1
ATOM 6443 C C . GLY A 1 863 ? -22.921 4.037 18.778 1.00 48.28 863 GLY A C 1
ATOM 6444 O O . GLY A 1 863 ? -23.426 4.486 19.805 1.00 48.28 863 GLY A O 1
ATOM 6445 N N . ASN A 1 864 ? -23.601 3.965 17.627 1.00 43.81 864 ASN A N 1
ATOM 6446 C CA . ASN A 1 864 ? -24.939 4.534 17.363 1.00 43.81 864 ASN A CA 1
ATOM 6447 C C . ASN A 1 864 ? -26.112 3.893 18.155 1.00 43.81 864 ASN A C 1
ATOM 6449 O O . ASN A 1 864 ? -27.264 3.964 17.729 1.00 43.81 864 ASN A O 1
ATOM 6453 N N . SER A 1 865 ? -25.847 3.238 19.288 1.00 56.44 865 SER A N 1
ATOM 6454 C CA . SER A 1 865 ? -26.854 2.631 20.161 1.00 56.44 865 SER A CA 1
ATOM 6455 C C . SER A 1 865 ? -27.001 3.445 21.442 1.00 56.44 865 SER A C 1
ATOM 6457 O O . SER A 1 865 ? -26.087 3.489 22.267 1.00 56.44 865 SER A O 1
ATOM 6459 N N . SER A 1 866 ? -28.188 4.019 21.660 1.00 59.28 866 SER A N 1
ATOM 6460 C CA . SER A 1 866 ? -28.534 4.744 22.893 1.00 59.28 866 SER A CA 1
ATOM 6461 C C . SER A 1 866 ? -28.374 3.904 24.166 1.00 59.28 866 SER A C 1
ATOM 6463 O O . SER A 1 866 ? -28.214 4.459 25.248 1.00 59.28 866 SER A O 1
ATOM 6465 N N . LEU A 1 867 ? -28.367 2.573 24.043 1.00 59.69 867 LEU A N 1
ATOM 6466 C CA . LEU A 1 867 ? -28.160 1.647 25.155 1.00 59.69 867 LEU A CA 1
ATOM 6467 C C . LEU A 1 867 ? -26.695 1.565 25.617 1.00 59.69 867 LEU A C 1
ATOM 6469 O O . LEU A 1 867 ? -26.447 1.294 26.787 1.00 59.69 867 LEU A O 1
ATOM 6473 N N . LEU A 1 868 ? -25.737 1.777 24.706 1.00 62.38 868 LEU A N 1
ATOM 6474 C CA . LEU A 1 868 ? -24.300 1.743 25.008 1.00 62.38 868 LEU A CA 1
ATOM 6475 C C . LEU A 1 868 ? -23.816 3.094 25.547 1.00 62.38 868 LEU A C 1
ATOM 6477 O O . LEU A 1 868 ? -22.996 3.131 26.455 1.00 62.38 868 LEU A O 1
ATOM 6481 N N . LEU A 1 869 ? -24.401 4.198 25.067 1.00 59.00 869 LEU A N 1
ATOM 6482 C CA . LEU A 1 869 ? -24.151 5.546 25.596 1.00 59.00 869 LEU A CA 1
ATOM 6483 C C . LEU A 1 869 ? -24.532 5.701 27.081 1.00 59.00 869 LEU A C 1
ATOM 6485 O O . LEU A 1 869 ? -24.005 6.584 27.750 1.00 59.00 869 LEU A O 1
ATOM 6489 N N . ALA A 1 870 ? -25.419 4.843 27.594 1.00 67.38 870 ALA A N 1
ATOM 6490 C CA . ALA A 1 870 ? -25.824 4.822 28.997 1.00 67.38 870 ALA A CA 1
ATOM 6491 C C . ALA A 1 870 ? -24.855 4.052 29.923 1.00 67.38 870 ALA A C 1
ATOM 6493 O O . ALA A 1 870 ? -25.092 4.025 31.129 1.00 67.38 870 ALA A O 1
ATOM 6494 N N . VAL A 1 871 ? -23.799 3.411 29.399 1.00 73.12 871 VAL A N 1
ATOM 6495 C CA . VAL A 1 871 ? -22.776 2.724 30.210 1.00 73.12 871 VAL A CA 1
ATOM 6496 C C . VAL A 1 871 ? -21.819 3.759 30.806 1.00 73.12 871 VAL A C 1
ATOM 6498 O O . VAL A 1 871 ? -21.166 4.497 30.072 1.00 73.12 871 VAL A O 1
ATOM 6501 N N . THR A 1 872 ? -21.715 3.805 32.135 1.00 75.69 872 THR A N 1
ATOM 6502 C CA . THR A 1 872 ? -20.816 4.724 32.857 1.00 75.69 872 THR A CA 1
ATOM 6503 C C . THR A 1 872 ? -19.466 4.095 33.180 1.00 75.69 872 THR A C 1
ATOM 6505 O O . THR A 1 872 ? -18.458 4.794 33.201 1.00 75.69 872 THR A O 1
ATOM 6508 N N . GLU A 1 873 ? -19.438 2.785 33.433 1.00 74.88 873 GLU A N 1
ATOM 6509 C CA . GLU A 1 873 ? -18.246 2.049 33.858 1.00 74.88 873 GLU A CA 1
ATOM 6510 C C . GLU A 1 873 ? -18.298 0.598 33.355 1.00 74.88 873 GLU A C 1
ATOM 6512 O O . GLU A 1 873 ? -19.378 0.005 33.236 1.00 74.88 873 GLU A O 1
ATOM 6517 N N . VAL A 1 874 ? -17.123 0.025 33.081 1.00 77.62 874 VAL A N 1
ATOM 6518 C CA . VAL A 1 874 ? -16.944 -1.380 32.698 1.00 77.62 874 VAL A CA 1
ATOM 6519 C C . VAL A 1 874 ? -15.802 -1.984 33.511 1.00 77.62 874 VAL A C 1
ATOM 6521 O O . VAL A 1 874 ? -14.632 -1.824 33.162 1.00 77.62 874 VAL A O 1
ATOM 6524 N N . LYS A 1 875 ? -16.135 -2.712 34.579 1.00 79.00 875 LYS A N 1
ATOM 6525 C CA . LYS A 1 875 ? -15.156 -3.506 35.334 1.00 79.00 875 LYS A CA 1
ATOM 6526 C C . LYS A 1 875 ? -14.838 -4.793 34.569 1.00 79.00 875 LYS A C 1
ATOM 6528 O O . LYS A 1 875 ? -15.750 -5.407 34.018 1.00 79.00 875 LYS A O 1
ATOM 6533 N N . VAL A 1 876 ? -13.575 -5.222 34.564 1.00 79.44 876 VAL A N 1
ATOM 6534 C CA . VAL A 1 876 ? -13.105 -6.451 33.896 1.00 79.44 876 VAL A CA 1
ATOM 6535 C C . VAL A 1 876 ? -12.412 -7.362 34.910 1.00 79.44 876 VAL A C 1
ATOM 6537 O O . VAL A 1 876 ? -11.536 -6.914 35.645 1.00 79.44 876 VAL A O 1
ATOM 6540 N N . GLU A 1 877 ? -12.773 -8.643 34.933 1.00 77.44 877 GLU A N 1
ATOM 6541 C CA . GLU A 1 877 ? -12.174 -9.668 35.794 1.00 77.44 877 GLU A CA 1
ATOM 6542 C C . GLU A 1 877 ? -11.767 -10.889 34.952 1.00 77.44 877 GLU A C 1
ATOM 6544 O O . GLU A 1 877 ? -12.592 -11.488 34.259 1.00 77.44 877 GLU A O 1
ATOM 6549 N N . THR A 1 878 ? -10.483 -11.259 34.995 1.00 70.06 878 THR A N 1
ATOM 6550 C CA . THR A 1 878 ? -9.915 -12.431 34.299 1.00 70.06 878 THR A CA 1
ATOM 6551 C C . THR A 1 878 ? -8.830 -13.083 35.159 1.00 70.06 878 THR A C 1
ATOM 6553 O O . THR A 1 878 ? -8.271 -12.440 36.050 1.00 70.06 878 THR A O 1
ATOM 6556 N N . ALA A 1 879 ? -8.512 -14.355 34.907 1.00 61.78 879 ALA A N 1
ATOM 6557 C CA . ALA A 1 879 ? -7.423 -15.037 35.604 1.00 61.78 879 ALA A CA 1
ATOM 6558 C C . ALA A 1 879 ? -6.047 -14.463 35.204 1.00 61.78 879 ALA A C 1
ATOM 6560 O O . ALA A 1 879 ? -5.676 -14.469 34.029 1.00 61.78 879 ALA A O 1
ATOM 6561 N N . VAL A 1 880 ? -5.265 -14.005 36.187 1.00 46.69 880 VAL A N 1
ATOM 6562 C CA . VAL A 1 880 ? -3.898 -13.501 35.976 1.00 46.69 880 VAL A CA 1
ATOM 6563 C C . VAL A 1 880 ? -2.907 -14.666 36.001 1.00 46.69 880 VAL A C 1
ATOM 6565 O O . VAL A 1 880 ? -2.764 -15.347 37.015 1.00 46.69 880 VAL A O 1
ATOM 6568 N N . VAL A 1 881 ? -2.183 -14.869 34.898 1.00 36.66 881 VAL A N 1
ATOM 6569 C CA . VAL A 1 881 ? -1.054 -15.807 34.807 1.00 36.66 881 VAL A CA 1
ATOM 6570 C C . VAL A 1 881 ? 0.208 -15.003 34.509 1.00 36.66 881 VAL A C 1
ATOM 6572 O O . VAL A 1 881 ? 0.256 -14.256 33.537 1.00 36.66 881 VAL A O 1
ATOM 6575 N N . GLY A 1 882 ? 1.232 -15.138 35.354 1.00 34.31 882 GLY A N 1
ATOM 6576 C CA . GLY A 1 882 ? 2.495 -14.418 35.196 1.00 34.31 882 GLY A CA 1
ATOM 6577 C C . GLY A 1 882 ? 3.336 -14.962 34.040 1.00 34.31 882 GLY A C 1
ATOM 6578 O O . GLY A 1 882 ? 4.084 -15.918 34.225 1.00 34.31 882 GLY A O 1
ATOM 6579 N N . GLY A 1 883 ? 3.241 -14.328 32.873 1.00 26.17 883 GLY A N 1
ATOM 6580 C CA . GLY A 1 883 ? 4.097 -14.566 31.710 1.00 26.17 883 GLY A CA 1
ATOM 6581 C C . GLY A 1 883 ? 4.100 -13.336 30.803 1.00 26.17 883 GLY A C 1
ATOM 6582 O O . GLY A 1 883 ? 3.043 -12.771 30.535 1.00 26.17 883 GLY A O 1
ATOM 6583 N N . SER A 1 884 ? 5.279 -12.880 30.377 1.00 27.91 884 SER A N 1
ATOM 6584 C CA . SER A 1 884 ? 5.420 -11.628 29.622 1.00 27.91 884 SER A CA 1
ATOM 6585 C C . SER A 1 884 ? 4.766 -11.710 28.237 1.00 27.91 884 SER A C 1
ATOM 6587 O O . SER A 1 884 ? 5.160 -12.574 27.449 1.00 27.91 884 SER A O 1
ATOM 6589 N N . PRO A 1 885 ? 3.859 -10.785 27.871 1.00 33.53 885 PRO A N 1
ATOM 6590 C CA . PRO A 1 885 ? 3.443 -10.619 26.486 1.00 33.53 885 PRO A CA 1
ATOM 6591 C C . PRO A 1 885 ? 4.623 -10.105 25.653 1.00 33.53 885 PRO A C 1
ATOM 6593 O O . PRO A 1 885 ? 5.220 -9.077 25.972 1.00 33.53 885 PRO A O 1
ATOM 6596 N N . ALA A 1 886 ? 4.943 -10.786 24.554 1.00 31.06 886 ALA A N 1
ATOM 6597 C CA . ALA A 1 886 ? 5.812 -10.239 23.514 1.00 31.06 886 ALA A CA 1
ATOM 6598 C C . ALA A 1 886 ? 4.988 -9.303 22.605 1.00 31.06 886 ALA A C 1
ATOM 6600 O O . ALA A 1 886 ? 4.689 -9.637 21.460 1.00 31.06 886 ALA A O 1
ATOM 6601 N N . GLY A 1 887 ? 4.554 -8.168 23.163 1.00 29.30 887 GLY A N 1
ATOM 6602 C CA . GLY A 1 887 ? 3.728 -7.148 22.508 1.00 29.30 887 GLY A CA 1
ATOM 6603 C C . GLY A 1 887 ? 4.474 -5.833 22.250 1.00 29.30 887 GLY A C 1
ATOM 6604 O O . GLY A 1 887 ? 5.541 -5.583 22.811 1.00 29.30 887 GLY A O 1
ATOM 6605 N N . ASN A 1 888 ? 3.897 -4.973 21.405 1.00 32.25 888 ASN A N 1
ATOM 6606 C CA . ASN A 1 888 ? 4.451 -3.661 21.033 1.00 32.25 888 ASN A CA 1
ATOM 6607 C C . ASN A 1 888 ? 4.174 -2.581 22.105 1.00 32.25 888 ASN A C 1
ATOM 6609 O O . ASN A 1 888 ? 3.702 -1.489 21.788 1.00 32.25 888 ASN A O 1
ATOM 6613 N N . ASP A 1 889 ? 4.427 -2.893 23.376 1.00 34.44 889 ASP A N 1
ATOM 6614 C CA . ASP A 1 889 ? 3.980 -2.069 24.502 1.00 34.44 889 ASP A CA 1
ATOM 6615 C C . ASP A 1 889 ? 4.964 -0.932 24.834 1.00 34.44 889 ASP A C 1
ATOM 6617 O O . ASP A 1 889 ? 6.124 -1.146 25.202 1.00 34.44 889 ASP A O 1
ATOM 6621 N N . CYS A 1 890 ? 4.476 0.309 24.746 1.00 35.47 890 CYS A N 1
ATOM 6622 C CA . CYS A 1 890 ? 5.184 1.507 25.194 1.00 35.47 890 CYS A CA 1
ATOM 6623 C C . CYS A 1 890 ? 5.062 1.673 26.717 1.00 35.47 890 CYS A C 1
ATOM 6625 O O . CYS A 1 890 ? 3.997 1.996 27.241 1.00 35.47 890 CYS A O 1
ATOM 6627 N N . TRP A 1 891 ? 6.176 1.528 27.434 1.00 38.03 891 TRP A N 1
ATOM 6628 C CA . TRP A 1 891 ? 6.204 1.618 28.895 1.00 38.03 891 TRP A CA 1
ATOM 6629 C C . TRP A 1 891 ? 6.235 3.081 29.361 1.00 38.03 891 TRP A C 1
ATOM 6631 O O . TRP A 1 891 ? 7.283 3.737 29.340 1.00 38.03 891 TRP A O 1
ATOM 6641 N N . MET A 1 892 ? 5.090 3.595 29.820 1.00 36.84 892 MET A N 1
ATOM 6642 C CA . MET A 1 892 ? 5.037 4.845 30.582 1.00 36.84 892 MET A CA 1
ATOM 6643 C C . MET A 1 892 ? 5.504 4.578 32.014 1.00 36.84 892 MET A C 1
ATOM 6645 O O . MET A 1 892 ? 4.953 3.714 32.695 1.00 36.84 892 MET A O 1
ATOM 6649 N N . LYS A 1 893 ? 6.516 5.317 32.483 1.00 43.00 893 LYS A N 1
ATOM 6650 C CA . LYS A 1 893 ? 7.005 5.205 33.862 1.00 43.00 893 LYS A CA 1
ATOM 6651 C C . LYS A 1 893 ? 6.709 6.488 34.630 1.00 43.00 893 LYS A C 1
ATOM 6653 O O . LYS A 1 893 ? 7.125 7.570 34.218 1.00 43.00 893 LYS A O 1
ATOM 6658 N N . ILE A 1 894 ? 6.001 6.332 35.742 1.00 38.62 894 ILE A N 1
ATOM 6659 C CA . ILE A 1 894 ? 5.722 7.376 36.731 1.00 38.62 894 ILE A CA 1
ATOM 6660 C C . ILE A 1 894 ? 6.824 7.311 37.799 1.00 38.62 894 ILE A C 1
ATOM 6662 O O . ILE A 1 894 ? 7.349 6.229 38.082 1.00 38.62 894 ILE A O 1
ATOM 6666 N N . MET A 1 895 ? 7.207 8.459 38.357 1.00 36.84 895 MET A N 1
ATOM 6667 C CA . MET A 1 895 ? 8.010 8.531 39.580 1.00 36.84 895 MET A CA 1
ATOM 6668 C C . MET A 1 895 ? 7.156 9.146 40.690 1.00 36.84 895 MET A C 1
ATOM 6670 O O . MET A 1 895 ? 6.653 10.257 40.533 1.00 36.84 895 MET A O 1
ATOM 6674 N N . GLU A 1 896 ? 6.985 8.409 41.783 1.00 37.81 896 GLU A N 1
ATOM 6675 C CA . GLU A 1 896 ? 6.361 8.903 43.013 1.00 37.81 896 GLU A CA 1
ATOM 6676 C C . GLU A 1 896 ? 7.365 9.770 43.799 1.00 37.81 896 GLU A C 1
ATOM 6678 O O . GLU A 1 896 ? 8.574 9.540 43.695 1.00 37.81 896 GLU A O 1
ATOM 6683 N N . PRO A 1 897 ? 6.907 10.774 44.567 1.00 33.03 897 PRO A N 1
ATOM 6684 C CA . PRO A 1 897 ? 7.788 11.585 45.403 1.00 33.03 897 PRO A CA 1
ATOM 6685 C C . PRO A 1 897 ? 8.293 10.801 46.626 1.00 33.03 897 PRO A C 1
ATOM 6687 O O . PRO A 1 897 ? 7.518 10.115 47.291 1.00 33.03 897 PRO A O 1
ATOM 6690 N N . ASP A 1 898 ? 9.575 10.966 46.978 1.00 31.59 898 ASP A N 1
ATOM 6691 C CA . ASP A 1 898 ? 10.140 10.433 48.228 1.00 31.59 898 ASP A CA 1
ATOM 6692 C C . ASP A 1 898 ? 9.359 10.970 49.443 1.00 31.59 898 ASP A C 1
ATOM 6694 O O . ASP A 1 898 ? 9.349 12.173 49.724 1.00 31.59 898 ASP A O 1
ATOM 6698 N N . SER A 1 899 ? 8.704 10.072 50.183 1.00 31.39 899 SER A N 1
ATOM 6699 C CA . SER A 1 899 ? 7.685 10.387 51.192 1.00 31.39 899 SER A CA 1
ATOM 6700 C C . SER A 1 899 ? 8.249 10.870 52.539 1.00 31.39 899 SER A C 1
ATOM 6702 O O . SER A 1 899 ? 8.020 10.288 53.600 1.00 31.39 899 SER A O 1
ATOM 6704 N N . TYR A 1 900 ? 8.947 12.009 52.527 1.00 28.47 900 TYR A N 1
ATOM 6705 C CA . TYR A 1 900 ? 9.389 12.708 53.739 1.00 28.47 900 TYR A CA 1
ATOM 6706 C C . TYR A 1 900 ? 8.249 13.479 54.431 1.00 28.47 900 TYR A C 1
ATOM 6708 O O . TYR A 1 900 ? 8.243 14.711 54.503 1.00 28.47 900 TYR A O 1
ATOM 6716 N N . VAL A 1 901 ? 7.300 12.740 55.012 1.00 29.16 901 VAL A N 1
ATOM 6717 C CA . VAL A 1 901 ? 6.300 13.300 55.932 1.00 29.16 901 VAL A CA 1
ATOM 6718 C C . VAL A 1 901 ? 7.008 13.784 57.202 1.00 29.16 901 VAL A C 1
ATOM 6720 O O . VAL A 1 901 ? 7.392 13.005 58.075 1.00 29.16 901 VAL A O 1
ATOM 6723 N N . LYS A 1 902 ? 7.203 15.101 57.317 1.00 26.53 902 LYS A N 1
ATOM 6724 C CA . LYS A 1 902 ? 7.595 15.732 58.581 1.00 26.53 902 LYS A CA 1
ATOM 6725 C C . LYS A 1 902 ? 6.366 15.870 59.471 1.00 26.53 902 LYS A C 1
ATOM 6727 O O . LYS A 1 902 ? 5.622 16.836 59.334 1.00 26.53 902 LYS A O 1
ATOM 6732 N N . ASN A 1 903 ? 6.206 14.953 60.420 1.00 29.30 903 ASN A N 1
ATOM 6733 C CA . ASN A 1 903 ? 5.229 15.109 61.494 1.00 29.30 903 ASN A CA 1
ATOM 6734 C C . ASN A 1 903 ? 5.550 16.368 62.316 1.00 29.30 903 ASN A C 1
ATOM 6736 O O . ASN A 1 903 ? 6.510 16.388 63.088 1.00 29.30 903 ASN A O 1
ATOM 6740 N N . SER A 1 904 ? 4.725 17.402 62.163 1.00 26.75 904 SER A N 1
ATOM 6741 C CA . SER A 1 904 ? 4.576 18.485 63.133 1.00 26.75 904 SER A CA 1
ATOM 6742 C C . SER A 1 904 ? 3.269 18.276 63.897 1.00 26.75 904 SER A C 1
ATOM 6744 O O . SER A 1 904 ? 2.222 18.788 63.503 1.00 26.75 904 SER A O 1
ATOM 6746 N N . GLU A 1 905 ? 3.342 17.492 64.970 1.00 26.97 905 GLU A N 1
ATOM 6747 C CA . GLU A 1 905 ? 2.371 17.578 66.068 1.00 26.97 905 GLU A CA 1
ATOM 6748 C C . GLU A 1 905 ? 2.570 18.911 66.840 1.00 26.97 905 GLU A C 1
ATOM 6750 O O . GLU A 1 905 ? 3.611 19.554 66.658 1.00 26.97 905 GLU A O 1
ATOM 6755 N N . PRO A 1 906 ? 1.551 19.388 67.588 1.00 38.44 906 PRO A N 1
ATOM 6756 C CA . PRO A 1 906 ? 1.216 20.821 67.668 1.00 38.44 906 PRO A CA 1
ATOM 6757 C C . PRO A 1 906 ? 2.065 21.691 68.612 1.00 38.44 906 PRO A C 1
ATOM 6759 O O . PRO A 1 906 ? 2.477 21.204 69.689 1.00 38.44 906 PRO A O 1
#

Mean predicted aligned error: 24.94 Å

Radius of gyration: 46.11 Å; Cα contacts (8 Å, |Δi|>4): 1653; chains: 1; bounding box: 107×125×161 Å

Foldseek 3Di:
DDFFAKEFEWEQAPQQQFIKKKKWADVVQLVVVCCVVPPPVVVVVVDDDDDDDPDDDPPCRRIAIETQMDTPPDPPDDSLRVNQVSCCAAVQFHDDSVQKDWDDWDFDPPDDDDHIYTYIYGYDYPVRRRDQHQHDVVVVIGMHMDTGHLLCQQVVLPDPVHHYDPNSNCSSCVVPAPWWDKDKDWDFDDDPPDDDDPVRTQWIDIDIDTAWADPDWDWDWDDTPRDTDIWIWHFHADPQFFDRNSPAGADADDDQQAAFDADNRRQTDADPQFDDRRSNAGQEAPQADPVFWGDNHHDHTDGHPQFDDRRSCAGDAAVQQDAAGDPHGNHGHHDPQFDDRNSPDGNPDDDDDDDDDDDDDDDDDDDDDDDDDDDDDDYDDDDDDDDDDDDDDDDDQDQVCVVVQAPPPWDWDGDRPDIATHEDPQADDRRRPHGDDCVVVVQADAAPDWDGDRRGIAGHHDAQADDRRSPDGDQQPPPQAPPPFDWDGDSHHIATHEAAQADDRRSPDRDQLCVVVQADVFDWAGDSHHIAGDEDQQFDDRRSPDGDAPCVVHLAPPPFDWDGDRNDIATPADPQFDDRRRPHGDDDDDDDDDDDPDDDQPPDNFDWDDDDPDIAGDEDQQFDDRSGPDGDFPCVVVQAPDPWDWDGDRNDIATHEDPQFDDRRSPDGHPWAAFAADPNDTHTAQDWDDDQLKIWHHPRNDIQIFQEPLPWDKAFPDDDPPDPVHADPPPWHFDQDDPPQFLADDQRRMGTTDDPDDDDFDDPQAPPDPDADLFKKKKKWFFDRVLADYNDGLSVVQSVLSNFPLVSVLRRPFRKYWDKDDHPPDSGMIMIMIGTPPDDDDPHSVSNVVSVVSSVVSLPSDDPDSNSVRTPDMDMDHDDDDDDDPDSDTDMDMDDDDPPPDDDDD

InterPro domains:
  IPR000086 NUDIX hydrolase domain [PS51462] (2-170)
  IPR000152 EGF-type aspartate/asparagine hydroxylation site [PS00010] (412-423)
  IPR000152 EGF-type aspartate/asparagine hydroxylation site [PS00010] (450-461)
  IPR000152 EGF-type aspartate/asparagine hydroxylation site [PS00010] (487-498)
  IPR000152 EGF-type aspartate/asparagine hydroxylation site [PS00010] (524-535)
  IPR000152 EGF-type aspartate/asparagine hydroxylation site [PS00010] (562-573)
  IPR000152 EGF-type aspartate/asparagine hydroxylation site [PS00010] (608-619)
  IPR000152 EGF-type aspartate/asparagine hydroxylation site [PS00010] (646-657)
  IPR000742 EGF-like domain [PF00008] (401-430)
  IPR000742 EGF-like domain [PF00008] (514-541)
  IPR000742 EGF-like domain [PF00008] (551-581)
  IPR000742 EGF-like domain [PF00008] (635-665)
  IPR000742 EGF-like domain [PS00022] (301-312)
  IPR000742 EGF-like domain [PS00022] (421-432)
  IPR000742 EGF-like domain [PS00022] (459-470)
  IPR000742 EGF-like domain [PS00022] (496-507)
  IPR000742 EGF-like domain [PS00022] (533-544)
  IPR000742 EGF-like domain [PS00022] (571-582)
  IPR000742 EGF-like domain [PS00022] (617-628)
  IPR000742 EGF-like domain [PS00022] (655-666)

Nearest PDB structures (foldseek):
  5mw5-assembly1_A  TM=9.497E-01  e=7.793E-26  Homo sapiens
  5mwf-assembly2_B  TM=6.715E-01  e=6.017E-27  Homo sapiens
  5mwf-assembly4_D  TM=7.136E-01  e=6.726E-27  Homo sapiens
  5mwf-assembly3_C  TM=5.685E-01  e=1.050E-26  Homo sapiens
  5mwf-assembly1_A  TM=5.216E-01  e=7.949E-27  Homo sapiens

pLDDT: mean 72.49, std 16.41, range [26.17, 94.0]

Solvent-accessible surface area (backbone atoms only — not comparable to full-atom values): 53704 Å² total; per-residue (Å²): 136,85,82,58,34,32,35,29,36,46,38,34,29,71,74,77,50,18,37,49,34,31,34,37,74,38,70,69,50,30,50,52,52,47,36,71,77,42,69,69,49,72,75,47,69,84,44,102,59,94,74,79,70,96,67,83,74,62,98,60,65,26,43,30,38,35,46,29,56,46,72,65,74,69,90,86,65,53,71,49,54,50,39,30,48,28,32,32,45,38,54,4,32,62,60,60,53,89,58,53,44,80,72,52,74,47,74,43,78,93,57,89,72,71,28,45,36,35,36,30,34,34,81,44,43,78,88,37,53,77,52,81,34,21,47,55,74,92,78,68,47,68,41,47,62,40,77,44,45,60,93,48,41,65,62,59,55,69,41,84,90,58,58,57,40,71,66,38,39,52,46,54,52,57,61,71,48,82,30,72,46,73,51,74,49,71,46,68,62,82,68,98,82,67,80,96,53,81,92,38,59,66,42,79,52,74,46,78,50,75,57,62,60,38,95,63,74,45,78,48,79,42,82,57,98,82,47,77,50,77,44,39,39,35,29,43,56,57,92,49,30,20,54,79,68,42,76,40,74,33,74,64,46,80,53,100,80,17,29,26,44,53,48,98,64,30,45,76,45,48,39,94,47,35,32,68,96,58,12,62,42,39,39,46,25,92,77,40,24,88,88,31,28,45,45,90,47,55,60,35,59,46,51,39,92,48,35,31,71,93,27,19,78,37,54,34,50,27,94,76,42,68,39,40,47,52,87,53,54,56,30,41,50,47,41,92,59,36,28,67,89,34,12,78,39,76,55,94,72,84,86,87,82,79,86,82,93,82,80,88,78,89,81,87,86,84,85,82,88,86,89,90,90,86,89,92,87,94,89,91,91,87,91,86,92,89,90,92,86,90,94,90,87,78,95,63,84,72,70,51,45,81,72,59,67,31,31,92,81,19,49,64,43,70,48,91,97,48,66,45,35,52,46,52,97,41,30,32,68,80,31,18,76,38,66,35,65,60,53,80,69,63,62,46,69,41,43,80,43,68,44,69,42,93,65,41,68,46,40,46,45,38,76,35,33,32,65,77,33,16,76,38,74,47,77,56,42,82,87,55,37,35,90,80,18,50,61,41,69,42,73,81,39,64,46,43,44,47,49,74,29,37,33,70,79,27,22,73,34,74,45,68,54,42,80,74,62,69,28,57,89,19,52,63,44,67,45,81,69,43,64,44,37,48,46,50,86,38,38,31,71,71,34,27,80,33,76,52,58,58,42,68,78,65,67,35,36,96,79,27,55,64,43,65,44,94,61,42,60,45,36,56,46,57,96,62,40,30,65,78,35,32,82,38,77,62,79,89,84,86,84,85,89,86,74,97,75,86,78,65,54,98,80,48,94,46,66,68,53,82,47,97,94,48,69,32,41,70,53,58,84,30,36,34,64,60,72,42,80,39,72,49,66,51,40,80,71,61,68,35,34,94,85,22,50,60,42,65,55,79,62,42,62,48,42,50,47,54,94,52,36,35,63,88,26,22,71,44,81,37,95,69,48,47,53,14,75,54,98,87,44,78,37,50,39,78,41,70,52,74,56,92,47,23,50,32,36,19,63,54,41,42,72,49,51,29,29,48,52,54,75,71,55,76,27,48,70,78,69,70,93,90,50,91,91,48,67,51,63,94,95,37,53,62,35,79,60,69,91,80,49,55,69,25,69,72,33,89,52,47,20,30,40,50,90,85,66,82,76,86,77,75,69,80,45,48,50,92,54,94,60,67,42,61,50,21,30,37,38,39,41,32,41,44,73,89,55,46,58,72,39,38,31,50,68,55,55,45,45,50,55,44,50,34,70,48,42,31,62,70,6,51,88,51,37,33,41,67,44,61,43,71,44,96,88,46,88,52,38,39,24,33,13,31,28,54,46,74,77,76,89,70,92,70,44,59,63,40,52,52,44,49,53,47,38,50,51,60,47,72,46,86,57,102,42,68,73,45,69,18,52,75,47,76,49,78,49,64,57,88,72,99,70,85,79,97,64,96,74,79,52,71,49,77,54,83,78,85,85,78,78,77,85,76,79,135

Secondary structure (DSSP, 8-state):
-----EEEEEEEETTTTEEEEEEEE-HHHHHHHHHHHSTTSGGGTTSS--PPPSSPPPTTTTEEEE-EEEE--STT--HHHHHHHHHHHTS-B---GGGPEEEEEEEE-SSSS-EEEEEEEEEE-GGGB-S-----TTTT--EEEEEEEHHHHHHHHH-TTS-B-HHHHHHHHHHHSS-EEEEEEEEE---TTSPP-GGGEEEEEEEEEE--B-SS-EEEEEE-SS-EEEEEEEEEPPTTEESTTS-EE---EEETTEEEEE-TTS-EEEPTTEETTTT-EE-PPTT--TTTEE-SSTT--EEPTTEESSSS-EEPPPTT--SEE-SSTT--EEPTTEETTTT-EE-----------------------------------------------------SGGG----TTPEEEEETTEEEEE--TTEESTTS-EE--GGGG---SSEE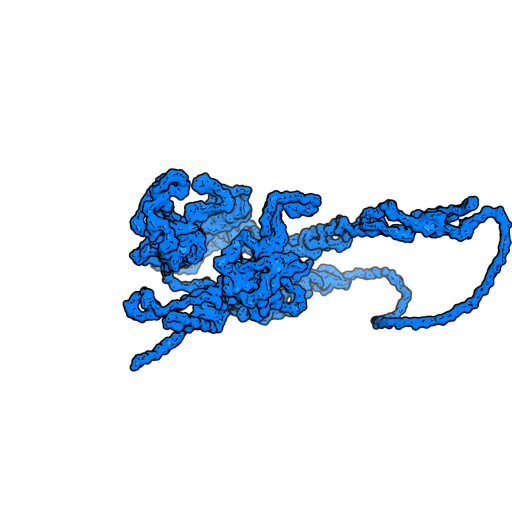EEEEETTEEEEEEPTTEESTTS-EE----TT---TT-EEEEETTEEEEEPPTTEESSSS-EEP-GGGG--SSSSEEEEETTEEEEEPPTTEESSSS-EE--TTSS---STTPEEEEETTEEEEEPPTTEESTTS-EEPPPPP-----SS----TTS-PPEEEETTEEEEPPPTTEESTTS-EEP-GGGG----TTPEEEE-SS-EEEEPPTTEESTTS-EE-SSPPPEEETTEEE-TT-EEEETTEEEEEETTEEEE--B---PPEEETT--SS-TTSSPSTT--EEEPPTT-BSSS--TTEEEE-SSSPPPP--S--TT-----TT-EEEEEEE-TTTSPTT-BHHHHHHHHHTSHHHHHHTSSSEEEEEEE--TT-TTEEEEEEEEES----S-THHHHHHHHHHHHHHHS--S-TTTTTEEEEEEEE--------S---EEEEEPPP--------

Sequence (906 aa):
MKTHDSVTVLLFNSSQRSLVLVKQFRPAVYASEVERNFPGSLAALDQDQPRLLPGALPGSAGVTYELCAGLVDQPGLSLEEVACKEAREECGYDLAPANLQRVATYKSGVGLTGSSQTMFYAEVTDAHRSGPGGGLAEEGELIEVVHLPLDGAQAFADNPDVPKTLGVIFGISWFLSCRSFTLIVEAWDWDNGTAPDEELLVERVSHAGMINPEDRWKSLHFSGHVAQLELQIRVRCAENYYGPACNKFCRPRNDFFGHYSCDQYGNKACMDGWMGRECKEAVCKQGCSLLHGGCAVPGECRCSYGWQGRFCDECVPYPGCVHGSCVEPWQCTCEVNWGGLLCNKVVESPPVAVDPVSRRGLTGGPRQTPRPWGPPPHLPASPPAHSACFSFCSSADIDECASNPCAAGGTCVDRVDGFECICPEQWVGATCQLDANECEGEPCLNAFSCKNLIGGYYCDCVPGWKGVNCHIHVNDCPGQCQHGGTCKDLVHGYQCVCPRGFGGRHCELQLDECASSPCHGGFCEDLVDGFRCHCPRGFSGLLCEVDTDFCDPNPCQHGASCYNLDGDYYCACPDGMDGKNCSVPREPCPGGACGDDGRACPTVMLPCIDGVNWFRCECPPGFAGPDCRINIDECQSSPCAYGATCVDEIDGYRCSCPPGRAGPRCQDVIAFGRPCWSQGLPFPHGSSWLEDCNSCRCLDGHRDCSKVWCGRKPCLLAGRPDSPNAQCPAGQWCREKAPGQCLQPPCAAWGECDPAGPPLPSTSCLPSSGHLDRNCARLTLHFDRAQVPQGTTVGAICSGIRALPATRMVARDRLLVVLCDRPSSGASAVEVAMSFSPAWDPPDSSLIQSAAHAIVAAITQRGNSSLLLAVTEVKVETAVVGGSPAGNDCWMKIMEPDSYVKNSEP